Protein AF-A0A815MB95-F1 (afdb_monomer)

Structure (mmCIF, N/CA/C/O backbone):
data_AF-A0A815MB95-F1
#
_entry.id   AF-A0A815MB95-F1
#
loop_
_atom_site.group_PDB
_atom_site.id
_atom_site.type_symbol
_atom_site.label_atom_id
_atom_site.label_alt_id
_atom_site.label_comp_id
_atom_site.label_asym_id
_atom_site.label_entity_id
_atom_site.label_seq_id
_atom_site.pdbx_PDB_ins_code
_atom_site.Cartn_x
_atom_site.Cartn_y
_atom_site.Cartn_z
_atom_site.occupancy
_atom_site.B_iso_or_equiv
_atom_site.auth_seq_id
_atom_site.auth_comp_id
_atom_site.auth_asym_id
_atom_site.auth_atom_id
_atom_site.pdbx_PDB_model_num
ATOM 1 N N . MET A 1 1 ? -7.544 -27.657 -16.785 1.00 48.62 1 MET A N 1
ATOM 2 C CA . MET A 1 1 ? -7.532 -28.308 -18.118 1.00 48.62 1 MET A CA 1
ATOM 3 C C . MET A 1 1 ? -6.416 -29.335 -18.311 1.00 48.62 1 MET A C 1
ATOM 5 O O . MET A 1 1 ? -6.691 -30.385 -18.869 1.00 48.62 1 MET A O 1
ATOM 9 N N . LEU A 1 2 ? -5.173 -29.098 -17.867 1.00 50.50 2 LEU A N 1
ATOM 10 C CA . LEU A 1 2 ? -4.099 -30.101 -18.025 1.00 50.50 2 LEU A CA 1
ATOM 11 C C . LEU A 1 2 ? -4.402 -31.431 -17.305 1.00 50.50 2 LEU A C 1
ATOM 13 O O . LEU A 1 2 ? -4.216 -32.498 -17.877 1.00 50.50 2 LEU A O 1
ATOM 17 N N . GLN A 1 3 ? -4.966 -31.377 -16.095 1.00 46.81 3 GLN A N 1
ATOM 18 C CA . GLN A 1 3 ? -5.336 -32.576 -15.330 1.00 46.81 3 GLN A CA 1
ATOM 19 C C . GLN A 1 3 ? -6.484 -33.380 -15.963 1.00 46.81 3 GLN A C 1
ATOM 21 O O . GLN A 1 3 ? -6.470 -34.603 -15.905 1.00 46.81 3 GLN A O 1
ATOM 26 N N . THR A 1 4 ? -7.445 -32.725 -16.621 1.00 61.62 4 THR A N 1
ATOM 27 C CA . THR A 1 4 ? -8.575 -33.413 -17.266 1.00 61.62 4 THR A CA 1
ATOM 28 C C . THR A 1 4 ? -8.186 -34.086 -18.585 1.00 61.62 4 THR A C 1
ATOM 30 O O . THR A 1 4 ? -8.763 -35.112 -18.924 1.00 61.62 4 THR A O 1
ATOM 33 N N . ARG A 1 5 ? -7.168 -33.576 -19.302 1.00 70.56 5 ARG A N 1
ATOM 34 C CA . ARG A 1 5 ? -6.563 -34.287 -20.450 1.00 70.56 5 ARG A CA 1
ATOM 35 C C . ARG A 1 5 ? -5.798 -35.538 -20.022 1.00 70.56 5 ARG A C 1
ATOM 37 O O . ARG A 1 5 ? -5.833 -36.529 -20.740 1.00 70.56 5 ARG A O 1
ATOM 44 N N . ASN A 1 6 ? -5.131 -35.494 -18.869 1.00 74.62 6 ASN A N 1
ATOM 45 C CA . ASN A 1 6 ? -4.353 -36.626 -18.359 1.00 74.62 6 ASN A CA 1
ATOM 46 C C . ASN A 1 6 ? -5.236 -37.753 -17.795 1.00 74.62 6 ASN A C 1
ATOM 48 O O . ASN A 1 6 ? -4.815 -38.905 -17.794 1.00 74.62 6 ASN A O 1
ATOM 52 N N . PHE A 1 7 ? -6.458 -37.440 -17.349 1.00 77.06 7 PHE A N 1
ATOM 53 C CA . PHE A 1 7 ? -7.388 -38.409 -16.760 1.00 77.06 7 PHE A CA 1
ATOM 54 C C . PHE A 1 7 ? -8.799 -38.275 -17.366 1.00 77.06 7 PHE A C 1
ATOM 56 O O . PHE A 1 7 ? -9.665 -37.628 -16.773 1.00 77.06 7 PHE A O 1
ATOM 63 N N . PRO A 1 8 ? -9.071 -38.922 -18.516 1.00 73.31 8 PRO A N 1
ATOM 64 C CA . PRO A 1 8 ? -10.364 -38.841 -19.211 1.00 73.31 8 PRO A CA 1
ATOM 65 C C . PRO A 1 8 ? -11.563 -39.313 -18.373 1.00 73.31 8 PRO A C 1
ATOM 67 O O . PRO A 1 8 ? -12.680 -38.834 -18.556 1.00 73.31 8 PRO A O 1
ATOM 70 N N . ALA A 1 9 ? -11.329 -40.211 -17.409 1.00 72.38 9 ALA A N 1
ATOM 71 C CA . ALA A 1 9 ? -12.349 -40.692 -16.477 1.00 72.38 9 ALA A CA 1
ATOM 72 C C . ALA A 1 9 ? -12.972 -39.570 -15.624 1.00 72.38 9 ALA A C 1
ATOM 74 O O . ALA A 1 9 ? -14.136 -39.680 -15.252 1.00 72.38 9 ALA A O 1
ATOM 75 N N . LEU A 1 10 ? -12.240 -38.476 -15.357 1.00 69.69 10 LEU A N 1
ATOM 76 C CA . LEU A 1 10 ? -12.772 -37.322 -14.621 1.00 69.69 10 LEU A CA 1
ATOM 77 C C . LEU A 1 10 ? -13.900 -36.615 -15.373 1.00 69.69 10 LEU A C 1
ATOM 79 O O . LEU A 1 10 ? -14.755 -36.041 -14.721 1.00 69.69 10 LEU A O 1
ATOM 83 N N . ILE A 1 11 ? -13.911 -36.633 -16.707 1.00 70.94 11 ILE A N 1
ATOM 84 C CA . ILE A 1 11 ? -14.992 -36.039 -17.510 1.00 70.94 11 ILE A CA 1
ATOM 85 C C . ILE A 1 11 ? -16.057 -37.093 -17.821 1.00 70.94 11 ILE A C 1
ATOM 87 O O . ILE A 1 11 ? -17.243 -36.811 -17.719 1.00 70.94 11 ILE A O 1
ATOM 91 N N . ASN A 1 12 ? -15.644 -38.316 -18.165 1.00 69.56 12 ASN A N 1
ATOM 92 C CA . ASN A 1 12 ? -16.572 -39.348 -18.633 1.00 69.56 12 ASN A CA 1
ATOM 93 C C . ASN A 1 12 ? -17.440 -39.950 -17.515 1.00 69.56 12 ASN A C 1
ATOM 95 O O . ASN A 1 12 ? -18.553 -40.387 -17.792 1.00 69.56 12 ASN A O 1
ATOM 99 N N . ASN A 1 13 ? -16.949 -39.972 -16.270 1.00 66.75 13 ASN A N 1
ATOM 100 C CA . ASN A 1 13 ? -17.655 -40.574 -15.132 1.00 66.75 13 ASN A CA 1
ATOM 101 C C . ASN A 1 13 ? -18.179 -39.534 -14.128 1.00 66.75 13 ASN A C 1
ATOM 103 O O . ASN A 1 13 ? -18.603 -39.912 -13.036 1.00 66.75 13 ASN A O 1
ATOM 107 N N . THR A 1 14 ? -18.135 -38.237 -14.455 1.00 64.31 14 THR A N 1
ATOM 108 C CA . THR A 1 14 ? -18.713 -37.185 -13.606 1.00 64.31 14 THR A CA 1
ATOM 109 C C . THR A 1 14 ? -19.781 -36.412 -14.365 1.00 64.31 14 THR A C 1
ATOM 111 O O . THR A 1 14 ? -19.647 -36.108 -15.548 1.00 64.31 14 THR A O 1
ATOM 114 N N . THR A 1 15 ? -20.877 -36.097 -13.681 1.00 67.12 15 THR A N 1
ATOM 115 C CA . THR A 1 15 ? -21.886 -35.174 -14.198 1.00 67.12 15 THR A CA 1
ATOM 116 C C . THR A 1 15 ? -21.346 -33.755 -14.073 1.00 67.12 15 THR A C 1
ATOM 118 O O . THR A 1 15 ? -21.122 -33.274 -12.962 1.00 67.12 15 THR A O 1
ATOM 121 N N . ILE A 1 16 ? -21.113 -33.096 -15.206 1.00 74.62 16 ILE A N 1
ATOM 122 C CA . ILE A 1 16 ? -20.629 -31.716 -15.238 1.00 74.62 16 ILE A CA 1
ATOM 123 C C . ILE A 1 16 ? -21.819 -30.776 -15.066 1.00 74.62 16 ILE A C 1
ATOM 125 O O . ILE A 1 16 ? -22.715 -30.755 -15.907 1.00 74.62 16 ILE A O 1
ATOM 129 N N . ASP A 1 17 ? -21.785 -29.976 -14.005 1.00 61.81 17 ASP A N 1
ATOM 130 C CA . ASP A 1 17 ? -22.698 -28.856 -13.798 1.00 61.81 17 ASP A CA 1
ATOM 131 C C . ASP A 1 17 ? -21.938 -27.536 -13.982 1.00 61.81 17 ASP A C 1
ATOM 133 O O . ASP A 1 17 ? -20.862 -27.330 -13.408 1.00 61.81 17 ASP A O 1
ATOM 137 N N . TYR A 1 18 ? -22.466 -26.656 -14.831 1.00 69.25 18 TYR A N 1
ATOM 138 C CA . TYR A 1 18 ? -21.830 -25.385 -15.157 1.00 69.25 18 TYR A CA 1
ATOM 139 C C . TYR A 1 18 ? -22.421 -24.263 -14.305 1.00 69.25 18 TYR A C 1
ATOM 141 O O . TYR A 1 18 ? -23.517 -23.767 -14.563 1.00 69.25 18 TYR A O 1
ATOM 149 N N . PHE A 1 19 ? -21.648 -23.803 -13.324 1.00 70.56 19 PHE A N 1
ATOM 150 C CA . PHE A 1 19 ? -22.008 -22.639 -12.521 1.00 70.56 19 PHE A CA 1
ATOM 151 C C . PHE A 1 19 ? -21.709 -21.338 -13.272 1.00 70.56 19 PHE A C 1
ATOM 153 O O . PHE A 1 19 ? -20.568 -20.871 -13.324 1.00 70.56 19 PHE A O 1
ATOM 160 N N . ALA A 1 20 ? -22.755 -20.743 -13.844 1.00 70.25 20 ALA A N 1
ATOM 161 C CA . ALA A 1 20 ? -22.689 -19.425 -14.464 1.00 70.25 20 ALA A CA 1
ATOM 162 C C . ALA A 1 20 ? -22.626 -18.295 -13.415 1.00 70.25 20 ALA A C 1
ATOM 164 O O . ALA A 1 20 ? -22.996 -18.467 -12.250 1.00 70.25 20 ALA A O 1
ATOM 165 N N . ARG A 1 21 ? -22.189 -17.104 -13.850 1.00 78.31 21 ARG A N 1
ATOM 166 C CA . ARG A 1 21 ? -22.333 -15.868 -13.060 1.00 78.31 21 ARG A CA 1
ATOM 167 C C . ARG A 1 21 ? -23.821 -15.640 -12.751 1.00 78.31 21 ARG A C 1
ATOM 169 O O . ARG A 1 21 ? -24.682 -15.998 -13.553 1.00 78.31 21 ARG A O 1
ATOM 176 N N . TRP A 1 22 ? -24.123 -15.049 -11.595 1.00 83.81 22 TRP A N 1
ATOM 177 C CA . TRP A 1 22 ? -25.509 -14.779 -11.216 1.00 83.81 22 TRP A CA 1
ATOM 178 C C . TRP A 1 22 ? -26.171 -13.826 -12.217 1.00 83.81 22 TRP A C 1
ATOM 180 O O . TRP A 1 22 ? -25.618 -12.756 -12.476 1.00 83.81 22 TRP A O 1
ATOM 190 N N . PRO A 1 23 ? -27.338 -14.191 -12.775 1.00 87.12 23 PRO A N 1
ATOM 191 C CA . PRO A 1 23 ? -28.076 -13.300 -13.652 1.00 87.12 23 PRO A CA 1
ATOM 192 C C . PRO A 1 23 ? -28.718 -12.167 -12.844 1.00 87.12 23 PRO A C 1
ATOM 194 O O . PRO A 1 23 ? -28.891 -12.266 -11.625 1.00 87.12 23 PRO A O 1
ATOM 197 N N . GLN A 1 24 ? -29.133 -11.108 -13.536 1.00 88.06 24 GLN A N 1
ATOM 198 C CA . GLN A 1 24 ? -29.744 -9.931 -12.918 1.00 88.06 24 GLN A CA 1
ATOM 199 C C . GLN A 1 24 ? -30.945 -10.290 -12.026 1.00 88.06 24 GLN A C 1
ATOM 201 O O . GLN A 1 24 ? -31.100 -9.737 -10.939 1.00 88.06 24 GLN A O 1
ATOM 206 N N . GLN A 1 25 ? -31.750 -11.280 -12.431 1.00 89.25 25 GLN A N 1
ATOM 207 C CA . GLN A 1 25 ? -32.896 -11.758 -11.649 1.00 89.25 25 GLN A CA 1
ATOM 208 C C . GLN A 1 25 ? -32.473 -12.389 -10.315 1.00 89.25 25 GLN A C 1
ATOM 210 O O . GLN A 1 25 ? -33.142 -12.195 -9.303 1.00 89.25 25 GLN A O 1
ATOM 215 N N . ALA A 1 26 ? -31.355 -13.121 -10.293 1.00 87.75 26 ALA A N 1
ATOM 216 C CA . ALA A 1 26 ? -30.838 -13.717 -9.065 1.00 87.75 26 ALA A CA 1
ATOM 217 C C . ALA A 1 26 ? -30.288 -12.641 -8.118 1.00 87.75 26 ALA A C 1
ATOM 219 O O . ALA A 1 26 ? -30.553 -12.690 -6.919 1.00 87.75 26 ALA A O 1
ATOM 220 N N . LEU A 1 27 ? -29.582 -11.637 -8.655 1.00 91.44 27 LEU A N 1
ATOM 221 C CA . LEU A 1 27 ? -29.111 -10.489 -7.871 1.00 91.44 27 LEU A CA 1
ATOM 222 C C . LEU A 1 27 ? -30.286 -9.717 -7.259 1.00 91.44 27 LEU A C 1
ATOM 224 O O . LEU A 1 27 ? -30.249 -9.395 -6.072 1.00 91.44 27 LEU A O 1
ATOM 228 N N . TYR A 1 28 ? -31.347 -9.496 -8.041 1.00 92.38 28 TYR A N 1
ATOM 229 C CA . TYR A 1 28 ? -32.574 -8.858 -7.570 1.00 92.38 28 TYR A CA 1
ATOM 230 C C . TYR A 1 28 ? -33.219 -9.633 -6.423 1.00 92.38 28 TYR A C 1
ATOM 232 O O . TYR A 1 28 ? -33.456 -9.056 -5.366 1.00 92.38 28 TYR A O 1
ATOM 240 N N . ALA A 1 29 ? -33.439 -10.940 -6.589 1.00 90.44 29 ALA A N 1
ATOM 241 C CA . ALA A 1 29 ? -34.073 -11.771 -5.565 1.00 90.44 29 ALA A CA 1
ATOM 242 C C . ALA A 1 29 ? -33.275 -11.779 -4.250 1.00 90.44 29 ALA A C 1
ATOM 244 O O . ALA A 1 29 ? -33.844 -11.695 -3.161 1.00 90.44 29 ALA A O 1
ATOM 245 N N . VAL A 1 30 ? -31.945 -11.835 -4.347 1.00 90.94 30 VAL A N 1
ATOM 246 C CA . VAL A 1 30 ? -31.055 -11.797 -3.183 1.00 90.94 30 VAL A CA 1
ATOM 247 C C . VAL A 1 30 ? -31.123 -10.436 -2.488 1.00 90.94 30 VAL A C 1
ATOM 249 O O . VAL A 1 30 ? -31.324 -10.381 -1.274 1.00 90.94 30 VAL A O 1
ATOM 252 N N . ALA A 1 31 ? -31.001 -9.333 -3.229 1.00 90.00 31 ALA A N 1
ATOM 253 C CA . ALA A 1 31 ? -31.095 -7.991 -2.657 1.00 90.00 31 ALA A CA 1
ATOM 254 C C . ALA A 1 31 ? -32.476 -7.713 -2.050 1.00 90.00 31 ALA A C 1
ATOM 256 O O . ALA A 1 31 ? -32.568 -7.150 -0.958 1.00 90.00 31 ALA A O 1
ATOM 257 N N . GLU A 1 32 ? -33.548 -8.148 -2.712 1.00 89.12 32 GLU A N 1
ATOM 258 C CA . GLU A 1 32 ? -34.909 -8.024 -2.204 1.00 89.12 32 GLU A CA 1
ATOM 259 C C . GLU A 1 32 ? -35.081 -8.774 -0.883 1.00 89.12 32 GLU A C 1
ATOM 261 O O . GLU A 1 32 ? -35.631 -8.197 0.058 1.00 89.12 32 GLU A O 1
ATOM 266 N N . HIS A 1 33 ? -34.568 -10.004 -0.783 1.00 88.81 33 HIS A N 1
ATOM 267 C CA . HIS A 1 33 ? -34.626 -10.798 0.442 1.00 88.81 33 HIS A CA 1
ATOM 268 C C . HIS A 1 33 ? -33.960 -10.059 1.613 1.00 88.81 33 HIS A C 1
ATOM 270 O O . HIS A 1 33 ? -34.620 -9.763 2.609 1.00 88.81 33 HIS A O 1
ATOM 276 N N . PHE A 1 34 ? -32.704 -9.630 1.457 1.00 85.81 34 PHE A N 1
ATOM 277 C CA . PHE A 1 34 ? -31.967 -8.942 2.526 1.00 85.81 34 PHE A CA 1
ATOM 278 C C . PHE A 1 34 ? -32.515 -7.547 2.873 1.00 85.81 34 PHE A C 1
ATOM 280 O O . PHE A 1 34 ? -32.414 -7.113 4.022 1.00 85.81 34 PHE A O 1
ATOM 287 N N . ILE A 1 35 ? -33.098 -6.828 1.908 1.00 82.94 35 ILE A N 1
ATOM 288 C CA . ILE A 1 35 ? -33.697 -5.504 2.147 1.00 82.94 35 ILE A CA 1
ATOM 289 C C . ILE A 1 35 ? -35.120 -5.628 2.708 1.00 82.94 35 ILE A C 1
ATOM 291 O O . ILE A 1 35 ? -35.559 -4.749 3.447 1.00 82.94 35 ILE A O 1
ATOM 295 N N . SER A 1 36 ? -35.853 -6.705 2.407 1.00 73.31 36 SER A N 1
ATOM 296 C CA . SER A 1 36 ? -37.204 -6.936 2.942 1.00 73.31 36 SER A CA 1
ATOM 297 C C . SER A 1 36 ? -37.226 -7.060 4.467 1.00 73.31 36 SER A C 1
ATOM 299 O O . SER A 1 36 ? -38.126 -6.521 5.111 1.00 73.31 36 SER A O 1
ATOM 301 N N . ASP A 1 37 ? -36.174 -7.635 5.046 1.00 68.56 37 ASP A N 1
ATOM 302 C CA . ASP A 1 37 ? -35.983 -7.721 6.496 1.00 68.56 37 ASP A CA 1
ATOM 303 C C . ASP A 1 37 ? -35.701 -6.353 7.146 1.00 68.56 37 ASP A C 1
ATOM 305 O O . ASP A 1 37 ? -35.785 -6.183 8.369 1.00 68.56 37 ASP A O 1
ATOM 309 N N . PHE A 1 38 ? -35.381 -5.333 6.345 1.00 69.38 38 PHE A N 1
ATOM 310 C CA . PHE A 1 38 ? -34.974 -4.020 6.815 1.00 69.38 38 PHE A CA 1
ATOM 311 C C . PHE A 1 38 ? -36.127 -3.001 6.787 1.00 69.38 38 PHE A C 1
ATOM 313 O O . PHE A 1 38 ? -36.236 -2.165 5.894 1.00 69.38 38 PHE A O 1
ATOM 320 N N . LYS A 1 39 ? -36.943 -2.997 7.853 1.00 66.62 39 LYS A N 1
ATOM 321 C CA . LYS A 1 39 ? -38.112 -2.100 8.072 1.00 66.62 39 LYS A CA 1
ATOM 322 C C . LYS A 1 39 ? -37.832 -0.582 8.051 1.00 66.62 39 LYS A C 1
ATOM 324 O O . LYS A 1 39 ? -38.740 0.216 8.253 1.00 66.62 39 LYS A O 1
ATOM 329 N N . LEU A 1 40 ? -36.577 -0.170 7.896 1.00 64.06 40 LEU A N 1
ATOM 330 C CA . LEU A 1 40 ? -36.112 1.214 8.030 1.00 64.06 40 LEU A CA 1
ATOM 331 C C . LEU A 1 40 ? -36.088 1.991 6.704 1.00 64.06 40 LEU A C 1
ATOM 333 O O . LEU A 1 40 ? -35.956 3.215 6.746 1.00 64.06 40 LEU A O 1
ATOM 337 N N . ILE A 1 41 ? -36.205 1.300 5.566 1.00 68.69 41 ILE A N 1
ATOM 338 C CA . ILE A 1 41 ? -36.323 1.893 4.227 1.00 68.69 41 ILE A CA 1
ATOM 339 C C . ILE A 1 41 ? -37.809 1.985 3.871 1.00 68.69 41 ILE A C 1
ATOM 341 O O . ILE A 1 41 ? -38.535 0.998 3.968 1.00 68.69 41 ILE A O 1
ATOM 345 N N . THR A 1 42 ? -38.270 3.167 3.461 1.00 72.62 42 THR A N 1
ATOM 346 C CA . THR A 1 42 ? -39.629 3.367 2.945 1.00 72.62 42 THR A CA 1
ATOM 347 C C . THR A 1 42 ? -39.821 2.609 1.633 1.00 72.62 42 THR A C 1
ATOM 349 O O . THR A 1 42 ? -38.943 2.613 0.768 1.00 72.62 42 THR A O 1
ATOM 352 N N . ASN A 1 43 ? -40.993 1.989 1.464 1.00 71.44 43 ASN A N 1
ATOM 353 C CA . ASN A 1 43 ? -41.305 1.148 0.301 1.00 71.44 43 ASN A CA 1
ATOM 354 C C . ASN A 1 43 ? -41.134 1.875 -1.047 1.00 71.44 43 ASN A C 1
ATOM 356 O O . ASN A 1 43 ? -40.824 1.228 -2.040 1.00 71.44 43 ASN A O 1
ATOM 360 N N . GLU A 1 44 ? -41.257 3.205 -1.069 1.00 78.75 44 GLU A N 1
ATOM 361 C CA . GLU A 1 44 ? -41.078 4.040 -2.265 1.00 78.75 44 GLU A CA 1
ATOM 362 C C . GLU A 1 44 ? -39.658 3.982 -2.854 1.00 78.75 44 GLU A C 1
ATOM 364 O O . GLU A 1 44 ? -39.499 3.970 -4.070 1.00 78.75 44 GLU A O 1
ATOM 369 N N . PHE A 1 45 ? -38.615 3.901 -2.019 1.00 82.25 45 PHE A N 1
ATOM 370 C CA . PHE A 1 45 ? -37.218 3.922 -2.482 1.00 82.25 45 PHE A CA 1
ATOM 371 C C . PHE A 1 45 ? -36.588 2.532 -2.577 1.00 82.25 45 PHE A C 1
ATOM 373 O O . PHE A 1 45 ? -35.464 2.393 -3.061 1.00 82.25 45 PHE A O 1
ATOM 380 N N . LYS A 1 46 ? -37.297 1.495 -2.121 1.00 82.75 46 LYS A N 1
ATOM 381 C CA . LYS A 1 46 ? -36.773 0.130 -2.024 1.00 82.75 46 LYS A CA 1
ATOM 382 C C . LYS A 1 46 ? -36.327 -0.409 -3.387 1.00 82.75 46 LYS A C 1
ATOM 384 O O . LYS A 1 46 ? -35.212 -0.910 -3.501 1.00 82.75 46 LYS A O 1
ATOM 389 N N . ASN A 1 47 ? -37.157 -0.237 -4.415 1.00 86.00 47 ASN A N 1
ATOM 390 C CA . ASN A 1 47 ? -36.860 -0.715 -5.767 1.00 86.00 47 ASN A CA 1
ATOM 391 C C . ASN A 1 47 ? -35.650 0.006 -6.371 1.00 86.00 47 ASN A C 1
ATOM 393 O O . ASN A 1 47 ? -34.738 -0.652 -6.861 1.00 86.00 47 ASN A O 1
ATOM 397 N N . ASN A 1 48 ? -35.575 1.333 -6.223 1.00 88.56 48 ASN A N 1
ATOM 398 C CA . ASN A 1 48 ? -34.445 2.124 -6.718 1.00 88.56 48 ASN A CA 1
ATOM 399 C C . ASN A 1 48 ? -33.121 1.715 -6.051 1.00 88.56 48 ASN A C 1
ATOM 401 O O . ASN A 1 48 ? -32.075 1.691 -6.695 1.00 88.56 48 ASN A O 1
ATOM 405 N N . ILE A 1 49 ? -33.154 1.380 -4.756 1.00 88.81 49 ILE A N 1
ATOM 406 C CA . ILE A 1 49 ? -31.968 0.911 -4.028 1.00 88.81 49 ILE A CA 1
ATOM 407 C C . ILE A 1 49 ? -31.540 -0.468 -4.535 1.00 88.81 49 ILE A C 1
ATOM 409 O O . ILE A 1 49 ? -30.352 -0.671 -4.779 1.00 88.81 49 ILE A O 1
ATOM 413 N N . ILE A 1 50 ? -32.484 -1.395 -4.722 1.00 90.62 50 ILE A N 1
ATOM 414 C CA . ILE A 1 50 ? -32.197 -2.735 -5.254 1.00 90.62 50 ILE A CA 1
ATOM 415 C C . ILE A 1 50 ? -31.579 -2.631 -6.654 1.00 90.62 50 ILE A C 1
ATOM 417 O O . ILE A 1 50 ? -30.511 -3.194 -6.892 1.00 90.62 50 ILE A O 1
ATOM 421 N N . GLU A 1 51 ? -32.188 -1.856 -7.553 1.00 91.25 51 GLU A N 1
ATOM 422 C CA . GLU A 1 51 ? -31.657 -1.618 -8.901 1.00 91.25 51 GLU A CA 1
ATOM 423 C C . GLU A 1 51 ? -30.248 -1.019 -8.865 1.00 91.25 51 GLU A C 1
ATOM 425 O O . GLU A 1 51 ? -29.358 -1.459 -9.598 1.00 91.25 51 GLU A O 1
ATOM 430 N N . HIS A 1 52 ? -30.004 -0.067 -7.963 1.00 92.31 52 HIS A N 1
ATOM 431 C CA . HIS A 1 52 ? -28.681 0.520 -7.801 1.00 92.31 52 HIS A CA 1
ATOM 432 C C . HIS A 1 52 ? -27.642 -0.506 -7.327 1.00 92.31 52 HIS A C 1
ATOM 434 O O . HIS A 1 52 ? -26.532 -0.544 -7.857 1.00 92.31 52 HIS A O 1
ATOM 440 N N . MET A 1 53 ? -27.988 -1.372 -6.370 1.00 91.75 53 MET A N 1
ATOM 441 C CA . MET A 1 53 ? -27.080 -2.420 -5.892 1.00 91.75 53 MET A CA 1
ATOM 442 C C . MET A 1 53 ? -26.701 -3.398 -7.006 1.00 91.75 53 MET A C 1
ATOM 444 O O . MET A 1 53 ? -25.537 -3.787 -7.111 1.00 91.75 53 MET A O 1
ATOM 448 N N . ILE A 1 54 ? -27.664 -3.774 -7.848 1.00 93.50 54 ILE A N 1
ATOM 449 C CA . ILE A 1 54 ? -27.430 -4.632 -9.015 1.00 93.50 54 ILE A CA 1
ATOM 450 C C . ILE A 1 54 ? -26.469 -3.946 -9.992 1.00 93.50 54 ILE A C 1
ATOM 452 O O . ILE A 1 54 ? -25.444 -4.528 -10.348 1.00 93.50 54 ILE A O 1
ATOM 456 N N . MET A 1 55 ? -26.738 -2.685 -10.344 1.00 93.94 55 MET A N 1
ATOM 457 C CA . MET A 1 55 ? -25.895 -1.905 -11.257 1.00 93.94 55 MET A CA 1
ATOM 458 C C . MET A 1 55 ? -24.445 -1.787 -10.757 1.00 93.94 55 MET A C 1
ATOM 460 O O . MET A 1 55 ? -23.496 -1.908 -11.536 1.00 93.94 55 MET A O 1
ATOM 464 N N . VAL A 1 56 ? -24.239 -1.617 -9.447 1.00 93.75 56 VAL A N 1
ATOM 465 C CA . VAL A 1 56 ? -22.893 -1.581 -8.848 1.00 93.75 56 VAL A CA 1
ATOM 466 C C . VAL A 1 56 ? -22.157 -2.913 -9.036 1.00 93.75 56 VAL A C 1
ATOM 468 O O . VAL A 1 56 ? -20.975 -2.919 -9.379 1.00 93.75 56 VAL A O 1
ATOM 471 N N . HIS A 1 57 ? -22.830 -4.051 -8.856 1.00 93.00 57 HIS A N 1
ATOM 472 C CA . HIS A 1 57 ? -22.191 -5.355 -9.045 1.00 93.00 57 HIS A CA 1
ATOM 473 C C . HIS A 1 57 ? -21.900 -5.659 -10.523 1.00 93.00 57 HIS A C 1
ATOM 475 O O . HIS A 1 57 ? -20.827 -6.163 -10.858 1.00 93.00 57 HIS A O 1
ATOM 481 N N . GLU A 1 58 ? -22.821 -5.319 -11.424 1.00 91.50 58 GLU A N 1
ATOM 482 C CA . GLU A 1 58 ? -22.631 -5.491 -12.869 1.00 91.50 58 GLU A CA 1
ATOM 483 C C . GLU A 1 58 ? -21.507 -4.603 -13.409 1.00 91.50 58 GLU A C 1
ATOM 485 O O . GLU A 1 58 ? -20.644 -5.078 -14.150 1.00 91.50 58 GLU A O 1
ATOM 490 N N . SER A 1 59 ? -21.445 -3.342 -12.977 1.00 94.44 59 SER A N 1
ATOM 491 C CA . SER A 1 59 ? -20.343 -2.448 -13.344 1.00 94.44 59 SER A CA 1
ATOM 492 C C . SER A 1 59 ? -19.000 -2.947 -12.808 1.00 94.44 59 SER A C 1
ATOM 494 O O . SER A 1 59 ? -18.008 -2.911 -13.535 1.00 94.44 59 SER A O 1
ATOM 496 N N . ALA A 1 60 ? -18.948 -3.488 -11.585 1.00 93.06 60 ALA A N 1
ATOM 497 C CA . ALA A 1 60 ? -17.734 -4.103 -11.052 1.00 93.06 60 ALA A CA 1
ATOM 498 C C . ALA A 1 60 ? -17.263 -5.291 -11.910 1.00 93.06 60 ALA A C 1
ATOM 500 O O . ALA A 1 60 ? -16.070 -5.386 -12.201 1.00 93.06 60 ALA A O 1
ATOM 501 N N . ASN A 1 61 ? -18.181 -6.153 -12.363 1.00 88.75 61 ASN A N 1
ATOM 502 C CA . ASN A 1 61 ? -17.862 -7.244 -13.292 1.00 88.75 61 ASN A CA 1
ATOM 503 C C . ASN A 1 61 ? -17.303 -6.714 -14.622 1.00 88.75 61 ASN A C 1
ATOM 505 O O . ASN A 1 61 ? -16.239 -7.155 -15.052 1.00 88.75 61 ASN A O 1
ATOM 509 N N . PHE A 1 62 ? -17.958 -5.715 -15.220 1.00 91.94 62 PHE A N 1
ATOM 510 C CA . PHE A 1 62 ? -17.493 -5.076 -16.455 1.00 91.94 62 PHE A CA 1
ATOM 511 C C . PHE A 1 62 ? -16.077 -4.496 -16.312 1.00 91.94 62 PHE A C 1
ATOM 513 O O . PHE A 1 62 ? -15.218 -4.717 -17.165 1.00 91.94 62 PHE A O 1
ATOM 520 N N . TYR A 1 63 ? -15.798 -3.793 -15.210 1.00 92.88 63 TYR A N 1
ATOM 521 C CA . TYR A 1 63 ? -14.468 -3.236 -14.967 1.00 92.88 63 TYR A CA 1
ATOM 522 C C . TYR A 1 63 ? -13.414 -4.304 -14.656 1.00 92.88 63 TYR A C 1
ATOM 524 O O . TYR A 1 63 ? -12.257 -4.104 -15.018 1.00 92.88 63 TYR A O 1
ATOM 532 N N . CYS A 1 64 ? -13.774 -5.432 -14.035 1.00 89.44 64 CYS A N 1
ATOM 533 C CA . CYS A 1 64 ? -12.852 -6.559 -13.846 1.00 89.44 64 CYS A CA 1
ATOM 534 C C . CYS A 1 64 ? -12.435 -7.178 -15.188 1.00 89.44 64 CYS A C 1
ATOM 536 O O . CYS A 1 64 ? -11.247 -7.449 -15.400 1.00 89.44 64 CYS A O 1
ATOM 538 N N . ASP A 1 65 ? -13.394 -7.350 -16.101 1.00 87.62 65 ASP A N 1
ATOM 539 C CA . ASP A 1 65 ? -13.139 -7.869 -17.446 1.00 87.62 65 ASP A CA 1
ATOM 540 C C . ASP A 1 65 ? -12.254 -6.868 -18.231 1.00 87.62 65 ASP A C 1
ATOM 542 O O . ASP A 1 65 ? -11.169 -7.227 -18.696 1.00 87.62 65 ASP A O 1
ATOM 546 N N . LEU A 1 66 ? -12.604 -5.573 -18.225 1.00 91.19 66 LEU A N 1
ATOM 547 C CA . LEU A 1 66 ? -11.809 -4.502 -18.851 1.00 91.19 66 LEU A CA 1
ATOM 548 C C . LEU A 1 66 ? -10.388 -4.380 -18.265 1.00 91.19 66 LEU A C 1
ATOM 550 O O . LEU A 1 66 ? -9.428 -4.098 -18.985 1.00 91.19 66 LEU A O 1
ATOM 554 N N . TYR A 1 67 ? -10.235 -4.558 -16.950 1.00 88.62 67 TYR A N 1
ATOM 555 C CA . TYR A 1 67 ? -8.939 -4.519 -16.269 1.00 88.62 67 TYR A CA 1
ATOM 556 C C . TYR A 1 67 ? -8.053 -5.692 -16.693 1.00 88.62 67 TYR A C 1
ATOM 558 O O . TYR A 1 67 ? -6.860 -5.507 -16.944 1.00 88.62 67 TYR A O 1
ATOM 566 N N . THR A 1 68 ? -8.645 -6.876 -16.847 1.00 83.62 68 THR A N 1
ATOM 567 C CA . THR A 1 68 ? -7.940 -8.066 -17.329 1.00 83.62 68 THR A CA 1
ATOM 568 C C . THR A 1 68 ? -7.488 -7.888 -18.778 1.00 83.62 68 THR A C 1
ATOM 570 O O . THR A 1 68 ? -6.344 -8.211 -19.100 1.00 83.62 68 THR A O 1
ATOM 573 N N . GLU A 1 69 ? -8.330 -7.307 -19.635 1.00 87.75 69 GLU A N 1
ATOM 574 C CA . GLU A 1 69 ? -7.988 -7.014 -21.033 1.00 87.75 69 GLU A CA 1
ATOM 575 C C . GLU A 1 69 ? -6.877 -5.966 -21.163 1.00 87.75 69 GLU A C 1
ATOM 577 O O . GLU A 1 69 ? -5.923 -6.170 -21.910 1.00 87.75 69 GLU A O 1
ATOM 582 N N . LYS A 1 70 ? -6.977 -4.850 -20.427 1.00 84.19 70 LYS A N 1
ATOM 583 C CA . LYS A 1 70 ? -6.045 -3.716 -20.564 1.00 84.19 70 LYS A CA 1
ATOM 584 C C . LYS A 1 70 ? -4.725 -3.901 -19.824 1.00 84.19 70 LYS A C 1
ATOM 586 O O . LYS A 1 70 ? -3.694 -3.445 -20.305 1.00 84.19 70 LYS A O 1
ATOM 591 N N . MET A 1 71 ? -4.756 -4.501 -18.634 1.00 80.12 71 MET A N 1
ATOM 592 C CA . MET A 1 71 ? -3.592 -4.584 -17.740 1.00 80.12 71 MET A CA 1
ATOM 593 C C . MET A 1 71 ? -3.006 -5.994 -17.655 1.00 80.12 71 MET A C 1
ATOM 595 O O . MET A 1 71 ? -1.987 -6.175 -16.986 1.00 80.12 71 MET A O 1
ATOM 599 N N . HIS A 1 72 ? -3.647 -6.992 -18.279 1.00 78.12 72 HIS A N 1
ATOM 600 C CA . HIS A 1 72 ? -3.276 -8.410 -18.194 1.00 78.12 72 HIS A CA 1
ATOM 601 C C . HIS A 1 72 ? -3.147 -8.923 -16.752 1.00 78.12 72 HIS A C 1
ATOM 603 O O . HIS A 1 72 ? -2.365 -9.825 -16.453 1.00 78.12 72 HIS A O 1
ATOM 609 N N . ARG A 1 73 ? -3.923 -8.334 -15.837 1.00 80.50 73 ARG A N 1
ATOM 610 C CA . ARG A 1 73 ? -4.013 -8.725 -14.430 1.00 80.50 73 ARG A CA 1
ATOM 611 C C . ARG A 1 73 ? -5.445 -9.137 -14.138 1.00 80.50 73 ARG A C 1
ATOM 613 O O . ARG A 1 73 ? -6.360 -8.358 -14.370 1.00 80.50 73 ARG A O 1
ATOM 620 N N . SER A 1 74 ? -5.630 -10.345 -13.623 1.00 81.25 74 SER A N 1
ATOM 621 C CA . SER A 1 74 ? -6.964 -10.877 -13.347 1.00 81.25 74 SER A CA 1
ATOM 622 C C . SER A 1 74 ? -7.518 -10.338 -12.028 1.00 81.25 74 SER A C 1
ATOM 624 O O . SER A 1 74 ? -6.854 -10.419 -10.994 1.00 81.25 74 SER A O 1
ATOM 626 N N . ALA A 1 75 ? -8.750 -9.837 -12.064 1.00 84.12 75 ALA A N 1
ATOM 627 C CA . ALA A 1 75 ? -9.553 -9.485 -10.895 1.00 84.12 75 ALA A CA 1
ATOM 628 C C . ALA A 1 75 ? -10.932 -10.150 -11.012 1.00 84.12 75 ALA A C 1
ATOM 630 O O . ALA A 1 75 ? -11.409 -10.389 -12.120 1.00 84.12 75 ALA A O 1
ATOM 631 N N . TYR A 1 76 ? -11.565 -10.459 -9.879 1.00 82.06 76 TYR A N 1
ATOM 632 C CA . TYR A 1 76 ? -12.832 -11.189 -9.855 1.00 82.06 76 TYR A CA 1
ATOM 633 C C . TYR A 1 76 ? -13.812 -10.536 -8.884 1.00 82.06 76 TYR A C 1
ATOM 635 O O . TYR A 1 76 ? -13.475 -10.318 -7.720 1.00 82.06 76 TYR A O 1
ATOM 643 N N . ALA A 1 77 ? -15.037 -10.285 -9.343 1.00 86.06 77 ALA A N 1
ATOM 644 C CA . ALA A 1 77 ? -16.166 -9.958 -8.483 1.00 86.06 77 ALA A CA 1
ATOM 645 C C . ALA A 1 77 ? -17.025 -11.216 -8.301 1.00 86.06 77 ALA A C 1
ATOM 647 O O . ALA A 1 77 ? -17.474 -11.829 -9.267 1.00 86.06 77 ALA A O 1
ATOM 648 N N . THR A 1 78 ? -17.209 -11.643 -7.052 1.00 86.62 78 THR A N 1
ATOM 649 C CA . THR A 1 78 ? -17.939 -12.877 -6.724 1.00 86.62 78 THR A CA 1
ATOM 650 C C . THR A 1 78 ? -19.270 -12.570 -6.034 1.00 86.62 78 THR A C 1
ATOM 652 O O . THR A 1 78 ? -19.413 -11.502 -5.431 1.00 86.62 78 THR A O 1
ATOM 655 N N . PRO A 1 79 ? -20.233 -13.512 -6.027 1.00 84.50 79 PRO A N 1
ATOM 656 C CA . PRO A 1 79 ? -21.471 -13.364 -5.261 1.00 84.50 79 PRO A CA 1
ATOM 657 C C . PRO A 1 79 ? -21.239 -13.093 -3.770 1.00 84.50 79 PRO A C 1
ATOM 659 O O . PRO A 1 79 ? -21.997 -12.360 -3.144 1.00 84.50 79 PRO A O 1
ATOM 662 N N . LYS A 1 80 ? -20.142 -13.606 -3.199 1.00 85.56 80 LYS A N 1
ATOM 663 C CA . LYS A 1 80 ? -19.757 -13.296 -1.819 1.00 85.56 80 LYS A CA 1
ATOM 664 C C . LYS A 1 80 ? -19.454 -11.806 -1.633 1.00 85.56 80 LYS A C 1
ATOM 666 O O . LYS A 1 80 ? -19.939 -11.215 -0.679 1.00 85.56 80 LYS A O 1
ATOM 671 N N . ASN A 1 81 ? -18.745 -11.180 -2.578 1.00 88.12 81 ASN A N 1
ATOM 672 C CA . ASN A 1 81 ? -18.504 -9.733 -2.541 1.00 88.12 81 ASN A CA 1
ATOM 673 C C . ASN A 1 81 ? -19.816 -8.934 -2.600 1.00 88.12 81 ASN A C 1
ATOM 675 O O . ASN A 1 81 ? -19.910 -7.879 -1.979 1.00 88.12 81 ASN A O 1
ATOM 679 N N . TYR A 1 82 ? -20.822 -9.430 -3.328 1.00 91.56 82 TYR A N 1
ATOM 680 C CA . TYR A 1 82 ? -22.146 -8.808 -3.390 1.00 91.56 82 TYR A CA 1
ATOM 681 C C . TYR A 1 82 ? -22.896 -8.898 -2.054 1.00 91.56 82 TYR A C 1
ATOM 683 O O . TYR A 1 82 ? -23.434 -7.899 -1.579 1.00 91.56 82 TYR A O 1
ATOM 691 N N . LEU A 1 83 ? -22.870 -10.065 -1.404 1.00 90.62 83 LEU A N 1
ATOM 692 C CA . LEU A 1 83 ? -23.455 -10.255 -0.073 1.00 90.62 83 LEU A CA 1
ATOM 693 C C . LEU A 1 83 ? -22.753 -9.394 0.983 1.00 90.62 83 LEU A C 1
ATOM 695 O O . LEU A 1 83 ? -23.417 -8.701 1.753 1.00 90.62 83 LEU A O 1
ATOM 699 N N . ASP A 1 84 ? -21.419 -9.379 0.978 1.00 90.62 84 ASP A N 1
ATOM 700 C CA . ASP A 1 84 ? -20.619 -8.552 1.885 1.00 90.62 84 ASP A CA 1
ATOM 701 C C . ASP A 1 84 ? -20.929 -7.059 1.686 1.00 90.62 84 ASP A C 1
ATOM 703 O O . ASP A 1 84 ? -21.054 -6.314 2.662 1.00 90.62 84 ASP A O 1
ATOM 707 N N . PHE A 1 85 ? -21.123 -6.616 0.439 1.00 92.50 85 PHE A N 1
ATOM 708 C CA . PHE A 1 85 ? -21.545 -5.252 0.120 1.00 92.50 85 PHE A CA 1
ATOM 709 C C . PHE A 1 85 ? -22.916 -4.915 0.724 1.00 92.50 85 PHE A C 1
ATOM 711 O O . PHE A 1 85 ? -23.039 -3.898 1.412 1.00 92.50 85 PHE A O 1
ATOM 718 N N . ILE A 1 86 ? -23.921 -5.778 0.541 1.00 90.81 86 ILE A N 1
ATOM 719 C CA . ILE A 1 86 ? -25.270 -5.582 1.098 1.00 90.81 86 ILE A CA 1
ATOM 720 C C . ILE A 1 86 ? -25.225 -5.553 2.631 1.00 90.81 86 ILE A C 1
ATOM 722 O O . ILE A 1 86 ? -25.781 -4.645 3.255 1.00 90.81 86 ILE A O 1
ATOM 726 N N . HIS A 1 87 ? -24.525 -6.502 3.254 1.00 89.56 87 HIS A N 1
ATOM 727 C CA . HIS A 1 87 ? -24.377 -6.554 4.708 1.00 89.56 87 HIS A CA 1
ATOM 728 C C . HIS A 1 87 ? -23.693 -5.303 5.258 1.00 89.56 87 HIS A C 1
ATOM 730 O O . HIS A 1 87 ? -24.188 -4.700 6.216 1.00 89.56 87 HIS A O 1
ATOM 736 N N . THR A 1 88 ? -22.599 -4.874 4.626 1.00 90.88 88 THR A N 1
ATOM 737 C CA . THR A 1 88 ? -21.861 -3.672 5.032 1.00 90.88 88 THR A CA 1
ATOM 738 C C . THR A 1 88 ? -22.728 -2.426 4.888 1.00 90.88 88 THR A C 1
ATOM 740 O O . THR A 1 88 ? -22.750 -1.589 5.791 1.00 90.88 88 THR A O 1
ATOM 743 N N . PHE A 1 89 ? -23.494 -2.316 3.800 1.00 89.50 89 PHE A N 1
ATOM 744 C CA . PHE A 1 89 ? -24.434 -1.219 3.588 1.00 89.50 89 PHE A CA 1
ATOM 745 C C . PHE A 1 89 ? -25.491 -1.155 4.699 1.00 89.50 89 PHE A C 1
ATOM 747 O O . PHE A 1 89 ? -25.666 -0.104 5.320 1.00 89.50 89 PHE A O 1
ATOM 754 N N . ILE A 1 90 ? -26.148 -2.279 5.006 1.00 87.38 90 ILE A N 1
ATOM 755 C CA . ILE A 1 90 ? -27.177 -2.350 6.055 1.00 87.38 90 ILE A CA 1
ATOM 756 C C . ILE A 1 90 ? -26.582 -1.990 7.421 1.00 87.38 90 ILE A C 1
ATOM 758 O O . ILE A 1 90 ? -27.175 -1.215 8.176 1.00 87.38 90 ILE A O 1
ATOM 762 N N . GLN A 1 91 ? -25.410 -2.536 7.752 1.00 87.88 91 GLN A N 1
ATOM 763 C CA . GLN A 1 91 ? -24.744 -2.270 9.024 1.00 87.88 91 GLN A CA 1
ATOM 764 C C . GLN A 1 91 ? -24.355 -0.794 9.159 1.00 87.88 91 GLN A C 1
ATOM 766 O O . GLN A 1 91 ? -24.651 -0.172 10.182 1.00 87.88 91 GLN A O 1
ATOM 771 N N . LEU A 1 92 ? -23.728 -0.222 8.131 1.00 90.19 92 LEU A N 1
ATOM 772 C CA . LEU A 1 92 ? -23.269 1.163 8.144 1.00 90.19 92 LEU A CA 1
ATOM 773 C C . LEU A 1 92 ? -24.446 2.138 8.183 1.00 90.19 92 LEU A C 1
ATOM 775 O O . LEU A 1 92 ? -24.396 3.124 8.917 1.00 90.19 92 LEU A O 1
ATOM 779 N N . TYR A 1 93 ? -25.528 1.841 7.462 1.00 87.88 93 TYR A N 1
ATOM 780 C CA . TYR A 1 93 ? -26.745 2.643 7.508 1.00 87.88 93 TYR A CA 1
ATOM 781 C C . TYR A 1 93 ? -27.365 2.645 8.912 1.00 87.88 93 TYR A C 1
ATOM 783 O O . TYR A 1 93 ? -27.670 3.718 9.434 1.00 87.88 93 TYR A O 1
ATOM 791 N N . LYS A 1 94 ? -27.505 1.471 9.553 1.00 86.94 94 LYS A N 1
ATOM 792 C CA . LYS A 1 94 ? -27.998 1.364 10.942 1.00 86.94 94 LYS A CA 1
ATOM 793 C C . LYS A 1 94 ? -27.151 2.210 11.890 1.00 86.94 94 LYS A C 1
ATOM 795 O O . LYS A 1 94 ? -27.686 3.067 12.582 1.00 86.94 94 LYS A O 1
ATOM 800 N N . GLN A 1 95 ? -25.830 2.032 11.850 1.00 88.94 95 GLN A N 1
ATOM 801 C CA . GLN A 1 95 ? -24.903 2.779 12.703 1.00 88.94 95 GLN A CA 1
ATOM 802 C C . GLN A 1 95 ? -25.015 4.293 12.491 1.00 88.94 95 GLN A C 1
ATOM 804 O O . GLN A 1 95 ? -25.178 5.042 13.451 1.00 88.94 95 GLN A O 1
ATOM 809 N N . LYS A 1 96 ? -24.981 4.756 11.235 1.00 89.69 96 LYS A N 1
ATOM 810 C CA . LYS A 1 96 ? -25.058 6.189 10.923 1.00 89.69 96 LYS A CA 1
ATOM 811 C C . LYS A 1 96 ? -26.394 6.802 11.310 1.00 89.69 96 LYS A C 1
ATOM 813 O O . LYS A 1 96 ? -26.414 7.927 11.803 1.00 89.69 96 LYS A O 1
ATOM 818 N N . LYS A 1 97 ? -27.494 6.079 11.112 1.00 86.31 97 LYS A N 1
ATOM 819 C CA . LYS A 1 97 ? -28.818 6.544 11.519 1.00 86.31 97 LYS A CA 1
ATOM 820 C C . LYS A 1 97 ? -28.938 6.624 13.036 1.00 86.31 97 LYS A C 1
ATOM 822 O O . LYS A 1 97 ? -29.410 7.642 13.525 1.00 86.31 97 LYS A O 1
ATOM 827 N N . ASP A 1 98 ? -28.468 5.619 13.768 1.00 87.56 98 ASP A N 1
ATOM 828 C CA . ASP A 1 98 ? -28.477 5.632 15.234 1.00 87.56 98 ASP A CA 1
ATOM 829 C C . ASP A 1 98 ? -27.620 6.777 15.793 1.00 87.56 98 ASP A C 1
ATOM 831 O O . ASP A 1 98 ? -28.018 7.444 16.747 1.00 87.56 98 ASP A O 1
ATOM 835 N N . ASP A 1 99 ? -26.460 7.044 15.190 1.00 83.31 99 ASP A N 1
ATOM 836 C CA . ASP A 1 99 ? -25.601 8.165 15.581 1.00 83.31 99 ASP A CA 1
ATOM 837 C C . ASP A 1 99 ? -26.269 9.519 15.310 1.00 83.31 99 ASP A C 1
ATOM 839 O O . ASP A 1 99 ? -26.234 10.402 16.169 1.00 83.31 99 ASP A O 1
ATOM 843 N N . LEU A 1 100 ? -26.912 9.680 14.149 1.00 87.19 100 LEU A N 1
ATOM 844 C CA . LEU A 1 100 ? -27.662 10.893 13.807 1.00 87.19 100 LEU A CA 1
ATOM 845 C C . LEU A 1 100 ? -28.884 11.083 14.706 1.00 87.19 100 LEU A C 1
ATOM 847 O O . LEU A 1 100 ? -29.133 12.198 15.152 1.00 87.19 100 LEU A O 1
ATOM 851 N N . LEU A 1 101 ? -29.616 10.011 15.017 1.00 88.06 101 LEU A N 1
ATOM 852 C CA . LEU A 1 101 ? -30.752 10.057 15.936 1.00 88.06 101 LEU A CA 1
ATOM 853 C C . LEU A 1 101 ? -30.303 10.468 17.335 1.00 88.06 101 LEU A C 1
ATOM 855 O O . LEU A 1 101 ? -30.880 11.388 17.900 1.00 88.06 101 LEU A O 1
ATOM 859 N N . LYS A 1 102 ? -29.215 9.892 17.857 1.00 83.12 102 LYS A N 1
ATOM 860 C CA . LYS A 1 102 ? -28.638 10.317 19.143 1.00 83.12 102 LYS A CA 1
ATOM 861 C C . LYS A 1 102 ? -28.213 11.785 19.127 1.00 83.12 102 LYS A C 1
ATOM 863 O O . LYS A 1 102 ? -28.380 12.478 20.127 1.00 83.12 102 LYS A O 1
ATOM 868 N N . GLN A 1 103 ? -27.643 12.271 18.022 1.00 79.75 103 GLN A N 1
ATOM 869 C CA . GLN A 1 103 ? -27.289 13.688 17.876 1.00 79.75 103 GLN A CA 1
ATOM 870 C C . GLN A 1 103 ? -28.535 14.583 17.841 1.00 79.75 103 GLN A C 1
ATOM 872 O O . GLN A 1 103 ? -28.564 15.603 18.527 1.00 79.75 103 GLN A O 1
ATOM 877 N N . ALA A 1 104 ? -29.572 14.185 17.106 1.00 84.56 104 ALA A N 1
ATOM 878 C CA . ALA A 1 104 ? -30.832 14.912 17.010 1.00 84.56 104 ALA A CA 1
ATOM 879 C C . ALA A 1 104 ? -31.589 14.937 18.347 1.00 84.56 104 ALA A C 1
ATOM 881 O O . ALA A 1 104 ? -32.000 16.004 18.792 1.00 84.56 104 ALA A O 1
ATOM 882 N N . GLU A 1 105 ? -31.718 13.794 19.027 1.00 84.56 105 GLU A N 1
ATOM 883 C CA . GLU A 1 105 ? -32.313 13.689 20.365 1.00 84.56 105 GLU A CA 1
ATOM 884 C C . GLU A 1 105 ? -31.587 14.592 21.352 1.00 84.56 105 GLU A C 1
ATOM 886 O O . GLU A 1 105 ? -32.208 15.331 22.111 1.00 84.56 105 GLU A O 1
ATOM 891 N N . ARG A 1 106 ? -30.257 14.587 21.305 1.00 76.56 106 ARG A N 1
ATOM 892 C CA . ARG A 1 106 ? -29.440 15.431 22.162 1.00 76.56 106 ARG A CA 1
ATOM 893 C C . ARG A 1 106 ? -29.678 16.923 21.927 1.00 76.56 106 ARG A C 1
ATOM 895 O O . ARG A 1 106 ? -29.778 17.669 22.899 1.00 76.56 106 ARG A O 1
ATOM 902 N N . LEU A 1 107 ? -29.745 17.351 20.668 1.00 79.62 107 LEU A N 1
ATOM 903 C CA . LEU A 1 107 ? -30.071 18.735 20.317 1.00 79.62 107 LEU A CA 1
ATOM 904 C C . LEU A 1 107 ? -31.483 19.093 20.782 1.00 79.62 107 LEU A C 1
ATOM 906 O O . LEU A 1 107 ? -31.676 20.147 21.379 1.00 79.62 107 LEU A O 1
ATOM 910 N N . ASN A 1 108 ? -32.446 18.192 20.587 1.00 84.25 108 ASN A N 1
ATOM 911 C CA . ASN A 1 108 ? -33.830 18.399 20.995 1.00 84.25 108 ASN A CA 1
ATOM 912 C C . ASN A 1 108 ? -33.961 18.562 22.518 1.00 84.25 108 ASN A C 1
ATOM 914 O O . ASN A 1 108 ? -34.593 19.501 22.991 1.00 84.25 108 ASN A O 1
ATOM 918 N N . VAL A 1 109 ? -33.284 17.714 23.302 1.00 81.62 109 VAL A N 1
ATOM 919 C CA . VAL A 1 109 ? -33.238 17.862 24.766 1.00 81.62 109 VAL A CA 1
ATOM 920 C C . VAL A 1 109 ? -32.597 19.195 25.162 1.00 81.62 109 VAL A C 1
ATOM 922 O O . VAL A 1 109 ? -33.101 19.863 26.061 1.00 81.62 109 VAL A O 1
ATOM 925 N N . GLY A 1 110 ? -31.522 19.613 24.485 1.00 76.38 110 GLY A N 1
ATOM 926 C CA . GLY A 1 110 ? -30.906 20.925 24.707 1.00 76.38 110 GLY A CA 1
ATOM 927 C C . GLY A 1 110 ? -31.876 22.086 24.461 1.00 76.38 110 GLY A C 1
ATOM 928 O O . GLY A 1 110 ? -31.974 22.980 25.298 1.00 76.38 110 GLY A O 1
ATOM 929 N N . ILE A 1 111 ? -32.637 22.041 23.363 1.00 82.12 111 ILE A N 1
ATOM 930 C CA . ILE A 1 111 ? -33.646 23.056 23.015 1.00 82.12 111 ILE A CA 1
ATOM 931 C C . ILE A 1 111 ? -34.744 23.124 24.079 1.00 82.12 111 ILE A C 1
ATOM 933 O O . ILE A 1 111 ? -35.046 24.211 24.564 1.00 82.12 111 ILE A O 1
ATOM 937 N N . ILE A 1 112 ? -35.286 21.976 24.494 1.00 83.38 112 ILE A N 1
ATOM 938 C CA . ILE A 1 112 ? -36.335 21.909 25.523 1.00 83.38 112 ILE A CA 1
ATOM 939 C C . ILE A 1 112 ? -35.851 22.544 26.833 1.00 83.38 112 ILE A C 1
ATOM 941 O O . ILE A 1 112 ? -36.572 23.322 27.449 1.00 83.38 112 ILE A O 1
ATOM 945 N N . ARG A 1 113 ? -34.607 22.270 27.246 1.00 76.56 113 ARG A N 1
ATOM 946 C CA . ARG A 1 113 ? -34.032 22.852 28.470 1.00 76.56 113 ARG A CA 1
ATOM 947 C C . ARG A 1 113 ? -33.829 24.361 28.386 1.00 76.56 113 ARG A C 1
ATOM 949 O O . ARG A 1 113 ? -34.041 25.054 29.378 1.00 76.56 113 ARG A O 1
ATOM 956 N N . ILE A 1 114 ? -33.417 24.870 27.227 1.00 77.69 114 ILE A N 1
ATOM 957 C CA . ILE A 1 114 ? -33.269 26.315 27.005 1.00 77.69 114 ILE A CA 1
ATOM 958 C C . ILE A 1 114 ? -34.640 27.003 27.066 1.00 77.69 114 ILE A C 1
ATOM 960 O O . ILE A 1 114 ? -34.758 28.076 27.659 1.00 77.69 114 ILE A O 1
ATOM 964 N N . ASP A 1 115 ? -35.675 26.373 26.514 1.00 81.75 115 ASP A N 1
ATOM 965 C CA . ASP A 1 115 ? -37.042 26.896 26.547 1.00 81.75 115 ASP A CA 1
ATOM 966 C C . ASP A 1 115 ? -37.614 26.913 27.979 1.00 81.75 115 ASP A C 1
ATOM 968 O O . ASP A 1 115 ? -38.107 27.940 28.449 1.00 81.75 115 ASP A O 1
ATOM 972 N N . GLU A 1 116 ? -37.426 25.828 28.743 1.00 81.25 116 GLU A N 1
ATOM 973 C CA . GLU A 1 116 ? -37.770 25.768 30.174 1.00 81.25 116 GLU A CA 1
ATOM 974 C C . GLU A 1 116 ? -37.071 26.875 30.987 1.00 81.25 116 GLU A C 1
ATOM 976 O O . GLU A 1 116 ? -37.702 27.533 31.820 1.00 81.25 116 GLU A O 1
ATOM 981 N N . ALA A 1 117 ? -35.778 27.117 30.736 1.00 76.25 117 ALA A N 1
ATOM 982 C CA . ALA A 1 117 ? -35.022 28.180 31.398 1.00 76.25 117 ALA A CA 1
ATOM 983 C C . ALA A 1 117 ? -35.584 29.572 31.073 1.00 76.25 117 ALA A C 1
ATOM 985 O O . ALA A 1 117 ? -35.734 30.402 31.970 1.00 76.25 117 ALA A O 1
ATOM 986 N N . SER A 1 118 ? -35.923 29.814 29.804 1.00 80.88 118 SER A N 1
ATOM 987 C CA . SER A 1 118 ? -36.515 31.072 29.341 1.00 80.88 118 SER A CA 1
ATOM 988 C C . SER A 1 118 ? -37.831 31.373 30.066 1.00 80.88 118 SER A C 1
ATOM 990 O O . SER A 1 118 ? -38.034 32.489 30.553 1.00 80.88 118 SER A O 1
ATOM 992 N N . ILE A 1 119 ? -38.692 30.363 30.231 1.00 84.69 119 ILE A N 1
ATOM 993 C CA . ILE A 1 119 ? -39.960 30.496 30.963 1.00 84.69 119 ILE A CA 1
ATOM 994 C C . ILE A 1 119 ? -39.710 30.838 32.443 1.00 84.69 119 ILE A C 1
ATOM 996 O O . ILE A 1 119 ? -40.347 31.743 32.987 1.00 84.69 119 ILE A O 1
ATOM 1000 N N . LEU A 1 120 ? -38.754 30.169 33.096 1.00 80.62 120 LEU A N 1
ATOM 1001 C CA . LEU A 1 120 ? -38.422 30.419 34.506 1.00 80.62 120 LEU A CA 1
ATOM 1002 C C . LEU A 1 120 ? -37.869 31.830 34.751 1.00 80.62 120 LEU A C 1
ATOM 1004 O O . LEU A 1 120 ? -38.255 32.468 35.733 1.00 80.62 120 LEU A O 1
ATOM 1008 N N . ILE A 1 121 ? -37.011 32.341 33.858 1.00 81.50 121 ILE A N 1
ATOM 1009 C CA . ILE A 1 121 ? -36.493 33.720 33.933 1.00 81.50 121 ILE A CA 1
ATOM 1010 C C . ILE A 1 121 ? -37.655 34.716 33.900 1.00 81.50 121 ILE A C 1
ATOM 1012 O O . ILE A 1 121 ? -37.757 35.577 34.775 1.00 81.50 121 ILE A O 1
ATOM 1016 N N . GLN A 1 122 ? -38.589 34.545 32.959 1.00 82.00 122 GLN A N 1
ATOM 1017 C CA . GLN A 1 122 ? -39.757 35.421 32.842 1.00 82.00 122 GLN A CA 1
ATOM 1018 C C . GLN A 1 122 ? -40.636 35.412 34.104 1.00 82.00 122 GLN A C 1
ATOM 1020 O O . GLN A 1 122 ? -41.229 36.434 34.464 1.00 82.00 122 GLN A O 1
ATOM 1025 N N . GLU A 1 123 ? -40.750 34.276 34.796 1.00 84.25 123 GLU A N 1
ATOM 1026 C CA . GLU A 1 123 ? -41.462 34.201 36.075 1.00 84.25 123 GLU A CA 1
ATOM 1027 C C . GLU A 1 123 ? -40.698 34.858 37.232 1.00 84.25 123 GLU A C 1
ATOM 1029 O O . GLU A 1 123 ? -41.318 35.498 38.092 1.00 84.25 123 GLU A O 1
ATOM 1034 N N . MET A 1 124 ? -39.373 34.707 37.278 1.00 78.81 124 MET A N 1
ATOM 1035 C CA . MET A 1 124 ? -38.529 35.342 38.292 1.00 78.81 124 MET A CA 1
ATOM 1036 C C . MET A 1 124 ? -38.534 36.861 38.155 1.00 78.81 124 MET A C 1
ATOM 1038 O O . MET A 1 124 ? -38.730 37.537 39.166 1.00 78.81 124 MET A O 1
ATOM 1042 N N . ASP A 1 125 ? -38.441 37.397 36.938 1.00 81.06 125 ASP A N 1
ATOM 1043 C CA . ASP A 1 125 ? -38.518 38.842 36.686 1.00 81.06 125 ASP A CA 1
ATOM 1044 C C . ASP A 1 125 ? -39.841 39.425 37.204 1.00 8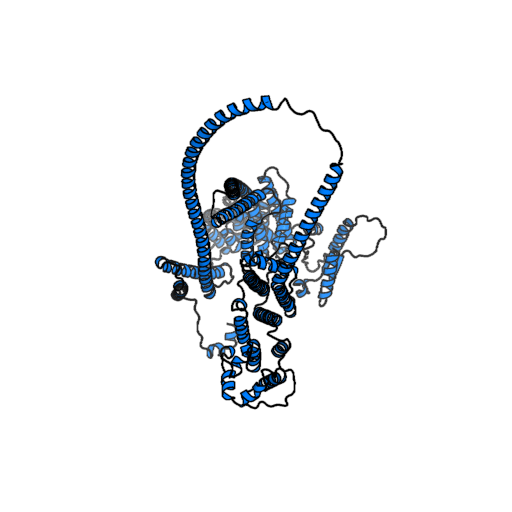1.06 125 ASP A C 1
ATOM 1046 O O . ASP A 1 125 ? -39.855 40.414 37.945 1.00 81.06 125 ASP A O 1
ATOM 1050 N N . LYS A 1 126 ? -40.962 38.732 36.951 1.00 86.50 126 LYS A N 1
ATOM 1051 C CA . LYS A 1 126 ? -42.280 39.108 37.495 1.00 86.50 126 LYS A CA 1
ATOM 1052 C C . LYS A 1 126 ? -42.320 39.097 39.028 1.00 86.50 126 LYS A C 1
ATOM 1054 O O . LYS A 1 126 ? -43.003 39.929 39.632 1.00 86.50 126 LYS A O 1
ATOM 1059 N N . LYS A 1 127 ? -41.646 38.147 39.688 1.00 82.00 127 LYS A N 1
ATOM 1060 C CA . LYS A 1 127 ? -41.571 38.082 41.164 1.00 82.00 127 LYS A CA 1
ATOM 1061 C C . LYS A 1 127 ? -40.668 39.180 41.732 1.00 82.00 127 LYS A C 1
ATOM 1063 O O . LYS A 1 127 ? -41.027 39.789 42.741 1.00 82.00 127 LYS A O 1
ATOM 1068 N N . LEU A 1 128 ? -39.546 39.461 41.076 1.00 80.62 128 LEU A N 1
ATOM 1069 C CA . LEU A 1 128 ? -38.563 40.458 41.495 1.00 80.62 128 LEU A CA 1
ATOM 1070 C C . LEU A 1 128 ? -39.157 41.873 41.426 1.00 80.62 128 LEU A C 1
ATOM 1072 O O . LEU A 1 128 ? -38.995 42.658 42.362 1.00 80.62 128 LEU A O 1
ATOM 1076 N N . GLU A 1 129 ? -39.949 42.175 40.394 1.00 81.44 129 GLU A N 1
ATOM 1077 C CA . GLU A 1 129 ? -40.714 43.426 40.317 1.00 81.44 129 GLU A CA 1
ATOM 1078 C C . GLU A 1 129 ? -41.713 43.595 41.470 1.00 81.44 129 GLU A C 1
ATOM 1080 O O . GLU A 1 129 ? -41.847 44.693 42.017 1.00 81.44 129 GLU A O 1
ATOM 1085 N N . LYS A 1 130 ? -42.405 42.519 41.876 1.00 85.12 130 LYS A N 1
ATOM 1086 C CA . LYS A 1 130 ? -43.321 42.554 43.031 1.00 85.12 130 LYS A CA 1
ATOM 1087 C C . LYS A 1 130 ? -42.569 42.809 44.337 1.00 85.12 130 LYS A C 1
ATOM 1089 O O . LYS A 1 130 ? -42.975 43.673 45.111 1.00 85.12 130 LYS A O 1
ATOM 1094 N N . GLN A 1 131 ? -41.461 42.105 44.563 1.00 79.19 131 GLN A N 1
ATOM 1095 C CA . GLN A 1 131 ? -40.662 42.256 45.782 1.00 79.19 131 GLN A CA 1
ATOM 1096 C C . GLN A 1 131 ? -39.994 43.629 45.881 1.00 79.19 131 GLN A C 1
ATOM 1098 O O . GLN A 1 131 ? -39.999 44.211 46.960 1.00 79.19 131 GLN A O 1
ATOM 1103 N N . ARG A 1 132 ? -39.489 44.197 44.774 1.00 79.56 132 ARG A N 1
ATOM 1104 C CA . ARG A 1 132 ? -38.937 45.566 44.756 1.00 79.56 132 ARG A CA 1
ATOM 1105 C C . ARG A 1 132 ? -39.959 46.605 45.214 1.00 79.56 132 ARG A C 1
ATOM 1107 O O . ARG A 1 132 ? -39.615 47.484 46.000 1.00 79.56 132 ARG A O 1
ATOM 1114 N N . LYS A 1 133 ? -41.215 46.476 44.772 1.00 82.94 133 LYS A N 1
ATOM 1115 C CA . LYS A 1 133 ? -42.313 47.352 45.217 1.00 82.94 133 LYS A CA 1
ATOM 1116 C C . LYS A 1 133 ? -42.571 47.215 46.720 1.00 82.94 133 LYS A C 1
ATOM 1118 O O . LYS A 1 133 ? -42.752 48.219 47.398 1.00 82.94 133 LYS A O 1
ATOM 1123 N N . GLU A 1 134 ? -42.556 45.995 47.252 1.00 80.06 134 GLU A N 1
ATOM 1124 C CA . GLU A 1 134 ? -42.788 45.744 48.680 1.00 80.06 134 GLU A CA 1
ATOM 1125 C C . GLU A 1 134 ? -41.626 46.220 49.572 1.00 80.06 134 GLU A C 1
ATOM 1127 O O . GLU A 1 134 ? -41.853 46.786 50.643 1.00 80.06 134 GLU A O 1
ATOM 1132 N N . LEU A 1 135 ? -40.382 46.031 49.123 1.00 78.44 135 LEU A N 1
ATOM 1133 C CA . LEU A 1 135 ? -39.178 46.480 49.825 1.00 78.44 135 LEU A CA 1
ATOM 1134 C C . LEU A 1 135 ? -39.137 48.004 49.935 1.00 78.44 135 LEU A C 1
ATOM 1136 O O . LEU A 1 135 ? -38.893 48.500 51.027 1.00 78.44 135 LEU A O 1
ATOM 1140 N N . ALA A 1 136 ? -39.469 48.728 48.861 1.00 78.44 136 ALA A N 1
ATOM 1141 C CA . ALA A 1 136 ? -39.544 50.191 48.875 1.00 78.44 136 ALA A CA 1
ATOM 1142 C C . ALA A 1 136 ? -40.538 50.720 49.929 1.00 78.44 136 ALA A C 1
ATOM 1144 O O . ALA A 1 136 ? -40.254 51.687 50.631 1.00 78.44 136 ALA A O 1
ATOM 1145 N N . ILE A 1 137 ? -41.680 50.041 50.095 1.00 82.69 137 ILE A N 1
ATOM 1146 C CA . ILE A 1 137 ? -42.674 50.382 51.125 1.00 82.69 137 ILE A CA 1
ATOM 1147 C C . ILE A 1 137 ? -42.123 50.103 52.534 1.00 82.69 137 ILE A C 1
ATOM 1149 O O . ILE A 1 137 ? -42.398 50.852 53.472 1.00 82.69 137 ILE A O 1
ATOM 1153 N N . LYS A 1 138 ? -41.366 49.015 52.716 1.00 78.81 138 LYS A N 1
ATOM 1154 C CA . LYS A 1 138 ? -40.785 48.633 54.014 1.00 78.81 138 LYS A CA 1
ATOM 1155 C C . LYS A 1 138 ? -39.589 49.501 54.414 1.00 78.81 138 LYS A C 1
ATOM 1157 O O . LYS A 1 138 ? -39.484 49.830 55.591 1.00 78.81 138 LYS A O 1
ATOM 1162 N N . THR A 1 139 ? -38.723 49.892 53.479 1.00 74.19 139 THR A N 1
ATOM 1163 C CA . THR A 1 139 ? -37.594 50.801 53.749 1.00 74.19 139 THR A CA 1
ATOM 1164 C C . THR A 1 139 ? -38.093 52.171 54.174 1.00 74.19 139 THR A C 1
ATOM 1166 O O . THR A 1 139 ? -37.637 52.682 55.189 1.00 74.19 139 THR A O 1
ATOM 1169 N N . GLN A 1 140 ? -39.128 52.688 53.504 1.00 79.19 140 GLN A N 1
ATOM 1170 C CA . GLN A 1 140 ? -39.755 53.956 53.879 1.00 79.19 140 GLN A CA 1
ATOM 1171 C C . GLN A 1 140 ? -40.269 53.935 55.330 1.00 79.19 140 GLN A C 1
ATOM 1173 O O . GLN A 1 140 ? -39.979 54.840 56.101 1.00 79.19 140 GLN A O 1
ATOM 1178 N N . LYS A 1 141 ? -40.923 52.842 55.750 1.00 79.12 141 LYS A N 1
ATOM 1179 C CA . LYS A 1 141 ? -41.366 52.657 57.147 1.00 79.12 141 LYS A CA 1
ATOM 1180 C C . LYS A 1 141 ? -40.217 52.547 58.158 1.00 79.12 141 LYS A C 1
ATOM 1182 O O . LYS A 1 141 ? -40.410 52.842 59.333 1.00 79.12 141 LYS A O 1
ATOM 1187 N N . CYS A 1 142 ? -39.055 52.047 57.743 1.00 69.56 142 CYS A N 1
ATOM 1188 C CA . CYS A 1 142 ? -37.898 51.873 58.622 1.00 69.56 142 CYS A CA 1
ATOM 1189 C C . CYS A 1 142 ? -37.143 53.194 58.829 1.00 69.56 142 CYS A C 1
ATOM 1191 O O . CYS A 1 142 ? -36.675 53.459 59.938 1.00 69.56 142 CYS A O 1
ATOM 1193 N N . ASP A 1 143 ? -37.077 54.029 57.790 1.00 74.56 143 ASP A N 1
ATOM 1194 C CA . ASP A 1 143 ? -36.512 55.380 57.863 1.00 74.56 143 ASP A CA 1
ATOM 1195 C C . ASP A 1 143 ? -37.328 56.267 58.815 1.00 74.56 143 ASP A C 1
ATOM 1197 O O . ASP A 1 143 ? -36.753 56.980 59.644 1.00 74.56 143 ASP A O 1
ATOM 1201 N N . ASP A 1 144 ? -38.659 56.133 58.787 1.00 73.94 144 ASP A N 1
ATOM 1202 C CA . ASP A 1 144 ? -39.556 56.815 59.725 1.00 73.94 144 ASP A CA 1
ATOM 1203 C C . ASP A 1 144 ? -39.219 56.458 61.192 1.00 73.94 144 ASP A C 1
ATOM 1205 O O . ASP A 1 144 ? -39.068 57.346 62.032 1.00 73.94 144 ASP A O 1
ATOM 1209 N N . LEU A 1 145 ? -39.000 55.172 61.502 1.00 75.12 145 LEU A N 1
ATOM 1210 C CA . LEU A 1 145 ? -38.673 54.688 62.857 1.00 75.12 145 LEU A CA 1
ATOM 1211 C C . LEU A 1 145 ? -37.270 55.100 63.343 1.00 75.12 145 LEU A C 1
ATOM 1213 O O . LEU A 1 145 ? -37.066 55.355 64.532 1.00 75.12 145 LEU A O 1
ATOM 1217 N N . LEU A 1 146 ? -36.279 55.171 62.450 1.00 71.31 146 LEU A N 1
ATOM 1218 C CA . LEU A 1 146 ? -34.912 55.584 62.805 1.00 71.31 146 LEU A CA 1
ATOM 1219 C C . LEU A 1 146 ? -34.831 57.064 63.205 1.00 71.31 146 LEU A C 1
ATOM 1221 O O . LEU A 1 146 ? -34.058 57.428 64.103 1.00 71.31 146 LEU A O 1
ATOM 1225 N N . SER A 1 147 ? -35.658 57.908 62.588 1.00 72.94 147 SER A N 1
ATOM 1226 C CA . SER A 1 147 ? -35.780 59.317 62.971 1.00 72.94 147 SER A CA 1
ATOM 1227 C C . SER A 1 147 ? -36.269 59.482 64.422 1.00 72.94 147 SER A C 1
ATOM 1229 O O . SER A 1 147 ? -35.821 60.379 65.133 1.00 72.94 147 SER A O 1
ATOM 1231 N N . GLU A 1 148 ? -37.097 58.555 64.911 1.00 71.56 148 GLU A N 1
ATOM 1232 C CA . GLU A 1 148 ? -37.649 58.578 66.268 1.00 71.56 148 GLU A CA 1
ATOM 1233 C C . GLU A 1 148 ? -36.612 58.161 67.334 1.00 71.56 148 GLU A C 1
ATOM 1235 O O . GLU A 1 148 ? -36.495 58.788 68.390 1.00 71.56 148 GLU A O 1
ATOM 1240 N N . ILE A 1 149 ? -35.790 57.143 67.049 1.00 68.81 149 ILE A N 1
ATOM 1241 C CA . ILE A 1 149 ? -34.800 56.597 68.001 1.00 68.81 149 ILE A CA 1
ATOM 1242 C C . ILE A 1 149 ? -33.620 57.555 68.233 1.00 68.81 149 ILE A C 1
ATOM 1244 O O . ILE A 1 149 ? -33.131 57.676 69.361 1.00 68.81 149 ILE A O 1
ATOM 1248 N N . THR A 1 150 ? -33.172 58.270 67.198 1.00 65.50 150 THR A N 1
ATOM 1249 C CA . THR A 1 150 ? -32.041 59.217 67.302 1.00 65.50 150 THR A CA 1
ATOM 1250 C C . THR A 1 150 ? -32.309 60.358 68.291 1.00 65.50 150 THR A C 1
ATOM 1252 O O . THR A 1 150 ? -31.404 60.771 69.025 1.00 65.50 150 THR A O 1
ATOM 1255 N N . ILE A 1 151 ? -33.567 60.792 68.405 1.00 69.44 151 ILE A N 1
ATOM 1256 C CA . ILE A 1 151 ? -34.014 61.803 69.375 1.00 69.44 151 ILE A CA 1
ATOM 1257 C C . ILE A 1 151 ? -33.888 61.282 70.820 1.00 69.44 151 ILE A C 1
ATOM 1259 O O . ILE A 1 151 ? -33.549 62.039 71.735 1.00 69.44 151 ILE A O 1
ATOM 1263 N N . LEU A 1 152 ? -34.111 59.984 71.047 1.00 64.94 152 LEU A N 1
ATOM 1264 C CA . LEU A 1 152 ? -34.075 59.370 72.380 1.00 64.94 152 LEU A CA 1
ATOM 1265 C C . LEU A 1 152 ? -32.643 59.132 72.886 1.00 64.94 152 LEU A C 1
ATOM 1267 O O . LEU A 1 152 ? -32.365 59.347 74.069 1.00 64.94 152 LEU A O 1
ATOM 1271 N N . THR A 1 153 ? -31.710 58.752 72.008 1.00 58.97 153 THR A N 1
ATOM 1272 C CA . THR A 1 153 ? -30.325 58.415 72.392 1.00 58.97 153 THR A CA 1
ATOM 1273 C C . THR A 1 153 ? -29.485 59.617 72.832 1.00 58.97 153 THR A C 1
ATOM 1275 O O . THR A 1 153 ? -28.634 59.478 73.713 1.00 58.97 153 THR A O 1
ATOM 1278 N N . ALA A 1 154 ? -29.755 60.814 72.300 1.00 58.25 154 ALA A N 1
ATOM 1279 C CA . ALA A 1 154 ? -29.043 62.038 72.681 1.00 58.25 154 ALA A CA 1
ATOM 1280 C C . ALA A 1 154 ? -29.296 62.447 74.148 1.00 58.25 154 ALA A C 1
ATOM 1282 O O . ALA A 1 154 ? -28.422 63.011 74.799 1.00 58.25 154 ALA A O 1
ATOM 1283 N N . LYS A 1 155 ? -30.462 62.097 74.710 1.00 57.06 155 LYS A N 1
ATOM 1284 C CA . LYS A 1 155 ? -30.826 62.384 76.111 1.00 57.06 155 LYS A CA 1
ATOM 1285 C C . LYS A 1 155 ? -30.118 61.495 77.142 1.00 57.06 155 LYS A C 1
ATOM 1287 O O . LYS A 1 155 ? -30.152 61.796 78.335 1.00 57.06 155 LYS A O 1
ATOM 1292 N N . GLN A 1 156 ? -29.526 60.375 76.725 1.00 47.34 156 GLN A N 1
ATOM 1293 C CA . GLN A 1 156 ? -29.054 59.324 77.637 1.00 47.34 156 GLN A CA 1
ATOM 1294 C C . GLN A 1 156 ? -27.536 59.379 77.897 1.00 47.34 156 GLN A C 1
ATOM 1296 O O . GLN A 1 156 ? -27.060 58.836 78.897 1.00 47.34 156 GLN A O 1
ATOM 1301 N N . THR A 1 157 ? -26.777 60.067 77.042 1.00 49.47 157 THR A N 1
ATOM 1302 C CA . THR A 1 157 ? -25.310 60.181 77.103 1.00 49.47 157 THR A CA 1
ATOM 1303 C C . THR A 1 157 ? -24.817 61.199 78.138 1.00 49.47 157 THR A C 1
ATOM 1305 O O . THR A 1 157 ? -23.785 60.959 78.763 1.00 49.47 157 THR A O 1
ATOM 1308 N N . GLU A 1 158 ? -25.581 62.254 78.442 1.00 52.00 158 GLU A N 1
ATOM 1309 C CA . GLU A 1 158 ? -25.219 63.247 79.476 1.00 52.00 158 GLU A CA 1
ATOM 1310 C C . GLU A 1 158 ? -25.190 62.682 80.910 1.00 52.00 158 GLU A C 1
ATOM 1312 O O . GLU A 1 158 ? -24.523 63.232 81.784 1.00 52.00 158 GLU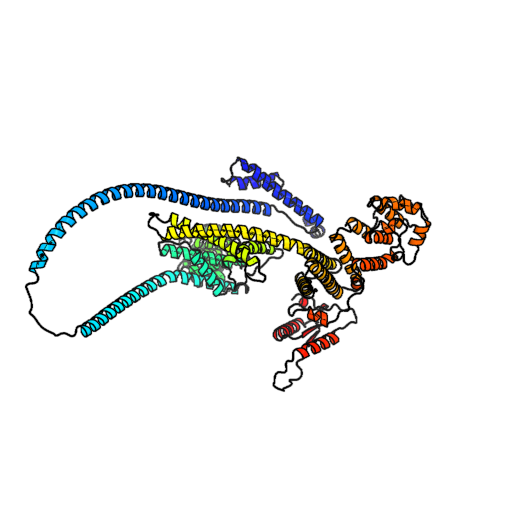 A O 1
ATOM 1317 N N . ARG A 1 159 ? -25.881 61.566 81.181 1.00 49.09 159 ARG A N 1
ATOM 1318 C CA . ARG A 1 159 ? -25.974 60.980 82.534 1.00 49.09 159 ARG A CA 1
ATOM 1319 C C . ARG A 1 159 ? -24.826 60.031 82.890 1.00 49.09 159 ARG A C 1
ATOM 1321 O O . ARG A 1 159 ? -24.606 59.780 84.072 1.00 49.09 159 ARG A O 1
ATOM 1328 N N . LYS A 1 160 ? -24.090 59.508 81.903 1.00 49.00 160 LYS A N 1
ATOM 1329 C CA . LYS A 1 160 ? -23.042 58.485 82.112 1.00 49.00 160 LYS A CA 1
ATOM 1330 C C . LYS A 1 160 ? -21.665 59.051 82.477 1.00 49.00 160 LYS A C 1
ATOM 1332 O O . LYS A 1 160 ? -20.834 58.311 82.986 1.00 49.00 160 LYS A O 1
ATOM 1337 N N . SER A 1 161 ? -21.418 60.345 82.284 1.00 44.22 161 SER A N 1
ATOM 1338 C CA . SER A 1 161 ? -20.102 60.969 82.502 1.00 44.22 161 SER A CA 1
ATOM 1339 C C . SER A 1 161 ? -19.767 61.286 83.971 1.00 44.22 161 SER A C 1
ATOM 1341 O O . SER A 1 161 ? -18.665 61.749 84.251 1.00 44.22 161 SER A O 1
ATOM 1343 N N . ARG A 1 162 ? -20.670 61.021 84.929 1.00 39.28 162 ARG A N 1
ATOM 1344 C CA . ARG A 1 162 ? -20.489 61.368 86.356 1.00 39.28 162 ARG A CA 1
ATOM 1345 C C . ARG A 1 162 ? -20.098 60.224 87.298 1.00 39.28 162 ARG A C 1
ATOM 1347 O O . ARG A 1 162 ? -19.963 60.476 88.491 1.00 39.28 162 ARG A O 1
ATOM 1354 N N . SER A 1 163 ? -19.874 59.000 86.825 1.00 33.25 163 SER A N 1
ATOM 1355 C CA . SER A 1 163 ? -19.535 57.882 87.717 1.00 33.25 163 SER A CA 1
ATOM 1356 C C . SER A 1 163 ? -18.325 57.084 87.239 1.00 33.25 163 SER A C 1
ATOM 1358 O O . SER A 1 163 ? -18.370 56.513 86.154 1.00 33.25 163 SER A O 1
ATOM 1360 N N . LEU A 1 164 ? -17.348 56.956 88.146 1.00 35.31 164 LEU A N 1
ATOM 1361 C CA . LEU A 1 164 ? -16.350 55.879 88.263 1.00 35.31 164 LEU A CA 1
ATOM 1362 C C . LEU A 1 164 ? -14.927 56.175 87.763 1.00 35.31 164 LEU A C 1
ATOM 1364 O O . LEU A 1 164 ? -14.429 55.614 86.795 1.00 35.31 164 LEU A O 1
ATOM 1368 N N . ILE A 1 165 ? -14.224 56.956 88.585 1.00 39.44 165 ILE A N 1
ATOM 1369 C CA . ILE A 1 165 ? -12.910 56.556 89.107 1.00 39.44 165 ILE A CA 1
ATOM 1370 C C . ILE A 1 165 ? -13.177 55.472 90.170 1.00 39.44 165 ILE A C 1
ATOM 1372 O O . ILE A 1 165 ? -13.942 55.767 91.084 1.00 39.44 165 ILE A O 1
ATOM 1376 N N . HIS A 1 166 ? -12.594 54.265 90.041 1.00 36.09 166 HIS A N 1
ATOM 1377 C CA . HIS A 1 166 ? -12.046 53.379 91.106 1.00 36.09 166 HIS A CA 1
ATOM 1378 C C . HIS A 1 166 ? -12.168 51.870 90.770 1.00 36.09 166 HIS A C 1
ATOM 1380 O O . HIS A 1 166 ? -13.251 51.314 90.884 1.00 36.09 166 HIS A O 1
ATOM 1386 N N . PHE A 1 167 ? -11.063 51.221 90.362 1.00 30.34 167 PHE A N 1
ATOM 1387 C CA . PHE A 1 167 ? -10.434 50.028 90.989 1.00 30.34 167 PHE A CA 1
ATOM 1388 C C . PHE A 1 167 ? -9.449 49.312 90.035 1.00 30.34 167 PHE A C 1
ATOM 1390 O O . PHE A 1 167 ? -9.819 48.530 89.171 1.00 30.34 167 PHE A O 1
ATOM 1397 N N . ARG A 1 168 ? -8.172 49.665 90.215 1.00 28.75 168 ARG A N 1
ATOM 1398 C CA . ARG A 1 168 ? -6.976 48.824 90.419 1.00 28.75 168 ARG A CA 1
ATOM 1399 C C . ARG A 1 168 ? -6.909 47.351 89.944 1.00 28.75 168 ARG A C 1
ATOM 1401 O O . ARG A 1 168 ? -7.744 46.533 90.299 1.00 28.75 168 ARG A O 1
ATOM 1408 N N . ASN A 1 169 ? -5.684 47.058 89.479 1.00 37.62 169 ASN A N 1
ATOM 1409 C CA . ASN A 1 169 ? -4.835 45.867 89.687 1.00 37.62 169 ASN A CA 1
ATOM 1410 C C . ASN A 1 169 ? -4.819 44.763 88.615 1.00 37.62 169 ASN A C 1
ATOM 1412 O O . ASN A 1 169 ? -5.639 43.860 88.605 1.00 37.62 169 ASN A O 1
ATOM 1416 N N . ILE A 1 170 ? -3.777 44.809 87.774 1.00 50.28 170 ILE A N 1
ATOM 1417 C CA . ILE A 1 170 ? -2.554 43.983 87.905 1.00 50.28 170 ILE A CA 1
ATOM 1418 C C . ILE A 1 170 ? -2.753 42.661 88.669 1.00 50.28 170 ILE A C 1
ATOM 1420 O O . ILE A 1 170 ? -2.718 42.663 89.899 1.00 50.28 170 ILE A O 1
ATOM 1424 N N . LEU A 1 171 ? -2.902 41.560 87.925 1.00 41.56 171 LEU A N 1
ATOM 1425 C CA . LEU A 1 171 ? -2.027 40.370 87.890 1.00 41.56 171 LEU A CA 1
ATOM 1426 C C . LEU A 1 171 ? -2.761 39.261 87.125 1.00 41.56 171 LEU A C 1
ATOM 1428 O O . LEU A 1 171 ? -3.777 38.783 87.606 1.00 41.56 171 LEU A O 1
ATOM 1432 N N . ASP A 1 172 ? -2.276 38.923 85.929 1.00 49.06 172 ASP A N 1
ATOM 1433 C CA . ASP A 1 172 ? -2.051 37.545 85.463 1.00 49.06 172 ASP A CA 1
ATOM 1434 C C . ASP A 1 172 ? -1.504 37.596 84.025 1.00 49.06 172 ASP A C 1
ATOM 1436 O O . ASP A 1 172 ? -1.988 38.337 83.169 1.00 49.06 172 ASP A O 1
ATOM 1440 N N . ASN A 1 173 ? -0.407 36.878 83.777 1.00 59.59 173 ASN A N 1
ATOM 1441 C CA . ASN A 1 173 ? 0.299 36.865 82.493 1.00 59.59 173 ASN A CA 1
ATOM 1442 C C . ASN A 1 173 ? -0.547 36.169 81.410 1.00 59.59 173 ASN A C 1
ATOM 1444 O O . ASN A 1 173 ? -0.400 34.969 81.171 1.00 59.59 173 ASN A O 1
ATOM 1448 N N . ASN A 1 174 ? -1.399 36.937 80.728 1.00 62.53 174 ASN A N 1
ATOM 1449 C CA . ASN A 1 174 ? -2.269 36.452 79.653 1.00 62.53 174 ASN A CA 1
ATOM 1450 C C . ASN A 1 174 ? -1.500 35.884 78.445 1.00 62.53 174 ASN A C 1
ATOM 1452 O O . ASN A 1 174 ? -1.981 34.948 77.821 1.00 62.53 174 ASN A O 1
ATOM 1456 N N . GLU A 1 175 ? -0.283 36.355 78.154 1.00 56.69 175 GLU A N 1
ATOM 1457 C CA . GLU A 1 175 ? 0.496 35.880 76.992 1.00 56.69 175 GLU A CA 1
ATOM 1458 C C . GLU A 1 175 ? 0.949 34.409 77.110 1.00 56.69 175 GLU A C 1
ATOM 1460 O O . GLU A 1 175 ? 1.032 33.685 76.115 1.00 56.69 175 GLU A O 1
ATOM 1465 N N . LEU A 1 176 ? 1.231 33.921 78.323 1.00 57.50 176 LEU A N 1
ATOM 1466 C CA . LEU A 1 176 ? 1.684 32.537 78.539 1.00 57.50 176 LEU A CA 1
ATOM 1467 C C . LEU A 1 176 ? 0.508 31.547 78.523 1.00 57.50 176 LEU A C 1
ATOM 1469 O O . LEU A 1 176 ? 0.644 30.419 78.052 1.00 57.50 176 LEU A O 1
ATOM 1473 N N . ILE A 1 177 ? -0.664 31.993 78.980 1.00 63.00 177 ILE A N 1
ATOM 1474 C CA . ILE A 1 177 ? -1.919 31.239 78.888 1.00 63.00 177 ILE A CA 1
ATOM 1475 C C . ILE A 1 177 ? -2.387 31.195 77.431 1.00 63.00 177 ILE A C 1
ATOM 1477 O O . ILE A 1 177 ? -2.706 30.121 76.936 1.00 63.00 177 ILE A O 1
ATOM 1481 N N . GLU A 1 178 ? -2.317 32.313 76.709 1.00 67.88 178 GLU A N 1
ATOM 1482 C CA . GLU A 1 178 ? -2.693 32.392 75.296 1.00 67.88 178 GLU A CA 1
ATOM 1483 C C . GLU A 1 178 ? -1.782 31.528 74.408 1.00 67.88 178 GLU A C 1
ATOM 1485 O O . GLU A 1 178 ? -2.257 30.841 73.508 1.00 67.88 178 GLU A O 1
ATOM 1490 N N . THR A 1 179 ? -0.473 31.472 74.672 1.00 68.25 179 THR A N 1
ATOM 1491 C CA . THR A 1 179 ? 0.440 30.580 73.929 1.00 68.25 179 THR A CA 1
ATOM 1492 C C . THR A 1 179 ? 0.231 29.098 74.261 1.00 68.25 179 THR A C 1
ATOM 1494 O O . THR A 1 179 ? 0.294 28.253 73.361 1.00 68.25 179 THR A O 1
ATOM 1497 N N . LEU A 1 180 ? -0.084 28.751 75.512 1.00 66.62 180 LEU A N 1
ATOM 1498 C CA . LEU A 1 180 ? -0.440 27.381 75.903 1.00 66.62 180 LEU A CA 1
ATOM 1499 C C . LEU A 1 180 ? -1.819 26.951 75.369 1.00 66.62 180 LEU A C 1
ATOM 1501 O O . LEU A 1 180 ? -1.981 25.814 74.926 1.00 66.62 180 LEU A O 1
ATOM 1505 N N . GLU A 1 181 ? -2.802 27.847 75.326 1.00 73.00 181 GLU A N 1
ATOM 1506 C CA . GLU A 1 181 ? -4.106 27.590 74.708 1.00 73.00 181 GLU A CA 1
ATOM 1507 C C . GLU A 1 181 ? -4.001 27.499 73.184 1.00 73.00 181 GLU A C 1
ATOM 1509 O O . GLU A 1 181 ? -4.565 26.580 72.590 1.00 73.00 181 GLU A O 1
ATOM 1514 N N . ASN A 1 182 ? -3.199 28.353 72.544 1.00 73.19 182 ASN A N 1
ATOM 1515 C CA . ASN A 1 182 ? -2.926 28.287 71.106 1.00 73.19 182 ASN A CA 1
ATOM 1516 C C . ASN A 1 182 ? -2.152 27.022 70.710 1.00 73.19 182 ASN A C 1
ATOM 1518 O O . ASN A 1 182 ? -2.357 26.473 69.629 1.00 73.19 182 ASN A O 1
ATOM 1522 N N . THR A 1 183 ? -1.260 26.520 71.565 1.00 67.62 183 THR A N 1
ATOM 1523 C CA . THR A 1 183 ? -0.584 25.237 71.311 1.00 67.62 183 THR A CA 1
ATOM 1524 C C . THR A 1 183 ? -1.514 24.056 71.565 1.00 67.62 183 THR A C 1
ATOM 1526 O O . THR A 1 183 ? -1.522 23.121 70.770 1.00 67.62 183 THR A O 1
ATOM 1529 N N . LYS A 1 184 ? -2.368 24.105 72.593 1.00 78.56 184 LYS A N 1
ATOM 1530 C CA . LYS A 1 184 ? -3.368 23.062 72.871 1.00 78.56 184 LYS A CA 1
ATOM 1531 C C . LYS A 1 184 ? -4.444 22.969 71.786 1.00 78.56 184 LYS A C 1
ATOM 1533 O O . LYS A 1 184 ? -4.802 21.861 71.388 1.00 78.56 184 LYS A O 1
ATOM 1538 N N . THR A 1 185 ? -4.928 24.101 71.280 1.00 77.81 185 THR A N 1
ATOM 1539 C CA . THR A 1 185 ? -5.883 24.162 70.160 1.00 77.81 185 THR A CA 1
ATOM 1540 C C . THR A 1 185 ? -5.249 23.621 68.883 1.00 77.81 185 THR A C 1
ATOM 1542 O O . THR A 1 185 ? -5.794 22.679 68.311 1.00 77.81 185 THR A O 1
ATOM 1545 N N . LYS A 1 186 ? -4.033 24.059 68.524 1.00 67.44 186 LYS A N 1
ATOM 1546 C CA . LYS A 1 186 ? -3.282 23.502 67.382 1.00 67.44 186 LYS A CA 1
ATOM 1547 C C . LYS A 1 186 ? -3.016 22.002 67.516 1.00 67.44 186 LYS A C 1
ATOM 1549 O O . LYS A 1 186 ? -3.177 21.264 66.552 1.00 67.44 186 LYS A O 1
ATOM 1554 N N . VAL A 1 187 ? -2.652 21.518 68.705 1.00 70.38 187 VAL A N 1
ATOM 1555 C CA . VAL A 1 187 ? -2.477 20.077 68.957 1.00 70.38 187 VAL A CA 1
ATOM 1556 C C . VAL A 1 187 ? -3.806 19.333 68.796 1.00 70.38 187 VAL A C 1
ATOM 1558 O O . VAL A 1 187 ? -3.828 18.260 68.197 1.00 70.38 187 VAL A O 1
ATOM 1561 N N . SER A 1 188 ? -4.926 19.898 69.255 1.00 74.88 188 SER A N 1
ATOM 1562 C CA . SER A 1 188 ? -6.249 19.286 69.081 1.00 74.88 188 SER A CA 1
ATOM 1563 C C . SER A 1 188 ? -6.706 19.245 67.616 1.00 74.88 188 SER A C 1
ATOM 1565 O O . SER A 1 188 ? -7.234 18.223 67.179 1.00 74.88 188 SER A O 1
ATOM 1567 N N . GLU A 1 189 ? -6.424 20.290 66.834 1.00 79.19 189 GLU A N 1
ATOM 1568 C CA . GLU A 1 189 ? -6.685 20.347 65.390 1.00 79.19 189 GLU A CA 1
ATOM 1569 C C . GLU A 1 189 ? -5.832 19.324 64.630 1.00 79.19 189 GLU A C 1
ATOM 1571 O O . GLU A 1 189 ? -6.346 18.591 63.784 1.00 79.19 189 GLU A O 1
ATOM 1576 N N . VAL A 1 190 ? -4.547 19.197 64.982 1.00 73.31 190 VAL A N 1
ATOM 1577 C CA . VAL A 1 190 ? -3.643 18.190 64.403 1.00 73.31 190 VAL A CA 1
ATOM 1578 C C . VAL A 1 190 ? -4.108 16.772 64.743 1.00 73.31 190 VAL A C 1
ATOM 1580 O O . VAL A 1 190 ? -4.130 15.913 63.864 1.00 73.31 190 VAL A O 1
ATOM 1583 N N . ILE A 1 191 ? -4.546 16.514 65.979 1.00 79.44 191 ILE A N 1
ATOM 1584 C CA . ILE A 1 191 ? -5.093 15.207 66.380 1.00 79.44 191 ILE A CA 1
ATOM 1585 C C . ILE A 1 191 ? -6.396 14.897 65.625 1.00 79.44 191 ILE A C 1
ATOM 1587 O O . ILE A 1 191 ? -6.593 13.767 65.175 1.00 79.44 191 ILE A O 1
ATOM 1591 N N . GLN A 1 192 ? -7.282 15.879 65.437 1.00 82.25 192 GLN A N 1
ATOM 1592 C CA . GLN A 1 192 ? -8.499 15.700 64.636 1.00 82.25 192 GLN A CA 1
ATOM 1593 C C . GLN A 1 192 ? -8.181 15.423 63.160 1.00 82.25 192 GLN A C 1
ATOM 1595 O O . GLN A 1 192 ? -8.777 14.516 62.572 1.00 82.25 192 GLN A O 1
ATOM 1600 N N . ALA A 1 193 ? -7.211 16.134 62.582 1.00 78.56 193 ALA A N 1
ATOM 1601 C CA . ALA A 1 193 ? -6.748 15.912 61.215 1.00 78.56 193 ALA A CA 1
ATOM 1602 C C . ALA A 1 193 ? -6.104 14.524 61.037 1.00 78.56 193 ALA A C 1
ATOM 1604 O O . ALA A 1 193 ? -6.387 13.841 60.052 1.00 78.56 193 ALA A O 1
ATOM 1605 N N . LEU A 1 194 ? -5.306 14.061 62.008 1.00 79.06 194 LEU A N 1
ATOM 1606 C CA . LEU A 1 194 ? -4.727 12.711 62.009 1.00 79.06 194 LEU A CA 1
ATOM 1607 C C . LEU A 1 194 ? -5.810 11.625 62.098 1.00 79.06 194 LEU A C 1
ATOM 1609 O O . LEU A 1 194 ? -5.778 10.671 61.323 1.00 79.06 194 LEU A O 1
ATOM 1613 N N . ASN A 1 195 ? -6.821 11.803 62.956 1.00 83.19 195 ASN A N 1
ATOM 1614 C CA . ASN A 1 195 ? -7.948 10.868 63.075 1.00 83.19 195 ASN A CA 1
ATOM 1615 C C . ASN A 1 195 ? -8.812 10.809 61.800 1.00 83.19 195 ASN A C 1
ATOM 1617 O O . ASN A 1 195 ? -9.269 9.733 61.406 1.00 83.19 195 ASN A O 1
ATOM 1621 N N . LEU A 1 196 ? -9.035 11.945 61.129 1.00 83.94 196 LEU A N 1
ATOM 1622 C CA . LEU A 1 196 ? -9.676 11.990 59.807 1.00 83.94 196 LEU A CA 1
ATOM 1623 C C . LEU A 1 196 ? -8.823 11.276 58.749 1.00 83.94 196 LEU A C 1
ATOM 1625 O O . LEU A 1 196 ? -9.362 10.523 57.933 1.00 83.94 196 LEU A O 1
ATOM 1629 N N . GLY A 1 197 ? -7.500 11.454 58.799 1.00 77.94 197 GLY A N 1
ATOM 1630 C CA . GLY A 1 197 ? -6.543 10.755 57.944 1.00 77.94 197 GLY A CA 1
ATOM 1631 C C . GLY A 1 197 ? -6.590 9.235 58.116 1.00 77.94 197 GLY A C 1
ATOM 1632 O O . GLY A 1 197 ? -6.659 8.511 57.122 1.00 77.94 197 GLY A O 1
ATOM 1633 N N . GLU A 1 198 ? -6.635 8.733 59.354 1.00 81.38 198 GLU A N 1
ATOM 1634 C CA . GLU A 1 198 ? -6.741 7.293 59.625 1.00 81.38 198 GLU A CA 1
ATOM 1635 C C . GLU A 1 198 ? -8.065 6.691 59.146 1.00 81.38 198 GLU A C 1
ATOM 1637 O O . GLU A 1 198 ? -8.056 5.628 58.521 1.00 81.38 198 GLU A O 1
ATOM 1642 N N . ARG A 1 199 ? -9.194 7.376 59.372 1.00 82.81 199 ARG A N 1
ATOM 1643 C CA . ARG A 1 199 ? -10.506 6.940 58.858 1.00 82.81 199 ARG A CA 1
ATOM 1644 C C . ARG A 1 199 ? -10.508 6.881 57.333 1.00 82.81 199 ARG A C 1
ATOM 1646 O O . ARG A 1 199 ? -10.881 5.861 56.762 1.00 82.81 199 ARG A O 1
ATOM 1653 N N . THR A 1 200 ? -9.986 7.922 56.683 1.00 81.12 200 THR A N 1
ATOM 1654 C CA . THR A 1 200 ? -9.861 7.974 55.218 1.00 81.12 200 THR A CA 1
ATOM 1655 C C . THR A 1 200 ? -8.966 6.846 54.698 1.00 81.12 200 THR A C 1
ATOM 1657 O O . THR A 1 200 ? -9.295 6.211 53.698 1.00 81.12 200 THR A O 1
ATOM 1660 N N . ARG A 1 201 ? -7.861 6.531 55.391 1.00 75.38 201 ARG A N 1
ATOM 1661 C CA . ARG A 1 201 ? -6.982 5.402 55.043 1.00 75.38 201 ARG A CA 1
ATOM 1662 C C . ARG A 1 201 ? -7.707 4.060 55.144 1.00 75.38 201 ARG A C 1
ATOM 1664 O O . ARG A 1 201 ? -7.610 3.262 54.215 1.00 75.38 201 ARG A O 1
ATOM 1671 N N . GLN A 1 202 ? -8.439 3.824 56.233 1.00 81.81 202 GLN A N 1
ATOM 1672 C CA . GLN A 1 202 ? -9.223 2.598 56.419 1.00 81.81 202 GLN A CA 1
ATOM 1673 C C . GLN A 1 202 ? -10.324 2.463 55.360 1.00 81.81 202 GLN A C 1
ATOM 1675 O O . GLN A 1 202 ? -10.554 1.369 54.846 1.00 81.81 202 GLN A O 1
ATOM 1680 N N . ASP A 1 203 ? -10.975 3.563 54.985 1.00 78.50 203 ASP A N 1
ATOM 1681 C CA . ASP A 1 203 ? -11.991 3.561 53.932 1.00 78.50 203 ASP A CA 1
ATOM 1682 C C . ASP A 1 203 ? -11.375 3.309 52.544 1.00 78.50 203 ASP A C 1
ATOM 1684 O O . ASP A 1 203 ? -11.938 2.555 51.747 1.00 78.50 203 ASP A O 1
ATOM 1688 N N . ILE A 1 204 ? -10.173 3.833 52.272 1.00 78.06 204 ILE A N 1
ATOM 1689 C CA . ILE A 1 204 ? -9.401 3.510 51.060 1.00 78.06 204 ILE A CA 1
ATOM 1690 C C . ILE A 1 204 ? -8.992 2.030 51.034 1.00 78.06 204 ILE A C 1
ATOM 1692 O O . ILE A 1 204 ? -9.072 1.406 49.975 1.00 78.06 204 ILE A O 1
ATOM 1696 N N . GLU A 1 205 ? -8.562 1.448 52.157 1.00 78.75 205 GLU A N 1
ATOM 1697 C CA . GLU A 1 205 ? -8.224 0.017 52.247 1.00 78.75 205 GLU A CA 1
ATOM 1698 C C . GLU A 1 205 ? -9.448 -0.868 51.985 1.00 78.75 205 GLU A C 1
ATOM 1700 O O . GLU A 1 205 ? -9.388 -1.744 51.119 1.00 78.75 205 GLU A O 1
ATOM 1705 N N . LYS A 1 206 ? -10.593 -0.565 52.611 1.00 80.44 206 LYS A N 1
ATOM 1706 C CA . LYS A 1 206 ? -11.866 -1.258 52.343 1.00 80.44 206 LYS A CA 1
ATOM 1707 C C . LYS A 1 206 ? -12.274 -1.154 50.871 1.00 80.44 206 LYS A C 1
ATOM 1709 O O . LYS A 1 206 ? -12.689 -2.146 50.275 1.00 80.44 206 LYS A O 1
ATOM 1714 N N . LEU A 1 207 ? -12.124 0.023 50.254 1.00 75.50 207 LEU A N 1
ATOM 1715 C CA . LEU A 1 207 ? -12.384 0.201 48.823 1.00 75.50 207 LEU A CA 1
ATOM 1716 C C . LEU A 1 207 ? -11.406 -0.617 47.968 1.00 75.50 207 LEU A C 1
ATOM 1718 O O . LEU A 1 207 ? -11.844 -1.304 47.048 1.00 75.50 207 LEU A O 1
ATOM 1722 N N . ARG A 1 208 ? -10.103 -0.620 48.273 1.00 78.62 208 ARG A N 1
ATOM 1723 C CA . ARG A 1 208 ? -9.097 -1.415 47.541 1.00 78.62 208 ARG A CA 1
ATOM 1724 C C . ARG A 1 208 ? -9.397 -2.911 47.578 1.00 78.62 208 ARG A C 1
ATOM 1726 O O . ARG A 1 208 ? -9.280 -3.570 46.543 1.00 78.62 208 ARG A O 1
ATOM 1733 N N . ASP A 1 209 ? -9.831 -3.428 48.723 1.00 79.69 209 ASP A N 1
ATOM 1734 C CA . ASP A 1 209 ? -10.163 -4.845 48.876 1.00 79.69 209 ASP A CA 1
ATOM 1735 C C . ASP A 1 209 ? -11.311 -5.276 47.951 1.00 79.69 209 ASP A C 1
ATOM 1737 O O . ASP A 1 209 ? -11.252 -6.361 47.367 1.00 79.69 209 ASP A O 1
ATOM 1741 N N . THR A 1 210 ? -12.295 -4.406 47.701 1.00 80.06 210 THR A N 1
ATOM 1742 C CA . THR A 1 210 ? -13.396 -4.712 46.764 1.00 80.06 210 THR A CA 1
ATOM 1743 C C . THR A 1 210 ? -12.945 -4.829 45.301 1.00 80.06 210 THR A C 1
ATOM 1745 O O . THR A 1 210 ? -13.471 -5.656 44.555 1.00 80.06 210 THR A O 1
ATOM 1748 N N . TYR A 1 211 ? -11.922 -4.076 44.878 1.00 82.81 211 TYR A N 1
ATOM 1749 C CA . TYR A 1 211 ? -11.372 -4.154 43.514 1.00 82.81 211 TYR A CA 1
ATOM 1750 C C . TYR A 1 211 ? -10.409 -5.331 43.309 1.00 82.81 211 TYR A C 1
ATOM 1752 O O . TYR A 1 211 ? -10.051 -5.647 42.168 1.00 82.81 211 TYR A O 1
ATOM 1760 N N . ARG A 1 212 ? -10.023 -6.036 44.381 1.00 83.31 212 ARG A N 1
ATOM 1761 C CA . ARG A 1 212 ? -9.104 -7.182 44.316 1.00 83.31 212 ARG A CA 1
ATOM 1762 C C . ARG A 1 212 ? -9.633 -8.304 43.419 1.00 83.31 212 ARG A C 1
ATOM 1764 O O . ARG A 1 212 ? -8.845 -8.959 42.744 1.00 83.31 212 ARG A O 1
ATOM 1771 N N . LEU A 1 213 ? -10.954 -8.477 43.343 1.00 80.75 213 LEU A N 1
ATOM 1772 C CA . LEU A 1 213 ? -11.606 -9.440 42.446 1.00 80.75 213 LEU A CA 1
ATOM 1773 C C . LEU A 1 213 ? -11.352 -9.119 40.963 1.00 80.75 213 LEU A C 1
ATOM 1775 O O . LEU A 1 213 ? -11.024 -10.011 40.182 1.00 80.75 213 LEU A O 1
ATOM 1779 N N . ALA A 1 214 ? -11.435 -7.842 40.577 1.00 83.81 214 ALA A N 1
ATOM 1780 C CA . ALA A 1 214 ? -11.148 -7.405 39.210 1.00 83.81 214 ALA A CA 1
ATOM 1781 C C . ALA A 1 214 ? -9.653 -7.548 38.870 1.00 83.81 214 ALA A C 1
ATOM 1783 O O . ALA A 1 214 ? -9.306 -7.953 37.761 1.00 83.81 214 ALA A O 1
ATOM 1784 N N . ALA A 1 215 ? -8.769 -7.287 39.838 1.00 84.44 215 ALA A N 1
ATOM 1785 C CA . ALA A 1 215 ? -7.330 -7.491 39.680 1.00 84.44 215 ALA A CA 1
ATOM 1786 C C . ALA A 1 215 ? -6.963 -8.981 39.543 1.00 84.44 215 ALA A C 1
ATOM 1788 O O . ALA A 1 215 ? -6.218 -9.346 38.634 1.00 84.44 215 ALA A O 1
ATOM 1789 N N . ARG A 1 216 ? -7.539 -9.853 40.385 1.00 87.25 216 ARG A N 1
ATOM 1790 C CA . ARG A 1 216 ? -7.378 -11.316 40.300 1.00 87.25 216 ARG A CA 1
ATOM 1791 C C . ARG A 1 216 ? -7.827 -11.834 38.935 1.00 87.25 216 ARG A C 1
ATOM 1793 O O . ARG A 1 216 ? -7.099 -12.584 38.292 1.00 87.25 216 ARG A O 1
ATOM 1800 N N . ARG A 1 217 ? -8.967 -11.343 38.439 1.00 88.75 217 ARG A N 1
ATOM 1801 C CA . ARG A 1 217 ? -9.450 -11.637 37.087 1.00 88.75 217 ARG A CA 1
ATOM 1802 C C . ARG A 1 217 ? -8.468 -11.193 36.001 1.00 88.75 217 ARG A C 1
ATOM 1804 O O . ARG A 1 217 ? -8.207 -11.959 35.080 1.00 88.75 217 ARG A O 1
ATOM 1811 N N . GLY A 1 218 ? -7.916 -9.985 36.110 1.00 89.06 218 GLY A N 1
ATOM 1812 C CA . GLY A 1 218 ? -6.885 -9.488 35.197 1.00 89.06 218 GLY A CA 1
ATOM 1813 C C . GLY A 1 218 ? -5.648 -10.389 35.160 1.00 89.06 218 GLY A C 1
ATOM 1814 O O . GLY A 1 218 ? -5.170 -10.716 34.077 1.00 89.06 218 GLY A O 1
ATOM 1815 N N . ALA A 1 219 ? -5.182 -10.859 36.320 1.00 89.81 219 ALA A N 1
ATOM 1816 C CA . ALA A 1 219 ? -4.042 -11.771 36.409 1.00 89.81 219 ALA A CA 1
ATOM 1817 C C . ALA A 1 219 ? -4.301 -13.097 35.673 1.00 89.81 219 ALA A C 1
ATOM 1819 O O . ALA A 1 219 ? -3.477 -13.514 34.860 1.00 89.81 219 ALA A O 1
ATOM 1820 N N . VAL A 1 220 ? -5.469 -13.719 35.887 1.00 90.38 220 VAL A N 1
ATOM 1821 C CA . VAL A 1 220 ? -5.866 -14.961 35.192 1.00 90.38 220 VAL A CA 1
ATOM 1822 C C . VAL A 1 220 ? -5.835 -14.778 33.672 1.00 90.38 220 VAL A C 1
ATOM 1824 O O . VAL A 1 220 ? -5.297 -15.617 32.947 1.00 90.38 220 VAL A O 1
ATOM 1827 N N . LEU A 1 221 ? -6.361 -13.657 33.174 1.00 91.56 221 LEU A N 1
ATOM 1828 C CA . LEU A 1 221 ? -6.414 -13.372 31.739 1.00 91.56 221 LEU A CA 1
ATOM 1829 C C . LEU A 1 221 ? -5.027 -13.117 31.137 1.00 91.56 221 LEU A C 1
ATOM 1831 O O . LEU A 1 221 ? -4.751 -13.592 30.036 1.00 91.56 221 LEU A O 1
ATOM 1835 N N . TYR A 1 222 ? -4.145 -12.423 31.863 1.00 91.94 222 TYR A N 1
ATOM 1836 C CA . TYR A 1 222 ? -2.762 -12.214 31.437 1.00 91.94 222 TYR A CA 1
ATOM 1837 C C . TYR A 1 222 ? -2.011 -13.541 31.297 1.00 91.94 222 TYR A C 1
ATOM 1839 O O . TYR A 1 222 ? -1.447 -13.818 30.241 1.00 91.94 222 TYR A O 1
ATOM 1847 N N . PHE A 1 223 ? -2.053 -14.401 32.320 1.00 90.44 223 PHE A N 1
ATOM 1848 C CA . PHE A 1 223 ? -1.366 -15.693 32.264 1.00 90.44 223 PHE A CA 1
ATOM 1849 C C . PHE A 1 223 ? -1.942 -16.616 31.184 1.00 90.44 223 PHE A C 1
ATOM 1851 O O . PHE A 1 223 ? -1.174 -17.292 30.501 1.00 90.44 223 PHE A O 1
ATOM 1858 N N . SER A 1 224 ? -3.259 -16.585 30.956 1.00 89.44 224 SER A N 1
ATOM 1859 C CA . SER A 1 224 ? -3.900 -17.324 29.854 1.00 89.44 224 SER A CA 1
ATOM 1860 C C . SER A 1 224 ? -3.386 -16.875 28.481 1.00 89.44 224 SER A C 1
ATOM 1862 O O . SER A 1 224 ? -3.176 -17.684 27.584 1.00 89.44 224 SER A O 1
ATOM 1864 N N . LEU A 1 225 ? -3.164 -15.572 28.309 1.00 88.62 225 LEU A N 1
ATOM 1865 C CA . LEU A 1 225 ? -2.666 -14.985 27.068 1.00 88.62 225 LEU A CA 1
ATOM 1866 C C . LEU A 1 225 ? -1.165 -15.266 26.865 1.00 88.62 225 LEU A C 1
ATOM 1868 O O . LEU A 1 225 ? -0.761 -15.620 25.761 1.00 88.62 225 LEU A O 1
ATOM 1872 N N . VAL A 1 226 ? -0.355 -15.229 27.928 1.00 88.50 226 VAL A N 1
ATOM 1873 C CA . VAL A 1 226 ? 1.069 -15.618 27.882 1.00 88.50 226 VAL A CA 1
ATOM 1874 C C . VAL A 1 226 ? 1.244 -17.107 27.570 1.00 88.50 226 VAL A C 1
ATOM 1876 O O . VAL A 1 226 ? 2.158 -17.468 26.829 1.00 88.50 226 VAL A O 1
ATOM 1879 N N . GLN A 1 227 ? 0.360 -17.981 28.063 1.00 88.12 227 GLN A N 1
ATOM 1880 C CA . GLN A 1 227 ? 0.409 -19.423 27.776 1.00 88.12 227 GLN A CA 1
ATOM 1881 C C . GLN A 1 227 ? 0.317 -19.740 26.277 1.00 88.12 227 GLN A C 1
ATOM 1883 O O . GLN A 1 227 ? 0.905 -20.725 25.835 1.00 88.12 227 GLN A O 1
ATOM 1888 N N . MET A 1 228 ? -0.324 -18.889 25.469 1.00 89.06 228 MET A N 1
ATOM 1889 C CA . MET A 1 228 ? -0.397 -19.089 24.017 1.00 89.06 228 MET A CA 1
ATOM 1890 C C . MET A 1 228 ? 0.977 -19.042 23.333 1.00 89.06 228 MET A C 1
ATOM 1892 O O . MET A 1 228 ? 1.149 -19.668 22.286 1.00 89.06 228 MET A O 1
ATOM 1896 N N . SER A 1 229 ? 1.979 -18.398 23.943 1.00 86.00 229 SER A N 1
ATOM 1897 C CA . SER A 1 229 ? 3.362 -18.402 23.439 1.00 86.00 229 SER A CA 1
ATOM 1898 C C . SER A 1 229 ? 3.985 -19.804 23.369 1.00 86.00 229 SER A C 1
ATOM 1900 O O . SER A 1 229 ? 4.893 -20.031 22.571 1.00 86.00 229 SER A O 1
ATOM 1902 N N . THR A 1 230 ? 3.469 -20.764 24.149 1.00 87.12 230 THR A N 1
ATOM 1903 C CA . THR A 1 230 ? 3.903 -22.172 24.099 1.00 87.12 230 THR A CA 1
ATOM 1904 C C . THR A 1 230 ? 3.447 -22.886 22.826 1.00 87.12 230 THR A C 1
ATOM 1906 O O . THR A 1 230 ? 4.110 -23.817 22.378 1.00 87.12 230 THR A O 1
ATOM 1909 N N . ILE A 1 231 ? 2.342 -22.440 22.217 1.00 87.44 231 ILE A N 1
ATOM 1910 C CA . ILE A 1 231 ? 1.806 -23.003 20.969 1.00 87.44 231 ILE A CA 1
ATOM 1911 C C . ILE A 1 231 ? 2.535 -22.410 19.765 1.00 87.44 231 ILE A C 1
ATOM 1913 O O . ILE A 1 231 ? 2.869 -23.116 18.814 1.00 87.44 231 ILE A O 1
ATOM 1917 N N . ASN A 1 232 ? 2.756 -21.096 19.779 1.00 82.62 232 ASN A N 1
ATOM 1918 C CA . ASN A 1 232 ? 3.515 -20.410 18.746 1.00 82.62 232 ASN A CA 1
ATOM 1919 C C . ASN A 1 232 ? 4.306 -19.263 19.374 1.00 82.62 232 ASN A C 1
ATOM 1921 O O . ASN A 1 232 ? 3.731 -18.417 20.059 1.00 82.62 232 ASN A O 1
ATOM 1925 N N . SER A 1 233 ? 5.605 -19.203 19.080 1.00 81.31 233 SER A N 1
ATOM 1926 C CA . SER A 1 233 ? 6.508 -18.170 19.592 1.00 81.31 233 SER A CA 1
ATOM 1927 C C . SER A 1 233 ? 6.078 -16.743 19.230 1.00 81.31 233 SER A C 1
ATOM 1929 O O . SER A 1 233 ? 6.458 -15.812 19.931 1.00 81.31 233 SER A O 1
ATOM 1931 N N . MET A 1 234 ? 5.250 -16.556 18.196 1.00 78.88 234 MET A N 1
ATOM 1932 C CA . MET A 1 234 ? 4.695 -15.251 17.820 1.00 78.88 234 MET A CA 1
ATOM 1933 C C . MET A 1 234 ? 3.648 -14.711 18.807 1.00 78.88 234 MET A C 1
ATOM 1935 O O . MET A 1 234 ? 3.376 -13.515 18.796 1.00 78.88 234 MET A O 1
ATOM 1939 N N . TYR A 1 235 ? 3.066 -15.541 19.680 1.00 85.06 235 TYR A N 1
ATOM 1940 C CA . TYR A 1 235 ? 2.048 -15.113 20.658 1.00 85.06 235 TYR A CA 1
ATOM 1941 C C . TYR A 1 235 ? 2.654 -14.621 21.973 1.00 85.06 235 TYR A C 1
ATOM 1943 O O . TYR A 1 235 ? 2.140 -14.894 23.059 1.00 85.06 235 TYR A O 1
ATOM 1951 N N . GLN A 1 236 ? 3.773 -13.911 21.883 1.00 81.81 236 GLN A N 1
ATOM 1952 C CA . GLN A 1 236 ? 4.409 -13.282 23.030 1.00 81.81 236 GLN A CA 1
ATOM 1953 C C . GLN A 1 236 ? 3.828 -11.890 23.249 1.00 81.81 236 GLN A C 1
ATOM 1955 O O . GLN A 1 236 ? 3.838 -11.043 22.360 1.00 81.81 236 GLN A O 1
ATOM 1960 N N . TYR A 1 237 ? 3.356 -11.644 24.467 1.00 81.38 237 TYR A N 1
ATOM 1961 C CA . TYR A 1 237 ? 2.795 -10.360 24.862 1.00 81.38 237 TYR A CA 1
ATOM 1962 C C . TYR A 1 237 ? 3.528 -9.822 26.082 1.00 81.38 237 TYR A C 1
ATOM 1964 O O . TYR A 1 237 ? 3.809 -10.555 27.030 1.00 81.38 237 TYR A O 1
ATOM 1972 N N . SER A 1 238 ? 3.824 -8.523 26.067 1.00 82.25 238 SER A N 1
ATOM 1973 C CA . SER A 1 238 ? 4.459 -7.854 27.199 1.00 82.25 238 SER A CA 1
ATOM 1974 C C . SER A 1 238 ? 3.426 -7.456 28.251 1.00 82.25 238 SER A C 1
ATOM 1976 O O . SER A 1 238 ? 2.308 -7.050 27.916 1.00 82.25 238 SER A O 1
ATOM 1978 N N . LEU A 1 239 ? 3.822 -7.481 29.526 1.00 83.88 239 LEU A N 1
ATOM 1979 C CA . LEU A 1 239 ? 2.982 -6.990 30.621 1.00 83.88 239 LEU A CA 1
ATOM 1980 C C . LEU A 1 239 ? 2.567 -5.525 30.409 1.00 83.88 239 LEU A C 1
ATOM 1982 O O . LEU A 1 239 ? 1.418 -5.181 30.656 1.00 83.88 239 LEU A O 1
ATOM 1986 N N . ASN A 1 240 ? 3.456 -4.678 29.881 1.00 82.31 240 ASN A N 1
ATOM 1987 C CA . ASN A 1 240 ? 3.127 -3.277 29.596 1.00 82.31 240 ASN A CA 1
ATOM 1988 C C . ASN A 1 240 ? 2.004 -3.140 28.559 1.00 82.31 240 ASN A C 1
ATOM 1990 O O . ASN A 1 240 ? 1.097 -2.335 28.755 1.00 82.31 240 ASN A O 1
ATOM 1994 N N . SER A 1 241 ? 2.027 -3.946 27.490 1.00 77.38 241 SER A N 1
ATOM 1995 C CA . SER A 1 241 ? 0.950 -3.949 26.489 1.00 77.38 241 SER A CA 1
ATOM 1996 C C . SER A 1 241 ? -0.376 -4.452 27.069 1.00 77.38 241 SER A C 1
ATOM 1998 O O . SER A 1 241 ? -1.446 -3.943 26.744 1.00 77.38 241 SER A O 1
ATOM 2000 N N . PHE A 1 242 ? -0.315 -5.412 27.993 1.00 86.00 242 PHE A N 1
ATOM 2001 C CA . PHE A 1 242 ? -1.494 -5.871 28.715 1.00 86.00 242 PHE A CA 1
ATOM 2002 C C . PHE A 1 242 ? -2.058 -4.773 29.626 1.00 86.00 242 PHE A C 1
ATOM 2004 O O . PHE A 1 242 ? -3.266 -4.544 29.634 1.00 86.00 242 PHE A O 1
ATOM 2011 N N . LEU A 1 243 ? -1.199 -4.062 30.362 1.00 85.50 243 LEU A N 1
ATOM 2012 C CA . LEU A 1 243 ? -1.613 -2.989 31.267 1.00 85.50 243 LEU A CA 1
ATOM 2013 C C . LEU A 1 243 ? -2.257 -1.815 30.520 1.00 85.50 243 LEU A C 1
ATOM 2015 O O . LEU A 1 243 ? -3.243 -1.268 31.011 1.00 85.50 243 LEU A O 1
ATOM 2019 N N . SER A 1 244 ? -1.797 -1.471 29.312 1.00 81.38 244 SER A N 1
ATOM 2020 C CA . SER A 1 244 ? -2.455 -0.429 28.509 1.00 81.38 244 SER A CA 1
ATOM 2021 C C . SER A 1 244 ? -3.873 -0.828 28.087 1.00 81.38 244 SER A C 1
ATOM 2023 O O . SER A 1 244 ? -4.798 -0.018 28.179 1.00 81.38 244 SER A O 1
ATOM 2025 N N . VAL A 1 245 ? -4.079 -2.089 27.690 1.00 82.62 245 VAL A N 1
ATOM 2026 C CA . VAL A 1 245 ? -5.417 -2.620 27.366 1.00 82.62 245 VAL A CA 1
ATOM 2027 C C . VAL A 1 245 ? -6.284 -2.728 28.625 1.00 82.62 245 VAL A C 1
ATOM 2029 O O . VAL A 1 245 ? -7.476 -2.413 28.588 1.00 82.62 245 VAL A O 1
ATOM 2032 N N . PHE A 1 246 ? -5.693 -3.106 29.761 1.00 86.44 246 PHE A N 1
ATOM 2033 C CA . PHE A 1 246 ? -6.363 -3.138 31.059 1.00 86.44 246 PHE A CA 1
ATOM 2034 C C . PHE A 1 246 ? -6.883 -1.744 31.435 1.00 86.44 246 PHE A C 1
ATOM 2036 O O . PHE A 1 246 ? -8.075 -1.589 31.704 1.00 86.44 246 PHE A O 1
ATOM 2043 N N . GLU A 1 247 ? -6.043 -0.709 31.370 1.00 85.62 247 GLU A N 1
ATOM 2044 C CA . GLU A 1 247 ? -6.459 0.675 31.625 1.00 85.62 247 GLU A CA 1
ATOM 2045 C C . GLU A 1 247 ? -7.565 1.138 30.674 1.00 85.62 247 GLU A C 1
ATOM 2047 O O . GLU A 1 247 ? -8.543 1.756 31.109 1.00 85.62 247 GLU A O 1
ATOM 2052 N N . TYR A 1 248 ? -7.439 0.824 29.382 1.00 84.00 248 TYR A N 1
ATOM 2053 C CA . TYR A 1 248 ? -8.467 1.133 28.390 1.00 84.00 248 TYR A CA 1
ATOM 2054 C C . TYR A 1 248 ? -9.801 0.452 28.726 1.00 84.00 248 TYR A C 1
ATOM 2056 O O . TYR A 1 248 ? -10.857 1.083 28.653 1.00 84.00 248 TYR A O 1
ATOM 2064 N N . SER A 1 249 ? -9.780 -0.811 29.158 1.00 84.38 249 SER A N 1
ATOM 2065 C CA . SER A 1 249 ? -10.991 -1.552 29.537 1.00 84.38 249 SER A CA 1
ATOM 2066 C C . SER A 1 249 ? -11.687 -0.960 30.771 1.00 84.38 249 SER A C 1
ATOM 2068 O O . SER A 1 249 ? -12.916 -0.870 30.823 1.00 84.38 249 SER A O 1
ATOM 2070 N N . VAL A 1 250 ? -10.913 -0.458 31.739 1.00 84.81 250 VAL A N 1
ATOM 2071 C CA . VAL A 1 250 ? -11.454 0.229 32.920 1.00 84.81 250 VAL A CA 1
ATOM 2072 C C . VAL A 1 250 ? -12.080 1.569 32.525 1.00 84.81 250 VAL A C 1
ATOM 2074 O O . VAL A 1 250 ? -13.183 1.872 32.984 1.00 84.81 250 VAL A O 1
ATOM 2077 N N . LYS A 1 251 ? -11.440 2.333 31.628 1.00 84.38 251 LYS A N 1
ATOM 2078 C CA . LYS A 1 251 ? -11.955 3.618 31.114 1.00 84.38 251 LYS A CA 1
ATOM 2079 C C . LYS A 1 251 ? -13.215 3.458 30.254 1.00 84.38 251 LYS A C 1
ATOM 2081 O O . LYS A 1 251 ? -14.125 4.271 30.360 1.00 84.38 251 LYS A O 1
ATOM 2086 N N . SER A 1 252 ? -13.276 2.417 29.424 1.00 81.75 252 SER A N 1
ATOM 2087 C CA . SER A 1 252 ? -14.385 2.165 28.483 1.00 81.75 252 SER A CA 1
ATOM 2088 C C . SER A 1 252 ? -15.602 1.475 29.112 1.00 81.75 252 SER A C 1
ATOM 2090 O O . SER A 1 252 ? -16.691 1.487 28.540 1.00 81.75 252 SER A O 1
ATOM 2092 N N . SER A 1 253 ? -15.445 0.871 30.289 1.00 84.94 253 SER A N 1
ATOM 2093 C CA . SER A 1 253 ? -16.532 0.175 30.982 1.00 84.94 253 SER A CA 1
ATOM 2094 C C . SER A 1 253 ? -17.620 1.130 31.508 1.00 84.94 253 SER A C 1
ATOM 2096 O O . SER A 1 253 ? -17.333 2.213 32.015 1.00 84.94 253 SER A O 1
ATOM 2098 N N . GLN A 1 254 ? -18.884 0.697 31.467 1.00 79.44 254 GLN A N 1
ATOM 2099 C CA . GLN A 1 254 ? -20.038 1.519 31.865 1.00 79.44 254 GLN A CA 1
ATOM 2100 C C . GLN A 1 254 ? -20.032 1.857 33.363 1.00 79.44 254 GLN A C 1
ATOM 2102 O O . GLN A 1 254 ? -19.907 0.961 34.211 1.00 79.44 254 GLN A O 1
ATOM 2107 N N . THR A 1 255 ? -20.200 3.137 33.696 1.00 77.88 255 THR A N 1
ATOM 2108 C CA . THR A 1 255 ? -20.309 3.621 35.077 1.00 77.88 255 THR A CA 1
ATOM 2109 C C . THR A 1 255 ? -21.668 3.240 35.672 1.00 77.88 255 THR A C 1
ATOM 2111 O O . THR A 1 255 ? -22.699 3.322 35.015 1.00 77.88 255 THR A O 1
ATOM 2114 N N . ASN A 1 256 ? -21.674 2.761 36.918 1.00 76.00 256 ASN A N 1
ATOM 2115 C CA . ASN A 1 256 ? -22.875 2.316 37.628 1.00 76.00 256 ASN A CA 1
ATOM 2116 C C . ASN A 1 256 ? -22.783 2.745 39.095 1.00 76.00 256 ASN A C 1
ATOM 2118 O O . ASN A 1 256 ? -21.724 2.604 39.703 1.00 76.00 256 ASN A O 1
ATOM 2122 N N . PHE A 1 257 ? -23.898 3.212 39.668 1.00 70.44 257 PHE A N 1
ATOM 2123 C CA . PHE A 1 257 ? -23.966 3.696 41.056 1.00 70.44 257 PHE A CA 1
ATOM 2124 C C . PHE A 1 257 ? -23.796 2.584 42.105 1.00 70.44 257 PHE A C 1
ATOM 2126 O O . PHE A 1 257 ? -23.320 2.841 43.206 1.00 70.44 257 PHE A O 1
ATOM 2133 N N . LYS A 1 258 ? -24.164 1.335 41.778 1.00 81.69 258 LYS A N 1
ATOM 2134 C CA . LYS A 1 258 ? -23.941 0.170 42.651 1.00 81.69 258 LYS A CA 1
ATOM 2135 C C . LYS A 1 258 ? -22.566 -0.437 42.371 1.00 81.69 258 LYS A C 1
ATOM 2137 O O . LYS A 1 258 ? -22.335 -0.910 41.256 1.00 81.69 258 LYS A O 1
ATOM 2142 N N . LEU A 1 259 ? -21.703 -0.477 43.390 1.00 78.56 259 LEU A N 1
ATOM 2143 C CA . LEU A 1 259 ? -20.316 -0.953 43.289 1.00 78.56 259 LEU A CA 1
ATOM 2144 C C . LEU A 1 259 ? -20.219 -2.376 42.714 1.00 78.56 259 LEU A C 1
ATOM 2146 O O . LEU A 1 259 ? -19.441 -2.607 41.797 1.00 78.56 259 LEU A O 1
ATOM 2150 N N . GLU A 1 260 ? -21.067 -3.304 43.158 1.00 80.25 260 GLU A N 1
ATOM 2151 C CA . GLU A 1 260 ? -21.091 -4.685 42.646 1.00 80.25 260 GLU A CA 1
ATOM 2152 C C . GLU A 1 260 ? -21.402 -4.751 41.144 1.00 80.25 260 GLU A C 1
ATOM 2154 O O . GLU A 1 260 ? -20.709 -5.420 40.378 1.00 80.25 260 GLU A O 1
ATOM 2159 N N . LYS A 1 261 ? -22.403 -3.988 40.682 1.00 82.12 261 LYS A N 1
ATOM 2160 C CA . LYS A 1 261 ? -22.754 -3.915 39.253 1.00 82.12 261 LYS A CA 1
ATOM 2161 C C . LYS A 1 261 ? -21.665 -3.220 38.434 1.00 82.12 261 LYS A C 1
ATOM 2163 O O . LYS A 1 261 ? -21.454 -3.569 37.272 1.00 82.12 261 LYS A O 1
ATOM 2168 N N . ARG A 1 262 ? -20.965 -2.245 39.023 1.00 85.19 262 ARG A N 1
ATOM 2169 C CA . ARG A 1 262 ? -19.803 -1.592 38.408 1.00 85.19 262 ARG A CA 1
ATOM 2170 C C . ARG A 1 262 ? -18.643 -2.573 38.251 1.00 85.19 262 ARG A C 1
ATOM 2172 O O . ARG A 1 262 ? -18.093 -2.657 37.159 1.00 85.19 262 ARG A O 1
ATOM 2179 N N . LEU A 1 26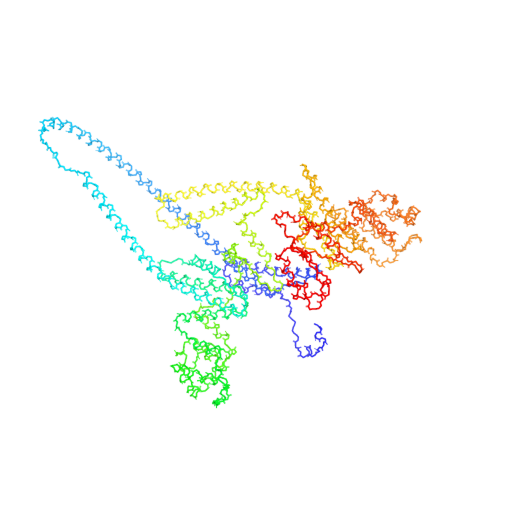3 ? -18.319 -3.342 39.290 1.00 83.81 263 LEU A N 1
ATOM 2180 C CA . LEU A 1 263 ? -17.272 -4.365 39.252 1.00 83.81 263 LEU A CA 1
ATOM 2181 C C . LEU A 1 263 ? -17.588 -5.450 38.219 1.00 83.81 263 LEU A C 1
ATOM 2183 O O . LEU A 1 263 ? -16.722 -5.781 37.412 1.00 83.81 263 LEU A O 1
ATOM 2187 N N . GLN A 1 264 ? -18.834 -5.926 38.160 1.00 85.12 264 GLN A N 1
ATOM 2188 C CA . GLN A 1 264 ? -19.252 -6.892 37.141 1.00 85.12 264 GLN A CA 1
ATOM 2189 C C . GLN A 1 264 ? -19.131 -6.319 35.720 1.00 85.12 264 GLN A C 1
ATOM 2191 O O . GLN A 1 264 ? -18.667 -7.003 34.810 1.00 85.12 264 GLN A O 1
ATOM 2196 N N . SER A 1 265 ? -19.500 -5.048 35.527 1.00 86.75 265 SER A N 1
ATOM 2197 C CA . SER A 1 265 ? -19.335 -4.343 34.249 1.00 86.75 265 SER A CA 1
ATOM 2198 C C . SER A 1 265 ? -17.861 -4.224 33.845 1.00 86.75 265 SER A C 1
ATOM 2200 O O . SER A 1 265 ? -17.516 -4.521 32.699 1.00 86.75 265 SER A O 1
ATOM 2202 N N . ILE A 1 266 ? -16.978 -3.867 34.786 1.00 87.38 266 ILE A N 1
ATOM 2203 C CA . ILE A 1 266 ? -15.526 -3.814 34.563 1.00 87.38 266 ILE A CA 1
ATOM 2204 C C . ILE A 1 266 ? -15.009 -5.199 34.173 1.00 87.38 266 ILE A C 1
ATOM 2206 O O . ILE A 1 266 ? -14.368 -5.326 33.138 1.00 87.38 266 ILE A O 1
ATOM 2210 N N . VAL A 1 267 ? -15.333 -6.240 34.944 1.00 88.00 267 VAL A N 1
ATOM 2211 C CA . VAL A 1 267 ? -14.891 -7.620 34.689 1.00 88.00 267 VAL A CA 1
ATOM 2212 C C . VAL A 1 267 ? -15.361 -8.121 33.324 1.00 88.00 267 VAL A C 1
ATOM 2214 O O . VAL A 1 267 ? -14.562 -8.696 32.582 1.00 88.00 267 VAL A O 1
ATOM 2217 N N . ASN A 1 268 ? -16.621 -7.879 32.958 1.00 88.56 268 ASN A N 1
ATOM 2218 C CA . ASN A 1 268 ? -17.163 -8.293 31.665 1.00 88.56 268 ASN A CA 1
ATOM 2219 C C . ASN A 1 268 ? -16.486 -7.538 30.509 1.00 88.56 268 ASN A C 1
ATOM 2221 O O . ASN A 1 268 ? -16.058 -8.159 29.535 1.00 88.56 268 ASN A O 1
ATOM 2225 N N . THR A 1 269 ? -16.334 -6.214 30.637 1.00 88.81 269 THR A N 1
ATOM 2226 C CA . THR A 1 269 ? -15.675 -5.372 29.622 1.00 88.81 269 THR A CA 1
ATOM 2227 C C . THR A 1 269 ? -14.219 -5.789 29.444 1.00 88.81 269 THR A C 1
ATOM 2229 O O . THR A 1 269 ? -13.766 -6.003 28.326 1.00 88.81 269 THR A O 1
ATOM 2232 N N . LEU A 1 270 ? -13.502 -5.980 30.546 1.00 90.19 270 LEU A N 1
ATOM 2233 C CA . LEU A 1 270 ? -12.104 -6.388 30.574 1.00 90.19 270 LEU A CA 1
ATOM 2234 C C . LEU A 1 270 ? -11.901 -7.773 29.952 1.00 90.19 270 LEU A C 1
ATOM 2236 O O . LEU A 1 270 ? -11.035 -7.940 29.096 1.00 90.19 270 LEU A O 1
ATOM 2240 N N . THR A 1 271 ? -12.746 -8.744 30.307 1.00 90.31 271 THR A N 1
ATOM 2241 C CA . THR A 1 271 ? -12.688 -10.098 29.737 1.00 90.31 271 THR A CA 1
ATOM 2242 C C . THR A 1 271 ? -12.899 -10.070 28.219 1.00 90.31 271 THR A C 1
ATOM 2244 O O . THR A 1 271 ? -12.189 -10.752 27.485 1.00 90.31 271 THR A O 1
ATOM 2247 N N . TYR A 1 272 ? -13.845 -9.262 27.728 1.00 89.44 272 TYR A N 1
ATOM 2248 C CA . TYR A 1 272 ? -14.110 -9.131 26.293 1.00 89.44 272 TYR A CA 1
ATOM 2249 C C . TYR A 1 272 ? -13.007 -8.372 25.538 1.00 89.44 272 TYR A C 1
ATOM 2251 O O . TYR A 1 272 ? -12.602 -8.803 24.461 1.00 89.44 272 TYR A O 1
ATOM 2259 N N . GLN A 1 273 ? -12.478 -7.279 26.096 1.00 87.25 273 GLN A N 1
ATOM 2260 C CA . GLN A 1 273 ? -11.408 -6.499 25.458 1.00 87.25 273 GLN A CA 1
ATOM 2261 C C . GLN A 1 273 ? -10.102 -7.294 25.361 1.00 87.25 273 GLN A C 1
ATOM 2263 O O . GLN A 1 273 ? -9.456 -7.273 24.317 1.00 87.25 273 GLN A O 1
ATOM 2268 N N . ILE A 1 274 ? -9.741 -8.051 26.404 1.00 88.25 274 ILE A N 1
ATOM 2269 C CA . ILE A 1 274 ? -8.553 -8.918 26.372 1.00 88.25 274 ILE A CA 1
ATOM 2270 C C . ILE A 1 274 ? -8.747 -10.075 25.389 1.00 88.25 274 ILE A C 1
ATOM 2272 O O . ILE A 1 274 ? -7.832 -10.381 24.628 1.00 88.25 274 ILE A O 1
ATOM 2276 N N . TYR A 1 275 ? -9.943 -10.671 25.345 1.00 89.31 275 TYR A N 1
ATOM 2277 C CA . TYR A 1 275 ? -10.274 -11.669 24.330 1.00 89.31 275 TYR A CA 1
ATOM 2278 C C . TYR A 1 275 ? -10.097 -11.117 22.907 1.00 89.31 275 TYR A C 1
ATOM 2280 O O . TYR A 1 275 ? -9.442 -11.753 22.080 1.00 89.31 275 TYR A O 1
ATOM 2288 N N . CYS A 1 276 ? -10.614 -9.914 22.630 1.00 85.56 276 CYS A N 1
ATOM 2289 C CA . CYS A 1 276 ? -10.442 -9.265 21.331 1.00 85.56 276 CYS A CA 1
ATOM 2290 C C . CYS A 1 276 ? -8.965 -8.995 21.023 1.00 85.56 276 CYS A C 1
ATOM 2292 O O . CYS A 1 276 ? -8.484 -9.348 19.951 1.00 85.56 276 CYS A O 1
ATOM 2294 N N . TYR A 1 277 ? -8.228 -8.435 21.982 1.00 84.44 277 TYR A N 1
ATOM 2295 C CA . TYR A 1 277 ? -6.806 -8.137 21.832 1.00 84.44 277 TYR A CA 1
ATOM 2296 C C . TYR A 1 277 ? -5.968 -9.391 21.520 1.00 84.44 277 TYR A C 1
ATOM 2298 O O . TYR A 1 277 ? -5.134 -9.371 20.616 1.00 84.44 277 TYR A O 1
ATOM 2306 N N . GLY A 1 278 ? -6.228 -10.505 22.214 1.00 83.44 278 GLY A N 1
ATOM 2307 C CA . GLY A 1 278 ? -5.570 -11.784 21.947 1.00 83.44 278 GLY A CA 1
ATOM 2308 C C . GLY A 1 278 ? -5.950 -12.370 20.584 1.00 83.44 278 GLY A C 1
ATOM 2309 O O . GLY A 1 278 ? -5.083 -12.711 19.785 1.00 83.44 278 GLY A O 1
ATOM 2310 N N . THR A 1 279 ? -7.248 -12.450 20.278 1.00 84.94 279 THR A N 1
ATOM 2311 C CA . THR A 1 279 ? -7.736 -13.109 19.051 1.00 84.94 279 THR A CA 1
ATOM 2312 C C . THR A 1 279 ? -7.394 -12.377 17.758 1.00 84.94 279 THR A C 1
ATOM 2314 O O . THR A 1 279 ? -7.244 -13.044 16.735 1.00 84.94 279 THR A O 1
ATOM 2317 N N . ILE A 1 280 ? -7.223 -11.050 17.781 1.00 79.56 280 ILE A N 1
ATOM 2318 C CA . ILE A 1 280 ? -6.785 -10.276 16.605 1.00 79.56 280 ILE A CA 1
ATOM 2319 C C . ILE A 1 280 ? -5.383 -10.713 16.146 1.00 79.56 280 ILE A C 1
ATOM 2321 O O . ILE A 1 280 ? -5.136 -10.795 14.946 1.00 79.56 280 ILE A O 1
ATOM 2325 N N . GLY A 1 281 ? -4.479 -11.025 17.081 1.00 74.50 281 GLY A N 1
ATOM 2326 C CA . GLY A 1 281 ? -3.105 -11.442 16.773 1.00 74.50 281 GLY A CA 1
ATOM 2327 C C . GLY A 1 281 ? -2.929 -12.940 16.495 1.00 74.50 281 GLY A C 1
ATOM 2328 O O . GLY A 1 281 ? -1.858 -13.365 16.064 1.00 74.50 281 GLY A O 1
ATOM 2329 N N . MET A 1 282 ? -3.953 -13.762 16.745 1.00 84.75 282 MET A N 1
ATOM 2330 C CA . MET A 1 282 ? -3.861 -15.223 16.649 1.00 84.75 282 MET A CA 1
ATOM 2331 C C . MET A 1 282 ? -4.352 -15.764 15.302 1.00 84.75 282 MET A C 1
ATOM 2333 O O . MET A 1 282 ? -5.294 -15.254 14.697 1.00 84.75 282 MET A O 1
ATOM 2337 N N . PHE A 1 283 ? -3.745 -16.867 14.851 1.00 82.31 283 PHE A N 1
ATOM 2338 C CA . PHE A 1 283 ? -4.196 -17.582 13.655 1.00 82.31 283 PHE A CA 1
ATOM 2339 C C . PHE A 1 283 ? -5.571 -18.205 13.890 1.00 82.31 283 PHE A C 1
ATOM 2341 O O . PHE A 1 283 ? -5.847 -18.681 14.989 1.00 82.31 283 PHE A O 1
ATOM 2348 N N . GLU A 1 284 ? -6.385 -18.297 12.834 1.00 82.38 284 GLU A N 1
ATOM 2349 C CA . GLU A 1 284 ? -7.762 -18.814 12.890 1.00 82.38 284 GLU A CA 1
ATOM 2350 C C . GLU A 1 284 ? -7.864 -20.162 13.621 1.00 82.38 284 GLU A C 1
ATOM 2352 O O . GLU A 1 284 ? -8.676 -20.327 14.527 1.00 82.38 284 GLU A O 1
ATOM 2357 N N . LYS A 1 285 ? -6.941 -21.087 13.323 1.00 84.88 285 LYS A N 1
ATOM 2358 C CA . LYS A 1 285 ? -6.857 -22.412 13.958 1.00 84.88 285 LYS A CA 1
ATOM 2359 C C . LYS A 1 285 ? -6.667 -22.391 15.481 1.00 84.88 285 LYS A C 1
ATOM 2361 O O . LYS A 1 285 ? -6.996 -23.367 16.143 1.00 84.88 285 LYS A O 1
ATOM 2366 N N . HIS A 1 286 ? -6.113 -21.317 16.042 1.00 89.00 286 HIS A N 1
ATOM 2367 C CA . HIS A 1 286 ? -5.802 -21.213 17.469 1.00 89.00 286 HIS A CA 1
ATOM 2368 C C . HIS A 1 286 ? -6.829 -20.375 18.245 1.00 89.00 286 HIS A C 1
ATOM 2370 O O . HIS A 1 286 ? -6.806 -20.389 19.475 1.00 89.00 286 HIS A O 1
ATOM 2376 N N . LYS A 1 287 ? -7.748 -19.675 17.564 1.00 88.88 287 LYS A N 1
ATOM 2377 C CA . LYS A 1 287 ? -8.729 -18.792 18.218 1.00 88.88 287 LYS A CA 1
ATOM 2378 C C . LYS A 1 287 ? -9.675 -19.561 19.135 1.00 88.88 287 LYS A C 1
ATOM 2380 O O . LYS A 1 287 ? -9.832 -19.182 20.290 1.00 88.88 287 LYS A O 1
ATOM 2385 N N . LEU A 1 288 ? -10.228 -20.679 18.659 1.00 89.62 288 LEU A N 1
ATOM 2386 C CA . LEU A 1 288 ? -11.107 -21.524 19.473 1.00 89.62 288 LEU A CA 1
ATOM 2387 C C . LEU A 1 288 ? -10.376 -22.117 20.687 1.00 89.62 288 LEU A C 1
ATOM 2389 O O . LEU A 1 288 ? -10.927 -22.166 21.784 1.00 89.62 288 LEU A O 1
ATOM 2393 N N . LEU A 1 289 ? -9.120 -22.529 20.501 1.00 89.88 289 LEU A N 1
ATOM 2394 C CA . LEU A 1 289 ? -8.284 -23.046 21.582 1.00 89.88 289 LEU A CA 1
ATOM 2395 C C . LEU A 1 289 ? -8.043 -21.981 22.659 1.00 89.88 289 LEU A C 1
ATOM 2397 O O . LEU A 1 289 ? -8.126 -22.289 23.844 1.00 89.88 289 LEU A O 1
ATOM 2401 N N . TYR A 1 290 ? -7.808 -20.729 22.262 1.00 91.62 290 TYR A N 1
ATOM 2402 C CA . TYR A 1 290 ? -7.671 -19.614 23.197 1.00 91.62 290 TYR A CA 1
ATOM 2403 C C . TYR A 1 290 ? -8.979 -19.317 23.946 1.00 91.62 290 TYR A C 1
ATOM 2405 O O . TYR A 1 290 ? -8.959 -19.155 25.167 1.00 91.62 290 TYR A O 1
ATOM 2413 N N . SER A 1 291 ? -10.126 -19.317 23.255 1.00 91.62 291 SER A N 1
ATOM 2414 C CA . SER A 1 291 ? -11.445 -19.187 23.895 1.00 91.62 291 SER A CA 1
ATOM 2415 C C . SER A 1 291 ? -11.700 -20.289 24.926 1.00 91.62 291 SER A C 1
ATOM 2417 O O . SER A 1 291 ? -12.197 -20.028 26.025 1.00 91.62 291 SER A O 1
ATOM 2419 N N . PHE A 1 292 ? -11.328 -21.524 24.589 1.00 91.38 292 PHE A N 1
ATOM 2420 C CA . PHE A 1 292 ? -11.446 -22.668 25.486 1.00 91.38 292 PHE A CA 1
ATOM 2421 C C . PHE A 1 292 ? -10.508 -22.546 26.694 1.00 91.38 292 PHE A C 1
ATOM 2423 O O . PHE A 1 292 ? -10.951 -22.715 27.829 1.00 91.38 292 PHE A O 1
ATOM 2430 N N . LEU A 1 293 ? -9.245 -22.166 26.471 1.00 90.62 293 LEU A N 1
ATOM 2431 C CA . LEU A 1 293 ? -8.254 -21.945 27.526 1.00 90.62 293 LEU A CA 1
ATOM 2432 C C . LEU A 1 293 ? -8.706 -20.861 28.509 1.00 90.62 293 LEU A C 1
ATOM 2434 O O . LEU A 1 293 ? -8.654 -21.073 29.719 1.00 90.62 293 LEU A O 1
ATOM 2438 N N . LEU A 1 294 ? -9.200 -19.728 28.000 1.00 91.12 294 LEU A N 1
ATOM 2439 C CA . LEU A 1 294 ? -9.771 -18.662 28.824 1.00 91.12 294 LEU A CA 1
ATOM 2440 C C . LEU A 1 294 ? -10.911 -19.188 29.699 1.00 91.12 294 LEU A C 1
ATOM 2442 O O . LEU A 1 294 ? -10.928 -18.927 30.900 1.00 91.12 294 LEU A O 1
ATOM 2446 N N . THR A 1 295 ? -11.836 -19.952 29.115 1.00 91.44 295 THR A N 1
ATOM 2447 C CA . THR A 1 295 ? -12.990 -20.511 29.834 1.00 91.44 295 THR A CA 1
ATOM 2448 C C . THR A 1 295 ? -12.540 -21.443 30.962 1.00 91.44 295 THR A C 1
ATOM 2450 O O . THR A 1 295 ? -12.980 -21.278 32.100 1.00 91.44 295 THR A O 1
ATOM 2453 N N . ILE A 1 296 ? -11.591 -22.344 30.688 1.00 91.12 296 ILE A N 1
ATOM 2454 C CA . ILE A 1 296 ? -11.023 -23.256 31.693 1.00 91.12 296 ILE A CA 1
ATOM 2455 C C . ILE A 1 296 ? -10.343 -22.485 32.825 1.00 91.12 296 ILE A C 1
ATOM 2457 O O . ILE A 1 296 ? -10.604 -22.754 33.994 1.00 91.12 296 ILE A O 1
ATOM 2461 N N . GLN A 1 297 ? -9.486 -21.515 32.503 1.00 89.88 297 GLN A N 1
ATOM 2462 C CA . GLN A 1 297 ? -8.742 -20.748 33.509 1.00 89.88 297 GLN A CA 1
ATOM 2463 C C . GLN A 1 297 ? -9.681 -19.946 34.423 1.00 89.88 297 GLN A C 1
ATOM 2465 O O . GLN A 1 297 ? -9.444 -19.803 35.622 1.00 89.88 297 GLN A O 1
ATOM 2470 N N . ILE A 1 298 ? -10.801 -19.474 33.873 1.00 90.25 298 ILE A N 1
ATOM 2471 C CA . ILE A 1 298 ? -11.866 -18.810 34.626 1.00 90.25 298 ILE A CA 1
ATOM 2472 C C . ILE A 1 298 ? -12.578 -19.774 35.583 1.00 90.25 298 ILE A C 1
ATOM 2474 O O . ILE A 1 298 ? -12.892 -19.385 36.709 1.00 90.25 298 ILE A O 1
ATOM 2478 N N . GLU A 1 299 ? -12.873 -21.000 35.154 1.00 89.81 299 GLU A N 1
ATOM 2479 C CA . GLU A 1 299 ? -13.536 -21.999 36.001 1.00 89.81 299 GLU A CA 1
ATOM 2480 C C . GLU A 1 299 ? -12.600 -22.612 37.050 1.00 89.81 299 GLU A C 1
ATOM 2482 O O . GLU A 1 299 ? -13.050 -22.905 38.160 1.00 89.81 299 GLU A O 1
ATOM 2487 N N . LEU A 1 300 ? -11.300 -22.718 36.750 1.00 89.75 300 LEU A N 1
ATOM 2488 C CA . LEU A 1 300 ? -10.255 -23.070 37.716 1.00 89.75 300 LEU A CA 1
ATOM 2489 C C . LEU A 1 300 ? -10.154 -22.033 38.839 1.00 89.75 300 LEU A C 1
ATOM 2491 O O . LEU A 1 300 ? -10.093 -22.400 40.011 1.00 89.75 300 LEU A O 1
ATOM 2495 N N . ASP A 1 301 ? -10.195 -20.739 38.507 1.00 86.69 301 ASP A N 1
ATOM 2496 C CA . ASP A 1 301 ? -10.166 -19.665 39.509 1.00 86.69 301 ASP A CA 1
ATOM 2497 C C . ASP A 1 301 ? -11.389 -19.702 40.443 1.00 86.69 301 ASP A C 1
ATOM 2499 O O . ASP A 1 301 ? -11.285 -19.380 41.628 1.00 86.69 301 ASP A O 1
ATOM 2503 N N . LYS A 1 302 ? -12.534 -20.157 39.914 1.00 86.75 302 LYS A N 1
ATOM 2504 C CA . LYS A 1 302 ? -13.777 -20.399 40.663 1.00 86.75 302 LYS A CA 1
ATOM 2505 C C . LYS A 1 302 ? -13.818 -21.751 41.389 1.00 86.75 302 LYS A C 1
ATOM 2507 O O . LYS A 1 302 ? -14.799 -22.005 42.079 1.00 86.75 302 LYS A O 1
ATOM 2512 N N . GLN A 1 303 ? -12.801 -22.603 41.231 1.00 85.69 303 GLN A N 1
ATOM 2513 C CA . GLN A 1 303 ? -12.731 -23.963 41.792 1.00 85.69 303 GLN A CA 1
ATOM 2514 C C . GLN A 1 303 ? -13.872 -24.900 41.342 1.00 85.69 303 GLN A C 1
ATOM 2516 O O . GLN A 1 303 ? -14.204 -25.853 42.041 1.00 85.69 303 GLN A O 1
ATOM 2521 N N . ILE A 1 304 ? -14.472 -24.650 40.171 1.00 86.38 304 ILE A N 1
ATOM 2522 C CA . ILE A 1 304 ? -15.521 -25.517 39.595 1.00 86.38 304 ILE A CA 1
ATOM 2523 C C . ILE A 1 304 ? -14.895 -26.752 38.931 1.00 86.38 304 ILE A C 1
ATOM 2525 O O . ILE A 1 304 ? -15.463 -27.842 38.983 1.00 86.38 304 ILE A O 1
ATOM 2529 N N . ILE A 1 305 ? -13.726 -26.568 38.310 1.00 87.88 305 ILE A N 1
ATOM 2530 C CA . ILE A 1 305 ? -12.936 -27.613 37.651 1.00 87.88 305 ILE A CA 1
ATOM 2531 C C . ILE A 1 305 ? -11.677 -27.883 38.475 1.00 87.88 305 ILE A C 1
ATOM 2533 O O . ILE A 1 305 ? -11.122 -26.975 39.097 1.00 87.88 305 ILE A O 1
ATOM 2537 N N . THR A 1 306 ? -11.188 -29.122 38.442 1.00 87.88 306 THR A N 1
ATOM 2538 C CA . THR A 1 306 ? -9.889 -29.505 39.018 1.00 87.88 306 THR A CA 1
ATOM 2539 C C . THR A 1 306 ? -8.845 -29.796 37.936 1.00 87.88 306 THR A C 1
ATOM 2541 O O . THR A 1 306 ? -9.169 -30.237 36.833 1.00 87.88 306 THR A O 1
ATOM 2544 N N . TYR A 1 307 ? -7.560 -29.609 38.256 1.00 86.94 307 TYR A N 1
ATOM 2545 C CA . TYR A 1 307 ? -6.458 -29.916 37.331 1.00 86.94 307 TYR A CA 1
ATOM 2546 C C . TYR A 1 307 ? -6.464 -31.377 36.853 1.00 86.94 307 TYR A C 1
ATOM 2548 O O . TYR A 1 307 ? -6.158 -31.635 35.692 1.00 86.94 307 TYR A O 1
ATOM 2556 N N . ASN A 1 308 ? -6.889 -32.318 37.701 1.00 85.88 308 ASN A N 1
ATOM 2557 C CA . ASN A 1 308 ? -6.983 -33.738 37.347 1.00 85.88 308 ASN A CA 1
ATOM 2558 C C . ASN A 1 308 ? -8.017 -33.998 36.239 1.00 85.88 308 ASN A C 1
ATOM 2560 O O . ASN A 1 308 ? -7.786 -34.830 35.364 1.00 85.88 308 ASN A O 1
ATOM 2564 N N . GLN A 1 309 ? -9.143 -33.273 36.246 1.00 87.62 309 GLN A N 1
ATOM 2565 C CA . GLN A 1 309 ? -10.162 -33.380 35.195 1.00 87.62 309 GLN A CA 1
ATOM 2566 C C . GLN A 1 309 ? -9.631 -32.861 33.849 1.00 87.62 309 GLN A C 1
ATOM 2568 O O . GLN A 1 309 ? -9.890 -33.460 32.807 1.00 87.62 309 GLN A O 1
ATOM 2573 N N . ILE A 1 310 ? -8.844 -31.780 33.862 1.00 86.56 310 ILE A N 1
ATOM 2574 C CA . ILE A 1 310 ? -8.211 -31.230 32.652 1.00 86.56 310 ILE A CA 1
ATOM 2575 C C . ILE A 1 310 ? -7.139 -32.184 32.119 1.00 86.56 310 ILE A C 1
ATOM 2577 O O . ILE A 1 310 ? -7.071 -32.407 30.910 1.00 86.56 310 ILE A O 1
ATOM 2581 N N . ASP A 1 311 ? -6.327 -32.771 33.004 1.00 85.06 311 ASP A N 1
ATOM 2582 C CA . ASP A 1 311 ? -5.278 -33.711 32.605 1.00 85.06 311 ASP A CA 1
ATOM 2583 C C . ASP A 1 311 ? -5.871 -34.938 31.908 1.00 85.06 311 ASP A C 1
ATOM 2585 O O . ASP A 1 311 ? -5.402 -35.332 30.840 1.00 85.06 311 ASP A O 1
ATOM 2589 N N . PHE A 1 312 ? -6.973 -35.471 32.448 1.00 87.00 312 PHE A N 1
ATOM 2590 C CA . PHE A 1 312 ? -7.735 -36.529 31.791 1.00 87.00 312 PHE A CA 1
ATOM 2591 C C . PHE A 1 312 ? -8.307 -36.083 30.440 1.00 87.00 312 PHE A C 1
ATOM 2593 O O . PHE A 1 312 ? -8.171 -36.804 29.454 1.00 87.00 312 PHE A O 1
ATOM 2600 N N . PHE A 1 313 ? -8.924 -34.901 30.362 1.00 87.62 313 PHE A N 1
ATOM 2601 C CA . PHE A 1 313 ? -9.515 -34.413 29.113 1.00 87.62 313 PHE A CA 1
ATOM 2602 C C . PHE A 1 313 ? -8.479 -34.277 27.982 1.00 87.62 313 PHE A C 1
ATOM 2604 O O . PHE A 1 313 ? -8.780 -34.583 26.825 1.00 87.62 313 PHE A O 1
ATOM 2611 N N . LEU A 1 314 ? -7.258 -33.843 28.314 1.00 83.00 314 LEU A N 1
ATOM 2612 C CA . LEU A 1 314 ? -6.170 -33.661 27.351 1.00 83.00 314 LEU A CA 1
ATOM 2613 C C . LEU A 1 314 ? -5.462 -34.973 26.989 1.00 83.00 314 LEU A C 1
ATOM 2615 O O . LEU A 1 314 ? -5.206 -35.213 25.809 1.00 83.00 314 LEU A O 1
ATOM 2619 N N . LYS A 1 315 ? -5.121 -35.806 27.980 1.00 80.06 315 LYS A N 1
ATOM 2620 C CA . LYS A 1 315 ? -4.275 -36.997 27.780 1.00 80.06 315 LYS A CA 1
ATOM 2621 C C . LYS A 1 315 ? -5.062 -38.290 27.569 1.00 80.06 315 LYS A C 1
ATOM 2623 O O . LYS A 1 315 ? -4.518 -39.226 26.990 1.00 80.06 315 LYS A O 1
ATOM 2628 N N . GLY A 1 316 ? -6.313 -38.357 28.019 1.00 76.19 316 GLY A N 1
ATOM 2629 C CA . GLY A 1 316 ? -7.071 -39.605 28.095 1.00 76.19 316 GLY A CA 1
ATOM 2630 C C . GLY A 1 316 ? -6.435 -40.615 29.057 1.00 76.19 316 GLY A C 1
ATOM 2631 O O . GLY A 1 316 ? -5.671 -40.257 29.956 1.00 76.19 316 GLY A O 1
ATOM 2632 N N . ASN A 1 317 ? -6.749 -41.898 28.874 1.00 70.62 317 ASN A N 1
ATOM 2633 C CA . ASN A 1 317 ? -6.112 -42.983 29.617 1.00 70.62 317 ASN A CA 1
ATOM 2634 C C . ASN A 1 317 ? -4.845 -43.421 28.865 1.00 70.62 317 ASN A C 1
ATOM 2636 O O . ASN A 1 317 ? -4.928 -44.026 27.802 1.00 70.62 317 ASN A O 1
ATOM 2640 N N . LEU A 1 318 ? -3.671 -43.123 29.427 1.00 60.44 318 LEU A N 1
ATOM 2641 C CA . LEU A 1 318 ? -2.362 -43.490 28.863 1.00 60.44 318 LEU A CA 1
ATOM 2642 C C . LEU A 1 318 ? -1.945 -44.943 29.166 1.00 60.44 318 LEU A C 1
ATOM 2644 O O . LEU A 1 318 ? -0.868 -45.376 28.755 1.00 60.44 318 LEU A O 1
ATOM 2648 N N . SER A 1 319 ? -2.760 -45.693 29.911 1.00 59.62 319 SER A N 1
ATOM 2649 C CA . SER A 1 319 ? -2.418 -47.047 30.350 1.00 59.62 319 SER A CA 1
ATOM 2650 C C . SER A 1 319 ? -2.467 -48.026 29.171 1.00 59.62 319 SER A C 1
ATOM 2652 O O . SER A 1 319 ? -3.510 -48.207 28.550 1.00 59.62 319 SER A O 1
ATOM 2654 N N . LEU A 1 320 ? -1.346 -48.698 28.886 1.00 52.38 320 LEU A N 1
ATOM 2655 C CA . LEU A 1 320 ? -1.203 -49.715 27.828 1.00 52.38 320 LEU A CA 1
ATOM 2656 C C . LEU A 1 320 ? -1.878 -51.064 28.163 1.00 52.38 320 LEU A C 1
ATOM 2658 O O . LEU A 1 320 ? -1.750 -52.023 27.396 1.00 52.38 320 LEU A O 1
ATOM 2662 N N . ASP A 1 321 ? -2.587 -51.157 29.290 1.00 51.50 321 ASP A N 1
ATOM 2663 C CA . ASP A 1 321 ? -3.188 -52.395 29.784 1.00 51.50 321 ASP A CA 1
ATOM 2664 C C . ASP A 1 321 ? -4.368 -52.839 28.909 1.00 51.50 321 ASP A C 1
ATOM 2666 O O . ASP A 1 321 ? -5.534 -52.500 29.115 1.00 51.50 321 ASP A O 1
ATOM 2670 N N . LYS A 1 322 ? -4.061 -53.688 27.924 1.00 56.38 322 LYS A N 1
ATOM 2671 C CA . LYS A 1 322 ? -5.045 -54.349 27.059 1.00 56.38 322 LYS A CA 1
ATOM 2672 C C . LYS A 1 322 ? -5.773 -55.537 27.732 1.00 56.38 322 LYS A C 1
ATOM 2674 O O . LYS A 1 322 ? -6.178 -56.477 27.050 1.00 56.38 322 LYS A O 1
ATOM 2679 N N . SER A 1 323 ? -5.947 -55.525 29.054 1.00 54.97 323 SER A N 1
ATOM 2680 C CA . SER A 1 323 ? -6.467 -56.681 29.802 1.00 54.97 323 SER A CA 1
ATOM 2681 C C . SER A 1 323 ? -8.001 -56.787 29.850 1.00 54.97 323 SER A C 1
ATOM 2683 O O . SER A 1 323 ? -8.517 -57.904 29.857 1.00 54.97 323 SER A O 1
ATOM 2685 N N . SER A 1 324 ? -8.755 -55.679 29.829 1.00 61.56 324 SER A N 1
ATOM 2686 C CA . SER A 1 324 ? -10.230 -55.693 29.879 1.00 61.56 324 SER A CA 1
ATOM 2687 C C . SER A 1 324 ? -10.881 -55.440 28.513 1.00 61.56 324 SER A C 1
ATOM 2689 O O . SER A 1 324 ? -10.826 -54.336 27.967 1.00 61.56 324 SER A O 1
ATOM 2691 N N . LYS A 1 325 ? -11.547 -56.467 27.967 1.00 68.00 325 LYS A N 1
ATOM 2692 C CA . LYS A 1 325 ? -12.344 -56.362 26.733 1.00 68.00 325 LYS A CA 1
ATOM 2693 C C . LYS A 1 325 ? -13.631 -55.548 26.966 1.00 68.00 325 LYS A C 1
ATOM 2695 O O . LYS A 1 325 ? -14.211 -55.666 28.045 1.00 68.00 325 LYS A O 1
ATOM 2700 N N . PRO A 1 326 ? -14.091 -54.757 25.976 1.00 71.69 326 PRO A N 1
ATOM 2701 C CA . PRO A 1 326 ? -15.404 -54.117 26.031 1.00 71.69 326 PRO A CA 1
ATOM 2702 C C . PRO A 1 326 ? -16.511 -55.179 26.052 1.00 71.69 326 PRO A C 1
ATOM 2704 O O . PRO A 1 326 ? -16.422 -56.176 25.335 1.00 71.69 326 PRO A O 1
ATOM 2707 N N . LEU A 1 327 ? -17.553 -54.964 26.861 1.00 67.19 327 LEU A N 1
ATOM 2708 C CA . LEU A 1 327 ? -18.699 -55.882 26.962 1.00 67.19 327 LEU A CA 1
ATOM 2709 C C . LEU A 1 327 ? -19.573 -55.905 25.700 1.00 67.19 327 LEU A C 1
ATOM 2711 O O . LEU A 1 327 ? -20.249 -56.899 25.443 1.00 67.19 327 LEU A O 1
ATOM 2715 N N . PHE A 1 328 ? -19.549 -54.836 24.898 1.00 75.44 328 PHE A N 1
ATOM 2716 C CA . PHE A 1 328 ? -20.414 -54.675 23.732 1.00 75.44 328 PHE A CA 1
ATOM 2717 C C . PHE A 1 328 ? -19.616 -54.352 22.464 1.00 75.44 328 PHE A C 1
ATOM 2719 O O . PHE A 1 328 ? -18.708 -53.526 22.486 1.00 75.44 328 PHE A O 1
ATOM 2726 N N . ASN A 1 329 ? -20.009 -54.948 21.332 1.00 73.06 329 ASN A N 1
ATOM 2727 C CA . ASN A 1 329 ? -19.300 -54.828 20.046 1.00 73.06 329 ASN A CA 1
ATOM 2728 C C . ASN A 1 329 ? -19.308 -53.413 19.436 1.00 73.06 329 ASN A C 1
ATOM 2730 O O . ASN A 1 329 ? -18.492 -53.130 18.565 1.00 73.06 329 ASN A O 1
ATOM 2734 N N . TRP A 1 330 ? -20.235 -52.542 19.851 1.00 82.88 330 TRP A N 1
ATOM 2735 C CA . TRP A 1 330 ? -20.329 -51.162 19.357 1.00 82.88 330 TRP A CA 1
ATOM 2736 C C . TRP A 1 330 ? -19.379 -50.196 20.089 1.00 82.88 330 TRP A C 1
ATOM 2738 O O . TRP A 1 330 ? -19.152 -49.088 19.612 1.00 82.88 330 TRP A O 1
ATOM 2748 N N . LEU A 1 331 ? -18.793 -50.612 21.219 1.00 80.75 331 LEU A N 1
ATOM 2749 C CA . LEU A 1 331 ? -17.811 -49.827 21.967 1.00 80.75 331 LEU A CA 1
ATOM 2750 C C . LEU A 1 331 ? -16.396 -50.156 21.494 1.00 80.75 331 LEU A C 1
ATOM 2752 O O . LEU A 1 331 ? -15.992 -51.319 21.432 1.00 80.75 331 LEU A O 1
ATOM 2756 N N . THR A 1 332 ? -15.604 -49.124 21.208 1.00 81.12 332 THR A N 1
ATOM 2757 C CA . THR A 1 332 ? -14.183 -49.319 20.905 1.00 81.12 332 THR A CA 1
ATOM 2758 C C . THR A 1 332 ? -13.406 -49.617 22.183 1.00 81.12 332 THR A C 1
ATOM 2760 O O . THR A 1 332 ? -13.782 -49.196 23.281 1.00 81.12 332 THR A O 1
ATOM 2763 N N . TYR A 1 333 ? -12.270 -50.298 22.041 1.00 78.62 333 TYR A N 1
ATOM 2764 C CA . TYR A 1 333 ? -11.375 -50.574 23.162 1.00 78.62 333 TYR A CA 1
ATOM 2765 C C . TYR A 1 333 ? -10.987 -49.280 23.905 1.00 78.62 333 TYR A C 1
ATOM 2767 O O . TYR A 1 333 ? -11.059 -49.209 25.125 1.00 78.62 333 TYR A O 1
ATOM 2775 N N . GLU A 1 334 ? -10.680 -48.210 23.174 1.00 79.81 334 GLU A N 1
ATOM 2776 C CA . GLU A 1 334 ? -10.319 -46.911 23.752 1.00 79.81 334 GLU A CA 1
ATOM 2777 C C . GLU A 1 334 ? -11.463 -46.281 24.560 1.00 79.81 334 GLU A C 1
ATOM 2779 O O . GLU A 1 334 ? -11.239 -45.820 25.679 1.00 79.81 334 GLU A O 1
ATOM 2784 N N . THR A 1 335 ? -12.697 -46.299 24.038 1.00 82.12 335 THR A N 1
ATOM 2785 C CA . THR A 1 335 ? -13.869 -45.742 24.743 1.00 82.12 335 THR A CA 1
ATOM 2786 C C . THR A 1 335 ? -14.099 -46.442 26.084 1.00 82.12 335 THR A C 1
ATOM 2788 O O . THR A 1 335 ? -14.261 -45.786 27.113 1.00 82.12 335 THR A O 1
ATOM 2791 N N . TRP A 1 336 ? -14.010 -47.776 26.099 1.00 84.75 336 TRP A N 1
ATOM 2792 C CA . TRP A 1 336 ? -14.212 -48.593 27.292 1.00 84.75 336 TRP A CA 1
ATOM 2793 C C . TRP A 1 336 ? -13.164 -48.319 28.374 1.00 84.75 336 TRP A C 1
ATOM 2795 O O . TRP A 1 336 ? -13.489 -48.159 29.552 1.00 84.75 336 TRP A O 1
ATOM 2805 N N . HIS A 1 337 ? -11.899 -48.191 27.972 1.00 82.06 337 HIS A N 1
ATOM 2806 C CA . HIS A 1 337 ? -10.795 -47.885 28.882 1.00 82.06 337 HIS A CA 1
ATOM 2807 C C . HIS A 1 337 ? -10.852 -46.465 29.443 1.00 82.06 337 HIS A C 1
ATOM 2809 O O . HIS A 1 337 ? -10.460 -46.252 30.593 1.00 82.06 337 HIS A O 1
ATOM 2815 N N . HIS A 1 338 ? -11.370 -45.503 28.681 1.00 83.62 338 HIS A N 1
ATOM 2816 C CA . HIS A 1 338 ? -11.632 -44.154 29.179 1.00 83.62 338 HIS A CA 1
ATOM 2817 C C . HIS A 1 338 ? -12.772 -44.125 30.205 1.00 83.62 338 HIS A C 1
ATOM 2819 O O . HIS A 1 338 ? -12.621 -43.506 31.258 1.00 83.62 338 HIS A O 1
ATOM 2825 N N . CYS A 1 339 ? -13.870 -44.847 29.962 1.00 84.62 339 CYS A N 1
ATOM 2826 C CA . CYS A 1 339 ? -14.972 -44.974 30.922 1.00 84.62 339 CYS A CA 1
ATOM 2827 C C . CYS A 1 339 ? -14.538 -45.688 32.215 1.00 84.62 339 CYS A C 1
ATOM 2829 O O . CYS A 1 339 ? -14.874 -45.240 33.314 1.00 84.62 339 CYS A O 1
ATOM 2831 N N . LEU A 1 340 ? -13.725 -46.745 32.103 1.00 81.69 340 LEU A N 1
ATOM 2832 C CA . LEU A 1 340 ? -13.115 -47.423 33.252 1.00 81.69 340 LEU A CA 1
ATOM 2833 C C . LEU A 1 340 ? -12.224 -46.480 34.062 1.00 81.69 340 LEU A C 1
ATOM 2835 O O . LEU A 1 340 ? -12.314 -46.444 35.290 1.00 81.69 340 LEU A O 1
ATOM 2839 N N . TYR A 1 341 ? -11.388 -45.691 33.389 1.00 83.56 341 TYR A N 1
ATOM 2840 C CA . TYR A 1 341 ? -10.530 -44.711 34.046 1.00 83.56 341 TYR A CA 1
ATOM 2841 C C . TYR A 1 341 ? -11.346 -43.637 34.779 1.00 83.56 341 TYR A C 1
ATOM 2843 O O . TYR A 1 341 ? -11.055 -43.349 35.940 1.00 83.56 341 TYR A O 1
ATOM 2851 N N . LEU A 1 342 ? -12.407 -43.111 34.150 1.00 85.06 342 LEU A N 1
ATOM 2852 C CA . LEU A 1 342 ? -13.328 -42.157 34.779 1.00 85.06 342 LEU A CA 1
ATOM 2853 C C . LEU A 1 342 ? -13.954 -42.724 36.057 1.00 85.06 342 LEU A C 1
ATOM 2855 O O . LEU A 1 342 ? -13.941 -42.051 37.085 1.00 85.06 342 LEU A O 1
ATOM 2859 N N . SER A 1 343 ? -14.432 -43.971 36.019 1.00 83.56 343 SER A N 1
ATOM 2860 C CA . SER A 1 343 ? -15.045 -44.619 37.189 1.00 83.56 343 SER A CA 1
ATOM 2861 C C . SER A 1 343 ? -14.073 -44.806 38.363 1.00 83.56 343 SER A C 1
ATOM 2863 O O . SER A 1 343 ? -14.482 -44.719 39.518 1.00 83.56 343 SER A O 1
ATOM 2865 N N . LYS A 1 344 ? -12.779 -45.027 38.078 1.00 82.56 344 LYS A N 1
ATOM 2866 C CA . LYS A 1 344 ? -11.737 -45.259 39.090 1.00 82.56 344 LYS A CA 1
ATOM 2867 C C . LYS A 1 344 ? -11.170 -43.967 39.675 1.00 82.56 344 LYS A C 1
ATOM 2869 O O . LYS A 1 344 ? -10.936 -43.905 40.875 1.00 82.56 344 LYS A O 1
ATOM 2874 N N . GLN A 1 345 ? -10.912 -42.965 38.834 1.00 81.19 345 GLN A N 1
ATOM 2875 C CA . GLN A 1 345 ? -10.263 -41.711 39.244 1.00 81.19 345 GLN A CA 1
ATOM 2876 C C . GLN A 1 345 ? -11.249 -40.665 39.771 1.00 81.19 345 GLN A C 1
ATOM 2878 O O . GLN A 1 345 ? -10.863 -39.809 40.562 1.00 81.19 345 GLN A O 1
ATOM 2883 N N . PHE A 1 346 ? -12.522 -40.744 39.370 1.00 83.88 346 PHE A N 1
ATOM 2884 C CA . PHE A 1 346 ? -13.580 -39.832 39.812 1.00 83.88 346 PHE A CA 1
ATOM 2885 C C . PHE A 1 346 ? -14.781 -40.606 40.391 1.00 83.88 346 PHE A C 1
ATOM 2887 O O . PHE A 1 346 ? -15.897 -40.517 39.862 1.00 83.88 346 PHE A O 1
ATOM 2894 N N . PRO A 1 347 ? -14.581 -41.375 41.481 1.00 74.62 347 PRO A N 1
ATOM 2895 C CA . PRO A 1 347 ? -15.597 -42.284 42.010 1.00 74.62 347 PRO A CA 1
ATOM 2896 C C . PRO A 1 347 ? -16.856 -41.557 42.507 1.00 74.62 347 PRO A C 1
ATOM 2898 O O . PRO A 1 347 ? -17.950 -42.082 42.354 1.00 74.62 347 PRO A O 1
ATOM 2901 N N . GLU A 1 348 ? -16.743 -40.320 43.004 1.00 78.50 348 GLU A N 1
ATOM 2902 C CA . GLU A 1 348 ? -17.879 -39.569 43.570 1.00 78.50 348 GLU A CA 1
ATOM 2903 C C . GLU A 1 348 ? -19.071 -39.409 42.611 1.00 78.50 348 GLU A C 1
ATOM 2905 O O . GLU A 1 348 ? -20.218 -39.401 43.054 1.00 78.50 348 GLU A O 1
ATOM 2910 N N . LYS A 1 349 ? -18.814 -39.286 41.300 1.00 79.75 349 LYS A N 1
ATOM 2911 C CA . LYS A 1 349 ? -19.855 -39.064 40.279 1.00 79.75 349 LYS A CA 1
ATOM 2912 C C . LYS A 1 349 ? -19.897 -40.125 39.178 1.00 79.75 349 LYS A C 1
ATOM 2914 O O . LYS A 1 349 ? -20.946 -40.307 38.566 1.00 79.75 349 LYS A O 1
ATOM 2919 N N . PHE A 1 350 ? -18.791 -40.827 38.913 1.00 83.31 350 PHE A N 1
ATOM 2920 C CA . PHE A 1 350 ? -18.678 -41.774 37.794 1.00 83.31 350 PHE A CA 1
ATOM 2921 C C . PHE A 1 350 ? -18.629 -43.252 38.209 1.00 83.31 350 PHE A C 1
ATOM 2923 O O . PHE A 1 350 ? -18.532 -44.113 37.335 1.00 83.31 350 PHE A O 1
ATOM 2930 N N . GLN A 1 351 ? -18.736 -43.585 39.501 1.00 78.88 351 GLN A N 1
ATOM 2931 C CA . GLN A 1 351 ? -18.688 -44.977 39.976 1.00 78.88 351 GLN A CA 1
ATOM 2932 C C . GLN A 1 351 ? -19.750 -45.876 39.317 1.00 78.88 351 GLN A C 1
ATOM 2934 O O . GLN A 1 351 ? -19.440 -46.993 38.910 1.00 78.88 351 GLN A O 1
ATOM 2939 N N . ASN A 1 352 ? -20.973 -45.369 39.132 1.00 81.75 352 ASN A N 1
ATOM 2940 C CA . ASN A 1 352 ? -22.081 -46.128 38.538 1.00 81.75 352 ASN A CA 1
ATOM 2941 C C . ASN A 1 352 ? -22.124 -46.067 37.001 1.00 81.75 352 ASN A C 1
ATOM 2943 O O . ASN A 1 352 ? -23.055 -46.599 36.402 1.00 81.75 352 ASN A O 1
ATOM 2947 N N . LEU A 1 353 ? -21.152 -45.421 36.343 1.00 83.81 353 LEU A N 1
ATOM 2948 C CA . LEU A 1 353 ? -21.158 -45.247 34.885 1.00 83.81 353 LEU A CA 1
ATOM 2949 C C . LEU A 1 353 ? -21.160 -46.593 34.153 1.00 83.81 353 LEU A C 1
ATOM 2951 O O . LEU A 1 353 ? -21.931 -46.786 33.221 1.00 83.81 353 LEU A O 1
ATOM 2955 N N . ILE A 1 354 ? -20.320 -47.526 34.598 1.00 82.38 354 ILE A N 1
ATOM 2956 C CA . ILE A 1 354 ? -20.171 -48.839 33.959 1.00 82.38 354 ILE A CA 1
ATOM 2957 C C . ILE A 1 354 ? -21.442 -49.667 34.146 1.00 82.38 354 ILE A C 1
ATOM 2959 O O . ILE A 1 354 ? -21.980 -50.177 33.170 1.00 82.38 354 ILE A O 1
ATOM 2963 N N . ILE A 1 355 ? -21.955 -49.714 35.378 1.00 83.00 355 ILE A N 1
ATOM 2964 C CA . ILE A 1 355 ? -23.185 -50.436 35.727 1.00 83.00 355 ILE A CA 1
ATOM 2965 C C . ILE A 1 355 ? -24.362 -49.907 34.895 1.00 83.00 355 ILE A C 1
ATOM 2967 O O . ILE A 1 355 ? -25.127 -50.676 34.329 1.00 83.00 355 ILE A O 1
ATOM 2971 N N . ASN A 1 356 ? -24.468 -48.587 34.729 1.00 84.19 356 ASN A N 1
ATOM 2972 C CA . ASN A 1 356 ? -25.548 -47.984 33.952 1.00 84.19 356 ASN A CA 1
ATOM 2973 C C . ASN A 1 356 ? -25.432 -48.246 32.436 1.00 84.19 356 ASN A C 1
ATOM 2975 O O . ASN A 1 356 ? -26.451 -48.398 31.765 1.00 84.19 356 ASN A O 1
ATOM 2979 N N . ILE A 1 357 ? -24.211 -48.328 31.890 1.00 83.25 357 ILE A N 1
ATOM 2980 C CA . ILE A 1 357 ? -23.987 -48.737 30.491 1.00 83.25 357 ILE A CA 1
ATOM 2981 C C . ILE A 1 357 ? -24.380 -50.211 30.289 1.00 83.25 357 ILE A C 1
ATOM 2983 O O . ILE A 1 357 ? -24.892 -50.564 29.226 1.00 83.25 357 ILE A O 1
ATOM 2987 N N . GLU A 1 358 ? -24.168 -51.061 31.298 1.00 82.19 358 GLU A N 1
ATOM 2988 C CA . GLU A 1 358 ? -24.585 -52.470 31.288 1.00 82.19 358 GLU A CA 1
ATOM 2989 C C . GLU A 1 358 ? -26.109 -52.636 31.392 1.00 82.19 358 GLU A C 1
ATOM 2991 O O . GLU A 1 358 ? -26.674 -53.472 30.687 1.00 82.19 358 GLU A O 1
ATOM 2996 N N . GLU A 1 359 ? -26.782 -51.826 32.214 1.00 83.25 359 GLU A N 1
ATOM 2997 C CA . GLU A 1 359 ? -28.242 -51.860 32.396 1.00 83.25 359 GLU A CA 1
ATOM 2998 C C . GLU A 1 359 ? -29.014 -51.269 31.201 1.00 83.25 359 GLU A C 1
ATOM 3000 O O . GLU A 1 359 ? -30.073 -51.786 30.837 1.00 83.25 359 GLU A O 1
ATOM 3005 N N . HIS A 1 360 ? -28.484 -50.224 30.549 1.00 84.88 360 HIS A N 1
ATOM 3006 C CA . HIS A 1 360 ? -29.163 -49.493 29.464 1.00 84.88 360 HIS A CA 1
ATOM 3007 C C . HIS A 1 360 ? -28.344 -49.387 28.155 1.00 84.88 360 HIS A C 1
ATOM 3009 O O . HIS A 1 360 ? -28.161 -48.290 27.615 1.00 84.88 360 HIS A O 1
ATOM 3015 N N . PRO A 1 361 ? -27.874 -50.501 27.561 1.00 82.88 361 PRO A N 1
ATOM 3016 C CA . PRO A 1 361 ? -26.956 -50.462 26.420 1.00 82.88 361 PRO A CA 1
ATOM 3017 C C . PRO A 1 361 ? -27.574 -49.856 25.150 1.00 82.88 361 PRO A C 1
ATOM 3019 O O . PRO A 1 361 ? -26.861 -49.277 24.332 1.00 82.88 361 PRO A O 1
ATOM 3022 N N . THR A 1 362 ? -28.894 -49.963 24.963 1.00 82.19 362 THR A N 1
ATOM 3023 C CA . THR A 1 362 ? -29.595 -49.415 23.790 1.00 82.19 362 THR A CA 1
ATOM 3024 C C . THR A 1 362 ? -29.691 -47.893 23.817 1.00 82.19 362 THR A C 1
ATOM 3026 O O . THR A 1 362 ? -29.527 -47.267 22.773 1.00 82.19 362 THR A O 1
ATOM 3029 N N . GLU A 1 363 ? -29.914 -47.293 24.989 1.00 85.19 363 GLU A N 1
ATOM 3030 C CA . GLU A 1 363 ? -29.992 -45.833 25.147 1.00 85.19 363 GLU A CA 1
ATOM 3031 C C . GLU A 1 363 ? -28.619 -45.191 24.940 1.00 85.19 363 GLU A C 1
ATOM 3033 O O . GLU A 1 363 ? -28.484 -44.223 24.190 1.00 85.19 363 GLU A O 1
ATOM 3038 N N . TRP A 1 364 ? -27.578 -45.786 25.530 1.00 85.75 364 TRP A N 1
ATOM 3039 C CA . TRP A 1 364 ? -26.197 -45.343 25.345 1.00 85.75 364 TRP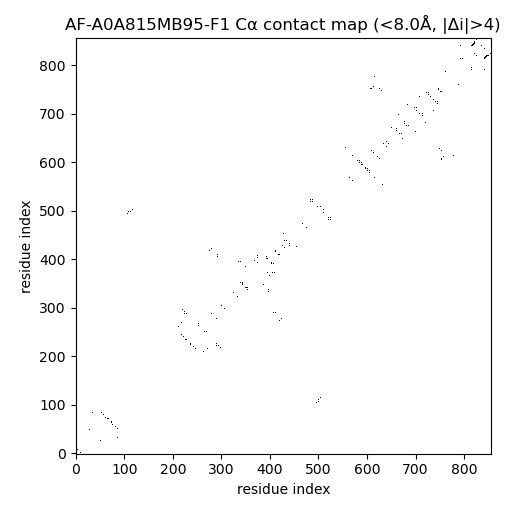 A CA 1
ATOM 3040 C C . TRP A 1 364 ? -25.725 -45.486 23.899 1.00 85.75 364 TRP A C 1
ATOM 3042 O O . TRP A 1 364 ? -25.042 -44.593 23.399 1.00 85.75 364 TRP A O 1
ATOM 3052 N N . LYS A 1 365 ? -26.128 -46.556 23.204 1.00 84.00 365 LYS A N 1
ATOM 3053 C CA . LYS A 1 365 ? -25.830 -46.733 21.779 1.00 84.00 365 LYS A CA 1
ATOM 3054 C C . LYS A 1 365 ? -26.520 -45.670 20.917 1.00 84.00 365 LYS A C 1
ATOM 3056 O O . LYS A 1 365 ? -25.857 -45.041 20.099 1.00 84.00 365 LYS A O 1
ATOM 3061 N N . GLN A 1 366 ? -27.817 -45.427 21.128 1.00 84.19 366 GLN A N 1
ATOM 3062 C CA . GLN A 1 366 ? -28.564 -44.395 20.392 1.00 84.19 366 GLN A CA 1
ATOM 3063 C C . GLN A 1 366 ? -27.990 -42.995 20.617 1.00 84.19 366 GLN A C 1
ATOM 3065 O O . GLN A 1 366 ? -27.908 -42.205 19.680 1.00 84.19 366 GLN A O 1
ATOM 3070 N N . TRP A 1 367 ? -27.570 -42.692 21.845 1.00 86.88 367 TRP A N 1
ATOM 3071 C CA . TRP A 1 367 ? -26.917 -41.428 22.157 1.00 86.88 367 TRP A CA 1
ATOM 3072 C C . TRP A 1 367 ? -25.532 -41.320 21.499 1.00 86.88 367 TRP A C 1
ATOM 3074 O O . TRP A 1 367 ? -25.232 -40.296 20.888 1.00 86.88 367 TRP A O 1
ATOM 3084 N N . ALA A 1 368 ? -24.713 -42.376 21.568 1.00 82.88 368 ALA A N 1
ATOM 3085 C CA . ALA A 1 368 ? -23.353 -42.393 21.027 1.00 82.88 368 ALA A CA 1
ATOM 3086 C C . ALA A 1 368 ? -23.289 -42.329 19.489 1.00 82.88 368 ALA A C 1
ATOM 3088 O O . ALA A 1 368 ? -22.351 -41.749 18.947 1.00 82.88 368 ALA A O 1
ATOM 3089 N N . GLU A 1 369 ? -24.269 -42.911 18.794 1.00 83.19 369 GLU A N 1
ATOM 3090 C CA . GLU A 1 369 ? -24.352 -42.928 17.325 1.00 83.19 369 GLU A CA 1
ATOM 3091 C C . GLU A 1 369 ? -25.029 -41.673 16.740 1.00 83.19 369 GLU A C 1
ATOM 3093 O O . GLU A 1 369 ? -25.093 -41.524 15.522 1.00 83.19 369 GLU A O 1
ATOM 3098 N N . HIS A 1 370 ? -25.533 -40.755 17.573 1.00 84.75 370 HIS A N 1
ATOM 3099 C CA . HIS A 1 370 ? -26.259 -39.582 17.091 1.00 84.75 370 HIS A CA 1
ATOM 3100 C C . HIS A 1 370 ? -25.338 -38.499 16.495 1.00 84.75 370 HIS A C 1
ATOM 3102 O O . HIS A 1 370 ? -24.359 -38.075 17.110 1.00 84.75 370 HIS A O 1
ATOM 3108 N N . ASP A 1 371 ? -25.723 -37.941 15.342 1.00 78.19 371 ASP A N 1
ATOM 3109 C CA . ASP A 1 371 ? -24.929 -36.951 14.589 1.00 78.19 371 ASP A CA 1
ATOM 3110 C C . ASP A 1 371 ? -24.686 -35.6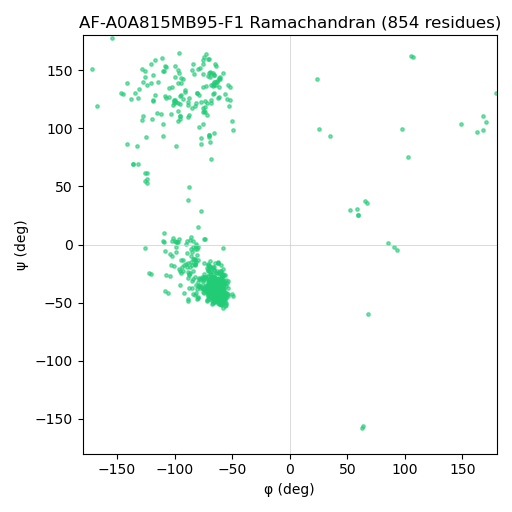19 15.333 1.00 78.19 371 ASP A C 1
ATOM 3112 O O . ASP A 1 371 ? -23.722 -34.903 15.052 1.00 78.19 371 ASP A O 1
ATOM 3116 N N . GLN A 1 372 ? -25.560 -35.272 16.285 1.00 82.44 372 GLN A N 1
ATOM 3117 C CA . GLN A 1 372 ? -25.494 -34.063 17.131 1.00 82.44 372 GLN A CA 1
ATOM 3118 C C . GLN A 1 372 ? -25.512 -34.386 18.630 1.00 82.44 372 GLN A C 1
ATOM 3120 O O . GLN A 1 372 ? -26.350 -33.900 19.394 1.00 82.44 372 GLN A O 1
ATOM 3125 N N . LEU A 1 373 ? -24.604 -35.255 19.043 1.00 81.69 373 LEU A N 1
ATOM 3126 C CA . LEU A 1 373 ? -24.500 -35.783 20.401 1.00 81.69 373 LEU A CA 1
ATOM 3127 C C . LEU A 1 373 ? -24.399 -34.683 21.481 1.00 81.69 373 LEU A C 1
ATOM 3129 O O . LEU A 1 373 ? -24.977 -34.809 22.557 1.00 81.69 373 LEU A O 1
ATOM 3133 N N . GLU A 1 374 ? -23.775 -33.542 21.177 1.00 81.19 374 GLU A N 1
ATOM 3134 C CA . GLU A 1 374 ? -23.687 -32.401 22.096 1.00 81.19 374 GLU A CA 1
ATOM 3135 C C . GLU A 1 374 ? -25.031 -31.707 22.394 1.00 81.19 374 GLU A C 1
ATOM 3137 O O . GLU A 1 374 ? -25.138 -30.990 23.393 1.00 81.19 374 GLU A O 1
ATOM 3142 N N . ASN A 1 375 ? -26.055 -31.887 21.551 1.00 82.94 375 ASN A N 1
ATOM 3143 C CA . ASN A 1 375 ? -27.373 -31.262 21.703 1.00 82.94 375 ASN A CA 1
ATOM 3144 C C . ASN A 1 375 ? -28.384 -32.100 22.479 1.00 82.94 375 ASN A C 1
ATOM 3146 O O . ASN A 1 375 ? -29.356 -31.542 22.990 1.00 82.94 375 ASN A O 1
ATOM 3150 N N . ILE A 1 376 ? -28.124 -33.394 22.620 1.00 82.12 376 ILE A N 1
ATOM 3151 C CA . ILE A 1 376 ? -29.016 -34.338 23.283 1.00 82.12 376 ILE A CA 1
ATOM 3152 C C . ILE A 1 376 ? -28.635 -34.464 24.759 1.00 82.12 376 ILE A C 1
ATOM 3154 O O . ILE A 1 376 ? -27.458 -34.443 25.119 1.00 82.12 376 ILE A O 1
ATOM 3158 N N . ALA A 1 377 ? -29.647 -34.585 25.618 1.00 80.62 377 ALA A N 1
ATOM 3159 C CA . ALA A 1 377 ? -29.454 -34.876 27.033 1.00 80.62 377 ALA A CA 1
ATOM 3160 C C . ALA A 1 377 ? -28.768 -36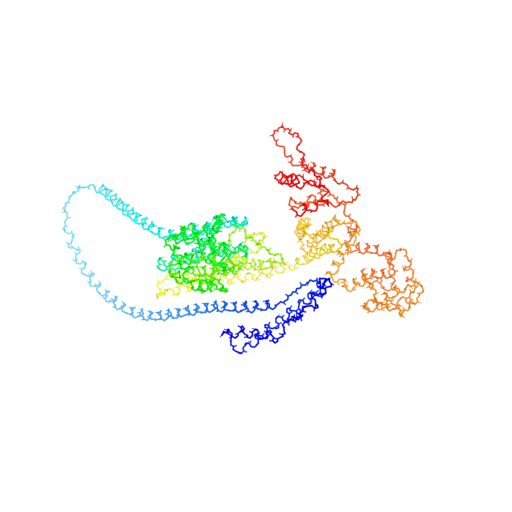.239 27.224 1.00 80.62 377 ALA A C 1
ATOM 3162 O O . ALA A 1 377 ? -29.047 -37.197 26.504 1.00 80.62 377 ALA A O 1
ATOM 3163 N N . LEU A 1 378 ? -27.874 -36.332 28.207 1.00 83.00 378 LEU A N 1
ATOM 3164 C CA . LEU A 1 378 ? -27.238 -37.603 28.558 1.00 83.00 378 LEU A CA 1
ATOM 3165 C C . LEU A 1 378 ? -28.279 -38.618 29.070 1.00 83.00 378 LEU A C 1
ATOM 3167 O O . LEU A 1 378 ? -29.284 -38.211 29.664 1.00 83.00 378 LEU A O 1
ATOM 3171 N N . PRO A 1 379 ? -28.027 -39.932 28.929 1.00 84.75 379 PRO A N 1
ATOM 3172 C CA . PRO A 1 379 ? -28.827 -40.950 29.603 1.00 84.75 379 PRO A CA 1
ATOM 3173 C C . PRO A 1 379 ? -28.928 -40.673 31.113 1.00 84.75 379 PRO A C 1
ATOM 3175 O O . PRO A 1 379 ? -27.951 -40.290 31.772 1.00 84.75 379 PRO A O 1
ATOM 3178 N N . LYS A 1 380 ? -30.133 -40.810 31.678 1.00 78.38 380 LYS A N 1
ATOM 3179 C CA . LYS A 1 380 ? -30.367 -40.568 33.112 1.00 78.38 380 LYS A CA 1
ATOM 3180 C C . LYS A 1 380 ? -29.630 -41.644 33.926 1.00 78.38 380 LYS A C 1
ATOM 3182 O O . LYS A 1 380 ? -29.678 -42.807 33.540 1.00 78.38 380 LYS A O 1
ATOM 3187 N N . PRO A 1 381 ? -28.967 -41.299 35.049 1.00 79.06 381 PRO A N 1
ATOM 3188 C CA . PRO A 1 381 ? -29.063 -40.048 35.817 1.00 79.06 381 PRO A CA 1
ATOM 3189 C C . PRO A 1 381 ? -27.987 -38.980 35.504 1.00 79.06 381 PRO A C 1
ATOM 3191 O O . PRO A 1 381 ? -27.942 -37.939 36.164 1.00 79.06 381 PRO A O 1
ATOM 3194 N N . PHE A 1 382 ? -27.116 -39.194 34.515 1.00 81.44 382 PHE A N 1
ATOM 3195 C CA . PHE A 1 382 ? -25.917 -38.367 34.306 1.00 81.44 382 PHE A CA 1
ATOM 3196 C C . PHE A 1 382 ? -26.195 -36.953 33.787 1.00 81.44 382 PHE A C 1
ATOM 3198 O O . PHE A 1 382 ? -25.383 -36.054 34.001 1.00 81.44 382 PHE A O 1
ATOM 3205 N N . ASP A 1 383 ? -27.350 -36.713 33.165 1.00 79.06 383 ASP A N 1
ATOM 3206 C CA . ASP A 1 383 ? -27.699 -35.371 32.692 1.00 79.06 383 ASP A CA 1
ATOM 3207 C C . ASP A 1 383 ? -27.902 -34.361 33.834 1.00 79.06 383 ASP A C 1
ATOM 3209 O O . ASP A 1 383 ? -27.561 -33.186 33.692 1.00 79.06 383 ASP A O 1
ATOM 3213 N N . THR A 1 384 ? -28.402 -34.810 34.986 1.00 80.19 384 THR A N 1
ATOM 3214 C CA . THR A 1 384 ? -28.624 -33.948 36.160 1.00 80.19 384 THR A CA 1
ATOM 3215 C C . THR A 1 384 ? -27.460 -33.959 37.145 1.00 80.19 384 THR A C 1
ATOM 3217 O O . THR A 1 384 ? -27.302 -33.007 37.902 1.00 80.19 384 THR A O 1
ATOM 3220 N N . LEU A 1 385 ? -26.658 -35.028 37.159 1.00 83.69 385 LEU A N 1
ATOM 3221 C CA . LEU A 1 385 ? -25.559 -35.203 38.116 1.00 83.69 385 LEU A CA 1
ATOM 3222 C C . LEU A 1 385 ? -24.258 -34.502 37.698 1.00 83.69 385 LEU A C 1
ATOM 3224 O O . LEU A 1 385 ? -23.460 -34.133 38.561 1.00 83.69 385 LEU A O 1
ATOM 3228 N N . LEU A 1 386 ? -24.018 -34.353 36.392 1.00 85.25 386 LEU A N 1
ATOM 3229 C CA . LEU A 1 386 ? -22.734 -33.892 35.866 1.00 85.25 386 LEU A CA 1
ATOM 3230 C C . LEU A 1 386 ? -22.717 -32.392 35.562 1.00 85.25 386 LEU A C 1
ATOM 3232 O O . LEU A 1 386 ? -23.644 -31.847 34.955 1.00 85.25 386 LEU A O 1
ATOM 3236 N N . ASN A 1 387 ? -21.602 -31.747 35.906 1.00 86.75 387 ASN A N 1
ATOM 3237 C CA . ASN A 1 387 ? -21.294 -30.373 35.514 1.00 86.75 387 ASN A CA 1
ATOM 3238 C C . ASN A 1 387 ? -20.979 -30.305 34.010 1.00 86.75 387 ASN A C 1
ATOM 3240 O O . ASN A 1 387 ? -20.573 -31.292 33.402 1.00 86.75 387 ASN A O 1
ATOM 3244 N N . ASP A 1 388 ? -21.086 -29.124 33.397 1.00 86.12 388 ASP A N 1
ATOM 3245 C CA . ASP A 1 388 ? -20.918 -28.974 31.943 1.00 86.12 388 ASP A CA 1
ATOM 3246 C C . ASP A 1 388 ? -19.544 -29.448 31.424 1.00 86.12 388 ASP A C 1
ATOM 3248 O O . ASP A 1 388 ? -19.468 -30.051 30.353 1.00 86.12 388 ASP A O 1
ATOM 3252 N N . PHE A 1 389 ? -18.468 -29.261 32.198 1.00 89.19 389 PHE A N 1
ATOM 3253 C CA . PHE A 1 389 ? -17.141 -29.794 31.858 1.00 89.19 389 PHE A CA 1
ATOM 3254 C C . PHE A 1 389 ? -17.064 -31.324 32.000 1.00 89.19 389 PHE A C 1
ATOM 3256 O O . PHE A 1 389 ? -16.423 -32.004 31.204 1.00 89.19 389 PHE A O 1
ATOM 3263 N N . GLU A 1 390 ? -17.765 -31.900 32.975 1.00 88.19 390 GLU A N 1
ATOM 3264 C CA . GLU A 1 390 ? -17.833 -33.353 33.166 1.00 88.19 390 GLU A CA 1
ATOM 3265 C C . GLU A 1 390 ? -18.629 -34.027 32.037 1.00 88.19 390 GLU A C 1
ATOM 3267 O O . GLU A 1 390 ? -18.237 -35.090 31.550 1.00 88.19 390 GLU A O 1
ATOM 3272 N N . LYS A 1 391 ? -19.684 -33.369 31.534 1.00 88.38 391 LYS A N 1
ATOM 3273 C CA . LYS A 1 391 ? -20.384 -33.786 30.308 1.00 88.38 391 LYS A CA 1
ATOM 3274 C C . LYS A 1 391 ? -19.449 -33.764 29.095 1.00 88.38 391 LYS A C 1
ATOM 3276 O O . LYS A 1 391 ? -19.457 -34.698 28.297 1.00 88.38 391 LYS A O 1
ATOM 3281 N N . LEU A 1 392 ? -18.596 -32.742 28.986 1.00 88.94 392 LEU A N 1
ATOM 3282 C CA . LEU A 1 392 ? -17.581 -32.632 27.933 1.00 88.94 392 LEU A CA 1
ATOM 3283 C C . LEU A 1 392 ? -16.568 -33.796 27.985 1.00 88.94 392 LEU A C 1
ATOM 3285 O O . LEU A 1 392 ? -16.206 -34.338 26.939 1.00 88.94 392 LEU A O 1
ATOM 3289 N N . MET A 1 393 ? -16.159 -34.227 29.188 1.00 88.75 393 MET A N 1
ATOM 3290 C CA . MET A 1 393 ? -15.297 -35.405 29.374 1.00 88.75 393 MET A CA 1
ATOM 3291 C C . MET A 1 393 ? -15.961 -36.695 28.874 1.00 88.75 393 MET A C 1
ATOM 3293 O O . MET A 1 393 ? -15.298 -37.500 28.220 1.00 88.75 393 MET A O 1
ATOM 3297 N N . LEU A 1 394 ? -17.263 -36.889 29.114 1.00 87.94 394 LEU A N 1
ATOM 3298 C CA . LEU A 1 394 ? -17.988 -38.044 28.567 1.00 87.94 394 LEU A CA 1
ATOM 3299 C C . LEU A 1 394 ? -18.076 -37.998 27.041 1.00 87.94 394 LEU A C 1
ATOM 3301 O O . LEU A 1 394 ? -17.771 -38.992 26.383 1.00 87.94 394 LEU A O 1
ATOM 3305 N N . ILE A 1 395 ? -18.416 -36.846 26.458 1.00 87.88 395 ILE A N 1
ATOM 3306 C CA . ILE A 1 395 ? -18.479 -36.686 24.996 1.00 87.88 395 ILE A CA 1
ATOM 3307 C C . ILE A 1 395 ? -17.114 -37.000 24.361 1.00 87.88 395 ILE A C 1
ATOM 3309 O O . ILE A 1 395 ? -17.050 -37.681 23.336 1.00 87.88 395 ILE A O 1
ATOM 3313 N N . ARG A 1 396 ? -16.011 -36.590 25.005 1.00 87.06 396 ARG A N 1
ATOM 3314 C CA . ARG A 1 396 ? -14.640 -36.917 24.580 1.00 87.06 396 ARG A CA 1
ATOM 3315 C C . ARG A 1 396 ? -14.369 -38.422 24.525 1.00 87.06 396 ARG A C 1
ATOM 3317 O O . ARG A 1 396 ? -13.615 -38.846 23.643 1.00 87.06 396 ARG A O 1
ATOM 3324 N N . CYS A 1 397 ? -14.944 -39.187 25.456 1.00 85.88 397 CYS A N 1
ATOM 3325 C CA . CYS A 1 397 ? -14.773 -40.637 25.544 1.00 85.88 397 CYS A CA 1
ATOM 3326 C C . CYS A 1 397 ? -15.492 -41.361 24.406 1.00 85.88 397 CYS A C 1
ATOM 3328 O O . CYS A 1 397 ? -14.887 -42.227 23.786 1.00 85.88 397 CYS A O 1
ATOM 3330 N N . PHE A 1 398 ? -16.748 -40.997 24.129 1.00 84.88 398 PHE A N 1
ATOM 3331 C CA . PHE A 1 398 ? -17.593 -41.691 23.149 1.00 84.88 398 PHE A CA 1
ATOM 3332 C C . PHE A 1 398 ? -17.390 -41.208 21.709 1.00 84.88 398 PHE A C 1
ATOM 3334 O O . PHE A 1 398 ? -17.430 -42.014 20.785 1.00 84.88 398 PHE A O 1
ATOM 3341 N N . SER A 1 399 ? -17.167 -39.907 21.498 1.00 83.25 399 SER A N 1
ATOM 3342 C CA . SER A 1 399 ? -17.113 -39.307 20.160 1.00 83.25 399 SER A CA 1
ATOM 3343 C C . SER A 1 399 ? -16.025 -38.231 20.044 1.00 83.25 399 SER A C 1
ATOM 3345 O O . SER A 1 399 ? -16.305 -37.032 20.153 1.00 83.25 399 SER A O 1
ATOM 3347 N N . PRO A 1 400 ? -14.773 -38.622 19.726 1.00 81.44 400 PRO A N 1
ATOM 3348 C CA . PRO A 1 400 ? -13.669 -37.683 19.524 1.00 81.44 400 PRO A CA 1
ATOM 3349 C C . PRO A 1 400 ? -13.949 -36.647 18.429 1.00 81.44 400 PRO A C 1
ATOM 3351 O O . PRO A 1 400 ? -13.591 -35.477 18.539 1.00 81.44 400 PRO A O 1
ATOM 3354 N N . ASN A 1 401 ? -14.642 -37.064 17.371 1.00 82.00 401 ASN A N 1
ATOM 3355 C CA . ASN A 1 401 ? -14.884 -36.232 16.193 1.00 82.00 401 ASN A CA 1
ATOM 3356 C C . ASN A 1 401 ? -15.848 -35.062 16.468 1.00 82.00 401 ASN A C 1
ATOM 3358 O O . ASN A 1 401 ? -15.869 -34.094 15.711 1.00 82.00 401 ASN A O 1
ATOM 3362 N N . ARG A 1 402 ? -16.630 -35.118 17.558 1.00 85.19 402 ARG A N 1
ATOM 3363 C CA . ARG A 1 402 ? -17.603 -34.079 17.939 1.00 85.19 402 ARG A CA 1
ATOM 3364 C C . ARG A 1 402 ? -17.091 -33.105 19.004 1.00 85.19 402 ARG A C 1
ATOM 3366 O O . ARG A 1 402 ? -17.790 -32.148 19.330 1.00 85.19 402 ARG A O 1
ATOM 3373 N N . ILE A 1 403 ? -15.867 -33.284 19.515 1.00 87.38 403 ILE A N 1
ATOM 3374 C CA . ILE A 1 403 ? -15.308 -32.458 20.604 1.00 87.38 403 ILE A CA 1
ATOM 3375 C C . ILE A 1 403 ? -15.354 -30.961 20.273 1.00 87.38 403 ILE A C 1
ATOM 3377 O O . ILE A 1 403 ? -15.702 -30.164 21.134 1.00 87.38 403 ILE A O 1
ATOM 3381 N N . ILE A 1 404 ? -15.025 -30.565 19.040 1.00 87.56 404 ILE A N 1
ATOM 3382 C CA . ILE A 1 404 ? -14.989 -29.148 18.635 1.00 87.56 404 ILE A CA 1
ATOM 3383 C C . ILE A 1 404 ? -16.372 -28.496 18.810 1.00 87.56 404 ILE A C 1
ATOM 3385 O O . ILE A 1 404 ? -16.476 -27.395 19.351 1.00 87.56 404 ILE A O 1
ATOM 3389 N N . PHE A 1 405 ? -17.441 -29.196 18.419 1.00 88.44 405 PHE A N 1
ATOM 3390 C CA . PHE A 1 405 ? -18.819 -28.725 18.581 1.00 88.44 405 PHE A CA 1
ATOM 3391 C C . PHE A 1 405 ? -19.241 -28.695 20.055 1.00 88.44 405 PHE A C 1
ATOM 3393 O O . PHE A 1 405 ? -19.854 -27.724 20.503 1.00 88.44 405 PHE A O 1
ATOM 3400 N N . ALA A 1 406 ? -18.840 -29.702 20.835 1.00 88.31 406 ALA A N 1
ATOM 3401 C CA . ALA A 1 406 ? -19.081 -29.737 22.276 1.00 88.31 406 ALA A CA 1
ATOM 3402 C C . ALA A 1 406 ? -18.364 -28.590 23.016 1.00 88.31 406 ALA A C 1
ATOM 3404 O O . ALA A 1 406 ? -18.966 -27.948 23.876 1.00 88.31 406 ALA A O 1
ATOM 3405 N N . ILE A 1 407 ? -17.119 -28.274 22.639 1.00 90.50 407 ILE A N 1
ATOM 3406 C CA . ILE A 1 407 ? -16.354 -27.133 23.167 1.00 90.50 407 ILE A CA 1
ATOM 3407 C C . ILE A 1 407 ? -17.058 -25.816 22.828 1.00 90.50 407 ILE A C 1
ATOM 3409 O O . ILE A 1 407 ? -17.226 -24.977 23.713 1.00 90.50 407 ILE A O 1
ATOM 3413 N N . ASN A 1 408 ? -17.528 -25.640 21.588 1.00 90.19 408 ASN A N 1
ATOM 3414 C CA . ASN A 1 408 ? -18.300 -24.455 21.202 1.00 90.19 408 ASN A CA 1
ATOM 3415 C C . ASN A 1 408 ? -19.549 -24.290 22.078 1.00 90.19 408 ASN A C 1
ATOM 3417 O O . ASN A 1 408 ? -19.805 -23.208 22.610 1.00 90.19 408 ASN A O 1
ATOM 3421 N N . LYS A 1 409 ? -20.310 -25.364 22.299 1.00 89.25 409 LYS A N 1
ATOM 3422 C CA . LYS A 1 409 ? -21.496 -25.316 23.162 1.00 89.25 409 LYS A CA 1
ATOM 3423 C C . LYS A 1 409 ? -21.143 -24.979 24.615 1.00 89.25 409 LYS A C 1
ATOM 3425 O O . LYS A 1 409 ? -21.812 -24.154 25.237 1.00 89.25 409 LYS A O 1
ATOM 3430 N N . TYR A 1 410 ? -20.075 -25.576 25.136 1.00 90.88 410 TYR A N 1
ATOM 3431 C CA . TYR A 1 410 ? -19.576 -25.332 26.488 1.00 90.88 410 TYR A CA 1
ATOM 3432 C C . TYR A 1 410 ? -19.157 -23.863 26.694 1.00 90.88 410 TYR A C 1
ATOM 3434 O O . TYR A 1 410 ? -19.631 -23.213 27.627 1.00 90.88 410 TYR A O 1
ATOM 3442 N N . ILE A 1 411 ? -18.379 -23.289 25.768 1.00 91.25 411 ILE A N 1
ATOM 3443 C CA . ILE A 1 411 ? -17.988 -21.866 25.802 1.00 91.25 411 ILE A CA 1
ATOM 3444 C C . ILE A 1 411 ? -19.225 -20.961 25.702 1.00 91.25 411 ILE A C 1
ATOM 3446 O O . ILE A 1 411 ? -19.345 -19.990 26.454 1.00 91.25 411 ILE A O 1
ATOM 3450 N N . THR A 1 412 ? -20.173 -21.296 24.820 1.00 90.12 412 THR A N 1
ATOM 3451 C CA . THR A 1 412 ? -21.419 -20.531 24.641 1.00 90.12 412 THR A CA 1
ATOM 3452 C C . THR A 1 412 ? -22.216 -20.443 25.937 1.00 90.12 412 THR A C 1
ATOM 3454 O O . THR A 1 412 ? -22.736 -19.381 26.270 1.00 90.12 412 THR A O 1
ATOM 3457 N N . LYS A 1 413 ? -22.291 -21.539 26.694 1.00 88.19 413 LYS A N 1
ATOM 3458 C CA . LYS A 1 413 ? -23.061 -21.592 27.937 1.00 88.19 413 LYS A CA 1
ATOM 3459 C C . LYS A 1 413 ? -22.406 -20.803 29.079 1.00 88.19 413 LYS A C 1
ATOM 3461 O O . LYS A 1 413 ? -23.121 -20.178 29.856 1.00 88.19 413 LYS A O 1
ATOM 3466 N N . ILE A 1 414 ? -21.073 -20.807 29.175 1.00 88.12 414 ILE A N 1
ATOM 3467 C CA . ILE A 1 414 ? -20.340 -20.171 30.288 1.00 88.12 414 ILE A CA 1
ATOM 3468 C C . ILE A 1 414 ? -20.017 -18.701 30.018 1.00 88.12 414 ILE A C 1
ATOM 3470 O O . ILE A 1 414 ? -20.191 -17.852 30.895 1.00 88.12 414 ILE A O 1
ATOM 3474 N N . MET A 1 415 ? -19.498 -18.395 28.828 1.00 85.94 415 MET A N 1
ATOM 3475 C CA . MET A 1 415 ? -19.023 -17.054 28.470 1.00 85.94 415 MET A CA 1
ATOM 3476 C C . MET A 1 415 ? -19.951 -16.334 27.484 1.00 85.94 415 MET A C 1
ATOM 3478 O O . MET A 1 415 ? -20.002 -15.103 27.489 1.00 85.94 415 MET A O 1
ATOM 3482 N N . GLY A 1 416 ? -20.708 -17.075 26.671 1.00 88.06 416 GLY A N 1
ATOM 3483 C CA . GLY A 1 416 ? -21.605 -16.537 25.644 1.00 88.06 416 GLY A CA 1
ATOM 3484 C C . GLY A 1 416 ? -21.064 -16.692 24.219 1.00 88.06 416 GLY A C 1
ATOM 3485 O O . GLY A 1 416 ? -19.866 -16.863 24.000 1.00 88.06 416 GLY A O 1
ATOM 3486 N N . GLU A 1 417 ? -21.950 -16.568 23.227 1.00 86.81 417 GLU A N 1
ATOM 3487 C CA . GLU A 1 417 ? -21.637 -16.753 21.792 1.00 86.81 417 GLU A CA 1
ATOM 3488 C C . GLU A 1 417 ? -20.541 -15.807 21.264 1.00 86.81 417 GLU A C 1
ATOM 3490 O O . GLU A 1 417 ? -19.805 -16.136 20.333 1.00 86.81 417 GLU A O 1
ATOM 3495 N N . LYS A 1 418 ? -20.376 -14.640 21.902 1.00 87.25 418 LYS A N 1
ATOM 3496 C CA . LYS A 1 418 ? -19.404 -13.599 21.519 1.00 87.25 418 LYS A CA 1
ATOM 3497 C C . LYS A 1 418 ? -17.938 -14.044 21.590 1.00 87.25 418 LYS A C 1
ATOM 3499 O O . LYS A 1 418 ? -17.085 -13.345 21.060 1.00 87.25 418 LYS A O 1
ATOM 3504 N N . TYR A 1 419 ? -17.645 -15.157 22.264 1.00 87.50 419 TYR A N 1
ATOM 3505 C CA . TYR A 1 419 ? -16.287 -15.677 22.451 1.00 87.50 419 TYR A CA 1
ATOM 3506 C C . TYR A 1 419 ? -15.921 -16.796 21.465 1.00 87.50 419 TYR A C 1
ATOM 3508 O O . TYR A 1 419 ? -14.830 -17.357 21.547 1.00 87.50 419 TYR A O 1
ATOM 3516 N N . ILE A 1 420 ? -16.819 -17.142 20.541 1.00 83.75 420 ILE A N 1
ATOM 3517 C CA . ILE A 1 420 ? -16.581 -18.152 19.496 1.00 83.75 420 ILE A CA 1
ATOM 3518 C C . ILE A 1 420 ? -16.426 -17.476 18.142 1.00 83.75 420 ILE A C 1
ATOM 3520 O O . ILE A 1 420 ? -15.565 -17.852 17.351 1.00 83.75 420 ILE A O 1
ATOM 3524 N N . ILE A 1 421 ? -17.246 -16.455 17.893 1.00 81.06 421 ILE A N 1
ATOM 3525 C CA . ILE A 1 421 ? -17.187 -15.672 16.666 1.00 81.06 421 ILE A CA 1
ATOM 3526 C C . ILE A 1 421 ? -15.972 -14.740 16.764 1.00 81.06 421 ILE A C 1
ATOM 3528 O O . ILE A 1 421 ? -15.938 -13.895 17.664 1.00 81.06 421 ILE A O 1
ATOM 3532 N N . PRO A 1 422 ? -14.971 -14.866 15.873 1.00 72.81 422 PRO A N 1
ATOM 3533 C CA . PRO A 1 422 ? -13.805 -14.001 15.914 1.00 72.81 422 PRO A CA 1
ATOM 3534 C C . PRO A 1 422 ? -14.236 -12.542 15.706 1.00 72.81 422 PRO A C 1
ATOM 3536 O O . PRO A 1 422 ? -15.043 -12.260 14.814 1.00 72.81 422 PRO A O 1
ATOM 3539 N N . PRO A 1 423 ? -13.711 -11.596 16.502 1.00 72.75 423 PRO A N 1
ATOM 3540 C CA . PRO A 1 423 ? -14.079 -10.198 16.362 1.00 72.75 423 PRO A CA 1
ATOM 3541 C C . PRO A 1 423 ? -13.623 -9.666 15.003 1.00 72.75 423 PRO A C 1
ATOM 3543 O O . PRO A 1 423 ? -12.503 -9.915 14.552 1.00 72.75 423 PRO A O 1
ATOM 3546 N N . THR A 1 424 ? -14.496 -8.900 14.355 1.00 70.19 424 THR A N 1
ATOM 3547 C CA . THR A 1 424 ? -14.163 -8.167 13.132 1.00 70.19 424 THR A CA 1
ATOM 3548 C C . THR A 1 424 ? -13.064 -7.153 13.430 1.00 70.19 424 THR A C 1
ATOM 3550 O O . THR A 1 424 ? -13.204 -6.335 14.342 1.00 70.19 424 THR A O 1
ATOM 3553 N N . VAL A 1 425 ? -11.976 -7.204 12.664 1.00 69.12 425 VAL A N 1
ATOM 3554 C CA . VAL A 1 425 ? -10.818 -6.326 12.849 1.00 69.12 425 VAL A CA 1
ATOM 3555 C C . VAL A 1 425 ? -11.157 -4.917 12.362 1.00 69.12 425 VAL A C 1
ATOM 3557 O O . VAL A 1 425 ? -11.346 -4.704 11.168 1.00 69.12 425 VAL A O 1
ATOM 3560 N N . TYR A 1 426 ? -11.197 -3.944 13.276 1.00 72.50 426 TYR A N 1
ATOM 3561 C CA . TYR A 1 426 ? -11.301 -2.527 12.929 1.00 72.50 426 TYR A CA 1
ATOM 3562 C C . TYR A 1 426 ? -9.963 -1.827 13.178 1.00 72.50 426 TYR A C 1
ATOM 3564 O O . TYR A 1 426 ? -9.416 -1.855 14.282 1.00 72.50 426 TYR A O 1
ATOM 3572 N N . PHE A 1 427 ? -9.440 -1.146 12.161 1.00 76.19 427 PHE A N 1
ATOM 3573 C CA . PHE A 1 427 ? -8.189 -0.393 12.287 1.00 76.19 427 PHE A CA 1
ATOM 3574 C C . PHE A 1 427 ? -8.285 0.745 13.322 1.00 76.19 427 PHE A C 1
ATOM 3576 O O . PHE A 1 427 ? -7.302 1.053 13.992 1.00 76.19 427 PHE A O 1
ATOM 3583 N N . ASP A 1 428 ? -9.476 1.325 13.513 1.00 73.62 428 ASP A N 1
ATOM 3584 C CA . ASP A 1 428 ? -9.730 2.354 14.528 1.00 73.62 428 ASP A CA 1
ATOM 3585 C C . ASP A 1 428 ? -9.544 1.836 15.961 1.00 73.62 428 ASP A C 1
ATOM 3587 O O . ASP A 1 428 ? -8.904 2.507 16.771 1.00 73.62 428 ASP A O 1
ATOM 3591 N N . SER A 1 429 ? -10.041 0.632 16.271 1.00 69.69 429 SER A N 1
ATOM 3592 C CA . SER A 1 429 ? -9.888 0.044 17.607 1.00 69.69 429 SER A CA 1
ATOM 3593 C C . SER A 1 429 ? -8.446 -0.369 17.883 1.00 69.69 429 SER A C 1
ATOM 3595 O O . SER A 1 429 ? -7.963 -0.173 18.994 1.00 69.69 429 SER A O 1
ATOM 3597 N N . ILE A 1 430 ? -7.733 -0.877 16.869 1.00 73.88 430 ILE A N 1
ATOM 3598 C CA . ILE A 1 430 ? -6.301 -1.190 16.994 1.00 73.88 430 ILE A CA 1
ATOM 3599 C C . ILE A 1 430 ? -5.512 0.086 17.299 1.00 73.88 430 ILE A C 1
ATOM 3601 O O . ILE A 1 430 ? -4.662 0.085 18.185 1.00 73.88 430 ILE A O 1
ATOM 3605 N N . PHE A 1 431 ? -5.822 1.190 16.613 1.00 74.25 431 PHE A N 1
ATOM 3606 C CA . PHE A 1 431 ? -5.167 2.471 16.862 1.00 74.25 431 PHE A CA 1
ATOM 3607 C C . PHE A 1 431 ? -5.416 2.990 18.285 1.00 74.25 431 PHE A C 1
ATOM 3609 O O . PHE A 1 431 ? -4.473 3.425 18.941 1.00 74.25 431 PHE A O 1
ATOM 3616 N N . GLU A 1 432 ? -6.652 2.921 18.788 1.00 70.56 432 GLU A N 1
ATOM 3617 C CA . GLU A 1 432 ? -6.983 3.345 20.159 1.00 70.56 432 GLU A CA 1
ATOM 3618 C C . GLU A 1 432 ? -6.327 2.483 21.244 1.00 70.56 432 GLU A C 1
ATOM 3620 O O . GLU A 1 432 ? -6.006 2.989 22.319 1.00 70.56 432 GLU A O 1
ATOM 3625 N N . GLN A 1 433 ? -6.115 1.198 20.960 1.00 66.50 433 GLN A N 1
ATOM 3626 C CA . GLN A 1 433 ? -5.427 0.263 21.852 1.00 66.50 433 GLN A CA 1
ATOM 3627 C C . GLN A 1 433 ? -3.895 0.358 21.744 1.00 66.50 433 GLN A C 1
ATOM 3629 O O . GLN A 1 433 ? -3.185 -0.098 22.642 1.00 66.50 433 GLN A O 1
ATOM 3634 N N . SER A 1 434 ? -3.380 0.952 20.665 1.00 66.56 434 SER A N 1
ATOM 3635 C CA . SER A 1 434 ? -1.949 1.136 20.425 1.00 66.56 434 SER A CA 1
ATOM 3636 C C . SER A 1 434 ? -1.402 2.402 21.091 1.00 66.56 434 SER A C 1
ATOM 3638 O O . SER A 1 434 ? -2.088 3.414 21.246 1.00 66.56 434 SER A O 1
ATOM 3640 N N . THR A 1 435 ? -0.125 2.372 21.466 1.00 64.12 435 THR A N 1
ATOM 3641 C CA . THR A 1 435 ? 0.593 3.534 22.004 1.00 64.12 435 THR A CA 1
ATOM 3642 C C . THR A 1 435 ? 1.740 3.915 21.072 1.00 64.12 435 THR A C 1
ATOM 3644 O O . THR A 1 435 ? 2.223 3.095 20.301 1.00 64.12 435 THR A O 1
ATOM 3647 N N . ALA A 1 436 ? 2.222 5.160 21.152 1.00 62.62 436 ALA A N 1
ATOM 3648 C CA . ALA A 1 436 ? 3.313 5.641 20.293 1.00 62.62 436 ALA A CA 1
ATOM 3649 C C . ALA A 1 436 ? 4.644 4.882 20.483 1.00 62.62 436 ALA A C 1
ATOM 3651 O O . ALA A 1 436 ? 5.544 5.011 19.660 1.00 62.62 436 ALA A O 1
ATOM 3652 N N . GLN A 1 437 ? 4.773 4.116 21.569 1.00 52.62 437 GLN A N 1
ATOM 3653 C CA . GLN A 1 437 ? 5.963 3.331 21.895 1.00 52.62 437 GLN A CA 1
ATOM 3654 C C . GLN A 1 437 ? 5.875 1.878 21.407 1.00 52.62 437 GLN A C 1
ATOM 3656 O O . GLN A 1 437 ? 6.887 1.182 21.413 1.00 52.62 437 GLN A O 1
ATOM 3661 N N . ILE A 1 438 ? 4.688 1.406 21.007 1.00 57.16 438 ILE A N 1
ATOM 3662 C CA . ILE A 1 438 ? 4.451 0.007 20.640 1.00 57.16 438 ILE A CA 1
ATOM 3663 C C . ILE A 1 438 ? 4.095 -0.051 19.148 1.00 57.16 438 ILE A C 1
ATOM 3665 O O . ILE A 1 438 ? 3.038 0.452 18.761 1.00 57.16 438 ILE A O 1
ATOM 3669 N N . PRO A 1 439 ? 4.943 -0.653 18.293 1.00 60.19 439 PRO A N 1
ATOM 3670 C CA . PRO A 1 439 ? 4.629 -0.795 16.879 1.00 60.19 439 PRO A CA 1
ATOM 3671 C C . PRO A 1 439 ? 3.445 -1.749 16.688 1.00 60.19 439 PRO A C 1
ATOM 3673 O O . PRO A 1 439 ? 3.381 -2.815 17.300 1.00 60.19 439 PRO A O 1
ATOM 3676 N N . VAL A 1 440 ? 2.515 -1.378 15.808 1.00 68.19 440 VAL A N 1
ATOM 3677 C CA . VAL A 1 440 ? 1.441 -2.273 15.363 1.00 68.19 440 VAL A CA 1
ATOM 3678 C C . VAL A 1 440 ? 1.982 -3.122 14.219 1.00 68.19 440 VAL A C 1
ATOM 3680 O O . VAL A 1 440 ? 2.359 -2.589 13.176 1.00 68.19 440 VAL A O 1
ATOM 3683 N N . ILE A 1 441 ? 2.025 -4.438 14.415 1.00 66.75 441 ILE A N 1
ATOM 3684 C CA . ILE A 1 441 ? 2.499 -5.393 13.410 1.00 66.75 441 ILE A CA 1
ATOM 3685 C C . ILE A 1 441 ? 1.287 -6.032 12.733 1.00 66.75 441 ILE A C 1
ATOM 3687 O O . ILE A 1 441 ? 0.442 -6.630 13.397 1.00 66.75 441 ILE A O 1
ATOM 3691 N N . PHE A 1 442 ? 1.217 -5.928 11.405 1.00 68.12 442 PHE A N 1
ATOM 3692 C CA . PHE A 1 442 ? 0.217 -6.623 10.599 1.00 68.12 442 PHE A CA 1
ATOM 3693 C C . PHE A 1 442 ? 0.814 -7.907 10.029 1.00 68.12 442 PHE A C 1
ATOM 3695 O O . PHE A 1 442 ? 1.798 -7.867 9.294 1.00 68.12 442 PHE A O 1
ATOM 3702 N N . ILE A 1 443 ? 0.199 -9.046 10.348 1.00 67.25 443 ILE A N 1
ATOM 3703 C CA . ILE A 1 443 ? 0.530 -10.334 9.735 1.00 67.25 443 ILE A CA 1
ATOM 3704 C C . ILE A 1 443 ? -0.446 -10.538 8.579 1.00 67.25 443 ILE A C 1
ATOM 3706 O O . ILE A 1 443 ? -1.646 -10.713 8.788 1.00 67.25 443 ILE A O 1
ATOM 3710 N N . LEU A 1 444 ? 0.073 -10.469 7.357 1.00 67.25 444 LEU A N 1
ATOM 3711 C CA . LEU A 1 444 ? -0.729 -10.487 6.139 1.00 67.25 444 LEU A CA 1
ATOM 3712 C C . LEU A 1 444 ? -0.680 -11.860 5.483 1.00 67.25 444 LEU A C 1
ATOM 3714 O O . LEU A 1 444 ? 0.384 -12.462 5.347 1.00 67.25 444 LEU A O 1
ATOM 3718 N N . SER A 1 445 ? -1.839 -12.349 5.048 1.00 61.47 445 SER A N 1
ATOM 3719 C CA . SER A 1 445 ? -1.884 -13.450 4.094 1.00 61.47 445 SER A CA 1
ATOM 3720 C C . SER A 1 445 ? -1.383 -12.967 2.726 1.00 61.47 445 SER A C 1
ATOM 3722 O O . SER A 1 445 ? -1.619 -11.805 2.376 1.00 61.47 445 SER A O 1
ATOM 3724 N N . PRO A 1 446 ? -0.743 -13.833 1.921 1.00 48.09 446 PRO A N 1
ATOM 3725 C CA . PRO A 1 446 ? -0.321 -13.478 0.568 1.00 48.09 446 PRO A CA 1
ATOM 3726 C C . PRO A 1 446 ? -1.487 -12.883 -0.235 1.00 48.09 446 PRO A C 1
ATOM 3728 O O . PRO A 1 446 ? -2.540 -13.507 -0.345 1.00 48.09 446 PRO A O 1
ATOM 3731 N N . GLY A 1 447 ? -1.309 -11.672 -0.771 1.00 50.62 447 GLY A N 1
ATOM 3732 C CA . GLY A 1 447 ? -2.330 -10.962 -1.556 1.00 50.62 447 GLY A CA 1
ATOM 3733 C C . GLY A 1 447 ? -3.239 -10.004 -0.773 1.00 50.62 447 GLY A C 1
ATOM 3734 O O . GLY A 1 447 ? -4.012 -9.283 -1.399 1.00 50.62 447 GLY A O 1
ATOM 3735 N N . SER A 1 448 ? -3.131 -9.940 0.557 1.00 65.12 448 SER A N 1
ATOM 3736 C CA . SER A 1 448 ? -3.846 -8.955 1.379 1.00 65.12 448 SER A CA 1
ATOM 3737 C C . SER A 1 448 ? -2.954 -7.743 1.644 1.00 65.12 448 SER A C 1
ATOM 3739 O O . SER A 1 448 ? -2.016 -7.844 2.428 1.00 65.12 448 SER A O 1
ATOM 3741 N N . ASP A 1 449 ? -3.246 -6.602 1.017 1.00 68.56 449 ASP A N 1
ATOM 3742 C CA . ASP A 1 449 ? -2.529 -5.343 1.250 1.00 68.56 449 ASP A CA 1
ATOM 3743 C C . ASP A 1 449 ? -3.424 -4.321 1.984 1.00 68.56 449 ASP A C 1
ATOM 3745 O O . ASP A 1 449 ? -4.308 -3.720 1.366 1.00 68.56 449 ASP A O 1
ATOM 3749 N N . PRO A 1 450 ? -3.224 -4.093 3.297 1.00 72.31 450 PRO A N 1
ATOM 3750 C CA . PRO A 1 450 ? -3.987 -3.117 4.067 1.00 72.31 450 PRO A CA 1
ATOM 3751 C C . PRO A 1 450 ? -3.464 -1.686 3.881 1.00 72.31 450 PRO A C 1
ATOM 3753 O O . PRO A 1 450 ? -3.998 -0.773 4.510 1.00 72.31 450 PRO A O 1
ATOM 3756 N N . THR A 1 451 ? -2.419 -1.461 3.072 1.00 73.50 451 THR A N 1
ATOM 3757 C CA . THR A 1 451 ? -1.723 -0.167 2.983 1.00 73.50 451 THR A CA 1
ATOM 3758 C C . THR A 1 451 ? -2.680 0.967 2.643 1.00 73.50 451 THR A C 1
ATOM 3760 O O . THR A 1 451 ? -2.632 2.002 3.296 1.00 73.50 451 THR A O 1
ATOM 3763 N N . ASN A 1 452 ? -3.619 0.761 1.716 1.00 73.12 452 ASN A N 1
ATOM 3764 C CA . ASN A 1 452 ? -4.617 1.777 1.365 1.00 73.12 452 ASN A CA 1
ATOM 3765 C C . ASN A 1 452 ? -5.561 2.120 2.529 1.00 73.12 452 ASN A C 1
ATOM 3767 O O . ASN A 1 452 ? -5.902 3.286 2.727 1.00 73.12 452 ASN A O 1
ATOM 3771 N N . ASP A 1 453 ? -5.989 1.133 3.314 1.00 71.06 453 ASP A N 1
ATOM 3772 C CA . ASP A 1 453 ? -6.912 1.356 4.431 1.00 71.06 453 ASP A CA 1
ATOM 3773 C C . ASP A 1 453 ? -6.203 1.948 5.647 1.00 71.06 453 ASP A C 1
ATOM 3775 O O . ASP A 1 453 ? -6.748 2.837 6.308 1.00 71.06 453 ASP A O 1
ATOM 3779 N N . ILE A 1 454 ? -4.958 1.532 5.888 1.00 74.81 454 ILE A N 1
ATOM 3780 C CA . ILE A 1 454 ? -4.060 2.143 6.870 1.00 74.81 454 ILE A CA 1
ATOM 3781 C C . ILE A 1 454 ? -3.736 3.571 6.452 1.00 74.81 454 ILE A C 1
ATOM 3783 O O . ILE A 1 454 ? -3.737 4.447 7.305 1.00 74.81 454 ILE A O 1
ATOM 3787 N N . GLN A 1 455 ? -3.517 3.843 5.168 1.00 71.62 455 GLN A N 1
ATOM 3788 C CA . GLN A 1 455 ? -3.267 5.190 4.672 1.00 71.62 455 GLN A CA 1
ATOM 3789 C C . GLN A 1 455 ? -4.510 6.068 4.837 1.00 71.62 455 GLN A C 1
ATOM 3791 O O . GLN A 1 455 ? -4.393 7.169 5.358 1.00 71.62 455 GLN A O 1
ATOM 3796 N N . LYS A 1 456 ? -5.715 5.564 4.544 1.00 74.94 456 LYS A N 1
ATOM 3797 C CA . LYS A 1 456 ? -6.977 6.269 4.840 1.00 74.94 456 LYS A CA 1
ATOM 3798 C C . LYS A 1 456 ? -7.203 6.477 6.338 1.00 74.94 456 LYS A C 1
ATOM 3800 O O . LYS A 1 456 ? -7.774 7.489 6.740 1.00 74.94 456 LYS A O 1
ATOM 3805 N N . LEU A 1 457 ? -6.835 5.515 7.185 1.00 71.81 457 LEU A N 1
ATOM 3806 C CA . LEU A 1 457 ? -6.896 5.657 8.644 1.00 71.81 457 LEU A CA 1
ATOM 3807 C C . LEU A 1 457 ? -5.879 6.697 9.115 1.00 71.81 457 LEU A C 1
ATOM 3809 O O . LEU A 1 457 ? -6.221 7.571 9.902 1.00 71.81 457 LEU A O 1
ATOM 3813 N N . ALA A 1 458 ? -4.652 6.629 8.608 1.00 65.50 458 ALA A N 1
ATOM 3814 C CA . ALA A 1 458 ? -3.585 7.565 8.888 1.00 65.50 458 ALA A CA 1
ATOM 3815 C C . ALA A 1 458 ? -3.979 8.956 8.409 1.00 65.50 458 ALA A C 1
ATOM 3817 O O . ALA A 1 458 ? -3.781 9.897 9.145 1.00 65.50 458 ALA A O 1
ATOM 3818 N N . GLU A 1 459 ? -4.615 9.127 7.257 1.00 69.19 459 GLU A N 1
ATOM 3819 C CA . GLU A 1 459 ? -5.143 10.414 6.805 1.00 69.19 459 GLU A CA 1
ATOM 3820 C C . GLU A 1 459 ? -6.248 10.918 7.743 1.00 69.19 459 GLU A C 1
ATOM 3822 O O . GLU A 1 459 ? -6.158 12.046 8.226 1.00 69.19 459 GLU A O 1
ATOM 3827 N N . ARG A 1 460 ? -7.219 10.067 8.110 1.00 68.69 460 ARG A N 1
ATOM 3828 C CA . ARG A 1 460 ? -8.299 10.404 9.060 1.00 68.69 460 ARG A CA 1
ATOM 3829 C C . ARG A 1 460 ? -7.793 10.749 10.468 1.00 68.69 460 ARG A C 1
ATOM 3831 O O . ARG A 1 460 ? -8.280 11.691 11.083 1.00 68.69 460 ARG A O 1
ATOM 3838 N N . LYS A 1 461 ? -6.818 10.006 11.000 1.00 63.00 461 LYS A N 1
ATOM 3839 C CA . LYS A 1 461 ? -6.263 10.185 12.356 1.00 63.00 461 LYS A CA 1
ATOM 3840 C C . LYS A 1 461 ? -5.097 11.180 12.389 1.00 63.00 461 LYS A C 1
ATOM 3842 O O . LYS A 1 461 ? -4.935 11.868 13.389 1.00 63.00 461 LYS A O 1
ATOM 3847 N N . ASN A 1 462 ? -4.324 11.346 11.315 1.00 51.25 462 ASN A N 1
ATOM 3848 C CA . ASN A 1 462 ? -3.308 12.404 11.188 1.00 51.25 462 ASN A CA 1
ATOM 3849 C C . ASN A 1 462 ? -3.947 13.767 10.943 1.00 51.25 462 ASN A C 1
ATOM 3851 O O . ASN A 1 462 ? -3.387 14.758 11.404 1.00 51.25 462 ASN A O 1
ATOM 3855 N N . GLN A 1 463 ? -5.132 13.848 10.328 1.00 47.75 463 GLN A N 1
ATOM 3856 C CA . GLN A 1 463 ? -5.948 15.066 10.417 1.00 47.75 463 GLN A CA 1
ATOM 3857 C C . GLN A 1 463 ? -6.173 15.475 11.887 1.00 47.75 463 GLN A C 1
ATOM 3859 O O . GLN A 1 463 ? -6.173 16.660 12.189 1.00 47.75 463 GLN A O 1
ATOM 3864 N N . ILE A 1 464 ? -6.235 14.512 12.817 1.00 41.78 464 ILE A N 1
ATOM 3865 C CA . ILE A 1 464 ? -6.396 14.743 14.262 1.00 41.78 464 ILE A CA 1
ATOM 3866 C C . ILE A 1 464 ? -5.040 14.943 14.994 1.00 41.78 464 ILE A C 1
ATOM 3868 O O . ILE A 1 464 ? -5.002 15.605 16.032 1.00 41.78 464 ILE A O 1
ATOM 3872 N N . ARG A 1 465 ? -3.911 14.408 14.485 1.00 35.25 465 ARG A N 1
ATOM 3873 C CA . ARG A 1 465 ? -2.623 14.322 15.223 1.00 35.25 465 ARG A CA 1
ATOM 3874 C C . ARG A 1 465 ? -1.355 14.913 14.593 1.00 35.25 465 ARG A C 1
ATOM 3876 O O . ARG A 1 465 ? -0.340 14.891 15.285 1.00 35.25 465 ARG A O 1
ATOM 3883 N N . LYS A 1 466 ? -1.334 15.454 13.369 1.00 31.56 466 LYS A N 1
ATOM 3884 C CA . LYS A 1 466 ? -0.080 16.017 12.808 1.00 31.56 466 LYS A CA 1
ATOM 3885 C C . LYS A 1 466 ? 0.559 17.047 13.765 1.00 31.56 466 LYS A C 1
ATOM 3887 O O . LYS A 1 466 ? -0.144 17.997 14.103 1.00 31.56 466 LYS A O 1
ATOM 3892 N N . ILE A 1 467 ? 1.801 16.775 14.227 1.00 33.12 467 ILE A N 1
ATOM 3893 C CA . ILE A 1 467 ? 3.107 17.529 14.228 1.00 33.12 467 ILE A CA 1
ATOM 3894 C C . ILE A 1 467 ? 4.201 16.534 14.747 1.00 33.12 467 ILE A C 1
ATOM 3896 O O . ILE A 1 467 ? 3.797 15.725 15.586 1.00 33.12 467 ILE A O 1
ATOM 3900 N N . PRO A 1 468 ? 5.529 16.547 14.411 1.00 38.78 468 PRO A N 1
ATOM 3901 C CA . PRO A 1 468 ? 6.349 17.439 13.557 1.00 38.78 468 PRO A CA 1
ATOM 3902 C C . PRO A 1 468 ? 7.158 16.738 12.442 1.00 38.78 468 PRO A C 1
ATOM 3904 O O . PRO A 1 468 ? 7.703 15.658 12.635 1.00 38.78 468 PRO A O 1
ATOM 3907 N N . THR A 1 469 ? 7.375 17.428 11.322 1.00 27.58 469 THR A N 1
ATOM 3908 C CA . THR A 1 469 ? 8.717 17.646 10.733 1.00 27.58 469 THR A CA 1
ATOM 3909 C C . THR A 1 469 ? 8.613 18.724 9.646 1.00 27.58 469 THR A C 1
ATOM 3911 O O . THR A 1 469 ? 7.822 18.617 8.718 1.00 27.58 469 THR A O 1
ATOM 3914 N N . GLU A 1 470 ? 9.353 19.810 9.880 1.00 34.72 470 GLU A N 1
ATOM 3915 C CA . GLU A 1 470 ? 9.836 20.851 8.959 1.00 34.72 470 GLU A CA 1
ATOM 3916 C C . GLU A 1 470 ? 8.954 21.275 7.767 1.00 34.72 470 GLU A C 1
ATOM 3918 O O . GLU A 1 470 ? 9.081 20.785 6.649 1.00 34.72 470 GLU A O 1
ATOM 3923 N N . ASN A 1 471 ? 8.142 22.319 7.962 1.00 34.41 471 ASN A N 1
ATOM 3924 C CA . ASN A 1 471 ? 8.549 23.699 7.639 1.00 34.41 471 ASN A CA 1
ATOM 3925 C C . ASN A 1 471 ? 7.346 24.652 7.733 1.00 34.41 471 ASN A C 1
ATOM 3927 O O . ASN A 1 471 ? 6.488 24.689 6.856 1.00 34.41 471 ASN A O 1
ATOM 3931 N N . GLY A 1 472 ? 7.319 25.443 8.811 1.00 39.22 472 GLY A N 1
ATOM 3932 C CA . GLY A 1 472 ? 6.667 26.756 8.912 1.00 39.22 472 GLY A CA 1
ATOM 3933 C C . GLY A 1 472 ? 5.137 26.832 8.854 1.00 39.22 472 GLY A C 1
ATOM 3934 O O . GLY A 1 472 ? 4.529 27.324 9.798 1.00 39.22 472 GLY A O 1
ATOM 3935 N N . LEU A 1 473 ? 4.507 26.379 7.768 1.00 41.69 473 LEU A N 1
ATOM 3936 C CA . LEU A 1 473 ? 3.155 26.818 7.394 1.00 41.69 473 LEU A CA 1
ATOM 3937 C C . LEU A 1 473 ? 2.032 25.815 7.708 1.00 41.69 473 LEU A C 1
ATOM 3939 O O . LEU A 1 473 ? 0.878 26.209 7.819 1.00 41.69 473 LEU A O 1
ATOM 3943 N N . THR A 1 474 ? 2.333 24.535 7.941 1.00 46.38 474 THR A N 1
ATOM 3944 C CA . THR A 1 474 ? 1.308 23.528 8.302 1.00 46.38 474 THR A CA 1
ATOM 3945 C C . THR A 1 474 ? 0.882 23.562 9.774 1.00 46.38 474 THR A C 1
ATOM 3947 O O . THR A 1 474 ? -0.122 22.951 10.143 1.00 46.38 474 THR A O 1
ATOM 3950 N N . ASN A 1 475 ? 1.632 24.270 10.625 1.00 46.59 475 ASN A N 1
ATOM 3951 C CA . ASN A 1 475 ? 1.316 24.419 12.048 1.00 46.59 475 ASN A CA 1
ATOM 3952 C C . ASN A 1 475 ? 0.048 25.254 12.268 1.00 46.59 475 ASN A C 1
ATOM 3954 O O . ASN A 1 475 ? -0.647 25.047 13.260 1.00 46.59 475 ASN A O 1
ATOM 3958 N N . GLU A 1 476 ? -0.261 26.182 11.360 1.00 48.41 476 GLU A N 1
ATOM 3959 C CA . GLU A 1 476 ? -1.477 26.992 11.442 1.00 48.41 476 GLU A CA 1
ATOM 3960 C C . GLU A 1 476 ? -2.716 26.155 11.127 1.00 48.41 476 GLU A C 1
ATOM 3962 O O . GLU A 1 476 ? -3.627 26.107 11.948 1.00 48.41 476 GLU A O 1
ATOM 3967 N N . GLU A 1 477 ? -2.707 25.374 10.041 1.00 46.03 477 GLU A N 1
ATOM 3968 C CA . GLU A 1 477 ? -3.794 24.438 9.716 1.00 46.03 477 GLU A CA 1
ATOM 3969 C C . GLU A 1 477 ? -4.030 23.419 10.849 1.00 46.03 477 GLU A C 1
ATOM 3971 O O . GLU A 1 477 ? -5.165 23.154 11.242 1.00 46.03 477 GLU A O 1
ATOM 3976 N N . GLN A 1 478 ? -2.970 22.893 11.466 1.00 47.09 478 GLN A N 1
ATOM 3977 C CA . GLN A 1 478 ? -3.087 21.953 12.593 1.00 47.09 478 GLN A CA 1
ATOM 3978 C C . GLN A 1 478 ? -3.579 22.615 13.881 1.00 47.09 478 GLN A C 1
ATOM 3980 O O . GLN A 1 478 ? -4.322 21.990 14.643 1.00 47.09 478 GLN A O 1
ATOM 3985 N N . LYS A 1 479 ? -3.216 23.881 14.119 1.00 54.09 479 LYS A N 1
ATOM 3986 C CA . LYS A 1 479 ? -3.823 24.695 15.178 1.00 54.09 479 LYS A CA 1
ATOM 3987 C C . LYS A 1 479 ? -5.316 24.889 14.913 1.00 54.09 479 LYS A C 1
ATOM 3989 O O . LYS A 1 479 ? -6.084 24.703 15.849 1.00 54.09 479 LYS A O 1
ATOM 3994 N N . THR A 1 480 ? -5.726 25.152 13.667 1.00 50.88 480 THR A N 1
ATOM 3995 C CA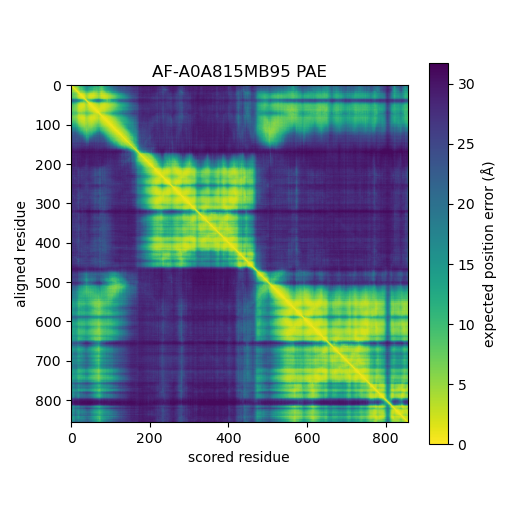 . THR A 1 480 ? -7.147 25.337 13.308 1.00 50.88 480 THR A CA 1
ATOM 3996 C C . THR A 1 480 ? -7.983 24.065 13.497 1.00 50.88 480 THR A C 1
ATOM 3998 O O . THR A 1 480 ? -9.080 24.115 14.047 1.00 50.88 480 THR A O 1
ATOM 4001 N N . ILE A 1 481 ? -7.456 22.887 13.140 1.00 53.31 481 ILE A N 1
ATOM 4002 C CA . ILE A 1 481 ? -8.161 21.608 13.346 1.00 53.31 481 ILE A CA 1
ATOM 4003 C C . ILE A 1 481 ? -8.247 21.257 14.840 1.00 53.31 481 ILE A C 1
ATOM 4005 O O . ILE A 1 481 ? -9.268 20.748 15.307 1.00 53.31 481 ILE A O 1
ATOM 4009 N N . ARG A 1 482 ? -7.206 21.569 15.624 1.00 54.00 482 ARG A N 1
ATOM 4010 C CA . ARG A 1 482 ? -7.237 21.391 17.084 1.00 54.00 482 ARG A CA 1
ATOM 4011 C C . ARG A 1 482 ? -8.219 22.345 17.762 1.00 54.00 482 ARG A C 1
ATOM 4013 O O . ARG A 1 482 ? -8.926 21.900 18.662 1.00 54.00 482 ARG A O 1
ATOM 4020 N N . THR A 1 483 ? -8.309 23.608 17.339 1.00 55.88 483 THR A N 1
ATOM 4021 C CA . THR A 1 483 ? -9.320 24.541 17.867 1.00 55.88 483 THR A CA 1
ATOM 4022 C C . THR A 1 483 ? -10.737 24.108 17.491 1.00 55.88 483 THR A C 1
ATOM 4024 O O . THR A 1 483 ? -11.611 24.132 18.354 1.00 55.88 483 THR A O 1
ATOM 4027 N N . LEU A 1 484 ? -10.958 23.591 16.276 1.00 52.66 484 LEU A N 1
ATOM 4028 C CA . LEU A 1 484 ? -12.235 22.992 15.850 1.00 52.66 484 LEU A CA 1
ATOM 4029 C C . LEU A 1 484 ? -12.653 21.795 16.724 1.00 52.66 484 LEU A C 1
ATOM 4031 O O . LEU A 1 484 ? -13.786 21.740 17.205 1.00 52.66 484 LEU A O 1
ATOM 4035 N N . ALA A 1 485 ? -11.736 20.856 16.978 1.00 53.72 485 ALA A N 1
ATOM 4036 C CA . ALA A 1 485 ? -12.002 19.681 17.813 1.00 53.72 485 ALA A CA 1
ATOM 4037 C C . ALA A 1 485 ? -12.244 20.049 19.289 1.00 53.72 485 ALA A C 1
ATOM 4039 O O . ALA A 1 485 ? -13.099 19.459 19.953 1.00 53.72 485 ALA A O 1
ATOM 4040 N N . MET A 1 486 ? -11.522 21.052 19.798 1.00 54.19 486 MET A N 1
ATOM 4041 C CA . MET A 1 486 ? -11.744 21.611 21.134 1.00 54.19 486 MET A CA 1
ATOM 4042 C C . MET A 1 486 ? -13.109 22.308 21.233 1.00 54.19 486 MET A C 1
ATOM 4044 O O . MET A 1 486 ? -13.800 22.126 22.233 1.00 54.19 486 MET A O 1
ATOM 4048 N N . GLY A 1 487 ? -13.527 23.038 20.193 1.00 53.41 487 GLY A N 1
ATOM 4049 C CA . GLY A 1 487 ? -14.848 23.671 20.111 1.00 53.41 487 GLY A CA 1
ATOM 4050 C C . GLY A 1 487 ? -15.990 22.653 20.174 1.00 53.41 487 GLY A C 1
ATOM 4051 O O . GLY A 1 487 ? -16.861 22.762 21.034 1.00 53.41 487 GLY A O 1
ATOM 4052 N N . GLN A 1 488 ? -15.931 21.595 19.358 1.00 53.75 488 GLN A N 1
ATOM 4053 C CA . GLN A 1 488 ? -16.937 20.517 19.358 1.00 53.75 488 GLN A CA 1
ATOM 4054 C C . GLN A 1 488 ? -16.974 19.728 20.680 1.00 53.75 488 GLN A C 1
ATOM 4056 O O . GLN A 1 488 ? -18.040 19.322 21.153 1.00 53.75 488 GLN A O 1
ATOM 4061 N N . GLY A 1 489 ? -15.812 19.504 21.304 1.00 56.34 489 GLY A N 1
ATOM 4062 C CA . GLY A 1 489 ? -15.713 18.849 22.611 1.00 56.34 489 GLY A CA 1
ATOM 4063 C C . GLY A 1 489 ? -16.343 19.671 23.739 1.00 56.34 489 GLY A C 1
ATOM 4064 O O . GLY A 1 489 ? -16.979 19.107 24.629 1.00 56.34 489 GLY A O 1
ATOM 4065 N N . GLN A 1 490 ? -16.218 20.997 23.682 1.00 55.62 490 GLN A N 1
ATOM 4066 C CA . GLN A 1 490 ? -16.788 21.897 24.684 1.00 55.62 490 GLN A CA 1
ATOM 4067 C C . GLN A 1 490 ? -18.271 22.185 24.475 1.00 55.62 490 GLN A C 1
ATOM 4069 O O . GLN A 1 490 ? -19.002 22.220 25.458 1.00 55.62 490 GLN A O 1
ATOM 4074 N N . GLU A 1 491 ? -18.748 22.268 23.235 1.00 55.00 491 GLU A N 1
ATOM 4075 C CA . GLU A 1 491 ? -20.186 22.273 22.937 1.00 55.00 491 GLU A CA 1
ATOM 4076 C C . GLU A 1 491 ? -20.854 21.003 23.488 1.00 55.00 491 GLU A C 1
ATOM 4078 O O . GLU A 1 491 ? -21.920 21.035 24.107 1.00 55.00 491 GLU A O 1
ATOM 4083 N N . LYS A 1 492 ? -20.164 19.860 23.370 1.00 58.81 492 LYS A N 1
ATOM 4084 C CA . LYS A 1 492 ? -20.593 18.605 23.984 1.00 58.81 492 LYS A CA 1
ATOM 4085 C C . LYS A 1 492 ? -20.567 18.657 25.521 1.00 58.81 492 LYS A C 1
ATOM 4087 O O . LYS A 1 492 ? -21.424 18.034 26.136 1.00 58.81 492 LYS A O 1
ATOM 4092 N N . LEU A 1 493 ? -19.663 19.387 26.153 1.00 59.25 493 LEU A N 1
ATOM 4093 C CA . LEU A 1 493 ? -19.681 19.556 27.609 1.00 59.25 493 LEU A CA 1
ATOM 4094 C C . LEU A 1 493 ? -20.802 20.508 28.056 1.00 59.25 493 LEU A C 1
ATOM 4096 O O . LEU A 1 493 ? -21.533 20.166 28.980 1.00 59.25 493 LEU A O 1
ATOM 4100 N N . ALA A 1 494 ? -21.011 21.618 27.343 1.00 59.16 494 ALA A N 1
ATOM 4101 C CA . ALA A 1 494 ? -22.061 22.602 27.618 1.00 59.16 494 ALA A CA 1
ATOM 4102 C C . ALA A 1 494 ? -23.475 22.018 27.446 1.00 59.16 494 ALA A C 1
ATOM 4104 O O . ALA A 1 494 ? -24.354 22.217 28.278 1.00 59.16 494 ALA A O 1
ATOM 4105 N N . LEU A 1 495 ? -23.700 21.206 26.410 1.00 59.12 495 LEU A N 1
ATOM 4106 C CA . LEU A 1 495 ? -24.975 20.502 26.250 1.00 59.12 495 LEU A CA 1
ATOM 4107 C C . LEU A 1 495 ? -25.167 19.403 27.304 1.00 59.12 495 LEU A C 1
ATOM 4109 O O . LEU A 1 495 ? -26.295 19.117 27.681 1.00 59.12 495 LEU A O 1
ATOM 4113 N N . GLN A 1 496 ? -24.097 18.758 27.786 1.00 60.09 496 GLN A N 1
ATOM 4114 C CA . GLN A 1 496 ? -24.207 17.764 28.865 1.00 60.09 496 GLN A CA 1
ATOM 4115 C C . GLN A 1 496 ? -24.492 18.398 30.229 1.00 60.09 496 GLN A C 1
ATOM 4117 O O . GLN A 1 496 ? -25.281 17.832 30.985 1.00 60.09 496 GLN A O 1
ATOM 4122 N N . SER A 1 497 ? -23.908 19.559 30.535 1.00 58.25 497 SER A N 1
ATOM 4123 C CA . SER A 1 497 ? -24.232 20.301 31.756 1.00 58.25 497 SER A CA 1
ATOM 4124 C C . SER A 1 497 ? -25.687 20.781 31.736 1.00 58.25 497 SER A C 1
ATOM 4126 O O . SER A 1 497 ? -26.394 20.582 32.719 1.00 58.25 497 SER A O 1
ATOM 4128 N N . LEU A 1 498 ? -26.196 21.264 30.598 1.00 59.44 498 LEU A N 1
ATOM 4129 C CA . LEU A 1 498 ? -27.615 21.631 30.437 1.00 59.44 498 LEU A CA 1
ATOM 4130 C C . LEU A 1 498 ? -28.592 20.458 30.667 1.00 59.44 498 LEU A C 1
ATOM 4132 O O . LEU A 1 498 ? -29.703 20.665 31.148 1.00 59.44 498 LEU A O 1
ATOM 4136 N N . ILE A 1 499 ? -28.194 19.218 30.359 1.00 59.22 499 ILE A N 1
ATOM 4137 C CA . ILE A 1 499 ? -29.037 18.022 30.547 1.00 59.22 499 ILE A CA 1
ATOM 4138 C C . ILE A 1 499 ? -29.124 17.604 32.027 1.00 59.22 499 ILE A C 1
ATOM 4140 O O . ILE A 1 499 ? -30.125 17.008 32.436 1.00 59.22 499 ILE A O 1
ATOM 4144 N N . HIS A 1 500 ? -28.095 17.889 32.833 1.00 57.44 500 HIS A N 1
ATOM 4145 C CA . HIS A 1 500 ? -27.960 17.318 34.176 1.00 57.44 500 HIS A CA 1
ATOM 4146 C C . HIS A 1 500 ? -28.657 18.124 35.286 1.00 57.44 500 HIS A C 1
ATOM 4148 O O . HIS A 1 500 ? -29.004 17.541 36.316 1.00 57.44 500 HIS A O 1
ATOM 4154 N N . PHE A 1 501 ? -28.899 19.426 35.101 1.00 56.72 501 PHE A N 1
ATOM 4155 C CA . PHE A 1 501 ? -29.263 20.314 36.212 1.00 56.72 501 PHE A CA 1
ATOM 4156 C C . PHE A 1 501 ? -30.685 20.883 36.122 1.00 56.72 501 PHE A C 1
ATOM 4158 O O . PHE A 1 501 ? -31.167 21.258 35.060 1.00 56.72 501 PHE A O 1
ATOM 4165 N N . ARG A 1 502 ? -31.364 20.937 37.280 1.00 54.72 502 ARG A N 1
ATOM 4166 C CA . ARG A 1 502 ? -32.767 21.369 37.428 1.00 54.72 502 ARG A CA 1
ATOM 4167 C C . ARG A 1 502 ? -32.922 22.875 37.685 1.00 54.72 502 ARG A C 1
ATOM 4169 O O . ARG A 1 502 ? -34.025 23.380 37.535 1.00 54.72 502 ARG A O 1
ATOM 4176 N N . ASN A 1 503 ? -31.851 23.572 38.083 1.00 61.06 503 ASN A N 1
ATOM 4177 C CA . ASN A 1 503 ? -31.856 25.017 38.324 1.00 61.06 503 ASN A CA 1
ATOM 4178 C C . ASN A 1 503 ? -30.710 25.667 37.538 1.00 61.06 503 ASN A C 1
ATOM 4180 O O . ASN A 1 503 ? -29.541 25.461 37.853 1.00 61.06 503 ASN A O 1
ATOM 4184 N N . ILE A 1 504 ? -31.060 26.372 36.464 1.00 63.56 504 ILE A N 1
ATOM 4185 C CA . ILE A 1 504 ? -30.129 26.801 35.405 1.00 63.56 504 ILE A CA 1
ATOM 4186 C C . ILE A 1 504 ? -29.500 28.174 35.721 1.00 63.56 504 ILE A C 1
ATOM 4188 O O . ILE A 1 504 ? -28.442 28.500 35.195 1.00 63.56 504 ILE A O 1
ATOM 4192 N N . LEU A 1 505 ? -30.122 28.955 36.611 1.00 62.75 505 LEU A N 1
ATOM 4193 C CA . LEU A 1 505 ? -29.802 30.372 36.838 1.00 62.75 505 LEU A CA 1
ATOM 4194 C C . LEU A 1 505 ? -28.787 30.641 37.954 1.00 62.75 505 LEU A C 1
ATOM 4196 O O . LEU A 1 505 ? -28.126 31.671 37.922 1.00 62.75 505 LEU A O 1
ATOM 4200 N N . ASP A 1 506 ? -28.620 29.718 38.901 1.00 63.94 506 ASP A N 1
ATOM 4201 C CA . ASP A 1 506 ? -27.750 29.930 40.071 1.00 63.94 506 ASP A CA 1
ATOM 4202 C C . ASP A 1 506 ? -26.294 29.495 39.832 1.00 63.94 506 ASP A C 1
ATOM 4204 O O . ASP A 1 506 ? -25.477 29.507 40.754 1.00 63.94 506 ASP A O 1
ATOM 4208 N N . ASN A 1 507 ? -25.959 29.053 38.615 1.00 65.69 507 ASN A N 1
ATOM 4209 C CA . ASN A 1 507 ? -24.699 28.369 38.356 1.00 65.69 507 ASN A CA 1
ATOM 4210 C C . ASN A 1 507 ? -23.733 29.211 37.512 1.00 65.69 507 ASN A C 1
ATOM 4212 O O . ASN A 1 507 ? -23.744 29.164 36.280 1.00 65.69 507 ASN A O 1
ATOM 4216 N N . ASN A 1 508 ? -22.857 29.945 38.199 1.00 71.25 508 ASN A N 1
ATOM 4217 C CA . ASN A 1 508 ? -21.828 30.790 37.584 1.00 71.25 508 ASN A CA 1
ATOM 4218 C C . ASN A 1 508 ? -20.872 29.998 36.670 1.00 71.25 508 ASN A C 1
ATOM 4220 O O . ASN A 1 508 ? -20.418 30.533 35.662 1.00 71.25 508 ASN A O 1
ATOM 4224 N N . GLU A 1 509 ? -20.640 28.709 36.949 1.00 69.12 509 GLU A N 1
ATOM 4225 C CA . GLU A 1 509 ? -19.827 27.832 36.092 1.00 69.12 509 GLU A CA 1
ATOM 4226 C C . GLU A 1 509 ? -20.470 27.617 34.709 1.00 69.12 509 GLU A C 1
ATOM 4228 O O . GLU A 1 509 ? -19.781 27.553 33.690 1.00 69.12 509 GLU A O 1
ATOM 4233 N N . LEU A 1 510 ? -21.805 27.536 34.631 1.00 69.31 510 LEU A N 1
ATOM 4234 C CA . LEU A 1 510 ? -22.504 27.368 33.355 1.00 69.31 510 LEU A CA 1
ATOM 4235 C C . LEU A 1 510 ? -22.376 28.630 32.488 1.00 69.31 510 LEU A C 1
ATOM 4237 O O . LEU A 1 510 ? -22.140 28.530 31.287 1.00 69.31 510 LEU A O 1
ATOM 4241 N N . ILE A 1 511 ? -22.483 29.810 33.097 1.00 72.50 511 ILE A N 1
ATOM 4242 C CA . ILE A 1 511 ? -22.344 31.096 32.401 1.00 72.50 511 ILE A CA 1
ATOM 4243 C C . ILE A 1 511 ? -20.918 31.249 31.863 1.00 72.50 511 ILE A C 1
ATOM 4245 O O . ILE A 1 511 ? -20.735 31.532 30.679 1.00 72.50 511 ILE A O 1
ATOM 4249 N N . GLU A 1 512 ? -19.915 30.957 32.693 1.00 77.38 512 GLU A N 1
ATOM 4250 C CA . GLU A 1 512 ? -18.509 30.997 32.290 1.00 77.38 512 GLU A CA 1
ATOM 4251 C C . GLU A 1 512 ? -18.214 29.990 31.164 1.00 77.38 512 GLU A C 1
ATOM 4253 O O . GLU A 1 512 ? -17.530 30.309 30.188 1.00 77.38 512 GLU A O 1
ATOM 4258 N N . THR A 1 513 ? -18.763 28.771 31.239 1.00 73.38 513 THR A N 1
ATOM 4259 C CA . THR A 1 513 ? -18.602 27.786 30.155 1.00 73.38 513 THR A CA 1
ATOM 4260 C C . THR A 1 513 ? -19.282 28.228 28.858 1.00 73.38 513 THR A C 1
ATOM 4262 O O . THR A 1 513 ? -18.698 28.038 27.791 1.00 73.38 513 THR A O 1
ATOM 4265 N N . LEU A 1 514 ? -20.455 28.867 28.912 1.00 72.00 514 LEU A N 1
ATOM 4266 C CA . LEU A 1 514 ? -21.150 29.380 27.726 1.00 72.00 514 LEU A CA 1
ATOM 4267 C C . LEU A 1 514 ? -20.411 30.561 27.081 1.00 72.00 514 LEU A C 1
ATOM 4269 O O . LEU A 1 514 ? -20.226 30.570 25.861 1.00 72.00 514 LEU A O 1
ATOM 4273 N N . GLU A 1 515 ? -19.911 31.515 27.865 1.00 76.50 515 GLU A N 1
ATOM 4274 C CA . GLU A 1 515 ? -19.084 32.610 27.340 1.00 76.50 515 GLU A CA 1
ATOM 4275 C C . GLU A 1 515 ? -17.799 32.084 26.694 1.00 76.50 515 GLU A C 1
ATOM 4277 O O . GLU A 1 515 ? -17.480 32.456 25.561 1.00 76.50 515 GLU A O 1
ATOM 4282 N N . ASN A 1 516 ? -17.133 31.128 27.346 1.00 76.44 516 ASN A N 1
ATOM 4283 C CA . ASN A 1 516 ? -15.960 30.447 26.798 1.00 76.44 516 ASN A CA 1
ATOM 4284 C C . ASN A 1 516 ? -16.268 29.664 25.511 1.00 76.44 516 ASN A C 1
ATOM 4286 O O . ASN A 1 516 ? -15.419 29.577 24.623 1.00 76.44 516 ASN A O 1
ATOM 4290 N N . THR A 1 517 ? -17.467 29.086 25.372 1.00 72.06 517 THR A N 1
ATOM 4291 C CA . THR A 1 517 ? -17.861 28.424 24.115 1.00 72.06 517 THR A CA 1
ATOM 4292 C C . THR A 1 517 ? -18.089 29.437 22.995 1.00 72.06 517 THR A C 1
ATOM 4294 O O . THR A 1 517 ? -17.639 29.212 21.872 1.00 72.06 517 THR A O 1
ATOM 4297 N N . LYS A 1 518 ? -18.706 30.588 23.287 1.00 78.50 518 LYS A N 1
ATOM 4298 C CA . LYS A 1 518 ? -18.973 31.643 22.299 1.00 78.50 518 LYS A CA 1
ATOM 4299 C C . LYS A 1 518 ? -17.686 32.270 21.762 1.00 78.50 518 LYS A C 1
ATOM 4301 O O . LYS A 1 518 ? -17.553 32.441 20.548 1.00 78.50 518 LYS A O 1
ATOM 4306 N N . THR A 1 519 ? -16.736 32.591 22.641 1.00 78.19 519 THR A N 1
ATOM 4307 C CA . THR A 1 519 ? -15.434 33.147 22.235 1.00 78.19 519 THR A CA 1
ATOM 4308 C C . THR A 1 519 ? -14.684 32.162 21.345 1.00 78.19 519 THR A C 1
ATOM 4310 O O . THR A 1 519 ? -14.270 32.524 20.243 1.00 78.19 519 THR A O 1
ATOM 4313 N N . LYS A 1 520 ? -14.640 30.882 21.722 1.00 70.00 520 LYS A N 1
ATOM 4314 C CA . LYS A 1 520 ? -13.991 29.838 20.916 1.00 70.00 520 LYS A CA 1
ATOM 4315 C C . LYS A 1 520 ? -14.657 29.593 19.570 1.00 70.00 520 LYS A C 1
ATOM 4317 O O . LYS A 1 520 ? -13.949 29.376 18.593 1.00 70.00 520 LYS A O 1
ATOM 4322 N N . VAL A 1 521 ? -15.986 29.663 19.469 1.00 70.38 521 VAL A N 1
ATOM 4323 C CA . VAL A 1 521 ? -16.674 29.584 18.165 1.00 70.38 521 VAL A CA 1
ATOM 4324 C C . VAL A 1 521 ? -16.227 30.731 17.252 1.00 70.38 521 VAL A C 1
ATOM 4326 O O . VAL A 1 521 ? -15.960 30.506 16.072 1.00 70.38 521 VAL A O 1
ATOM 4329 N N . SER A 1 522 ? -16.067 31.945 17.787 1.00 76.81 522 SER A N 1
ATOM 4330 C CA . SER A 1 522 ? -15.566 33.081 17.001 1.00 76.81 522 SER A CA 1
ATOM 4331 C C . SER A 1 522 ? -14.101 32.912 16.570 1.00 76.81 522 SER A C 1
ATOM 4333 O O . SER A 1 522 ? -13.774 33.170 15.410 1.00 76.81 522 SER A O 1
ATOM 4335 N N . GLU A 1 523 ? -13.240 32.387 17.449 1.00 75.50 523 GLU A N 1
ATOM 4336 C CA . GLU A 1 523 ? -11.847 32.044 17.126 1.00 75.50 523 GLU A CA 1
ATOM 4337 C C . GLU A 1 523 ? -11.772 30.963 16.044 1.00 75.50 523 GLU A C 1
ATOM 4339 O O . GLU A 1 523 ? -10.958 31.050 15.127 1.00 75.50 523 GLU A O 1
ATOM 4344 N N . VAL A 1 524 ? -12.653 29.961 16.112 1.00 70.88 524 VAL A N 1
ATOM 4345 C CA . VAL A 1 524 ? -12.765 28.895 15.114 1.00 70.88 524 VAL A CA 1
ATOM 4346 C C . VAL A 1 524 ? -13.156 29.456 13.747 1.00 70.88 524 VAL A C 1
ATOM 4348 O O . VAL A 1 524 ? -12.539 29.090 12.750 1.00 70.88 524 VAL A O 1
ATOM 4351 N N . ILE A 1 525 ? -14.127 30.370 13.679 1.00 75.25 525 ILE A N 1
ATOM 4352 C CA . ILE A 1 525 ? -14.532 31.009 12.415 1.00 75.25 525 ILE A CA 1
ATOM 4353 C C . ILE A 1 525 ? -13.374 31.825 11.822 1.00 75.25 525 ILE A C 1
ATOM 4355 O O . ILE A 1 525 ? -13.103 31.747 10.623 1.00 75.25 525 ILE A O 1
ATOM 4359 N N . GLN A 1 526 ? -12.650 32.583 12.650 1.00 77.38 526 GLN A N 1
ATOM 4360 C CA . GLN A 1 526 ? -11.476 33.334 12.194 1.00 77.38 526 GLN A CA 1
ATOM 4361 C C . GLN A 1 526 ? -10.356 32.407 11.708 1.00 77.38 526 GLN A C 1
ATOM 4363 O O . GLN A 1 526 ? -9.760 32.654 10.659 1.00 77.38 526 GLN A O 1
ATOM 4368 N N . ALA A 1 527 ? -10.109 31.316 12.432 1.00 72.69 527 ALA A N 1
ATOM 4369 C CA . ALA A 1 527 ? -9.139 30.296 12.065 1.00 72.69 527 ALA A CA 1
ATOM 4370 C C . ALA A 1 527 ? -9.508 29.608 10.738 1.00 72.69 527 ALA A C 1
ATOM 4372 O O . ALA A 1 527 ? -8.635 29.429 9.892 1.00 72.69 527 ALA A O 1
ATOM 4373 N N . LEU A 1 528 ? -10.788 29.291 10.510 1.00 71.19 528 LEU A N 1
ATOM 4374 C CA . LEU A 1 528 ? -11.274 28.736 9.241 1.00 71.19 528 LEU A CA 1
ATOM 4375 C C . LEU A 1 528 ? -10.994 29.684 8.066 1.00 71.19 528 LEU A C 1
ATOM 4377 O O . LEU A 1 528 ? -10.419 29.262 7.065 1.00 71.19 528 LEU A O 1
ATOM 4381 N N . ASN A 1 529 ? -11.305 30.975 8.217 1.00 78.44 529 ASN A N 1
ATOM 4382 C CA . ASN A 1 529 ? -11.068 31.979 7.174 1.00 78.44 529 ASN A CA 1
ATOM 4383 C C . ASN A 1 529 ? -9.572 32.180 6.867 1.00 78.44 529 ASN A C 1
ATOM 4385 O O . ASN A 1 529 ? -9.189 32.362 5.709 1.00 78.44 529 ASN A O 1
ATOM 4389 N N . LEU A 1 530 ? -8.711 32.153 7.891 1.00 78.69 530 LEU A N 1
ATOM 4390 C CA . LEU A 1 530 ? -7.255 32.182 7.708 1.00 78.69 530 LEU A CA 1
ATOM 4391 C C . LEU A 1 530 ? -6.765 30.911 7.005 1.00 78.69 530 LEU A C 1
ATOM 4393 O O . LEU A 1 530 ? -5.995 31.005 6.051 1.00 78.69 530 LEU A O 1
ATOM 4397 N N . GLY A 1 531 ? -7.271 29.743 7.409 1.00 69.19 531 GLY A N 1
ATOM 4398 C CA . GLY A 1 531 ? -6.963 28.457 6.786 1.00 69.19 531 GLY A CA 1
ATOM 4399 C C . GLY A 1 531 ? -7.322 28.416 5.300 1.00 69.19 531 GLY A C 1
ATOM 4400 O O . GLY A 1 531 ? -6.532 27.926 4.497 1.00 69.19 531 GLY A O 1
ATOM 4401 N N . GLU A 1 532 ? -8.458 28.991 4.897 1.00 76.75 532 GLU A N 1
ATOM 4402 C CA . GLU A 1 532 ? -8.831 29.090 3.480 1.00 76.75 532 GLU A CA 1
ATOM 4403 C C . GLU A 1 532 ? -7.853 29.940 2.662 1.00 76.75 532 GLU A C 1
ATOM 4405 O O . GLU A 1 532 ? -7.480 29.541 1.556 1.00 76.75 532 GLU A O 1
ATOM 4410 N N . ARG A 1 533 ? -7.402 31.081 3.201 1.00 80.19 533 ARG A N 1
ATOM 4411 C CA . ARG A 1 533 ? -6.410 31.945 2.536 1.00 80.19 533 ARG A CA 1
ATOM 4412 C C . ARG A 1 533 ? -5.062 31.242 2.411 1.00 80.19 533 ARG A C 1
ATOM 4414 O O . ARG A 1 533 ? -4.514 31.166 1.314 1.00 80.19 533 ARG A O 1
ATOM 4421 N N . THR A 1 534 ? -4.575 30.652 3.501 1.00 76.25 534 THR A N 1
ATOM 4422 C CA . THR A 1 534 ? -3.320 29.891 3.507 1.00 76.25 534 THR A CA 1
ATOM 4423 C C . THR A 1 534 ? -3.387 28.710 2.538 1.00 76.25 534 THR A C 1
ATOM 4425 O O . THR A 1 534 ? -2.440 28.485 1.786 1.00 76.25 534 THR A O 1
ATOM 4428 N N . ARG A 1 535 ? -4.527 28.006 2.461 1.00 71.12 535 ARG A N 1
ATOM 4429 C CA . ARG A 1 535 ? -4.752 26.927 1.486 1.00 71.12 535 ARG A CA 1
ATOM 4430 C C . ARG A 1 535 ? -4.612 27.426 0.051 1.00 71.12 535 ARG A C 1
ATOM 4432 O O . ARG A 1 535 ? -3.937 26.772 -0.740 1.00 71.12 535 ARG A O 1
ATOM 4439 N N . GLN A 1 536 ? -5.215 28.569 -0.281 1.00 81.06 536 GLN A N 1
ATOM 4440 C CA . GLN A 1 536 ? -5.102 29.162 -1.619 1.00 81.06 536 GLN A CA 1
ATOM 4441 C C . GLN A 1 536 ? -3.655 29.540 -1.955 1.00 81.06 536 GLN A C 1
ATOM 4443 O O . GLN A 1 536 ? -3.200 29.297 -3.072 1.00 81.06 536 GLN A O 1
ATOM 4448 N N . ASP A 1 537 ? -2.906 30.097 -1.005 1.00 80.94 537 ASP A N 1
ATOM 4449 C CA . ASP A 1 537 ? -1.506 30.463 -1.236 1.00 80.94 537 ASP A CA 1
ATOM 4450 C C . ASP A 1 537 ? -0.594 29.231 -1.353 1.00 80.94 537 ASP A C 1
ATOM 4452 O O . ASP A 1 537 ? 0.294 29.195 -2.210 1.00 80.94 537 ASP A O 1
ATOM 4456 N N . ILE A 1 538 ? -0.862 28.171 -0.585 1.00 75.62 538 ILE A N 1
ATOM 4457 C CA . ILE A 1 538 ? -0.202 26.867 -0.738 1.00 75.62 538 ILE A CA 1
ATOM 4458 C C . ILE A 1 538 ? -0.521 26.252 -2.101 1.00 75.62 538 ILE A C 1
ATOM 4460 O O . ILE A 1 538 ? 0.361 25.659 -2.720 1.00 75.62 538 ILE A O 1
ATOM 4464 N N . GLU A 1 539 ? -1.756 26.369 -2.578 1.00 79.06 539 GLU A N 1
ATOM 4465 C CA . GLU A 1 539 ? -2.165 25.847 -3.881 1.00 79.06 539 GLU A CA 1
ATOM 4466 C C . GLU A 1 539 ? -1.416 26.562 -5.014 1.00 79.06 539 GLU A C 1
ATOM 4468 O O . GLU A 1 539 ? -0.777 25.893 -5.829 1.00 79.06 539 GLU A O 1
ATOM 4473 N N . LYS A 1 540 ? -1.324 27.900 -4.961 1.00 84.50 540 LYS A N 1
ATOM 4474 C CA . LYS A 1 540 ? -0.486 28.690 -5.885 1.00 84.50 540 LYS A CA 1
ATOM 4475 C C . LYS A 1 540 ? 0.983 28.264 -5.837 1.00 84.50 540 LYS A C 1
ATOM 4477 O O . LYS A 1 540 ? 1.605 28.065 -6.880 1.00 84.50 540 LYS A O 1
ATOM 4482 N N . LEU A 1 541 ? 1.557 28.091 -4.641 1.00 79.38 541 LEU A N 1
ATOM 4483 C CA . LEU A 1 541 ? 2.939 27.623 -4.496 1.00 79.38 541 LEU A CA 1
ATOM 4484 C C . LEU A 1 541 ? 3.107 26.213 -5.074 1.00 79.38 541 LEU A C 1
ATOM 4486 O O . LEU A 1 541 ? 4.031 25.972 -5.848 1.00 79.38 541 LEU A O 1
ATOM 4490 N N . ARG A 1 542 ? 2.199 25.282 -4.777 1.00 79.69 542 ARG A N 1
ATOM 4491 C CA . ARG A 1 542 ? 2.232 23.915 -5.316 1.00 79.69 542 ARG A CA 1
ATOM 4492 C C . ARG A 1 542 ? 2.178 23.891 -6.835 1.00 79.69 542 ARG A C 1
ATOM 4494 O O . ARG A 1 542 ? 2.912 23.108 -7.435 1.00 79.69 542 ARG A O 1
ATOM 4501 N N . ASP A 1 543 ? 1.369 24.748 -7.445 1.00 82.25 543 ASP A N 1
ATOM 4502 C CA . ASP A 1 543 ? 1.256 24.846 -8.899 1.00 82.25 543 ASP A CA 1
ATOM 4503 C C . ASP A 1 543 ? 2.586 25.231 -9.547 1.00 82.25 543 ASP A C 1
ATOM 4505 O O . ASP A 1 543 ? 2.978 24.620 -10.543 1.00 82.25 543 ASP A O 1
ATOM 4509 N N . THR A 1 544 ? 3.352 26.138 -8.928 1.00 83.88 544 THR A N 1
ATOM 4510 C CA . THR A 1 544 ? 4.691 26.494 -9.433 1.00 83.88 544 THR A CA 1
ATOM 4511 C C . THR A 1 544 ? 5.674 25.317 -9.393 1.00 83.88 544 THR A C 1
ATOM 4513 O O . THR A 1 544 ? 6.424 25.100 -10.345 1.00 83.88 544 THR A O 1
ATOM 4516 N N . TYR A 1 545 ? 5.647 24.494 -8.338 1.00 85.38 545 TYR A N 1
ATOM 4517 C CA . TYR A 1 545 ? 6.518 23.316 -8.212 1.00 85.38 545 TYR A CA 1
ATOM 4518 C C . TYR A 1 545 ? 6.006 22.087 -8.977 1.00 85.38 545 TYR A C 1
ATOM 4520 O O . TYR A 1 545 ? 6.772 21.145 -9.204 1.00 85.38 545 TYR A O 1
ATOM 4528 N N . ARG A 1 546 ? 4.740 22.079 -9.410 1.00 84.56 546 ARG A N 1
ATOM 4529 C CA . ARG A 1 546 ? 4.109 20.934 -10.082 1.00 84.56 546 ARG A CA 1
ATOM 4530 C C . ARG A 1 546 ? 4.843 20.536 -11.356 1.00 84.56 546 ARG A C 1
ATOM 4532 O O . ARG A 1 546 ? 4.970 19.346 -11.616 1.00 84.56 546 ARG A O 1
ATOM 4539 N N . LEU A 1 547 ? 5.388 21.496 -12.102 1.00 81.38 547 LEU A N 1
ATOM 4540 C CA . LEU A 1 547 ? 6.183 21.222 -13.304 1.00 81.38 547 LEU A CA 1
ATOM 4541 C C . LEU A 1 547 ? 7.466 20.438 -12.980 1.00 81.38 547 LEU A C 1
ATOM 4543 O O . LEU A 1 547 ? 7.778 19.451 -13.645 1.00 81.38 547 LEU A O 1
ATOM 4547 N N . ALA A 1 548 ? 8.179 20.822 -11.916 1.00 84.81 548 ALA A N 1
ATOM 4548 C CA . ALA A 1 548 ? 9.378 20.112 -11.470 1.00 84.81 548 ALA A CA 1
ATOM 4549 C C . ALA A 1 548 ? 9.044 18.723 -10.894 1.00 84.81 548 ALA A C 1
ATOM 4551 O O . ALA A 1 548 ? 9.761 17.755 -11.150 1.00 84.81 548 ALA A O 1
ATOM 4552 N N . ALA A 1 549 ? 7.929 18.600 -10.167 1.00 86.50 549 ALA A N 1
ATOM 4553 C CA . ALA A 1 549 ? 7.455 17.321 -9.639 1.00 86.50 549 ALA A CA 1
ATOM 4554 C C . ALA A 1 549 ? 7.010 16.360 -10.756 1.00 86.50 549 ALA A C 1
ATOM 4556 O O . ALA A 1 549 ? 7.400 15.192 -10.757 1.00 86.50 549 ALA A O 1
ATOM 4557 N N . ARG A 1 550 ? 6.255 16.862 -11.743 1.00 87.00 550 ARG A N 1
ATOM 4558 C CA . ARG A 1 550 ? 5.837 16.115 -12.938 1.00 87.00 550 ARG A CA 1
ATOM 4559 C C . ARG A 1 550 ? 7.051 15.592 -13.696 1.00 87.00 550 ARG A C 1
ATOM 4561 O O . ARG A 1 550 ? 7.110 14.410 -14.020 1.00 87.00 550 ARG A O 1
ATOM 4568 N N . ARG A 1 551 ? 8.073 16.434 -13.861 1.00 88.19 551 ARG A N 1
ATOM 4569 C CA . ARG A 1 551 ? 9.353 16.032 -14.442 1.00 88.19 551 ARG A CA 1
ATOM 4570 C C . ARG A 1 551 ? 10.029 14.903 -13.661 1.00 88.19 551 ARG A C 1
ATOM 4572 O O . ARG A 1 551 ? 10.467 13.936 -14.273 1.00 88.19 551 ARG A O 1
ATOM 4579 N N . GLY A 1 552 ? 10.089 14.997 -12.333 1.00 89.75 552 GLY A N 1
ATOM 4580 C CA . GLY A 1 552 ? 10.614 13.923 -11.484 1.00 89.75 552 GLY A CA 1
ATOM 4581 C C . GLY A 1 552 ? 9.855 12.603 -11.660 1.00 89.75 552 GLY A C 1
ATOM 4582 O O . GLY A 1 552 ? 10.481 11.553 -11.790 1.00 89.75 552 GLY A O 1
ATOM 4583 N N . ALA A 1 553 ? 8.523 12.655 -11.749 1.00 89.81 553 ALA A N 1
ATOM 4584 C CA . ALA A 1 553 ? 7.694 11.473 -11.986 1.00 89.81 553 ALA A CA 1
ATOM 4585 C C . ALA A 1 553 ? 7.992 10.818 -13.345 1.00 89.81 553 ALA A C 1
ATOM 4587 O O . ALA A 1 553 ? 8.186 9.605 -13.407 1.00 89.81 553 ALA A O 1
ATOM 4588 N N . VAL A 1 554 ? 8.099 11.612 -14.417 1.00 90.31 554 VAL A N 1
ATOM 4589 C CA . VAL A 1 554 ? 8.459 11.119 -15.759 1.00 90.31 554 VAL A CA 1
ATOM 4590 C C . VAL A 1 554 ? 9.811 10.399 -15.734 1.00 90.31 554 VAL A C 1
ATOM 4592 O O . VAL A 1 554 ? 9.932 9.292 -16.258 1.00 90.31 554 VAL A O 1
ATOM 4595 N N . LEU A 1 555 ? 10.813 10.981 -15.066 1.00 91.81 555 LEU A N 1
ATOM 4596 C CA . LEU A 1 555 ? 12.138 10.372 -14.939 1.00 91.81 555 LEU A CA 1
ATOM 4597 C C . LEU A 1 555 ? 12.086 9.050 -14.159 1.00 91.81 555 LEU A C 1
ATOM 4599 O O . LEU A 1 555 ? 12.660 8.058 -14.606 1.00 91.81 555 LEU A O 1
ATOM 4603 N N . TYR A 1 556 ? 11.353 8.997 -13.044 1.00 92.81 556 TYR A N 1
ATOM 4604 C CA . TYR A 1 556 ? 11.184 7.761 -12.277 1.00 92.81 556 TYR A CA 1
ATOM 4605 C C . TYR A 1 556 ? 10.537 6.650 -13.112 1.00 92.81 556 TYR A C 1
ATOM 4607 O O . TYR A 1 556 ? 11.079 5.548 -13.197 1.00 92.81 556 TYR A O 1
ATOM 4615 N N . PHE A 1 557 ? 9.415 6.936 -13.779 1.00 90.31 557 PHE A N 1
ATOM 4616 C CA . PHE A 1 557 ? 8.721 5.928 -14.580 1.00 90.31 557 PHE A CA 1
ATOM 4617 C C . PHE A 1 557 ? 9.541 5.473 -15.789 1.00 90.31 557 PHE A C 1
ATOM 4619 O O . PHE A 1 557 ? 9.521 4.284 -16.101 1.00 90.31 557 PHE A O 1
ATOM 4626 N N . SER A 1 558 ? 10.314 6.362 -16.420 1.00 90.44 558 SER A N 1
ATOM 4627 C CA . SER A 1 558 ? 11.232 5.972 -17.502 1.00 90.44 558 SER A CA 1
ATOM 4628 C C . SER A 1 558 ? 12.310 4.987 -17.029 1.00 90.44 558 SER A C 1
ATOM 4630 O O . SER A 1 558 ? 12.653 4.043 -17.736 1.00 90.44 558 SER A O 1
ATOM 4632 N N . LEU A 1 559 ? 12.792 5.151 -15.796 1.00 89.75 559 LEU A N 1
ATOM 4633 C CA . LEU A 1 559 ? 13.796 4.288 -15.186 1.00 89.75 559 LEU A CA 1
ATOM 4634 C C . LEU A 1 559 ? 13.189 2.948 -14.732 1.00 89.75 559 LEU A C 1
ATOM 4636 O O . LEU A 1 559 ? 13.794 1.902 -14.952 1.00 89.75 559 LEU A O 1
ATOM 4640 N N . VAL A 1 560 ? 11.958 2.941 -14.207 1.00 90.31 560 VAL A N 1
ATOM 4641 C CA . VAL A 1 560 ? 11.221 1.703 -13.882 1.00 90.31 560 VAL A CA 1
ATOM 4642 C C . VAL A 1 560 ? 10.867 0.902 -15.138 1.00 90.31 560 VAL A C 1
ATOM 4644 O O . VAL A 1 560 ? 10.936 -0.327 -15.115 1.00 90.31 560 VAL A O 1
ATOM 4647 N N . GLN A 1 561 ? 10.535 1.561 -16.252 1.00 88.75 561 GLN A N 1
ATOM 4648 C CA . GLN A 1 561 ? 10.230 0.889 -17.523 1.00 88.75 561 GLN A CA 1
ATOM 4649 C C . GLN A 1 561 ? 11.395 0.032 -18.033 1.00 88.75 561 GLN A C 1
ATOM 4651 O O . GLN A 1 561 ? 11.150 -1.003 -18.652 1.00 88.75 561 GLN A O 1
ATOM 4656 N N . MET A 1 562 ? 12.645 0.374 -17.707 1.00 90.69 562 MET A N 1
ATOM 4657 C CA . MET A 1 562 ? 13.809 -0.434 -18.087 1.00 90.69 562 MET A CA 1
ATOM 4658 C C . MET A 1 562 ? 13.777 -1.851 -17.491 1.00 90.69 562 MET A C 1
ATOM 4660 O O . MET A 1 562 ? 14.326 -2.770 -18.099 1.00 90.69 562 MET A O 1
ATOM 4664 N N . SER A 1 563 ? 13.068 -2.068 -16.375 1.00 89.38 563 SER A N 1
ATOM 4665 C CA . SER A 1 563 ? 12.871 -3.407 -15.792 1.00 89.38 563 SER A CA 1
ATOM 4666 C C . SER A 1 563 ? 12.128 -4.376 -16.723 1.00 89.38 563 SER A C 1
ATOM 4668 O O . SER A 1 563 ? 12.312 -5.588 -16.622 1.00 89.38 563 SER A O 1
ATOM 4670 N N . THR A 1 564 ? 11.330 -3.855 -17.665 1.00 88.62 564 THR A N 1
ATOM 4671 C CA . THR A 1 564 ? 10.638 -4.671 -18.678 1.00 88.62 564 THR A CA 1
ATOM 4672 C C . THR A 1 564 ? 11.598 -5.248 -19.718 1.00 88.62 564 THR A C 1
ATOM 4674 O O . THR A 1 564 ? 11.331 -6.310 -20.271 1.00 88.62 564 THR A O 1
ATOM 4677 N N . ILE A 1 565 ? 12.733 -4.579 -19.958 1.00 89.69 565 ILE A N 1
ATOM 4678 C CA . ILE A 1 565 ? 13.777 -5.038 -20.884 1.00 89.69 565 ILE A CA 1
ATOM 4679 C C . ILE A 1 565 ? 14.644 -6.098 -20.206 1.00 89.69 565 ILE A C 1
ATOM 4681 O O . ILE A 1 565 ? 14.979 -7.118 -20.806 1.00 89.69 565 ILE A O 1
ATOM 4685 N N . ASN A 1 566 ? 15.045 -5.849 -18.959 1.00 87.50 566 ASN A N 1
ATOM 4686 C CA . ASN A 1 566 ? 15.801 -6.806 -18.168 1.00 87.50 566 ASN A CA 1
ATOM 4687 C C . ASN A 1 566 ? 15.416 -6.683 -16.693 1.00 87.50 566 ASN A C 1
ATOM 4689 O O . ASN A 1 566 ? 15.468 -5.593 -16.122 1.00 87.50 566 ASN A O 1
ATOM 4693 N N . SER A 1 567 ? 15.109 -7.819 -16.065 1.00 85.38 567 SER A N 1
ATOM 4694 C CA . SER A 1 567 ? 14.733 -7.900 -14.654 1.00 85.38 567 SER A CA 1
ATOM 4695 C C . SER A 1 567 ? 15.804 -7.373 -13.693 1.00 85.38 567 SER A C 1
ATOM 4697 O O . SER A 1 567 ? 15.473 -7.065 -12.555 1.00 85.38 567 SER A O 1
ATOM 4699 N N . MET A 1 568 ? 17.064 -7.237 -14.123 1.00 85.31 568 MET A N 1
ATOM 4700 C CA . MET A 1 568 ? 18.136 -6.637 -13.316 1.00 85.31 568 MET A CA 1
ATOM 4701 C C . MET A 1 568 ? 17.981 -5.119 -13.121 1.00 85.31 568 MET A C 1
ATOM 4703 O O . MET A 1 568 ? 18.549 -4.570 -12.182 1.00 85.31 568 MET A O 1
ATOM 4707 N N . TYR A 1 569 ? 17.218 -4.421 -13.971 1.00 89.44 569 TYR A N 1
ATOM 4708 C CA . TYR A 1 569 ? 17.030 -2.963 -13.893 1.00 89.44 569 TYR A CA 1
ATOM 4709 C C . TYR A 1 569 ? 15.874 -2.571 -12.976 1.00 89.44 569 TYR A C 1
ATOM 4711 O O . TYR A 1 569 ? 14.987 -1.800 -13.347 1.00 89.44 569 TYR A O 1
ATOM 4719 N N . GLN A 1 570 ? 15.864 -3.133 -11.773 1.00 86.69 570 GLN A N 1
ATOM 4720 C CA . GLN A 1 570 ? 14.868 -2.825 -10.760 1.00 86.69 570 GLN A CA 1
ATOM 4721 C C . GLN A 1 570 ? 15.378 -1.737 -9.827 1.00 86.69 570 GLN A C 1
ATOM 4723 O O . GLN A 1 570 ? 16.452 -1.841 -9.240 1.00 86.69 570 GLN A O 1
ATOM 4728 N N . TYR A 1 571 ? 14.563 -0.703 -9.657 1.00 85.88 571 TYR A N 1
ATOM 4729 C CA . TYR A 1 571 ? 14.882 0.418 -8.791 1.00 85.88 571 TYR A CA 1
ATOM 4730 C C . TYR A 1 571 ? 13.712 0.721 -7.868 1.00 85.88 571 TYR A C 1
ATOM 4732 O O . TYR A 1 571 ? 12.559 0.813 -8.294 1.00 85.88 571 TYR A O 1
ATOM 4740 N N . SER A 1 572 ? 14.022 0.910 -6.588 1.00 86.62 572 SER A N 1
ATOM 4741 C CA . SER A 1 572 ? 13.027 1.304 -5.598 1.00 86.62 572 SER A CA 1
ATOM 4742 C C . SER A 1 572 ? 12.739 2.805 -5.675 1.00 86.62 572 SER A C 1
ATOM 4744 O O . SER A 1 572 ? 13.617 3.613 -5.995 1.00 86.62 572 SER A O 1
ATOM 4746 N N . LEU A 1 573 ? 11.515 3.199 -5.311 1.00 86.50 573 LEU A N 1
ATOM 4747 C CA . LEU A 1 573 ? 11.174 4.614 -5.158 1.00 86.50 573 LEU A CA 1
ATOM 4748 C C . LEU A 1 573 ? 12.042 5.286 -4.081 1.00 86.50 573 LEU A C 1
ATOM 4750 O O . LEU A 1 573 ? 12.431 6.435 -4.241 1.00 86.50 573 LEU A O 1
ATOM 4754 N N . ASN A 1 574 ? 12.404 4.570 -3.013 1.00 85.88 574 ASN A N 1
ATOM 4755 C CA . ASN A 1 574 ? 13.234 5.118 -1.939 1.00 85.88 574 ASN A CA 1
ATOM 4756 C C . ASN A 1 574 ? 14.653 5.471 -2.424 1.00 85.88 574 ASN A C 1
ATOM 4758 O O . ASN A 1 574 ? 15.182 6.538 -2.108 1.00 85.88 574 ASN A O 1
ATOM 4762 N N . SER A 1 575 ? 15.249 4.606 -3.250 1.00 83.19 575 SER A N 1
ATOM 4763 C CA . SER A 1 575 ? 16.535 4.874 -3.900 1.00 83.19 575 SER A CA 1
ATOM 4764 C C . SER A 1 575 ? 16.438 6.103 -4.806 1.00 83.19 575 SER A C 1
ATOM 4766 O O . SER A 1 575 ? 17.272 7.001 -4.713 1.00 83.19 575 SER A O 1
ATOM 4768 N N . PHE A 1 576 ? 15.369 6.206 -5.601 1.00 88.19 576 PHE A N 1
ATOM 4769 C CA . PHE A 1 576 ? 15.105 7.387 -6.423 1.00 88.19 576 PHE A CA 1
ATOM 4770 C C . PHE A 1 576 ? 14.972 8.670 -5.585 1.00 88.19 576 PHE A C 1
ATOM 4772 O O . PHE A 1 576 ? 15.585 9.683 -5.915 1.00 88.19 576 PHE A O 1
ATOM 4779 N N . LEU A 1 577 ? 14.224 8.629 -4.478 1.00 88.50 577 LEU A N 1
ATOM 4780 C CA . LEU A 1 577 ? 14.034 9.782 -3.595 1.00 88.50 577 LEU A CA 1
ATOM 4781 C C . LEU A 1 577 ? 15.347 10.246 -2.958 1.00 88.50 577 LEU A C 1
ATOM 4783 O O . LEU A 1 577 ? 15.567 11.448 -2.841 1.00 88.50 577 LEU A O 1
ATOM 4787 N N . SER A 1 578 ? 16.258 9.327 -2.627 1.00 84.75 578 SER A N 1
ATOM 4788 C CA . SER A 1 578 ? 17.583 9.706 -2.117 1.00 84.75 578 SER A CA 1
ATOM 4789 C C . SER A 1 578 ? 18.404 10.508 -3.138 1.00 84.75 578 SER A C 1
ATOM 4791 O O . SER A 1 578 ? 19.016 11.517 -2.783 1.00 84.75 578 SER A O 1
ATOM 4793 N N . VAL A 1 579 ? 18.344 10.128 -4.419 1.00 85.75 579 VAL A N 1
ATOM 4794 C CA . VAL A 1 579 ? 18.992 10.862 -5.519 1.00 85.75 579 VAL A CA 1
ATOM 4795 C C . VAL A 1 579 ? 18.266 12.182 -5.785 1.00 85.75 579 VAL A C 1
ATOM 4797 O O . VAL A 1 579 ? 18.906 13.206 -6.028 1.00 85.75 579 VAL A O 1
ATOM 4800 N N . PHE A 1 580 ? 16.935 12.193 -5.681 1.00 88.56 580 PHE A N 1
ATOM 4801 C CA . PHE A 1 580 ? 16.128 13.404 -5.807 1.00 88.56 580 PHE A CA 1
ATOM 4802 C C . PHE A 1 580 ? 16.511 14.440 -4.741 1.00 88.56 580 PHE A C 1
ATOM 4804 O O . PHE A 1 580 ? 16.841 15.576 -5.082 1.00 88.56 580 PHE A O 1
ATOM 4811 N N . GLU A 1 581 ? 16.558 14.052 -3.467 1.00 87.88 581 GLU A N 1
ATOM 4812 C CA . GLU A 1 581 ? 16.986 14.929 -2.371 1.00 87.88 581 GLU A CA 1
ATOM 4813 C C . GLU A 1 581 ? 18.404 15.462 -2.585 1.00 87.88 581 GLU A C 1
ATOM 4815 O O . GLU A 1 581 ? 18.655 16.659 -2.413 1.00 87.88 581 GLU A O 1
ATOM 4820 N N . TYR A 1 582 ? 19.325 14.589 -2.999 1.00 85.75 582 TYR A N 1
ATOM 4821 C CA . TYR A 1 582 ? 20.692 14.983 -3.322 1.00 85.75 582 TYR A CA 1
ATOM 4822 C C . TYR A 1 582 ? 20.736 16.005 -4.468 1.00 85.75 582 TYR A C 1
ATOM 4824 O O . TYR A 1 582 ? 21.451 17.006 -4.381 1.00 85.75 582 TYR A O 1
ATOM 4832 N N . SER A 1 583 ? 19.934 15.818 -5.519 1.00 86.94 583 SER A N 1
ATOM 4833 C CA . SER A 1 583 ? 19.869 16.739 -6.662 1.00 86.94 583 SER A CA 1
ATOM 4834 C C . SER A 1 583 ? 19.321 18.120 -6.282 1.00 86.94 583 SER A C 1
ATOM 4836 O O . SER A 1 583 ? 19.817 19.139 -6.758 1.00 86.94 583 SER A O 1
ATOM 4838 N N . VAL A 1 584 ? 18.349 18.178 -5.364 1.00 87.06 584 VAL A N 1
ATOM 4839 C CA . VAL A 1 584 ? 17.792 19.443 -4.869 1.00 87.06 584 VAL A CA 1
ATOM 4840 C C . VAL A 1 584 ? 18.830 20.182 -4.026 1.00 87.06 584 VAL A C 1
ATOM 4842 O O . VAL A 1 584 ? 18.999 21.390 -4.199 1.00 87.06 584 VAL A O 1
ATOM 4845 N N . LYS A 1 585 ? 19.569 19.467 -3.166 1.00 86.44 585 LYS A N 1
ATOM 4846 C CA . LYS A 1 585 ? 20.639 20.043 -2.332 1.00 86.44 585 LYS A CA 1
ATOM 4847 C C . LYS A 1 585 ? 21.841 20.523 -3.151 1.00 86.44 585 LYS A C 1
ATOM 4849 O O . LYS A 1 585 ? 22.401 21.564 -2.834 1.00 86.44 585 LYS A O 1
ATOM 4854 N N . SER A 1 586 ? 22.218 19.785 -4.194 1.00 83.94 586 SER A N 1
ATOM 4855 C CA . SER A 1 586 ? 23.357 20.112 -5.070 1.00 83.94 586 SER A CA 1
ATOM 4856 C C . SER A 1 586 ? 23.029 21.130 -6.170 1.00 83.94 586 SER A C 1
ATOM 4858 O O . SER A 1 586 ? 23.937 21.663 -6.807 1.00 83.94 586 SER A O 1
ATOM 4860 N N . SER A 1 587 ? 21.747 21.419 -6.414 1.00 87.19 587 SER A N 1
ATOM 4861 C CA . SER A 1 587 ? 21.329 22.406 -7.414 1.00 87.19 587 SER A CA 1
ATOM 4862 C C . SER A 1 587 ? 21.757 23.835 -7.051 1.00 87.19 587 SER A C 1
ATOM 4864 O O . SER A 1 587 ? 21.760 24.237 -5.887 1.00 87.19 587 SER A O 1
ATOM 4866 N N . GLN A 1 588 ? 22.084 24.640 -8.067 1.00 82.81 588 GLN A N 1
ATOM 4867 C CA . GLN A 1 588 ? 22.470 26.037 -7.859 1.00 82.81 588 GLN A CA 1
ATOM 4868 C C . GLN A 1 588 ? 21.287 26.860 -7.335 1.00 82.81 588 GLN A C 1
ATOM 4870 O O . GLN A 1 588 ? 20.198 26.862 -7.923 1.00 82.81 588 GLN A O 1
ATOM 4875 N N . THR A 1 589 ? 21.513 27.599 -6.251 1.00 81.81 589 THR A N 1
ATOM 4876 C CA . THR A 1 589 ? 20.506 28.472 -5.649 1.00 81.81 589 THR A CA 1
ATOM 4877 C C . THR A 1 589 ? 20.350 29.757 -6.458 1.00 81.81 589 THR A C 1
ATOM 4879 O O . THR A 1 589 ? 21.307 30.508 -6.613 1.00 81.81 589 THR A O 1
ATOM 4882 N N . ASN A 1 590 ? 19.133 30.042 -6.928 1.00 83.19 590 ASN A N 1
ATOM 4883 C CA . ASN A 1 590 ? 18.798 31.277 -7.643 1.00 83.19 590 ASN A CA 1
ATOM 4884 C C . ASN A 1 590 ? 17.720 32.074 -6.893 1.00 83.19 590 ASN A C 1
ATOM 4886 O O . ASN A 1 590 ? 16.810 31.478 -6.317 1.00 83.19 590 ASN A O 1
ATOM 4890 N N . PHE A 1 591 ? 17.799 33.411 -6.954 1.00 77.75 591 PHE A N 1
ATOM 4891 C CA . PHE A 1 591 ? 16.811 34.326 -6.355 1.00 77.75 591 PHE A CA 1
ATOM 4892 C C . PHE A 1 591 ? 15.453 34.278 -7.076 1.00 77.75 591 PHE A C 1
ATOM 4894 O O . PHE A 1 591 ? 14.404 34.350 -6.447 1.00 77.75 591 PHE A O 1
ATOM 4901 N N . LYS A 1 592 ? 15.458 34.109 -8.407 1.00 86.38 592 LYS A N 1
ATOM 4902 C CA . LYS A 1 592 ? 14.232 33.906 -9.193 1.00 86.38 592 LYS A CA 1
ATOM 4903 C C . LYS A 1 592 ? 13.795 32.444 -9.116 1.00 86.38 592 LYS A C 1
ATOM 4905 O O . LYS A 1 592 ? 14.549 31.564 -9.543 1.00 86.38 592 LYS A O 1
ATOM 4910 N N . LEU A 1 593 ? 12.569 32.209 -8.644 1.00 82.44 593 LEU A N 1
ATOM 4911 C CA . LEU A 1 593 ? 11.999 30.870 -8.460 1.00 82.44 593 LEU A CA 1
ATOM 4912 C C . LEU A 1 593 ? 12.030 30.044 -9.753 1.00 82.44 593 LEU A C 1
ATOM 4914 O O . LEU A 1 593 ? 12.504 28.915 -9.741 1.00 82.44 593 LEU A O 1
ATOM 4918 N N . GLU A 1 594 ? 11.633 30.621 -10.886 1.00 84.75 594 GLU A N 1
ATOM 4919 C CA . GLU A 1 594 ? 11.624 29.929 -12.186 1.00 84.75 594 GLU A CA 1
ATOM 4920 C C . GLU A 1 594 ? 13.015 29.434 -12.608 1.00 84.75 594 GLU A C 1
ATOM 4922 O O . GLU A 1 594 ? 13.185 28.275 -12.987 1.00 84.75 594 GLU A O 1
ATOM 4927 N N . LYS A 1 595 ? 14.044 30.281 -12.472 1.00 86.31 595 LYS A N 1
ATOM 4928 C CA . LYS A 1 595 ? 15.434 29.901 -12.778 1.00 86.31 595 LYS A CA 1
ATOM 4929 C C . LYS A 1 595 ? 15.962 28.852 -11.803 1.00 86.31 595 LYS A C 1
ATOM 4931 O O . LYS A 1 595 ? 16.755 27.992 -12.184 1.00 86.31 595 LYS A O 1
ATOM 4936 N N . ARG A 1 596 ? 15.534 28.904 -10.538 1.00 87.31 596 ARG A N 1
ATOM 4937 C CA . ARG A 1 596 ? 15.845 27.865 -9.550 1.00 87.31 596 ARG A CA 1
ATOM 4938 C C . ARG A 1 596 ? 15.204 26.532 -9.944 1.00 87.31 596 ARG A C 1
ATOM 4940 O O . ARG A 1 596 ? 15.889 25.518 -9.914 1.00 87.31 596 ARG A O 1
ATOM 4947 N N . LEU A 1 597 ? 13.936 26.533 -10.352 1.00 87.12 597 LEU A N 1
ATOM 4948 C CA . LEU A 1 597 ? 13.221 25.329 -10.787 1.00 87.12 597 LEU A CA 1
ATOM 4949 C C . LEU A 1 597 ? 13.875 24.696 -12.018 1.00 87.12 597 LEU A C 1
ATOM 4951 O O . LEU A 1 597 ? 14.085 23.488 -12.033 1.00 87.12 597 LEU A O 1
ATOM 4955 N N . GLN A 1 598 ? 14.266 25.499 -13.009 1.00 88.25 598 GLN A N 1
ATOM 4956 C CA . GLN A 1 598 ? 15.003 25.009 -14.180 1.00 88.25 598 GLN A CA 1
ATOM 4957 C C . GLN A 1 598 ? 16.361 24.406 -13.797 1.00 88.25 598 GLN A C 1
ATOM 4959 O O . GLN A 1 598 ? 16.708 23.331 -14.277 1.00 88.25 598 GLN A O 1
ATOM 4964 N N . SER A 1 599 ? 17.103 25.053 -12.891 1.00 89.38 599 SER A N 1
ATOM 4965 C CA . SER A 1 599 ? 18.358 24.518 -12.344 1.00 89.38 599 SER A CA 1
ATOM 4966 C C . SER A 1 599 ? 18.140 23.164 -11.658 1.00 89.38 599 SER A C 1
ATOM 4968 O O . SER A 1 599 ? 18.817 22.194 -11.992 1.00 89.38 599 SER A O 1
ATOM 4970 N N . ILE A 1 600 ? 17.132 23.062 -10.782 1.00 89.38 600 ILE A N 1
ATOM 4971 C CA . ILE A 1 600 ? 16.763 21.806 -10.110 1.00 89.38 600 ILE A CA 1
ATOM 4972 C C . ILE A 1 600 ? 16.420 20.728 -11.136 1.00 89.38 600 ILE A C 1
ATOM 4974 O O . ILE A 1 600 ? 16.953 19.629 -11.052 1.00 89.38 600 ILE A O 1
ATOM 4978 N N . VAL A 1 601 ? 15.569 21.029 -12.119 1.00 90.56 601 VAL A N 1
ATOM 4979 C CA . VAL A 1 601 ? 15.160 20.072 -13.157 1.00 90.56 601 VAL A CA 1
ATOM 4980 C C . VAL A 1 601 ? 16.355 19.581 -13.975 1.00 90.56 601 VAL A C 1
ATOM 4982 O O . VAL A 1 601 ? 16.452 18.382 -14.247 1.00 90.56 601 VAL A O 1
ATOM 4985 N N . ASN A 1 602 ? 17.271 20.473 -14.347 1.00 90.81 602 ASN A N 1
ATOM 4986 C CA . ASN A 1 602 ? 18.454 20.119 -15.129 1.00 90.81 602 ASN A CA 1
ATOM 4987 C C . ASN A 1 602 ? 19.417 19.244 -14.317 1.00 90.81 602 ASN A C 1
ATOM 4989 O O . ASN A 1 602 ? 19.844 18.196 -14.803 1.00 90.81 602 ASN A O 1
ATOM 4993 N N . THR A 1 603 ? 19.701 19.626 -13.067 1.00 91.25 603 THR A N 1
ATOM 4994 C CA . THR A 1 603 ? 20.532 18.829 -12.154 1.00 91.25 603 THR A CA 1
ATOM 4995 C C . THR A 1 603 ? 19.894 17.470 -11.885 1.00 91.25 603 THR A C 1
ATOM 4997 O O . THR A 1 603 ? 20.564 16.450 -12.004 1.00 91.25 603 THR A O 1
ATOM 5000 N N . LEU A 1 604 ? 18.593 17.431 -11.598 1.00 91.94 604 LEU A N 1
ATOM 5001 C CA . LEU A 1 604 ? 17.835 16.205 -11.355 1.00 91.94 604 LEU A CA 1
ATOM 5002 C C . LEU A 1 604 ? 17.876 15.260 -12.566 1.00 91.94 604 LEU A C 1
ATOM 5004 O O . LEU A 1 604 ? 18.176 14.079 -12.409 1.00 91.94 604 LEU A O 1
ATOM 5008 N N . THR A 1 605 ? 17.621 15.781 -13.771 1.00 92.88 605 THR A N 1
ATOM 5009 C CA . THR A 1 605 ? 17.638 14.992 -15.016 1.00 92.88 605 THR A CA 1
ATOM 5010 C C . THR A 1 605 ? 19.010 14.352 -15.238 1.00 92.88 605 THR A C 1
ATOM 5012 O O . THR A 1 605 ? 19.088 13.161 -15.534 1.00 92.88 605 THR A O 1
ATOM 5015 N N . TYR A 1 606 ? 20.091 15.110 -15.035 1.00 91.19 606 TYR A N 1
ATOM 5016 C CA . TYR A 1 606 ? 21.449 14.596 -15.197 1.00 91.19 606 TYR A CA 1
ATOM 5017 C C . TYR A 1 606 ? 21.825 13.574 -14.116 1.00 91.19 606 TYR A C 1
ATOM 5019 O O . TYR A 1 606 ? 22.355 12.515 -14.437 1.00 91.19 606 TYR A O 1
ATOM 5027 N N . GLN A 1 607 ? 21.500 13.837 -12.847 1.00 89.31 607 GLN A N 1
ATOM 5028 C CA . GLN A 1 607 ? 21.805 12.911 -11.749 1.00 89.31 607 GLN A CA 1
ATOM 5029 C C . GLN A 1 607 ? 21.067 11.574 -11.901 1.00 89.31 607 GLN A C 1
ATOM 5031 O O . GLN A 1 607 ? 21.667 10.522 -11.699 1.00 89.31 607 GLN A O 1
ATOM 5036 N N . ILE A 1 608 ? 19.799 11.588 -12.327 1.00 90.88 608 ILE A N 1
ATOM 5037 C CA . ILE A 1 608 ? 19.040 10.354 -12.587 1.00 90.88 608 ILE A CA 1
ATOM 5038 C C . ILE A 1 608 ? 19.570 9.617 -13.818 1.00 90.88 608 ILE A C 1
ATOM 5040 O O . ILE A 1 608 ? 19.637 8.387 -13.812 1.00 90.88 608 ILE A O 1
ATOM 5044 N N . TYR A 1 609 ? 19.970 10.342 -14.863 1.00 91.62 609 TYR A N 1
ATOM 5045 C CA . TYR A 1 609 ? 20.625 9.733 -16.016 1.00 91.62 609 TYR A CA 1
ATOM 5046 C C . TYR A 1 609 ? 21.916 9.010 -15.604 1.00 91.62 609 TYR A C 1
ATOM 5048 O O . TYR A 1 609 ? 22.082 7.831 -15.922 1.00 91.62 609 TYR A O 1
ATOM 5056 N N . CYS A 1 610 ? 22.786 9.664 -14.830 1.00 88.38 610 CYS A N 1
ATOM 5057 C CA . CYS A 1 610 ? 24.008 9.048 -14.312 1.00 88.38 610 CYS A CA 1
ATOM 5058 C C . CYS A 1 610 ? 23.701 7.834 -13.430 1.00 88.38 610 CYS A C 1
ATOM 5060 O O . CYS A 1 610 ? 24.246 6.757 -13.647 1.00 88.38 610 CYS A O 1
ATOM 5062 N N . TYR A 1 611 ? 22.773 7.981 -12.486 1.00 88.06 611 TYR A N 1
ATOM 5063 C CA . TYR A 1 611 ? 22.380 6.907 -11.578 1.00 88.06 611 TYR A CA 1
ATOM 5064 C C . TYR A 1 611 ? 21.829 5.674 -12.316 1.00 88.06 611 TYR A C 1
ATOM 5066 O O . TYR A 1 611 ? 22.190 4.543 -11.994 1.00 88.06 611 TYR A O 1
ATOM 5074 N N . GLY A 1 612 ? 21.000 5.882 -13.345 1.00 88.56 612 GLY A N 1
ATOM 5075 C CA . GLY A 1 612 ? 20.490 4.804 -14.193 1.00 88.56 612 GLY A CA 1
ATOM 5076 C C . GLY A 1 612 ? 21.591 4.154 -15.035 1.00 88.56 612 GLY A C 1
ATOM 5077 O O . GLY A 1 612 ? 21.768 2.939 -14.998 1.00 88.56 612 GLY A O 1
ATOM 5078 N N . THR A 1 613 ? 22.378 4.954 -15.759 1.00 88.50 613 THR A N 1
ATOM 5079 C CA . THR A 1 613 ? 23.402 4.439 -16.689 1.00 88.50 613 THR A CA 1
ATOM 5080 C C . THR A 1 613 ? 24.547 3.690 -16.013 1.00 88.50 613 THR A C 1
ATOM 5082 O O . THR A 1 613 ? 25.088 2.777 -16.634 1.00 88.50 613 THR A O 1
ATOM 5085 N N . ILE A 1 614 ? 24.885 4.004 -14.756 1.00 85.94 614 ILE A N 1
ATOM 5086 C CA . ILE A 1 614 ? 25.899 3.263 -13.982 1.00 85.94 614 ILE A CA 1
ATOM 5087 C C . ILE A 1 614 ? 25.493 1.792 -13.785 1.00 85.94 614 ILE A C 1
ATOM 5089 O O . ILE A 1 614 ? 26.350 0.914 -13.836 1.00 85.94 614 ILE A O 1
ATOM 5093 N N . GLY A 1 615 ? 24.199 1.506 -13.594 1.00 83.31 615 GLY A N 1
ATOM 5094 C CA . GLY A 1 615 ? 23.689 0.143 -13.388 1.00 83.31 615 GLY A CA 1
ATOM 5095 C C . GLY A 1 615 ? 23.316 -0.611 -14.672 1.00 83.31 615 GLY A C 1
ATOM 5096 O O . GLY A 1 615 ? 22.981 -1.794 -14.614 1.00 83.31 615 GLY A O 1
ATOM 5097 N N . MET A 1 616 ? 23.341 0.049 -15.833 1.00 89.12 616 MET A N 1
ATOM 5098 C CA . MET A 1 616 ? 22.876 -0.518 -17.104 1.00 89.12 616 MET A CA 1
ATOM 5099 C C . MET A 1 616 ? 24.015 -1.088 -17.957 1.00 89.12 616 MET A C 1
ATOM 5101 O O . MET A 1 616 ? 25.137 -0.587 -17.966 1.00 89.12 616 MET A O 1
ATOM 5105 N N . PHE A 1 617 ? 23.701 -2.118 -18.752 1.00 88.06 617 PHE A N 1
ATOM 5106 C CA . PHE A 1 617 ? 24.642 -2.677 -19.727 1.00 88.06 617 PHE A CA 1
ATOM 5107 C C . PHE A 1 617 ? 24.861 -1.691 -20.873 1.00 88.06 617 PHE A C 1
ATOM 5109 O O . PHE A 1 617 ? 23.917 -1.022 -21.292 1.00 88.06 617 PHE A O 1
ATOM 5116 N N . GLU A 1 618 ? 26.069 -1.675 -21.442 1.00 86.94 618 GLU A N 1
ATOM 5117 C CA . GLU A 1 618 ? 26.469 -0.742 -22.507 1.00 86.94 618 GLU A CA 1
ATOM 5118 C C . GLU A 1 618 ? 25.467 -0.703 -23.672 1.00 86.94 618 GLU A C 1
ATOM 5120 O O . GLU A 1 618 ? 25.033 0.365 -24.097 1.00 86.94 618 GLU A O 1
ATOM 5125 N N . LYS A 1 619 ? 24.982 -1.880 -24.093 1.00 89.25 619 LYS A N 1
ATOM 5126 C CA . LYS A 1 619 ? 23.978 -2.031 -25.160 1.00 89.25 619 LYS A CA 1
ATOM 5127 C C . LYS A 1 619 ? 22.655 -1.292 -24.918 1.00 89.25 619 LYS A C 1
ATOM 5129 O O . LYS A 1 619 ? 21.951 -0.991 -25.874 1.00 89.25 619 LYS A O 1
ATOM 5134 N N . HIS A 1 620 ? 22.284 -1.039 -23.663 1.00 91.44 620 HIS A N 1
ATOM 5135 C CA . HIS A 1 620 ? 21.001 -0.430 -23.306 1.00 91.44 620 HIS A CA 1
ATOM 5136 C C . HIS A 1 620 ? 21.125 1.047 -22.913 1.00 91.44 620 HIS A C 1
ATOM 5138 O O . HIS A 1 620 ? 20.099 1.708 -22.767 1.00 91.44 620 HIS A O 1
ATOM 5144 N N . LYS A 1 621 ? 22.343 1.589 -22.762 1.00 91.06 621 LYS A N 1
ATOM 5145 C CA . LYS A 1 621 ? 22.543 2.980 -22.322 1.00 91.06 621 LYS A CA 1
ATOM 5146 C C . LYS A 1 621 ? 21.965 3.977 -23.322 1.00 91.06 621 LYS A C 1
ATOM 5148 O O . LYS A 1 621 ? 21.181 4.834 -22.932 1.00 91.06 621 LYS A O 1
ATOM 5153 N N . LEU A 1 622 ? 22.255 3.797 -24.614 1.00 91.81 622 LEU A N 1
ATOM 5154 C CA . LEU A 1 622 ? 21.695 4.652 -25.664 1.00 91.81 622 LEU A CA 1
ATOM 5155 C C . LEU A 1 622 ? 20.164 4.544 -25.750 1.00 91.81 622 LEU A C 1
ATOM 5157 O O . LEU A 1 622 ? 19.477 5.549 -25.923 1.00 91.81 622 LEU A O 1
ATOM 5161 N N . LEU A 1 623 ? 19.624 3.333 -25.587 1.00 91.94 623 LEU A N 1
ATOM 5162 C CA . LEU A 1 623 ? 18.179 3.108 -25.557 1.00 91.94 623 LEU A CA 1
ATOM 5163 C C . LEU A 1 623 ? 17.521 3.864 -24.395 1.00 91.94 623 LEU A C 1
ATOM 5165 O O . LEU A 1 623 ? 16.472 4.472 -24.584 1.00 91.94 623 LEU A O 1
ATOM 5169 N N . TYR A 1 624 ? 18.148 3.868 -23.218 1.00 93.00 624 TYR A N 1
ATOM 5170 C CA . TYR A 1 624 ? 17.665 4.625 -22.067 1.00 93.00 624 TYR A CA 1
ATOM 5171 C C . TYR A 1 624 ? 17.724 6.140 -22.307 1.00 93.00 624 TYR A C 1
ATOM 5173 O O . TYR A 1 624 ? 16.745 6.830 -22.029 1.00 93.00 624 TYR A O 1
ATOM 5181 N N . SER A 1 625 ? 18.809 6.660 -22.891 1.00 93.38 625 SER A N 1
ATOM 5182 C CA . SER A 1 625 ? 18.902 8.075 -23.287 1.00 93.38 625 SER A CA 1
ATOM 5183 C C . SER A 1 625 ? 17.808 8.472 -24.279 1.00 93.38 625 SER A C 1
ATOM 5185 O O . SER A 1 625 ? 17.193 9.535 -24.152 1.00 93.38 625 SER A O 1
ATOM 5187 N N . PHE A 1 626 ? 17.519 7.602 -25.249 1.00 93.12 626 PHE A N 1
ATOM 5188 C CA . PHE A 1 626 ? 16.443 7.815 -26.210 1.00 93.12 626 PHE A CA 1
ATOM 5189 C C . PHE A 1 626 ? 15.060 7.769 -25.545 1.00 93.12 626 PHE A C 1
ATOM 5191 O O . PHE A 1 626 ? 14.251 8.670 -25.762 1.00 93.12 626 PHE A O 1
ATOM 5198 N N . LEU A 1 627 ? 14.809 6.781 -24.678 1.00 92.50 627 LEU A N 1
ATOM 5199 C CA . LEU A 1 627 ? 13.562 6.654 -23.920 1.00 92.50 627 LEU A CA 1
ATOM 5200 C C . LEU A 1 627 ? 13.323 7.876 -23.028 1.00 92.50 627 LEU A C 1
ATOM 5202 O O . LEU A 1 627 ? 12.226 8.429 -23.038 1.00 92.50 627 LEU A O 1
ATOM 5206 N N . LEU A 1 628 ? 14.347 8.331 -22.302 1.00 92.75 628 LEU A N 1
ATOM 5207 C CA . LEU A 1 628 ? 14.295 9.562 -21.515 1.00 92.75 628 LEU A CA 1
ATOM 5208 C C . LEU A 1 628 ? 13.896 10.751 -22.390 1.00 92.75 628 LEU A C 1
ATOM 5210 O O . LEU A 1 628 ? 12.959 11.467 -22.044 1.00 92.75 628 LEU A O 1
ATOM 5214 N N . THR A 1 629 ? 14.556 10.933 -23.538 1.00 93.50 629 THR A N 1
ATOM 5215 C CA . THR A 1 629 ? 14.268 12.036 -24.469 1.00 93.50 629 THR A CA 1
ATOM 5216 C C . THR A 1 629 ? 12.815 11.999 -24.949 1.00 93.50 629 THR A C 1
ATOM 5218 O O . THR A 1 629 ? 12.115 13.007 -24.858 1.00 93.50 629 THR A O 1
ATOM 5221 N N . ILE A 1 630 ? 12.322 10.829 -25.367 1.00 93.44 630 ILE A N 1
ATOM 5222 C CA . ILE A 1 630 ? 10.931 10.650 -25.808 1.00 93.44 630 ILE A CA 1
ATOM 5223 C C . ILE A 1 630 ? 9.947 10.964 -24.682 1.00 93.44 630 ILE A C 1
ATOM 5225 O O . ILE A 1 630 ? 8.994 11.710 -24.893 1.00 93.44 630 ILE A O 1
ATOM 5229 N N . GLN A 1 631 ? 10.161 10.420 -23.483 1.00 91.62 631 GLN A N 1
ATOM 5230 C CA . GLN A 1 631 ? 9.262 10.639 -22.345 1.00 91.62 631 GLN A CA 1
ATOM 5231 C C . GLN A 1 631 ? 9.191 12.127 -21.967 1.00 91.62 631 GLN A C 1
ATOM 5233 O O . GLN A 1 631 ? 8.133 12.646 -21.614 1.00 91.62 631 GLN A O 1
ATOM 5238 N N . ILE A 1 632 ? 10.308 12.839 -22.108 1.00 92.38 632 ILE A N 1
ATOM 5239 C CA . ILE A 1 632 ? 10.401 14.285 -21.912 1.00 92.38 632 ILE A CA 1
ATOM 5240 C C . ILE A 1 632 ? 9.615 15.063 -22.979 1.00 92.38 632 ILE A C 1
ATOM 5242 O O . ILE A 1 632 ? 8.956 16.049 -22.644 1.00 92.38 632 ILE A O 1
ATOM 5246 N N . GLU A 1 633 ? 9.697 14.672 -24.250 1.00 92.00 633 GLU A N 1
ATOM 5247 C CA . GLU A 1 633 ? 8.981 15.346 -25.341 1.00 92.00 633 GLU A CA 1
ATOM 5248 C C . GLU A 1 633 ? 7.483 15.023 -25.364 1.00 92.00 633 GLU A C 1
ATOM 5250 O O . GLU A 1 633 ? 6.680 15.907 -25.672 1.00 92.00 633 GLU A O 1
ATOM 5255 N N . LEU A 1 634 ? 7.097 13.808 -24.959 1.00 91.31 634 LEU A N 1
ATOM 5256 C CA . LEU A 1 634 ? 5.705 13.426 -24.704 1.00 91.31 634 LEU A CA 1
ATOM 5257 C C . LEU A 1 634 ? 5.089 14.281 -23.595 1.00 91.31 634 LEU A C 1
ATOM 5259 O O . LEU A 1 634 ? 3.968 14.766 -23.735 1.00 91.31 634 LEU A O 1
ATOM 5263 N N . ASP A 1 635 ? 5.836 14.521 -22.514 1.00 89.19 635 ASP A N 1
ATOM 5264 C CA . ASP A 1 635 ? 5.375 15.363 -21.408 1.00 89.19 635 ASP A CA 1
ATOM 5265 C C . ASP A 1 635 ? 5.084 16.806 -21.853 1.00 89.19 635 ASP A C 1
ATOM 5267 O O . ASP A 1 635 ? 4.116 17.421 -21.398 1.00 89.19 635 ASP A O 1
ATOM 5271 N N . LYS A 1 636 ? 5.895 17.309 -22.793 1.00 89.19 636 LYS A N 1
ATOM 5272 C CA . LYS A 1 636 ? 5.739 18.617 -23.445 1.00 89.19 636 LYS A CA 1
ATOM 5273 C C . LYS A 1 636 ? 4.703 18.632 -24.576 1.00 89.19 636 LYS A C 1
ATOM 5275 O O . LYS A 1 636 ? 4.473 19.700 -25.133 1.00 89.19 636 LYS A O 1
ATOM 5280 N N . GLN A 1 637 ? 4.111 17.487 -24.923 1.00 88.25 637 GLN A N 1
ATOM 5281 C CA . GLN A 1 637 ? 3.166 17.322 -26.038 1.00 88.25 637 GLN A CA 1
ATOM 5282 C C . GLN A 1 637 ? 3.741 17.698 -27.419 1.00 88.25 637 GLN A C 1
ATOM 5284 O O . GLN A 1 637 ? 2.995 18.049 -28.328 1.00 88.25 637 GLN A O 1
ATOM 5289 N N . ILE A 1 638 ? 5.067 17.617 -27.594 1.00 89.12 638 ILE A N 1
ATOM 5290 C CA . ILE A 1 638 ? 5.727 17.854 -28.895 1.00 89.12 638 ILE A CA 1
ATOM 5291 C C . ILE A 1 638 ? 5.558 16.633 -29.809 1.00 89.12 638 ILE A C 1
ATOM 5293 O O . ILE A 1 638 ? 5.407 16.774 -31.022 1.00 89.12 638 ILE A O 1
ATOM 5297 N N . ILE A 1 639 ? 5.586 15.441 -29.208 1.00 90.88 639 ILE A N 1
ATOM 5298 C CA . ILE A 1 639 ? 5.402 14.149 -29.870 1.00 90.88 639 ILE A CA 1
ATOM 5299 C C . ILE A 1 639 ? 4.061 13.554 -29.438 1.00 90.88 639 ILE A C 1
ATOM 5301 O O . ILE A 1 639 ? 3.615 13.752 -28.306 1.00 90.88 639 ILE A O 1
ATOM 5305 N N . THR A 1 640 ? 3.439 12.774 -30.321 1.00 89.50 640 THR A N 1
ATOM 5306 C CA . THR A 1 640 ? 2.253 11.965 -30.004 1.00 89.50 640 THR A CA 1
ATOM 5307 C C . THR A 1 640 ? 2.575 10.470 -29.948 1.00 89.50 640 THR A C 1
ATOM 5309 O O . THR A 1 640 ? 3.482 9.981 -30.622 1.00 89.50 640 THR A O 1
ATOM 5312 N N . TYR A 1 641 ? 1.789 9.703 -29.184 1.00 89.19 641 TYR A N 1
ATOM 5313 C CA . TYR A 1 641 ? 1.945 8.244 -29.109 1.00 89.19 641 TYR A CA 1
ATOM 5314 C C . TYR A 1 641 ? 1.843 7.561 -30.481 1.00 89.19 641 TYR A C 1
ATOM 5316 O O . TYR A 1 641 ? 2.574 6.610 -30.735 1.00 89.19 641 TYR A O 1
ATOM 5324 N N . ASN A 1 642 ? 1.015 8.084 -31.391 1.00 87.81 642 ASN A N 1
ATOM 5325 C CA . ASN A 1 642 ? 0.866 7.547 -32.747 1.00 87.81 642 ASN A CA 1
ATOM 5326 C C . ASN A 1 642 ? 2.151 7.689 -33.578 1.00 87.81 642 ASN A C 1
ATOM 5328 O O . ASN A 1 642 ? 2.488 6.791 -34.346 1.00 87.81 642 ASN A O 1
ATOM 5332 N N . GLN A 1 643 ? 2.890 8.794 -33.416 1.00 89.38 643 GLN A N 1
ATOM 5333 C CA . GLN A 1 643 ? 4.179 8.987 -34.090 1.00 89.38 643 GLN A CA 1
ATOM 5334 C C . GLN A 1 643 ? 5.228 7.991 -33.577 1.00 89.38 643 GLN A C 1
ATOM 5336 O O . GLN A 1 643 ? 6.001 7.450 -34.364 1.00 89.38 643 GLN A O 1
ATOM 5341 N N . ILE A 1 644 ? 5.233 7.702 -32.272 1.00 89.81 644 ILE A N 1
ATOM 5342 C CA . ILE A 1 644 ? 6.133 6.701 -31.678 1.00 89.81 644 ILE A CA 1
ATOM 5343 C C . ILE A 1 644 ? 5.758 5.295 -32.147 1.00 89.81 644 ILE A C 1
ATOM 5345 O O . ILE A 1 644 ? 6.642 4.518 -32.505 1.00 89.81 644 ILE A O 1
ATOM 5349 N N . ASP A 1 645 ? 4.464 4.970 -32.177 1.00 88.69 645 ASP A N 1
ATOM 5350 C CA . ASP A 1 645 ? 3.985 3.666 -32.639 1.00 88.69 645 ASP A CA 1
ATOM 5351 C C . ASP A 1 645 ? 4.397 3.413 -34.093 1.00 88.69 645 ASP A C 1
ATOM 5353 O O . ASP A 1 645 ? 4.947 2.356 -34.405 1.00 88.69 645 ASP A O 1
ATOM 5357 N N . PHE A 1 646 ? 4.252 4.426 -34.955 1.00 89.12 646 PHE A N 1
ATOM 5358 C CA . PHE A 1 646 ? 4.755 4.372 -36.324 1.00 89.12 646 PHE A CA 1
ATOM 5359 C C . PHE A 1 646 ? 6.281 4.233 -36.384 1.00 89.12 646 PHE A C 1
ATOM 5361 O O . PHE A 1 646 ? 6.785 3.395 -37.127 1.00 89.12 646 PHE A O 1
ATOM 5368 N N . PHE A 1 647 ? 7.034 5.012 -35.603 1.00 90.25 647 PHE A N 1
ATOM 5369 C CA . PHE A 1 647 ? 8.498 4.940 -35.601 1.00 90.25 647 PHE A CA 1
ATOM 5370 C C . PHE A 1 647 ? 9.018 3.542 -35.225 1.00 90.25 647 PHE A C 1
ATOM 5372 O O . PHE A 1 647 ? 9.999 3.065 -35.803 1.00 90.25 647 PHE A O 1
ATOM 5379 N N . LEU A 1 648 ? 8.348 2.874 -34.280 1.00 86.69 648 LEU A N 1
ATOM 5380 C CA . LEU A 1 648 ? 8.719 1.541 -33.806 1.00 86.69 648 LEU A CA 1
ATOM 5381 C C . LEU A 1 648 ? 8.242 0.421 -34.740 1.00 86.69 648 LEU A C 1
ATOM 5383 O O . LEU A 1 648 ? 9.020 -0.482 -35.047 1.00 86.69 648 LEU A O 1
ATOM 5387 N N . LYS A 1 649 ? 6.977 0.454 -35.172 1.00 84.31 649 LYS A N 1
ATOM 5388 C CA . LYS A 1 649 ? 6.337 -0.654 -35.905 1.00 84.31 649 LYS A CA 1
ATOM 5389 C C . LYS A 1 649 ? 6.365 -0.492 -37.424 1.00 84.31 649 LYS A C 1
ATOM 5391 O O . LYS A 1 649 ? 6.242 -1.487 -38.132 1.00 84.31 649 LYS A O 1
ATOM 5396 N N . GLY A 1 650 ? 6.536 0.728 -37.929 1.00 81.25 650 GLY A N 1
ATOM 5397 C CA . GLY A 1 650 ? 6.385 1.043 -39.347 1.00 81.25 650 GLY A CA 1
ATOM 5398 C C . GLY A 1 650 ? 4.954 0.820 -39.843 1.00 81.25 650 GLY A C 1
ATOM 5399 O O . GLY A 1 650 ? 3.989 0.847 -39.077 1.00 81.25 650 GLY A O 1
ATOM 5400 N N . ASN A 1 651 ? 4.810 0.599 -41.149 1.00 78.19 651 ASN A N 1
ATOM 5401 C CA . ASN A 1 651 ? 3.527 0.259 -41.753 1.00 78.19 651 ASN A CA 1
ATOM 5402 C C . ASN A 1 651 ? 3.332 -1.263 -41.688 1.00 78.19 651 ASN A C 1
ATOM 5404 O O . ASN A 1 651 ? 4.019 -2.010 -42.377 1.00 78.19 651 ASN A O 1
ATOM 5408 N N . LEU A 1 652 ? 2.372 -1.714 -40.879 1.00 68.56 652 LEU A N 1
ATOM 5409 C CA . LEU A 1 652 ? 2.016 -3.132 -40.732 1.00 68.56 652 LEU A CA 1
ATOM 5410 C C . LEU A 1 652 ? 1.033 -3.632 -41.808 1.00 68.56 652 LEU A C 1
ATOM 5412 O O . LEU A 1 652 ? 0.654 -4.803 -41.802 1.00 68.56 652 LEU A O 1
ATOM 5416 N N . SER A 1 653 ? 0.586 -2.759 -42.715 1.00 66.31 653 SER A N 1
ATOM 5417 C CA . SER A 1 653 ? -0.373 -3.115 -43.764 1.00 66.31 653 SER A CA 1
ATOM 5418 C C . SER A 1 653 ? 0.277 -4.066 -44.773 1.00 66.31 653 SER A C 1
ATOM 5420 O O . SER A 1 653 ? 1.260 -3.712 -45.416 1.00 66.31 653 SER A O 1
ATOM 5422 N N . LEU A 1 654 ? -0.305 -5.255 -44.961 1.00 58.28 654 LEU A N 1
ATOM 5423 C CA . LEU A 1 654 ? 0.150 -6.270 -45.929 1.00 58.28 654 LEU A CA 1
ATOM 5424 C C . LEU A 1 654 ? -0.191 -5.927 -47.398 1.00 58.28 654 LEU A C 1
ATOM 5426 O O . LEU A 1 654 ? 0.053 -6.734 -48.297 1.00 58.28 654 LEU A O 1
ATOM 5430 N N . ASP A 1 655 ? -0.760 -4.745 -47.650 1.00 59.19 655 ASP A N 1
ATOM 5431 C CA . ASP A 1 655 ? -1.202 -4.293 -48.969 1.00 59.19 655 ASP A CA 1
ATOM 5432 C C . ASP A 1 655 ? -0.013 -3.994 -49.893 1.00 59.19 655 ASP A C 1
ATOM 5434 O O . ASP A 1 655 ? 0.499 -2.880 -49.937 1.00 59.19 655 ASP A O 1
ATOM 5438 N N . LYS A 1 656 ? 0.388 -4.977 -50.707 1.00 58.53 656 LYS A N 1
ATOM 5439 C CA . LYS A 1 656 ? 1.390 -4.829 -51.788 1.00 58.53 656 LYS A CA 1
ATOM 5440 C C . LYS A 1 656 ? 0.826 -4.189 -53.070 1.00 58.53 656 LYS A C 1
ATOM 5442 O O . LYS A 1 656 ? 1.420 -4.314 -54.139 1.00 58.53 656 LYS A O 1
ATOM 5447 N N . SER A 1 657 ? -0.353 -3.572 -53.007 1.00 57.16 657 SER A N 1
ATOM 5448 C CA . SER A 1 657 ? -1.121 -3.145 -54.187 1.00 57.16 657 SER A CA 1
ATOM 5449 C C . SER A 1 657 ? -0.542 -1.911 -54.893 1.00 57.16 657 SER A C 1
ATOM 5451 O O . SER A 1 657 ? -0.687 -1.783 -56.108 1.00 57.16 657 SER A O 1
ATOM 5453 N N . SER A 1 658 ? 0.162 -1.032 -54.171 1.00 63.16 658 SER A N 1
ATOM 5454 C CA . SER A 1 658 ? 0.809 0.161 -54.735 1.00 63.16 658 SER A CA 1
ATOM 5455 C C . SER A 1 658 ? 2.288 -0.090 -55.028 1.00 63.16 658 SER A C 1
ATOM 5457 O O . SER A 1 658 ? 3.086 -0.236 -54.107 1.00 63.16 658 SER A O 1
ATOM 5459 N N . LYS A 1 659 ? 2.678 -0.047 -56.306 1.00 69.38 659 LYS A N 1
ATOM 5460 C CA . LYS A 1 659 ? 4.092 -0.090 -56.712 1.00 69.38 659 LYS A CA 1
ATOM 5461 C C . LYS A 1 659 ? 4.788 1.257 -56.445 1.00 69.38 659 LYS 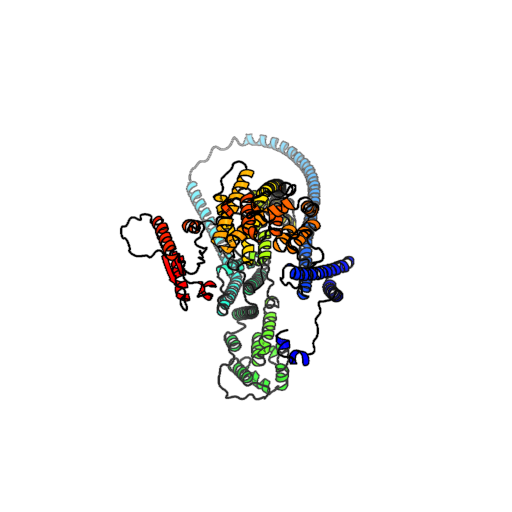A C 1
ATOM 5463 O O . LYS A 1 659 ? 4.126 2.287 -56.569 1.00 69.38 659 LYS A O 1
ATOM 5468 N N . PRO A 1 660 ? 6.090 1.266 -56.101 1.00 72.62 660 PRO A N 1
ATOM 5469 C CA . PRO A 1 660 ? 6.873 2.498 -56.043 1.00 72.62 660 PRO A CA 1
ATOM 5470 C C . PRO A 1 660 ? 6.964 3.136 -57.436 1.00 72.62 660 PRO A C 1
ATOM 5472 O O . PRO A 1 660 ? 7.137 2.422 -58.426 1.00 72.62 660 PRO A O 1
ATOM 5475 N N . LEU A 1 661 ? 6.872 4.469 -57.522 1.00 68.38 661 LEU A N 1
ATOM 5476 C CA . LEU A 1 661 ? 6.993 5.189 -58.803 1.00 68.38 661 LEU A CA 1
ATOM 5477 C C . LEU A 1 661 ? 8.408 5.138 -59.394 1.00 68.38 661 LEU A C 1
ATOM 5479 O O . LEU A 1 661 ? 8.568 5.237 -60.608 1.00 68.38 661 LEU A O 1
ATOM 5483 N N . PHE A 1 662 ? 9.431 4.960 -58.554 1.00 74.50 662 PHE A N 1
ATOM 5484 C CA . PHE A 1 662 ? 10.835 5.010 -58.958 1.00 74.50 662 PHE A CA 1
ATOM 5485 C C . PHE A 1 662 ? 11.590 3.741 -58.555 1.00 74.50 662 PHE A C 1
ATOM 5487 O O . PHE A 1 662 ? 11.369 3.189 -57.481 1.00 74.50 662 PHE A O 1
ATOM 5494 N N . SER A 1 663 ? 12.533 3.304 -59.395 1.00 72.81 663 SER A N 1
ATOM 5495 C CA . SER A 1 663 ? 13.276 2.045 -59.217 1.00 72.81 663 SER A CA 1
ATOM 5496 C C . SER A 1 663 ? 14.287 2.047 -58.064 1.00 72.81 663 SER A C 1
ATOM 5498 O O . SER A 1 663 ? 14.732 0.979 -57.658 1.00 72.81 663 SER A O 1
ATOM 5500 N N . TRP A 1 664 ? 14.668 3.221 -57.551 1.00 83.06 664 TRP A N 1
ATOM 5501 C CA . TRP A 1 664 ? 15.580 3.358 -56.407 1.00 83.06 664 TRP A CA 1
ATOM 5502 C C . TRP A 1 664 ? 14.859 3.247 -55.051 1.00 83.06 664 TRP A C 1
ATOM 5504 O O . TRP A 1 664 ? 15.507 3.078 -54.022 1.00 83.06 664 TRP A O 1
ATOM 5514 N N . LEU A 1 665 ? 13.522 3.306 -55.038 1.00 81.56 665 LEU A N 1
ATOM 5515 C CA . LEU A 1 665 ? 12.712 3.132 -53.835 1.00 81.56 665 LEU A CA 1
ATOM 5516 C C . LEU A 1 665 ? 12.339 1.663 -53.650 1.00 81.56 665 LEU A C 1
ATOM 5518 O O . LEU A 1 665 ? 11.850 1.000 -54.566 1.00 81.56 665 LEU A O 1
ATOM 5522 N N . THR A 1 666 ? 12.507 1.163 -52.430 1.00 82.56 666 THR A N 1
ATOM 5523 C CA . THR A 1 666 ? 11.993 -0.159 -52.063 1.00 82.56 666 THR A CA 1
ATOM 5524 C C . THR A 1 666 ? 10.474 -0.113 -51.872 1.00 82.56 666 THR A C 1
ATOM 5526 O O . THR A 1 666 ? 9.891 0.938 -51.597 1.00 82.56 666 THR A O 1
ATOM 5529 N N . TYR A 1 667 ? 9.812 -1.268 -51.966 1.00 79.50 667 TYR A N 1
ATOM 5530 C CA . TYR A 1 667 ? 8.386 -1.362 -51.638 1.00 79.50 667 TYR A CA 1
ATOM 5531 C C . TYR A 1 667 ? 8.111 -0.919 -50.192 1.00 79.50 667 TYR A C 1
ATOM 5533 O O . TYR A 1 667 ? 7.160 -0.186 -49.944 1.00 79.50 667 TYR A O 1
ATOM 5541 N N . GLU A 1 668 ? 8.968 -1.298 -49.241 1.00 80.38 668 GLU A N 1
ATOM 5542 C CA . GLU A 1 668 ? 8.806 -0.949 -47.825 1.00 80.38 668 GLU A CA 1
ATOM 5543 C C . GLU A 1 668 ? 8.892 0.562 -47.588 1.00 80.38 668 GLU A C 1
ATOM 5545 O O . GLU A 1 668 ? 8.011 1.138 -46.949 1.00 80.38 668 GLU A O 1
ATOM 5550 N N . THR A 1 669 ? 9.911 1.225 -48.143 1.00 83.06 669 THR A N 1
ATOM 5551 C CA . THR A 1 669 ? 10.073 2.684 -48.032 1.00 83.06 669 THR A CA 1
ATOM 5552 C C . THR A 1 669 ? 8.868 3.416 -48.625 1.00 83.06 669 THR A C 1
ATOM 5554 O O . THR A 1 669 ? 8.333 4.330 -48.000 1.00 83.06 669 THR A O 1
ATOM 5557 N N . TRP A 1 670 ? 8.377 2.964 -49.783 1.00 85.19 670 TRP A N 1
ATOM 5558 C CA . TRP A 1 670 ? 7.197 3.538 -50.430 1.00 85.19 670 TRP A CA 1
ATOM 5559 C C . TRP A 1 670 ? 5.933 3.406 -49.575 1.00 85.19 670 TRP A C 1
ATOM 5561 O O . TRP A 1 670 ? 5.226 4.387 -49.341 1.00 85.19 670 TRP A O 1
ATOM 5571 N N . HIS A 1 671 ? 5.671 2.217 -49.031 1.00 83.31 671 HIS A N 1
ATOM 5572 C CA . HIS A 1 671 ? 4.518 1.984 -48.163 1.00 83.31 671 HIS A CA 1
ATOM 5573 C C . HIS A 1 671 ? 4.597 2.755 -46.840 1.00 83.31 671 HIS A C 1
ATOM 5575 O O . HIS A 1 671 ? 3.552 3.145 -46.313 1.00 83.31 671 HIS A O 1
ATOM 5581 N N . HIS A 1 672 ? 5.796 3.010 -46.313 1.00 85.12 672 HIS A N 1
ATOM 5582 C CA . HIS A 1 672 ? 5.986 3.886 -45.157 1.00 85.12 672 HIS A CA 1
ATOM 5583 C C . HIS A 1 672 ? 5.649 5.347 -45.477 1.00 85.12 672 HIS A C 1
ATOM 5585 O O . HIS A 1 672 ? 4.911 5.975 -44.718 1.00 85.12 672 HIS A O 1
ATOM 5591 N N . CYS A 1 673 ? 6.102 5.872 -46.618 1.00 85.56 673 CYS A N 1
ATOM 5592 C CA . CYS A 1 673 ? 5.761 7.227 -47.066 1.00 85.56 673 CYS A CA 1
ATOM 5593 C C . CYS A 1 673 ? 4.256 7.384 -47.339 1.00 85.56 673 CYS A C 1
ATOM 5595 O O . CYS A 1 673 ? 3.651 8.374 -46.923 1.00 85.56 673 CYS A O 1
ATOM 5597 N N . LEU A 1 674 ? 3.624 6.382 -47.963 1.00 83.50 674 LEU A N 1
ATOM 5598 C CA . LEU A 1 674 ? 2.170 6.348 -48.152 1.00 83.50 674 LEU A CA 1
ATOM 5599 C C . LEU A 1 674 ? 1.429 6.360 -46.811 1.00 83.50 674 LEU A C 1
ATOM 5601 O O . LEU A 1 674 ? 0.468 7.109 -46.643 1.00 83.50 674 LEU A O 1
ATOM 5605 N N . TYR A 1 675 ? 1.873 5.552 -45.849 1.00 84.44 675 TYR A N 1
ATOM 5606 C CA . TYR A 1 675 ? 1.273 5.515 -44.518 1.00 84.44 675 TYR A CA 1
ATOM 5607 C C . TYR A 1 675 ? 1.406 6.861 -43.800 1.00 84.44 675 TYR A C 1
ATOM 5609 O O . TYR A 1 675 ? 0.414 7.362 -43.273 1.00 84.44 675 TYR A O 1
ATOM 5617 N N . LEU A 1 676 ? 2.590 7.485 -43.853 1.00 85.69 676 LEU A N 1
ATOM 5618 C CA . LEU A 1 676 ? 2.825 8.822 -43.301 1.00 85.69 676 LEU A CA 1
ATOM 5619 C C . LEU A 1 676 ? 1.875 9.861 -43.901 1.00 85.69 676 LEU A C 1
ATOM 5621 O O . LEU A 1 676 ? 1.260 10.618 -43.154 1.00 85.69 676 LEU A O 1
ATOM 5625 N N . SER A 1 677 ? 1.698 9.854 -45.225 1.00 85.00 677 SER A N 1
ATOM 5626 C CA . SER A 1 677 ? 0.801 10.799 -45.904 1.00 85.00 677 SER A CA 1
ATOM 5627 C C . SER A 1 677 ? -0.671 10.641 -45.496 1.00 85.00 677 SER A C 1
ATOM 5629 O O . SER A 1 677 ? -1.389 11.632 -45.394 1.00 85.00 677 SER A O 1
ATOM 5631 N N . LYS A 1 678 ? -1.117 9.403 -45.230 1.00 84.44 678 LYS A N 1
ATOM 5632 C CA . LYS A 1 678 ? -2.507 9.091 -44.865 1.00 84.44 678 LYS A CA 1
ATOM 5633 C C . LYS A 1 678 ? -2.801 9.348 -43.388 1.00 84.44 678 LYS A C 1
ATOM 5635 O O . LYS A 1 678 ? -3.873 9.845 -43.067 1.00 84.44 678 LYS A O 1
ATOM 5640 N N . GLN A 1 679 ? -1.879 8.975 -42.500 1.00 82.69 679 GLN A N 1
ATOM 5641 C CA . GLN A 1 679 ? -2.080 9.043 -41.046 1.00 82.69 679 GLN A CA 1
ATOM 5642 C C . GLN A 1 679 ? -1.707 10.400 -40.447 1.00 82.69 679 GLN A C 1
ATOM 5644 O O . GLN A 1 679 ? -2.267 10.789 -39.426 1.00 82.69 679 GLN A O 1
ATOM 5649 N N . PHE A 1 680 ? -0.794 11.137 -41.085 1.00 84.31 680 PHE A N 1
ATOM 5650 C CA . PHE A 1 680 ? -0.359 12.463 -40.642 1.00 84.31 680 PHE A CA 1
ATOM 5651 C C . PHE A 1 680 ? -0.545 13.510 -41.758 1.00 84.31 680 PHE A C 1
ATOM 5653 O O . PHE A 1 680 ? 0.433 14.113 -42.218 1.00 84.31 680 PHE A O 1
ATOM 5660 N N . PRO A 1 681 ? -1.793 13.745 -42.211 1.00 75.75 681 PRO A N 1
ATOM 5661 C CA . PRO A 1 681 ? -2.066 14.587 -43.374 1.00 75.75 681 PRO A CA 1
ATOM 5662 C C . PRO A 1 681 ? -1.635 16.047 -43.173 1.00 75.75 681 PRO A C 1
ATOM 5664 O O . PRO A 1 681 ? -1.160 16.668 -44.115 1.00 75.75 681 PRO A O 1
ATOM 5667 N N . GLU A 1 682 ? -1.689 16.579 -41.948 1.00 79.69 682 GLU A N 1
ATOM 5668 C CA . GLU A 1 682 ? -1.377 17.992 -41.664 1.00 79.69 682 GLU A CA 1
ATOM 5669 C C . GLU A 1 682 ? 0.010 18.441 -42.152 1.00 79.69 682 GLU A C 1
ATOM 5671 O O . GLU A 1 682 ? 0.170 19.579 -42.589 1.00 79.69 682 GLU A O 1
ATOM 5676 N N . LYS A 1 683 ? 1.013 17.555 -42.086 1.00 81.31 683 LYS A N 1
ATOM 5677 C CA . LYS A 1 683 ? 2.404 17.869 -42.460 1.00 81.31 683 LYS A CA 1
ATOM 5678 C C . LYS A 1 683 ? 2.960 16.999 -43.586 1.00 81.31 683 LYS A C 1
ATOM 5680 O O . LYS A 1 683 ? 3.869 17.436 -44.286 1.00 81.31 683 LYS A O 1
ATOM 5685 N N . PHE A 1 684 ? 2.438 15.784 -43.779 1.00 83.94 684 PHE A N 1
ATOM 5686 C CA . PHE A 1 684 ? 2.981 14.809 -44.735 1.00 83.94 684 PHE A CA 1
ATOM 5687 C C . PHE A 1 684 ? 2.093 14.564 -45.964 1.00 83.94 684 PHE A C 1
ATOM 5689 O O . PHE A 1 684 ? 2.461 13.749 -46.809 1.00 83.94 684 PHE A O 1
ATOM 5696 N N . GLN A 1 685 ? 0.964 15.266 -46.124 1.00 81.69 685 GLN A N 1
ATOM 5697 C CA . GLN A 1 685 ? 0.076 15.088 -47.285 1.00 81.69 685 GLN A CA 1
ATOM 5698 C C . GLN A 1 685 ? 0.804 15.293 -48.624 1.00 81.69 685 GLN A C 1
ATOM 5700 O O . GLN A 1 685 ? 0.650 14.488 -49.539 1.00 81.69 685 GLN A O 1
ATOM 5705 N N . ASN A 1 686 ? 1.659 16.315 -48.716 1.00 82.62 686 ASN A N 1
ATOM 5706 C CA . ASN A 1 686 ? 2.400 16.637 -49.941 1.00 82.62 686 ASN A CA 1
ATOM 5707 C C . ASN A 1 686 ? 3.719 15.859 -50.088 1.00 82.62 686 ASN A C 1
ATOM 5709 O O . ASN A 1 686 ? 4.485 16.138 -51.007 1.00 82.62 686 ASN A O 1
ATOM 5713 N N . LEU A 1 687 ? 4.015 14.899 -49.202 1.00 84.94 687 LEU A N 1
ATOM 5714 C CA . LEU A 1 687 ? 5.268 14.136 -49.249 1.00 84.94 687 LEU A CA 1
ATOM 5715 C C . LEU A 1 687 ? 5.403 13.364 -50.563 1.00 84.94 687 LEU A C 1
ATOM 5717 O O . LEU A 1 687 ? 6.448 13.413 -51.199 1.00 84.94 687 LEU A O 1
ATOM 5721 N N . ILE A 1 688 ? 4.332 12.689 -50.981 1.00 83.75 688 ILE A N 1
ATOM 5722 C CA . ILE A 1 688 ? 4.318 11.884 -52.207 1.00 83.75 688 ILE A CA 1
ATOM 5723 C C . ILE A 1 688 ? 4.501 12.777 -53.435 1.00 83.75 688 ILE A C 1
ATOM 5725 O O . ILE A 1 688 ? 5.396 12.531 -54.235 1.00 83.75 688 ILE A O 1
ATOM 5729 N N . LEU A 1 689 ? 3.714 13.854 -53.525 1.00 83.56 689 LEU A N 1
ATOM 5730 C CA . LEU A 1 689 ? 3.780 14.816 -54.628 1.00 83.56 689 LEU A CA 1
ATOM 5731 C C . LEU A 1 689 ? 5.171 15.452 -54.739 1.00 83.56 689 LEU A C 1
ATOM 5733 O O . LEU A 1 689 ? 5.714 15.577 -55.827 1.00 83.56 689 LEU A O 1
ATOM 5737 N N . ASN A 1 690 ? 5.805 15.790 -53.615 1.00 84.56 690 ASN A N 1
ATOM 5738 C CA . ASN A 1 690 ? 7.137 16.390 -53.635 1.00 84.56 690 ASN A CA 1
ATOM 5739 C C . ASN A 1 690 ? 8.243 15.396 -54.040 1.00 84.56 690 ASN A C 1
ATOM 5741 O O . ASN A 1 690 ? 9.219 15.800 -54.672 1.00 84.56 690 ASN A O 1
ATOM 5745 N N . ILE A 1 691 ? 8.094 14.108 -53.707 1.00 84.62 691 ILE A N 1
ATOM 5746 C CA . ILE A 1 691 ? 8.991 13.046 -54.193 1.00 84.62 691 ILE A CA 1
ATOM 5747 C C . ILE A 1 691 ? 8.824 12.860 -55.710 1.00 84.62 691 ILE A C 1
ATOM 5749 O O . ILE A 1 691 ? 9.808 12.594 -56.401 1.00 84.62 691 ILE A O 1
ATOM 5753 N N . GLU A 1 692 ? 7.605 13.022 -56.231 1.00 83.88 692 GLU A N 1
ATOM 5754 C CA . GLU A 1 692 ? 7.318 12.987 -57.670 1.00 83.88 692 GLU A CA 1
ATOM 5755 C C . GLU A 1 692 ? 7.879 14.210 -58.413 1.00 83.88 692 GLU A C 1
ATOM 5757 O O . GLU A 1 692 ? 8.442 14.054 -59.496 1.00 83.88 692 GLU A O 1
ATOM 5762 N N . GLU A 1 693 ? 7.777 15.405 -57.825 1.00 84.56 693 GLU A N 1
ATOM 5763 C CA . GLU A 1 693 ? 8.278 16.659 -58.406 1.00 84.56 693 GLU A CA 1
ATOM 5764 C C . GLU A 1 693 ? 9.813 16.765 -58.375 1.00 84.56 693 GLU A C 1
ATOM 5766 O O . GLU A 1 693 ? 10.410 17.228 -59.347 1.00 84.56 693 GLU A O 1
ATOM 5771 N N . ASN A 1 694 ? 10.467 16.312 -57.294 1.00 86.19 694 ASN A N 1
ATOM 5772 C CA . ASN A 1 694 ? 11.918 16.463 -57.084 1.00 86.19 694 ASN A CA 1
ATOM 5773 C C . ASN A 1 694 ? 12.656 15.124 -56.849 1.00 86.19 694 ASN A C 1
ATOM 5775 O O . ASN A 1 694 ? 13.370 14.969 -55.852 1.00 86.19 694 ASN A O 1
ATOM 5779 N N . PRO A 1 695 ? 12.566 14.134 -57.757 1.00 84.00 695 PRO A N 1
ATOM 5780 C CA . PRO A 1 695 ? 13.095 12.790 -57.514 1.00 84.00 695 PRO A CA 1
ATOM 5781 C C . PRO A 1 695 ? 14.626 12.742 -57.394 1.00 84.00 695 PRO A C 1
ATOM 5783 O O . PRO A 1 695 ? 15.162 11.871 -56.712 1.00 84.00 695 PRO A O 1
ATOM 5786 N N . ILE A 1 696 ? 15.342 13.665 -58.046 1.00 85.12 696 ILE A N 1
ATOM 5787 C CA . ILE A 1 696 ? 16.814 13.705 -58.043 1.00 85.12 696 ILE A CA 1
ATOM 5788 C C . ILE A 1 696 ? 17.343 14.140 -56.671 1.00 85.12 696 ILE A C 1
ATOM 5790 O O . ILE A 1 696 ? 18.262 13.509 -56.156 1.00 85.12 696 ILE A O 1
ATOM 5794 N N . GLU A 1 697 ? 16.748 15.170 -56.062 1.00 86.81 697 GLU A N 1
ATOM 5795 C CA . GLU A 1 697 ? 17.156 15.666 -54.740 1.00 86.81 697 GLU A CA 1
ATOM 5796 C C . GLU A 1 697 ? 16.891 14.622 -53.649 1.00 86.81 697 GLU A C 1
ATOM 5798 O O . GLU A 1 697 ? 17.763 14.340 -52.827 1.00 86.81 697 GLU A O 1
ATOM 5803 N N . TRP A 1 698 ? 15.717 13.981 -53.684 1.00 86.69 698 TRP A N 1
ATOM 5804 C CA . TRP A 1 698 ? 15.369 12.904 -52.755 1.00 86.69 698 TRP A CA 1
ATOM 5805 C C . TRP A 1 698 ? 16.272 11.683 -52.905 1.00 86.69 698 TRP A C 1
ATOM 5807 O O . TRP A 1 698 ? 16.662 11.090 -51.898 1.00 86.69 698 TRP A O 1
ATOM 5817 N N . LYS A 1 699 ? 16.649 11.331 -54.139 1.00 85.88 699 LYS A N 1
ATOM 5818 C CA . LYS A 1 699 ? 17.598 10.247 -54.399 1.00 85.88 699 LYS A CA 1
ATOM 5819 C C . LYS A 1 699 ? 18.991 10.582 -53.863 1.00 85.88 699 LYS A C 1
ATOM 5821 O O . LYS A 1 699 ? 19.568 9.770 -53.149 1.00 85.88 699 LYS A O 1
ATOM 5826 N N . GLN A 1 700 ? 19.505 11.781 -54.151 1.00 87.06 700 GLN A N 1
ATOM 5827 C CA . GLN A 1 700 ? 20.807 12.236 -53.645 1.00 87.06 700 GLN A CA 1
ATOM 5828 C C . GLN A 1 700 ? 20.853 12.259 -52.117 1.00 87.06 700 GLN A C 1
ATOM 5830 O O . GLN A 1 700 ? 21.860 11.875 -51.530 1.00 87.06 700 GLN A O 1
ATOM 5835 N N . TRP A 1 701 ? 19.764 12.678 -51.470 1.00 88.50 701 TRP A N 1
ATOM 5836 C CA . TRP A 1 701 ? 19.667 12.670 -50.015 1.00 88.50 701 TRP A CA 1
ATOM 5837 C C . TRP A 1 701 ? 19.598 11.245 -49.443 1.00 88.50 701 TRP A C 1
ATOM 5839 O O . TRP A 1 701 ? 20.318 10.938 -48.495 1.00 88.50 701 TRP A O 1
ATOM 5849 N N . ALA A 1 702 ? 18.777 10.363 -50.024 1.00 83.88 702 ALA A N 1
ATOM 5850 C CA . ALA A 1 702 ? 18.583 8.998 -49.528 1.00 83.88 702 ALA A CA 1
ATOM 5851 C C . ALA A 1 702 ? 19.805 8.084 -49.739 1.00 83.88 702 ALA A C 1
ATOM 5853 O O . ALA A 1 702 ? 20.056 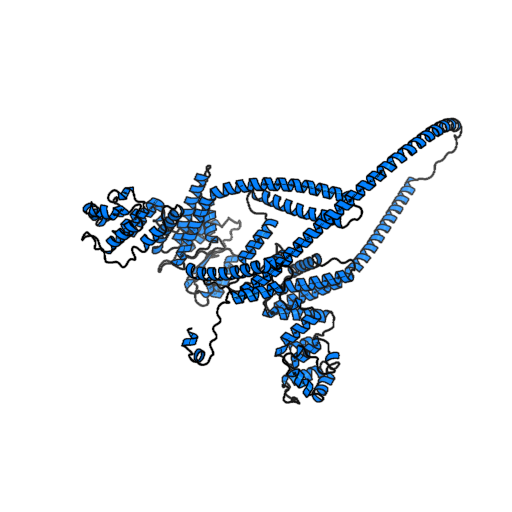7.206 -48.913 1.00 83.88 702 ALA A O 1
ATOM 5854 N N . GLU A 1 703 ? 20.555 8.285 -50.828 1.00 85.81 703 GLU A N 1
ATOM 5855 C CA . GLU A 1 703 ? 21.784 7.540 -51.146 1.00 85.81 703 GLU A CA 1
ATOM 5856 C C . GLU A 1 703 ? 23.035 8.122 -50.465 1.00 85.81 703 GLU A C 1
ATOM 5858 O O . GLU A 1 703 ? 24.106 7.526 -50.551 1.00 85.81 703 GLU A O 1
ATOM 5863 N N . HIS A 1 704 ? 22.930 9.268 -49.783 1.00 87.44 704 HIS A N 1
ATOM 5864 C CA . HIS A 1 704 ? 24.063 9.863 -49.078 1.00 87.44 704 HIS A CA 1
ATOM 5865 C C . HIS A 1 704 ? 24.523 8.985 -47.899 1.00 87.44 704 HIS A C 1
ATOM 5867 O O . HIS A 1 704 ? 23.707 8.403 -47.188 1.00 87.44 704 HIS A O 1
ATOM 5873 N N . ASP A 1 705 ? 25.830 8.956 -47.617 1.00 84.56 705 ASP A N 1
ATOM 5874 C CA . ASP A 1 705 ? 26.401 8.135 -46.533 1.00 84.56 705 ASP A CA 1
ATOM 5875 C C . ASP A 1 705 ? 25.972 8.594 -45.123 1.00 84.56 705 ASP A C 1
ATOM 5877 O O . ASP A 1 705 ? 25.966 7.816 -44.164 1.00 84.56 705 ASP A O 1
ATOM 5881 N N . GLN A 1 706 ? 25.629 9.879 -44.985 1.00 87.62 706 GLN A N 1
ATOM 5882 C CA . GLN A 1 706 ? 25.219 10.527 -43.730 1.00 87.62 706 GLN A CA 1
ATOM 5883 C C . GLN A 1 706 ? 23.992 11.436 -43.935 1.00 87.62 706 GLN A C 1
ATOM 5885 O O . GLN A 1 706 ? 24.123 12.667 -43.893 1.00 87.62 706 GLN A O 1
ATOM 5890 N N . PRO A 1 707 ? 22.804 10.876 -44.210 1.00 85.88 707 PRO A N 1
ATOM 5891 C CA . PRO A 1 707 ? 21.588 11.652 -44.466 1.00 85.88 707 PRO A CA 1
ATOM 5892 C C . PRO A 1 707 ? 21.151 12.469 -43.244 1.00 85.88 707 PRO A C 1
ATOM 5894 O O . PRO A 1 707 ? 20.534 13.520 -43.389 1.00 85.88 707 PRO A O 1
ATOM 5897 N N . GLU A 1 708 ? 21.526 12.051 -42.031 1.00 86.00 708 GLU A N 1
ATOM 5898 C CA . GLU A 1 708 ? 21.235 12.775 -40.793 1.00 86.00 708 GLU A CA 1
ATOM 5899 C C . GLU A 1 708 ? 21.941 14.135 -40.698 1.00 86.00 708 GLU A C 1
ATOM 5901 O O . GLU A 1 708 ? 21.508 14.994 -39.927 1.00 86.00 708 GLU A O 1
ATOM 5906 N N . ASN A 1 709 ? 23.029 14.342 -41.449 1.00 86.50 709 ASN A N 1
ATOM 5907 C CA . ASN A 1 709 ? 23.826 15.571 -41.436 1.00 86.50 709 ASN A CA 1
ATOM 5908 C C . ASN A 1 709 ? 23.435 16.587 -42.502 1.00 86.50 709 ASN A C 1
ATOM 5910 O O . ASN A 1 709 ? 23.720 17.772 -42.327 1.00 86.50 709 ASN A O 1
ATOM 5914 N N . ILE A 1 710 ? 22.733 16.144 -43.539 1.00 85.75 710 ILE A N 1
ATOM 5915 C CA . ILE A 1 710 ? 22.261 16.993 -44.626 1.00 85.75 710 ILE A CA 1
ATOM 5916 C C . ILE A 1 710 ? 20.829 17.445 -44.332 1.00 85.75 710 ILE A C 1
ATOM 5918 O O . ILE A 1 710 ? 20.026 16.699 -43.772 1.00 85.75 710 ILE A O 1
ATOM 5922 N N . ALA A 1 711 ? 20.515 18.688 -44.695 1.00 82.94 711 ALA A N 1
ATOM 5923 C CA . ALA A 1 711 ? 19.155 19.205 -44.635 1.00 82.94 711 ALA A CA 1
ATOM 5924 C C . ALA A 1 711 ? 18.221 18.397 -45.552 1.00 82.94 711 ALA A C 1
ATOM 5926 O O . ALA A 1 711 ? 18.611 17.972 -46.639 1.00 82.94 711 ALA A O 1
ATOM 5927 N N . LEU A 1 712 ? 16.977 18.196 -45.120 1.00 85.50 712 LEU A N 1
ATOM 5928 C CA . LEU A 1 712 ? 15.973 17.530 -45.951 1.00 85.50 712 LEU A CA 1
ATOM 5929 C C . LEU A 1 712 ? 15.651 18.368 -47.205 1.00 85.50 712 LEU A C 1
ATOM 5931 O O . LEU A 1 712 ? 15.771 19.598 -47.168 1.00 85.50 712 LEU A O 1
ATOM 5935 N N . PRO A 1 713 ? 15.171 17.742 -48.295 1.00 86.56 713 PRO A N 1
ATOM 5936 C CA . PRO A 1 713 ? 14.634 18.477 -49.435 1.00 86.56 713 PRO A CA 1
ATOM 5937 C C . PRO A 1 713 ? 13.542 19.469 -49.004 1.00 86.56 713 PRO A C 1
ATOM 5939 O O . PRO A 1 713 ? 12.696 19.180 -48.145 1.00 86.56 713 PRO A O 1
ATOM 5942 N N . LYS A 1 714 ? 13.569 20.681 -49.569 1.00 81.00 714 LYS A N 1
ATOM 5943 C CA . LYS A 1 714 ? 12.584 21.725 -49.242 1.00 81.00 714 LYS A CA 1
ATOM 5944 C C . LYS A 1 714 ? 11.208 21.298 -49.783 1.00 81.00 714 LYS A C 1
ATOM 5946 O O . LYS A 1 714 ? 11.138 20.815 -50.909 1.00 81.00 714 LYS A O 1
ATOM 5951 N N . PRO A 1 715 ? 10.106 21.480 -49.028 1.00 82.12 715 PRO A N 1
ATOM 5952 C CA . PRO A 1 715 ? 9.950 22.319 -47.829 1.00 82.12 715 PRO A CA 1
ATOM 5953 C C . PRO A 1 715 ? 10.092 21.594 -46.469 1.00 82.12 715 PRO A C 1
ATOM 5955 O O . PRO A 1 715 ? 9.946 22.227 -45.420 1.00 82.12 715 PRO A O 1
ATOM 5958 N N . PHE A 1 716 ? 10.381 20.290 -46.446 1.00 82.56 716 PHE A N 1
ATOM 5959 C CA . PHE A 1 716 ? 10.294 19.463 -45.232 1.00 82.56 716 PHE A CA 1
ATOM 5960 C C . PHE A 1 716 ? 11.345 19.778 -44.166 1.00 82.56 716 PHE A C 1
ATOM 5962 O O . PHE A 1 716 ? 11.111 19.532 -42.985 1.00 82.56 716 PHE A O 1
ATOM 5969 N N . ASP A 1 717 ? 12.475 20.377 -44.539 1.00 81.31 717 ASP A N 1
ATOM 5970 C CA . ASP A 1 717 ? 13.480 20.784 -43.555 1.00 81.31 717 ASP A CA 1
ATOM 5971 C C . ASP A 1 717 ? 12.984 21.880 -42.595 1.00 81.31 717 ASP A C 1
ATOM 5973 O O . ASP A 1 717 ? 13.406 21.930 -41.442 1.00 81.31 717 ASP A O 1
ATOM 5977 N N . ILE A 1 718 ? 12.058 22.734 -43.036 1.00 83.12 718 ILE A N 1
ATOM 5978 C CA . ILE A 1 718 ? 11.523 23.831 -42.212 1.00 83.12 718 ILE A CA 1
ATOM 5979 C C . ILE A 1 718 ? 10.215 23.413 -41.533 1.00 83.12 718 ILE A C 1
ATOM 5981 O O . ILE A 1 718 ? 9.949 23.814 -40.404 1.00 83.12 718 ILE A O 1
ATOM 5985 N N . LEU A 1 719 ? 9.399 22.604 -42.214 1.00 84.75 719 LEU A N 1
ATOM 5986 C CA . LEU A 1 719 ? 8.066 22.219 -41.741 1.00 84.75 719 LEU A CA 1
ATOM 5987 C C . LEU A 1 719 ? 8.081 21.151 -40.638 1.00 84.75 719 LEU A C 1
ATOM 5989 O O . LEU A 1 719 ? 7.153 21.102 -39.829 1.00 84.75 719 LEU A O 1
ATOM 5993 N N . LEU A 1 720 ? 9.088 20.274 -40.627 1.00 85.56 720 LEU A N 1
ATOM 5994 C CA . LEU A 1 720 ? 9.108 19.103 -39.751 1.00 85.56 720 LEU A CA 1
ATOM 5995 C C . LEU A 1 720 ? 9.857 19.350 -38.439 1.00 85.56 720 LEU A C 1
ATOM 5997 O O . LEU A 1 720 ? 10.959 19.905 -38.418 1.00 85.56 720 LEU A O 1
ATOM 6001 N N . ASN A 1 721 ? 9.289 18.830 -37.351 1.00 87.06 721 ASN A N 1
ATOM 6002 C CA . ASN A 1 721 ? 9.941 18.752 -36.045 1.00 87.06 721 ASN A CA 1
ATOM 6003 C C . ASN A 1 721 ? 11.085 17.725 -36.071 1.00 87.06 721 ASN A C 1
ATOM 6005 O O . ASN A 1 721 ? 11.090 16.800 -36.880 1.00 87.06 721 ASN A O 1
ATOM 6009 N N . ASP A 1 722 ? 12.032 17.817 -35.137 1.00 88.31 722 ASP A N 1
ATOM 6010 C CA . ASP A 1 722 ? 13.213 16.939 -35.128 1.00 88.31 722 ASP A CA 1
ATOM 6011 C C . ASP A 1 722 ? 12.873 15.439 -35.056 1.00 88.31 722 ASP A C 1
ATOM 6013 O O . ASP A 1 722 ? 13.524 14.628 -35.714 1.00 88.31 722 ASP A O 1
ATOM 6017 N N . PHE A 1 723 ? 11.809 15.066 -34.336 1.00 90.94 723 PHE A N 1
ATOM 6018 C CA . PHE A 1 723 ? 11.316 13.685 -34.306 1.00 90.94 723 PHE A CA 1
ATOM 6019 C C . PHE A 1 723 ? 10.654 13.263 -35.628 1.00 90.94 723 PHE A C 1
ATOM 6021 O O . PHE A 1 723 ? 10.797 12.129 -36.075 1.00 90.94 723 PHE A O 1
ATOM 6028 N N . GLU A 1 724 ? 9.966 14.180 -36.304 1.00 89.38 724 GLU A N 1
ATOM 6029 C CA . GLU A 1 724 ? 9.356 13.931 -37.615 1.00 89.38 724 GLU A CA 1
ATOM 6030 C C . GLU A 1 724 ? 10.425 13.741 -38.701 1.00 89.38 724 GLU A C 1
ATOM 6032 O O . GLU A 1 724 ? 10.306 12.846 -39.540 1.00 89.38 724 GLU A O 1
ATOM 6037 N N . LYS A 1 725 ? 11.526 14.502 -38.632 1.00 89.56 725 LYS A N 1
ATOM 6038 C CA . LYS A 1 725 ? 12.718 14.272 -39.463 1.00 89.56 725 LYS A CA 1
ATOM 6039 C C . LYS A 1 725 ? 13.330 12.895 -39.193 1.00 89.56 725 LYS A C 1
ATOM 6041 O O . LYS A 1 725 ? 13.704 12.191 -40.130 1.00 89.56 725 LYS A O 1
ATOM 6046 N N . LEU A 1 726 ? 13.375 12.477 -37.926 1.00 90.38 726 LEU A N 1
ATOM 6047 C CA . LEU A 1 726 ? 13.844 11.147 -37.532 1.00 90.38 726 LEU A CA 1
ATOM 6048 C C . LEU A 1 726 ? 12.954 10.025 -38.106 1.00 90.38 726 LEU A C 1
ATOM 6050 O O . LEU A 1 726 ? 13.481 9.004 -38.553 1.00 90.38 726 LEU A O 1
ATOM 6054 N N . MET A 1 727 ? 11.631 10.223 -38.174 1.00 89.56 727 MET A N 1
ATOM 6055 C CA . MET A 1 727 ? 10.711 9.285 -38.837 1.00 89.56 727 MET A CA 1
ATOM 6056 C C . MET A 1 727 ? 11.011 9.139 -40.334 1.00 89.56 727 MET A C 1
ATOM 6058 O O . MET A 1 727 ? 11.006 8.018 -40.842 1.00 89.56 727 MET A O 1
ATOM 6062 N N . LEU A 1 728 ? 11.327 10.230 -41.042 1.00 88.56 728 LEU A N 1
ATOM 6063 C CA . LEU A 1 728 ? 11.729 10.148 -42.453 1.00 88.56 728 LEU A CA 1
ATOM 6064 C C . LEU A 1 728 ? 13.052 9.397 -42.625 1.00 88.56 728 LEU A C 1
ATOM 6066 O O . LEU A 1 728 ? 13.138 8.506 -43.468 1.00 88.56 728 LEU A O 1
ATOM 6070 N N . ILE A 1 729 ? 14.055 9.669 -41.789 1.00 89.12 729 ILE A N 1
ATOM 6071 C CA . ILE A 1 729 ? 15.331 8.934 -41.833 1.00 89.12 729 ILE A CA 1
ATOM 6072 C C . ILE A 1 729 ? 15.105 7.435 -41.576 1.00 89.12 729 ILE A C 1
ATOM 6074 O O . ILE A 1 729 ? 15.692 6.602 -42.263 1.00 89.12 729 ILE A O 1
ATOM 6078 N N . ARG A 1 730 ? 14.199 7.064 -40.658 1.00 89.81 730 ARG A N 1
ATOM 6079 C CA . ARG A 1 730 ? 13.795 5.662 -40.439 1.00 89.81 730 ARG A CA 1
ATOM 6080 C C . ARG A 1 730 ? 13.183 5.020 -41.686 1.00 89.81 730 ARG A C 1
ATOM 6082 O O . ARG A 1 730 ? 13.378 3.817 -41.880 1.00 89.81 730 ARG A O 1
ATOM 6089 N N . CYS A 1 731 ? 12.431 5.787 -42.478 1.00 87.50 731 CYS A N 1
ATOM 6090 C CA . CYS A 1 731 ? 11.783 5.300 -43.693 1.00 87.50 731 CYS A CA 1
ATOM 6091 C C . CYS A 1 731 ? 12.796 5.052 -44.809 1.00 87.50 731 CYS A C 1
ATOM 6093 O O . CYS A 1 731 ? 12.761 3.980 -45.397 1.00 87.50 731 CYS A O 1
ATOM 6095 N N . PHE A 1 732 ? 13.687 6.010 -45.083 1.00 86.00 732 PHE A N 1
ATOM 6096 C CA . PHE A 1 732 ? 14.618 5.948 -46.217 1.00 86.00 732 PHE A CA 1
ATOM 6097 C C . PHE A 1 732 ? 15.928 5.214 -45.904 1.00 86.00 732 PHE A C 1
ATOM 6099 O O . PHE A 1 732 ? 16.433 4.478 -46.747 1.00 86.00 732 PHE A O 1
ATOM 6106 N N . SER A 1 733 ? 16.464 5.368 -44.691 1.00 85.00 733 SER A N 1
ATOM 6107 C CA . SER A 1 733 ? 17.811 4.904 -44.331 1.00 85.00 733 SER A CA 1
ATOM 6108 C C . SER A 1 733 ? 17.822 4.213 -42.955 1.00 85.00 733 SER A C 1
ATOM 6110 O O . SER A 1 733 ? 18.421 4.720 -42.000 1.00 85.00 733 SER A O 1
ATOM 6112 N N . PRO A 1 734 ? 17.212 3.015 -42.819 1.00 84.69 734 PRO A N 1
ATOM 6113 C CA . PRO A 1 734 ? 17.126 2.300 -41.540 1.00 84.69 734 PRO A CA 1
ATOM 6114 C C . PRO A 1 734 ? 18.498 1.999 -40.915 1.00 84.69 734 PRO A C 1
ATOM 6116 O O . PRO A 1 734 ? 18.643 2.024 -39.694 1.00 84.69 734 PRO A O 1
ATOM 6119 N N . ASN A 1 735 ? 19.527 1.794 -41.740 1.00 86.50 735 ASN A N 1
ATOM 6120 C CA . ASN A 1 735 ? 20.886 1.476 -41.293 1.00 86.50 735 ASN A CA 1
ATOM 6121 C C . ASN A 1 735 ? 21.583 2.640 -40.559 1.00 86.50 735 ASN A C 1
ATOM 6123 O O . ASN A 1 735 ? 22.537 2.415 -39.816 1.00 86.50 735 ASN A O 1
ATOM 6127 N N . ARG A 1 736 ? 21.120 3.885 -40.740 1.00 88.94 736 ARG A N 1
ATOM 6128 C CA . ARG A 1 736 ? 21.702 5.091 -40.119 1.00 88.94 736 ARG A CA 1
ATOM 6129 C C . ARG A 1 736 ? 20.945 5.561 -38.877 1.00 88.94 736 ARG A C 1
ATOM 6131 O O . ARG A 1 736 ? 21.317 6.563 -38.268 1.00 88.94 736 ARG A O 1
ATOM 6138 N N . ILE A 1 737 ? 19.918 4.827 -38.448 1.00 90.12 737 ILE A N 1
ATOM 6139 C CA . ILE A 1 737 ? 19.008 5.280 -37.392 1.00 90.12 737 ILE A CA 1
ATOM 6140 C C . ILE A 1 737 ? 19.700 5.540 -36.051 1.00 90.12 737 ILE A C 1
ATOM 6142 O O . ILE A 1 737 ? 19.352 6.490 -35.363 1.00 90.12 737 ILE A O 1
ATOM 6146 N N . ILE A 1 738 ? 20.713 4.746 -35.692 1.00 90.38 738 ILE A N 1
ATOM 6147 C CA . ILE A 1 738 ? 21.450 4.901 -34.429 1.00 90.38 738 ILE A CA 1
ATOM 6148 C C . ILE A 1 738 ? 22.175 6.256 -34.399 1.00 90.38 738 ILE A C 1
ATOM 6150 O O . ILE A 1 738 ? 22.134 6.965 -33.395 1.00 90.38 738 ILE A O 1
ATOM 6154 N N . PHE A 1 739 ? 22.783 6.656 -35.519 1.00 90.75 739 PHE A N 1
ATOM 6155 C CA . PHE A 1 739 ? 23.452 7.953 -35.654 1.00 90.75 739 PHE A CA 1
ATOM 6156 C C . PHE A 1 739 ? 22.449 9.109 -35.660 1.00 90.75 739 PHE A C 1
ATOM 6158 O O . PHE A 1 739 ? 22.684 10.134 -35.019 1.00 90.75 739 PHE A O 1
ATOM 6165 N N . ALA A 1 740 ? 21.299 8.921 -36.310 1.00 91.19 740 ALA A N 1
ATOM 6166 C CA . ALA A 1 740 ? 20.216 9.897 -36.295 1.00 91.19 740 ALA A CA 1
ATOM 6167 C C . ALA A 1 740 ? 19.626 10.085 -34.883 1.00 91.19 740 ALA A C 1
ATOM 6169 O O . ALA A 1 740 ? 19.393 11.219 -34.467 1.00 91.19 740 ALA A O 1
ATOM 6170 N N . ILE A 1 741 ? 19.466 9.002 -34.110 1.00 93.00 741 ILE A N 1
ATOM 6171 C CA . ILE A 1 741 ? 19.053 9.040 -32.698 1.00 93.00 741 ILE A CA 1
ATOM 6172 C C . ILE A 1 741 ? 20.089 9.789 -31.855 1.00 93.00 741 ILE A C 1
ATOM 6174 O O . ILE A 1 741 ? 19.709 10.661 -31.077 1.00 93.00 741 ILE A O 1
ATOM 6178 N N . ASN A 1 742 ? 21.386 9.516 -32.036 1.00 92.44 742 ASN A N 1
ATOM 6179 C CA . ASN A 1 742 ? 22.447 10.259 -31.349 1.00 92.44 742 ASN A CA 1
ATOM 6180 C C . ASN A 1 742 ? 22.336 11.761 -31.633 1.00 92.44 742 ASN A C 1
ATOM 6182 O O . ASN A 1 742 ? 22.296 12.570 -30.711 1.00 92.44 742 ASN A O 1
ATOM 6186 N N . LYS A 1 743 ? 22.198 12.149 -32.903 1.00 91.56 743 LYS A N 1
ATOM 6187 C CA . LYS A 1 743 ? 22.041 13.558 -33.277 1.00 91.56 743 LYS A CA 1
ATOM 6188 C C . LYS A 1 743 ? 20.786 14.191 -32.664 1.00 91.56 743 LYS A C 1
ATOM 6190 O O . LYS A 1 743 ? 20.841 15.323 -32.182 1.00 91.56 743 LYS A O 1
ATOM 6195 N N . TYR A 1 744 ? 19.678 13.457 -32.656 1.00 92.75 744 TYR A N 1
ATOM 6196 C CA . TYR A 1 744 ? 18.413 13.883 -32.064 1.00 92.75 744 TYR A CA 1
ATOM 6197 C C . TYR A 1 744 ? 18.539 14.118 -30.545 1.00 92.75 744 TYR A C 1
ATOM 6199 O O . TYR A 1 744 ? 18.180 15.192 -30.057 1.00 92.75 744 TYR A O 1
ATOM 6207 N N . ILE A 1 745 ? 19.153 13.187 -29.805 1.00 94.00 745 ILE A N 1
ATOM 6208 C CA . ILE A 1 745 ? 19.408 13.331 -28.359 1.00 94.00 745 ILE A CA 1
ATOM 6209 C C . ILE A 1 745 ? 20.347 14.515 -28.088 1.00 94.00 745 ILE A C 1
ATOM 6211 O O . ILE A 1 745 ? 20.062 15.331 -27.206 1.00 94.00 745 ILE A O 1
ATOM 6215 N N . THR A 1 746 ? 21.428 14.660 -28.866 1.00 93.06 746 THR A N 1
ATOM 6216 C CA . THR A 1 746 ? 22.364 15.793 -28.748 1.00 93.06 746 THR A CA 1
ATOM 6217 C C . THR A 1 746 ? 21.647 17.128 -28.890 1.00 93.06 746 THR A C 1
ATOM 6219 O O . THR A 1 746 ? 21.923 18.052 -28.129 1.00 93.06 746 THR A O 1
ATOM 6222 N N . LYS A 1 747 ? 20.712 17.241 -29.837 1.00 91.00 747 LYS A N 1
ATOM 6223 C CA . LYS A 1 747 ? 19.995 18.493 -30.082 1.00 91.00 747 LYS A CA 1
ATOM 6224 C C . LYS A 1 747 ? 19.019 18.849 -28.953 1.00 91.00 747 LYS A C 1
ATOM 6226 O O . LYS A 1 747 ? 18.906 20.023 -28.613 1.00 91.00 747 LYS A O 1
ATOM 6231 N N . ILE A 1 748 ? 18.332 17.863 -28.365 1.00 91.19 748 ILE A N 1
ATOM 6232 C CA . ILE A 1 748 ? 17.278 18.105 -27.359 1.00 91.19 748 ILE A CA 1
ATOM 6233 C C . ILE A 1 748 ? 17.824 18.170 -25.933 1.00 91.19 748 ILE A C 1
ATOM 6235 O O . ILE A 1 748 ? 17.466 19.069 -25.170 1.00 91.19 748 ILE A O 1
ATOM 6239 N N . MET A 1 749 ? 18.646 17.193 -25.545 1.00 89.00 749 MET A N 1
ATOM 6240 C CA . MET A 1 749 ? 19.159 17.060 -24.177 1.00 89.00 749 MET A CA 1
ATOM 6241 C C . MET A 1 749 ? 20.622 17.501 -24.050 1.00 89.00 749 MET A C 1
ATOM 6243 O O . MET A 1 749 ? 21.028 17.952 -22.977 1.00 89.00 749 MET A O 1
ATOM 6247 N N . GLY A 1 750 ? 21.404 17.409 -25.128 1.00 91.06 750 GLY A N 1
ATOM 6248 C CA . GLY A 1 750 ? 22.833 17.736 -25.157 1.00 91.06 750 GLY A CA 1
ATOM 6249 C C . GLY A 1 750 ? 23.737 16.503 -25.242 1.00 91.06 750 GLY A C 1
ATOM 6250 O O . GLY A 1 750 ? 23.346 15.393 -24.884 1.00 91.06 750 GLY A O 1
ATOM 6251 N N . GLU A 1 751 ? 24.988 16.707 -25.661 1.00 89.38 751 GLU A N 1
ATOM 6252 C CA . GLU A 1 751 ? 25.981 15.633 -25.880 1.00 89.38 751 GLU A CA 1
ATOM 6253 C C . GLU A 1 751 ? 26.284 14.796 -24.623 1.00 89.38 751 GLU A C 1
ATOM 6255 O O . GLU A 1 751 ? 26.635 13.618 -24.707 1.00 89.38 751 GLU A O 1
ATOM 6260 N N . LYS A 1 752 ? 26.080 15.380 -23.435 1.00 89.44 752 LYS A N 1
ATOM 6261 C CA . LYS A 1 752 ? 26.328 14.744 -22.128 1.00 89.44 752 LYS A CA 1
ATOM 6262 C C . LYS A 1 752 ? 25.471 13.499 -21.863 1.00 89.44 752 LYS A C 1
ATOM 6264 O O . LYS A 1 752 ? 25.783 12.747 -20.948 1.00 89.44 752 LYS A O 1
ATOM 6269 N N . TYR A 1 753 ? 24.397 13.296 -22.624 1.00 89.56 753 TYR A N 1
ATOM 6270 C CA . TYR A 1 753 ? 23.467 12.172 -22.459 1.00 89.56 753 TYR A CA 1
ATOM 6271 C C . TYR A 1 753 ? 23.730 11.008 -23.421 1.00 89.56 753 TYR A C 1
ATOM 6273 O O . TYR A 1 753 ? 22.994 10.026 -23.416 1.00 89.56 753 TYR A O 1
ATOM 6281 N N . ILE A 1 754 ? 24.763 11.111 -24.257 1.00 87.44 754 ILE A N 1
ATOM 6282 C CA . ILE A 1 754 ? 25.180 10.039 -25.173 1.00 87.44 754 ILE A CA 1
ATOM 6283 C C . ILE A 1 754 ? 26.445 9.382 -24.653 1.00 87.44 754 ILE A C 1
ATOM 6285 O O . ILE A 1 754 ? 26.566 8.161 -24.670 1.00 87.44 754 ILE A O 1
ATOM 6289 N N . ILE A 1 755 ? 27.376 10.202 -24.168 1.00 84.50 755 ILE A N 1
ATOM 6290 C CA . ILE A 1 755 ? 28.606 9.716 -23.561 1.00 84.50 755 ILE A CA 1
ATOM 6291 C C . ILE A 1 755 ? 28.238 9.177 -22.173 1.00 84.50 755 ILE A C 1
ATOM 6293 O O . ILE A 1 755 ? 27.777 9.948 -21.323 1.00 84.50 755 ILE A O 1
ATOM 6297 N N . PRO A 1 756 ? 28.378 7.864 -21.925 1.00 77.06 756 PRO A N 1
ATOM 6298 C CA . PRO A 1 756 ? 28.068 7.312 -20.620 1.00 77.06 756 PRO A CA 1
ATOM 6299 C C . PRO A 1 756 ? 29.066 7.858 -19.589 1.00 77.06 756 PRO A C 1
ATOM 6301 O O . PRO A 1 756 ? 30.266 7.925 -19.874 1.00 77.06 756 PRO A O 1
ATOM 6304 N N . PRO A 1 757 ? 28.605 8.249 -18.389 1.00 78.62 757 PRO A N 1
ATOM 6305 C CA . PRO A 1 757 ? 29.503 8.732 -17.354 1.00 78.62 757 PRO A CA 1
ATOM 6306 C C . PRO A 1 757 ? 30.438 7.608 -16.903 1.00 78.62 757 PRO A C 1
ATOM 6308 O O . PRO A 1 757 ? 30.025 6.456 -16.739 1.00 78.62 757 PRO A O 1
ATOM 6311 N N . THR A 1 758 ? 31.705 7.946 -16.674 1.00 75.31 758 THR A N 1
ATOM 6312 C CA . THR A 1 758 ? 32.666 7.038 -16.050 1.00 75.31 758 THR A CA 1
ATOM 6313 C C . THR A 1 758 ? 32.279 6.811 -14.590 1.00 75.31 758 THR A C 1
ATOM 6315 O O . THR A 1 758 ? 32.117 7.752 -13.812 1.00 75.31 758 THR A O 1
ATOM 6318 N N . ALA A 1 759 ? 32.105 5.545 -14.209 1.00 69.38 759 ALA A N 1
ATOM 6319 C CA . ALA A 1 759 ? 31.754 5.174 -12.845 1.00 69.38 759 ALA A CA 1
ATOM 6320 C C . ALA A 1 759 ? 32.983 5.308 -11.932 1.00 69.38 759 ALA A C 1
ATOM 6322 O O . ALA A 1 759 ? 33.876 4.462 -11.950 1.00 69.38 759 ALA A O 1
ATOM 6323 N N . TYR A 1 760 ? 33.032 6.366 -11.120 1.00 78.62 760 TYR A N 1
ATOM 6324 C CA . TYR A 1 760 ? 34.046 6.512 -10.074 1.00 78.62 760 TYR A CA 1
ATOM 6325 C C . TYR A 1 760 ? 33.519 5.943 -8.758 1.00 78.62 760 TYR A C 1
ATOM 6327 O O . TYR A 1 760 ? 32.486 6.396 -8.258 1.00 78.62 760 TYR A O 1
ATOM 6335 N N . PHE A 1 761 ? 34.251 5.005 -8.152 1.00 83.31 761 PHE A N 1
ATOM 6336 C CA . PHE A 1 761 ? 33.853 4.398 -6.876 1.00 83.31 761 PHE A CA 1
ATOM 6337 C C . PHE A 1 761 ? 33.652 5.425 -5.747 1.00 83.31 761 PHE A C 1
ATOM 6339 O O . PHE A 1 761 ? 32.781 5.242 -4.902 1.00 83.31 761 PHE A O 1
ATOM 6346 N N . ASP A 1 762 ? 34.397 6.535 -5.769 1.00 82.31 762 ASP A N 1
ATOM 6347 C CA . ASP A 1 762 ? 34.237 7.642 -4.820 1.00 82.31 762 ASP A CA 1
ATOM 6348 C C . ASP A 1 762 ? 32.833 8.277 -4.891 1.00 82.31 762 ASP A C 1
ATOM 6350 O O . ASP A 1 762 ? 32.205 8.499 -3.858 1.00 82.31 762 ASP A O 1
ATOM 6354 N N . SER A 1 763 ? 32.299 8.482 -6.100 1.00 78.38 763 SER A N 1
ATOM 6355 C CA . SER A 1 763 ? 30.956 9.050 -6.300 1.00 78.38 763 SER A CA 1
ATOM 6356 C C . SER A 1 763 ? 29.836 8.093 -5.881 1.00 78.38 763 SER A C 1
ATOM 6358 O O . SER A 1 763 ? 28.842 8.516 -5.294 1.00 78.38 763 SER A O 1
ATOM 6360 N N . ILE A 1 764 ? 30.021 6.788 -6.114 1.00 82.25 764 ILE A N 1
ATOM 6361 C CA . ILE A 1 764 ? 29.074 5.748 -5.689 1.00 82.25 764 ILE A CA 1
ATOM 6362 C C . ILE A 1 764 ? 29.032 5.678 -4.159 1.00 82.25 764 ILE A C 1
ATOM 6364 O O . ILE A 1 764 ? 27.955 5.572 -3.575 1.00 82.25 764 ILE A O 1
ATOM 6368 N N . PHE A 1 765 ? 30.190 5.790 -3.501 1.00 81.81 765 PHE A N 1
ATOM 6369 C CA . PHE A 1 765 ? 30.272 5.796 -2.043 1.00 81.81 765 PHE A CA 1
ATOM 6370 C C . PHE A 1 765 ? 29.533 6.990 -1.423 1.00 81.81 765 PHE A C 1
ATOM 6372 O O . PHE A 1 765 ? 28.770 6.797 -0.480 1.00 81.81 765 PHE A O 1
ATOM 6379 N N . GLU A 1 766 ? 29.690 8.199 -1.970 1.00 78.38 766 GLU A N 1
ATOM 6380 C CA . GLU A 1 766 ? 28.986 9.399 -1.483 1.00 78.38 766 GLU A CA 1
ATOM 6381 C C . GLU A 1 766 ? 27.459 9.307 -1.614 1.00 78.38 766 GLU A C 1
ATOM 6383 O O . GLU A 1 766 ? 26.729 9.884 -0.808 1.00 78.38 766 GLU A O 1
ATOM 6388 N N . GLN A 1 767 ? 26.972 8.567 -2.612 1.00 73.19 767 GLN A N 1
ATOM 6389 C CA . GLN A 1 767 ? 25.543 8.320 -2.825 1.00 73.19 767 GLN A CA 1
ATOM 6390 C C . GLN A 1 767 ? 25.011 7.137 -2.001 1.00 73.19 767 GLN A C 1
ATOM 6392 O O . GLN A 1 767 ? 23.798 7.007 -1.815 1.00 73.19 767 GLN A O 1
ATOM 6397 N N . SER A 1 768 ? 25.896 6.269 -1.508 1.00 78.75 768 SER A N 1
ATOM 6398 C CA . SER A 1 768 ? 25.530 5.090 -0.726 1.00 78.75 768 SER A CA 1
ATOM 6399 C C . SER A 1 768 ? 25.190 5.444 0.726 1.00 78.75 768 SER A C 1
ATOM 6401 O O . SER A 1 768 ? 25.684 6.415 1.299 1.00 78.75 768 SER A O 1
ATOM 6403 N N . LYS A 1 769 ? 24.329 4.634 1.347 1.00 78.75 769 LYS A N 1
ATOM 6404 C CA . LYS A 1 769 ? 23.985 4.731 2.774 1.00 78.75 769 LYS A CA 1
ATOM 6405 C C . LYS A 1 769 ? 24.333 3.417 3.462 1.00 78.75 769 LYS A C 1
ATOM 6407 O O . LYS A 1 769 ? 24.305 2.368 2.832 1.00 78.75 769 LYS A O 1
ATOM 6412 N N . CYS A 1 770 ? 24.575 3.446 4.772 1.00 79.44 770 CYS A N 1
ATOM 6413 C CA . CYS A 1 770 ? 24.934 2.250 5.549 1.00 79.44 770 CYS A CA 1
ATOM 6414 C C . CYS A 1 770 ? 23.881 1.126 5.522 1.00 79.44 770 CYS A C 1
ATOM 6416 O O . CYS A 1 770 ? 24.219 -0.029 5.746 1.00 79.44 770 CYS A O 1
ATOM 6418 N N . HIS A 1 771 ? 22.619 1.454 5.238 1.00 80.50 771 HIS A N 1
ATOM 6419 C CA . HIS A 1 771 ? 21.512 0.501 5.138 1.00 80.50 771 HIS A CA 1
ATOM 6420 C C . HIS A 1 771 ? 21.145 0.146 3.680 1.00 80.50 771 HIS A C 1
ATOM 6422 O O . HIS A 1 771 ? 20.125 -0.501 3.455 1.00 80.50 771 HIS A O 1
ATOM 6428 N N . ILE A 1 772 ? 21.911 0.614 2.684 1.00 79.69 772 ILE A N 1
ATOM 6429 C CA . ILE A 1 772 ? 21.708 0.302 1.260 1.00 79.69 772 ILE A CA 1
ATOM 6430 C C . ILE A 1 772 ? 22.976 -0.395 0.748 1.00 79.69 772 ILE A C 1
ATOM 6432 O O . ILE A 1 772 ? 24.001 0.273 0.596 1.00 79.69 772 ILE A O 1
ATOM 6436 N N . PRO A 1 773 ? 22.943 -1.712 0.478 1.00 85.56 773 PRO A N 1
ATOM 6437 C CA . PRO A 1 773 ? 24.100 -2.409 -0.070 1.00 85.56 773 PRO A CA 1
ATOM 6438 C C . PRO A 1 773 ? 24.388 -1.949 -1.505 1.00 85.56 773 PRO A C 1
ATOM 6440 O O . PRO A 1 773 ? 23.477 -1.623 -2.267 1.00 85.56 773 PRO A O 1
ATOM 6443 N N . VAL A 1 774 ? 25.667 -1.948 -1.885 1.00 86.81 774 VAL A N 1
ATOM 6444 C CA . VAL A 1 774 ? 26.111 -1.647 -3.254 1.00 86.81 774 VAL A CA 1
ATOM 6445 C C . VAL A 1 774 ? 26.369 -2.961 -3.983 1.00 86.81 774 VAL A C 1
ATOM 6447 O O . VAL A 1 774 ? 27.173 -3.775 -3.533 1.00 86.81 774 VAL A O 1
ATOM 6450 N N . ILE A 1 775 ? 25.686 -3.166 -5.109 1.00 86.88 775 ILE A N 1
ATOM 6451 C CA . ILE A 1 775 ? 25.794 -4.382 -5.921 1.00 86.88 775 ILE A CA 1
ATOM 6452 C C . ILE A 1 775 ? 26.612 -4.070 -7.172 1.00 86.88 775 ILE A C 1
ATOM 6454 O O . ILE A 1 775 ? 26.281 -3.154 -7.923 1.00 86.88 775 ILE A O 1
ATOM 6458 N N . PHE A 1 776 ? 27.658 -4.860 -7.414 1.00 86.38 776 PHE A N 1
ATOM 6459 C CA . PHE A 1 776 ? 28.476 -4.767 -8.620 1.00 86.38 776 PHE A CA 1
ATOM 6460 C C . PHE A 1 776 ? 28.082 -5.862 -9.611 1.00 86.38 776 PHE A C 1
ATOM 6462 O O . PHE A 1 776 ? 28.193 -7.051 -9.315 1.00 86.38 776 PHE A O 1
ATOM 6469 N N . ILE A 1 777 ? 27.637 -5.455 -10.801 1.00 85.56 777 ILE A N 1
ATOM 6470 C CA . ILE A 1 777 ? 27.362 -6.363 -11.918 1.00 85.56 777 ILE A CA 1
ATOM 6471 C C . ILE A 1 777 ? 28.610 -6.393 -12.793 1.00 85.56 777 ILE A C 1
ATOM 6473 O O . ILE A 1 777 ? 28.961 -5.397 -13.424 1.00 85.56 777 ILE A O 1
ATOM 6477 N N . LEU A 1 778 ? 29.297 -7.531 -12.795 1.00 86.06 778 LEU A N 1
ATOM 6478 C CA . LEU A 1 778 ? 30.590 -7.683 -13.453 1.00 86.06 778 LEU A CA 1
ATOM 6479 C C . LEU A 1 778 ? 30.438 -8.355 -14.813 1.00 86.06 778 LEU A C 1
ATOM 6481 O O . LEU A 1 778 ? 29.617 -9.256 -14.990 1.00 86.06 778 LEU A O 1
ATOM 6485 N N . SER A 1 779 ? 31.258 -7.921 -15.767 1.00 84.38 779 SER A N 1
ATOM 6486 C CA . SER A 1 779 ? 31.449 -8.655 -17.017 1.00 84.38 779 SER A CA 1
ATOM 6487 C C . SER A 1 779 ? 32.502 -9.751 -16.808 1.00 84.38 779 SER A C 1
ATOM 6489 O O . SER A 1 779 ? 33.351 -9.629 -15.919 1.00 84.38 779 SER A O 1
ATOM 6491 N N . PRO A 1 780 ? 32.490 -10.831 -17.606 1.00 84.06 780 PRO A N 1
ATOM 6492 C CA . PRO A 1 780 ? 33.528 -11.854 -17.526 1.00 84.06 780 PRO A CA 1
ATOM 6493 C C . PRO A 1 780 ? 34.920 -11.223 -17.680 1.00 84.06 780 PRO A C 1
ATOM 6495 O O . PRO A 1 780 ? 35.172 -10.514 -18.651 1.00 84.06 780 PRO A O 1
ATOM 6498 N N . GLY A 1 781 ? 35.812 -11.460 -16.715 1.00 81.62 781 GLY A N 1
ATOM 6499 C CA . GLY A 1 781 ? 37.182 -10.932 -16.725 1.00 81.62 781 GLY A CA 1
ATOM 6500 C C . GLY A 1 781 ? 37.390 -9.565 -16.056 1.00 81.62 781 GLY A C 1
ATOM 6501 O O . GLY A 1 781 ? 38.532 -9.123 -15.978 1.00 81.62 781 GLY A O 1
ATOM 6502 N N . SER A 1 782 ? 36.345 -8.905 -15.537 1.00 84.19 782 SER A N 1
ATOM 6503 C CA . SER A 1 782 ? 36.486 -7.687 -14.718 1.00 84.19 782 SER A CA 1
ATOM 6504 C C . SER A 1 782 ? 36.370 -7.997 -13.222 1.00 84.19 782 SER A C 1
ATOM 6506 O O . SER A 1 782 ? 35.337 -8.521 -12.805 1.00 84.19 782 SER A O 1
ATOM 6508 N N . ASP A 1 783 ? 37.373 -7.629 -12.417 1.00 83.81 783 ASP A N 1
ATOM 6509 C CA . ASP A 1 783 ? 37.348 -7.757 -10.951 1.00 83.81 783 ASP A CA 1
ATOM 6510 C C . ASP A 1 783 ? 37.687 -6.413 -10.263 1.00 83.81 783 ASP A C 1
ATOM 6512 O O . ASP A 1 783 ? 38.836 -5.971 -10.323 1.00 83.81 783 ASP A O 1
ATOM 6516 N N . PRO A 1 784 ? 36.720 -5.745 -9.600 1.00 85.50 784 PRO A N 1
ATOM 6517 C CA . PRO A 1 784 ? 36.937 -4.469 -8.917 1.00 85.50 784 PRO A CA 1
ATOM 6518 C C . PRO A 1 784 ? 37.497 -4.621 -7.493 1.00 85.50 784 PRO A C 1
ATOM 6520 O O . PRO A 1 784 ? 37.638 -3.621 -6.786 1.00 85.50 784 PRO A O 1
ATOM 6523 N N . THR A 1 785 ? 37.787 -5.843 -7.029 1.00 85.88 785 THR A N 1
ATOM 6524 C CA . THR A 1 785 ? 38.155 -6.114 -5.629 1.00 85.88 785 THR A CA 1
ATOM 6525 C C . THR A 1 785 ? 39.320 -5.242 -5.149 1.00 85.88 785 THR A C 1
ATOM 6527 O O . THR A 1 785 ? 39.233 -4.643 -4.077 1.00 85.88 785 THR A O 1
ATOM 6530 N N . ASN A 1 786 ? 40.371 -5.094 -5.959 1.00 85.62 786 ASN A N 1
ATOM 6531 C CA . ASN A 1 786 ? 41.551 -4.298 -5.600 1.00 85.62 786 ASN A CA 1
ATOM 6532 C C . ASN A 1 786 ? 41.244 -2.796 -5.483 1.00 85.62 786 ASN A C 1
ATOM 6534 O O . ASN A 1 786 ? 41.778 -2.115 -4.606 1.00 85.62 786 ASN A O 1
ATOM 6538 N N . ASP A 1 787 ? 40.373 -2.267 -6.341 1.00 85.44 787 ASP A N 1
ATOM 6539 C CA . ASP A 1 787 ? 40.011 -0.848 -6.325 1.00 85.44 787 ASP A CA 1
ATOM 6540 C C . ASP A 1 787 ? 39.099 -0.517 -5.140 1.00 85.44 787 ASP A C 1
ATOM 6542 O O . ASP A 1 787 ? 39.251 0.532 -4.509 1.00 85.44 787 ASP A O 1
ATOM 6546 N N . ILE A 1 788 ? 38.208 -1.445 -4.773 1.00 87.56 788 ILE A N 1
ATOM 6547 C CA . ILE A 1 788 ? 37.361 -1.339 -3.577 1.00 87.56 788 ILE A CA 1
ATOM 6548 C C . ILE A 1 788 ? 38.214 -1.400 -2.306 1.00 87.56 788 ILE A C 1
ATOM 6550 O O . ILE A 1 788 ? 37.988 -0.617 -1.383 1.00 87.56 788 ILE A O 1
ATOM 6554 N N . GLN A 1 789 ? 39.222 -2.276 -2.256 1.00 84.25 789 GLN A N 1
ATOM 6555 C CA . GLN A 1 789 ? 40.162 -2.334 -1.131 1.00 84.25 789 GLN A CA 1
ATOM 6556 C C . GLN A 1 789 ? 40.917 -1.008 -0.968 1.00 84.25 789 GLN A C 1
ATOM 6558 O O . GLN A 1 789 ? 40.894 -0.424 0.116 1.00 84.25 789 GLN A O 1
ATOM 6563 N N . LYS A 1 790 ? 41.468 -0.458 -2.058 1.00 85.88 790 LYS A N 1
ATOM 6564 C CA . LYS A 1 790 ? 42.123 0.864 -2.048 1.00 85.88 790 LYS A CA 1
ATOM 6565 C C . LYS A 1 790 ? 41.169 1.988 -1.640 1.00 85.88 790 LYS A C 1
ATOM 6567 O O . LYS A 1 790 ? 41.573 2.932 -0.962 1.00 85.88 790 LYS A O 1
ATOM 6572 N N . LEU A 1 791 ? 39.903 1.940 -2.059 1.00 85.62 791 LEU A N 1
ATOM 6573 C CA . LEU A 1 791 ? 38.890 2.916 -1.645 1.00 85.62 791 LEU A CA 1
ATOM 6574 C C . LEU A 1 791 ? 38.626 2.838 -0.137 1.00 85.62 791 LEU A C 1
ATOM 6576 O O . LEU A 1 791 ? 38.630 3.873 0.533 1.00 85.62 791 LEU A O 1
ATOM 6580 N N . ALA A 1 792 ? 38.427 1.627 0.386 1.00 83.12 792 ALA A N 1
ATOM 6581 C CA . ALA A 1 792 ? 38.185 1.394 1.804 1.00 83.12 792 ALA A CA 1
ATOM 6582 C C . ALA A 1 792 ? 39.370 1.886 2.646 1.00 83.12 792 ALA A C 1
ATOM 6584 O O . ALA A 1 792 ? 39.171 2.612 3.618 1.00 83.12 792 ALA A O 1
ATOM 6585 N N . GLU A 1 793 ? 40.604 1.586 2.237 1.00 81.81 793 GLU A N 1
ATOM 6586 C CA . GLU A 1 793 ? 41.819 2.077 2.895 1.00 81.81 793 GLU A CA 1
ATOM 6587 C C . GLU A 1 793 ? 41.889 3.610 2.907 1.00 81.81 793 GLU A C 1
ATOM 6589 O O . GLU A 1 793 ? 42.065 4.204 3.973 1.00 81.81 793 GLU A O 1
ATOM 6594 N N . ARG A 1 794 ? 41.664 4.266 1.757 1.00 82.56 794 ARG A N 1
ATOM 6595 C CA . ARG A 1 794 ? 41.670 5.738 1.646 1.00 82.56 794 ARG A CA 1
ATOM 6596 C C . ARG A 1 794 ? 40.609 6.395 2.532 1.00 82.56 794 ARG A C 1
ATOM 6598 O O . ARG A 1 794 ? 40.913 7.340 3.257 1.00 82.56 794 ARG A O 1
ATOM 6605 N N . LYS A 1 795 ? 39.364 5.909 2.506 1.00 79.69 795 LYS A N 1
ATOM 6606 C CA . LYS A 1 795 ? 38.262 6.495 3.294 1.00 79.69 795 LYS A CA 1
ATOM 6607 C C . LYS A 1 795 ? 38.386 6.185 4.792 1.00 79.69 795 LYS A C 1
ATOM 6609 O O . LYS A 1 795 ? 37.982 7.009 5.610 1.00 79.69 795 LYS A O 1
ATOM 6614 N N . ASN A 1 796 ? 38.988 5.056 5.170 1.00 69.69 796 ASN A N 1
ATOM 6615 C CA . ASN A 1 796 ? 39.217 4.705 6.576 1.00 69.69 796 ASN A CA 1
ATOM 6616 C C . ASN A 1 796 ? 40.416 5.442 7.195 1.00 69.69 796 ASN A C 1
ATOM 6618 O O . ASN A 1 796 ? 40.381 5.732 8.390 1.00 69.69 796 ASN A O 1
ATOM 6622 N N . GLN A 1 797 ? 41.433 5.822 6.412 1.00 60.47 797 GLN A N 1
ATOM 6623 C CA . GLN A 1 797 ? 42.507 6.712 6.886 1.00 60.47 797 GLN A CA 1
ATOM 6624 C C . GLN A 1 797 ? 41.959 8.068 7.365 1.00 60.47 797 GLN A C 1
ATOM 6626 O O . GLN A 1 797 ? 42.428 8.592 8.369 1.00 60.47 797 GLN A O 1
ATOM 6631 N N . ILE A 1 798 ? 40.902 8.578 6.726 1.00 52.62 798 ILE A N 1
ATOM 6632 C CA . ILE A 1 798 ? 40.226 9.837 7.091 1.00 52.62 798 ILE A CA 1
ATOM 6633 C C . ILE A 1 798 ? 39.439 9.712 8.416 1.00 52.62 798 ILE A C 1
ATOM 6635 O O . ILE A 1 798 ? 39.217 10.708 9.098 1.00 52.62 798 ILE A O 1
ATOM 6639 N N . ARG A 1 799 ? 39.045 8.494 8.825 1.00 48.25 799 ARG A N 1
ATOM 6640 C CA . ARG A 1 799 ? 38.353 8.230 10.104 1.00 48.25 799 ARG A CA 1
ATOM 6641 C C . ARG A 1 799 ? 39.289 8.104 11.310 1.00 48.25 799 ARG A C 1
ATOM 6643 O O . ARG A 1 799 ? 38.800 8.130 12.437 1.00 48.25 799 ARG A O 1
ATOM 6650 N N . LYS A 1 800 ? 40.607 7.975 11.112 1.00 46.78 800 LYS A N 1
ATOM 6651 C CA . LYS A 1 800 ? 41.575 7.988 12.217 1.00 46.78 800 LYS A CA 1
ATOM 6652 C C . LYS A 1 800 ? 41.792 9.430 12.685 1.00 46.78 800 LYS A C 1
ATOM 6654 O O . LYS A 1 800 ? 42.720 10.099 12.245 1.00 46.78 800 LYS A O 1
ATOM 6659 N N . THR A 1 801 ? 40.951 9.915 13.594 1.00 34.91 801 THR A N 1
ATOM 6660 C CA . THR A 1 801 ? 41.362 11.009 14.486 1.00 34.91 801 THR A CA 1
ATOM 6661 C C . THR A 1 801 ? 42.558 10.535 15.318 1.00 34.91 801 THR A C 1
ATOM 6663 O O . THR A 1 801 ? 42.565 9.368 15.722 1.00 34.91 801 THR A O 1
ATOM 6666 N N . PRO A 1 802 ? 43.556 11.387 15.601 1.00 40.53 802 PRO A N 1
ATOM 6667 C CA . PRO A 1 802 ? 44.660 11.016 16.468 1.00 40.53 802 PRO A CA 1
ATOM 6668 C C . PRO A 1 802 ? 44.121 10.908 17.896 1.00 40.53 802 PRO A C 1
ATOM 6670 O O . PRO A 1 802 ? 44.000 11.901 18.603 1.00 40.53 802 PRO A O 1
ATOM 6673 N N . THR A 1 803 ? 43.736 9.710 18.321 1.00 38.47 803 THR A N 1
ATOM 6674 C CA . THR A 1 803 ? 43.618 9.425 19.748 1.00 38.47 803 THR A CA 1
ATOM 6675 C C . THR A 1 803 ? 45.025 9.310 20.308 1.00 38.47 803 THR A C 1
ATOM 6677 O O . THR A 1 803 ? 45.807 8.461 19.876 1.00 38.47 803 THR A O 1
ATOM 6680 N N . GLU A 1 804 ? 45.332 10.200 21.246 1.00 42.34 804 GLU A N 1
ATOM 6681 C CA . GLU A 1 804 ? 46.458 10.128 22.168 1.00 42.34 804 GLU A CA 1
ATOM 6682 C C . GLU A 1 804 ? 46.469 8.744 22.817 1.00 42.34 804 GLU A C 1
ATOM 6684 O O . GLU A 1 804 ? 45.637 8.455 23.668 1.00 42.34 804 GLU A O 1
ATOM 6689 N N . ASN A 1 805 ? 47.303 7.848 22.298 1.00 36.50 805 ASN A N 1
ATOM 6690 C CA . ASN A 1 805 ? 47.948 6.719 22.970 1.00 36.50 805 ASN A CA 1
ATOM 6691 C C . ASN A 1 805 ? 48.554 5.851 21.867 1.00 36.50 805 ASN A C 1
ATOM 6693 O O . ASN A 1 805 ? 47.873 5.077 21.196 1.00 36.50 805 ASN A O 1
ATOM 6697 N N . GLY A 1 806 ? 49.855 6.046 21.653 1.00 41.50 806 GLY A N 1
ATOM 6698 C CA . GLY A 1 806 ? 50.668 5.352 20.661 1.00 41.50 806 GLY A CA 1
ATOM 6699 C C . GLY A 1 806 ? 50.862 3.873 20.981 1.00 41.50 806 GLY A C 1
ATOM 6700 O O . GLY A 1 806 ? 51.954 3.456 21.347 1.00 41.50 806 GLY A O 1
ATOM 6701 N N . LEU A 1 807 ? 49.813 3.080 20.792 1.00 36.16 807 LEU A N 1
ATOM 6702 C CA . LEU A 1 807 ? 49.891 1.632 20.640 1.00 36.16 807 LEU A CA 1
ATOM 6703 C C . LEU A 1 807 ? 49.191 1.288 19.329 1.00 36.16 807 LEU A C 1
ATOM 6705 O O . LEU A 1 807 ? 47.969 1.161 19.246 1.00 36.16 807 LEU A O 1
ATOM 6709 N N . ALA A 1 808 ? 49.994 1.223 18.270 1.00 37.69 808 ALA A N 1
ATOM 6710 C CA . ALA A 1 808 ? 49.570 0.707 16.985 1.00 37.69 808 ALA A CA 1
ATOM 6711 C C . ALA A 1 808 ? 49.271 -0.788 17.147 1.00 37.69 808 ALA A C 1
ATOM 6713 O O . ALA A 1 808 ? 50.175 -1.614 17.106 1.00 37.69 808 ALA A O 1
ATOM 6714 N N . ASN A 1 809 ? 48.001 -1.132 17.351 1.00 36.28 809 ASN A N 1
ATOM 6715 C CA . ASN A 1 809 ? 47.563 -2.506 17.161 1.00 36.28 809 ASN A CA 1
ATOM 6716 C C . ASN A 1 809 ? 47.550 -2.785 15.655 1.00 36.28 809 ASN A C 1
ATOM 6718 O O . ASN A 1 809 ? 46.768 -2.204 14.895 1.00 36.28 809 ASN A O 1
ATOM 6722 N N . GLU A 1 810 ? 48.473 -3.643 15.245 1.00 40.91 810 GLU A N 1
ATOM 6723 C CA . GLU A 1 810 ? 48.603 -4.193 13.905 1.00 40.91 810 GLU A CA 1
ATOM 6724 C C . GLU A 1 810 ? 47.333 -4.987 13.503 1.00 40.91 810 GLU A C 1
ATOM 6726 O O . GLU A 1 810 ? 46.679 -5.633 14.319 1.00 40.91 810 GLU A O 1
ATOM 6731 N N . GLU A 1 811 ? 46.977 -4.902 12.215 1.00 44.25 811 GLU A N 1
ATOM 6732 C CA . GLU A 1 811 ? 46.110 -5.834 11.466 1.00 44.25 811 GLU A CA 1
ATOM 6733 C C . GLU A 1 811 ? 44.604 -5.983 11.782 1.00 44.25 811 GLU A C 1
ATOM 6735 O O . GLU A 1 811 ? 44.015 -7.037 11.529 1.00 44.25 811 GLU A O 1
ATOM 6740 N N . GLN A 1 812 ? 43.872 -4.932 12.161 1.00 46.12 812 GLN A N 1
ATOM 6741 C CA . GLN A 1 812 ? 42.424 -4.962 11.880 1.00 46.12 812 GLN A CA 1
ATOM 6742 C C . GLN A 1 812 ? 42.175 -4.659 10.397 1.00 46.12 812 GLN A C 1
ATOM 6744 O O . GLN A 1 812 ? 42.046 -3.501 9.999 1.00 46.12 812 GLN A O 1
ATOM 6749 N N . LYS A 1 813 ? 42.116 -5.714 9.564 1.00 53.53 813 LYS A N 1
ATOM 6750 C CA . LYS A 1 813 ? 41.640 -5.633 8.171 1.00 53.53 813 LYS A CA 1
ATOM 6751 C C . LYS A 1 813 ? 40.295 -4.904 8.150 1.00 53.53 813 LYS A C 1
ATOM 6753 O O . LYS A 1 813 ? 39.274 -5.437 8.577 1.00 53.53 813 LYS A O 1
ATOM 6758 N N . THR A 1 814 ? 40.319 -3.659 7.678 1.00 64.19 814 THR A N 1
ATOM 6759 C CA . THR A 1 814 ? 39.159 -2.753 7.687 1.00 64.19 814 THR A CA 1
ATOM 6760 C C . THR A 1 814 ? 38.059 -3.174 6.706 1.00 64.19 814 THR A C 1
ATOM 6762 O O . THR A 1 814 ? 36.902 -2.772 6.855 1.00 64.19 814 THR A O 1
ATOM 6765 N N . ILE A 1 815 ? 38.426 -4.024 5.743 1.00 78.50 815 ILE A N 1
ATOM 6766 C CA . ILE A 1 815 ? 37.541 -4.714 4.813 1.00 78.50 815 ILE A CA 1
ATOM 6767 C C . ILE A 1 815 ? 37.642 -6.227 5.023 1.00 78.50 815 ILE A C 1
ATOM 6769 O O . ILE A 1 815 ? 38.735 -6.797 5.027 1.00 78.50 815 ILE A O 1
ATOM 6773 N N . ARG A 1 816 ? 36.497 -6.886 5.196 1.00 82.44 816 ARG A N 1
ATOM 6774 C CA . ARG A 1 816 ? 36.391 -8.348 5.219 1.00 82.44 816 ARG A CA 1
ATOM 6775 C C . ARG A 1 816 ? 35.886 -8.824 3.866 1.00 82.44 816 ARG A C 1
ATOM 6777 O O . ARG A 1 816 ? 34.836 -8.376 3.415 1.00 82.44 816 ARG A O 1
ATOM 6784 N N . THR A 1 817 ? 36.632 -9.714 3.221 1.00 84.44 817 THR A N 1
ATOM 6785 C CA . THR A 1 817 ? 36.247 -10.328 1.949 1.00 84.44 817 THR A CA 1
ATOM 6786 C C . THR A 1 817 ? 35.789 -11.761 2.192 1.00 84.44 817 THR A C 1
ATOM 6788 O O . THR A 1 817 ? 36.430 -12.502 2.938 1.00 84.44 817 THR A O 1
ATOM 6791 N N . LEU A 1 818 ? 34.672 -12.154 1.583 1.00 87.81 818 LEU A N 1
ATOM 6792 C CA . LEU A 1 818 ? 34.141 -13.513 1.660 1.00 87.81 818 LEU A CA 1
ATOM 6793 C C . LEU A 1 818 ? 33.645 -13.959 0.285 1.00 87.81 818 LEU A C 1
ATOM 6795 O O . LEU A 1 818 ? 32.807 -13.294 -0.317 1.00 87.81 818 LEU A O 1
ATOM 6799 N N . ALA A 1 819 ? 34.142 -15.095 -0.202 1.00 87.62 819 ALA A N 1
ATOM 6800 C CA . ALA A 1 819 ? 33.652 -15.712 -1.429 1.00 87.62 819 ALA A CA 1
ATOM 6801 C C . ALA A 1 819 ? 32.485 -16.657 -1.122 1.00 87.62 819 ALA A C 1
ATOM 6803 O O . ALA A 1 819 ? 32.622 -17.593 -0.334 1.00 87.62 819 ALA A O 1
ATOM 6804 N N . MET A 1 820 ? 31.338 -16.412 -1.753 1.00 86.25 820 MET A N 1
ATOM 6805 C CA . MET A 1 820 ? 30.131 -17.210 -1.573 1.00 86.25 820 MET A CA 1
ATOM 6806 C C . MET A 1 820 ? 30.225 -18.506 -2.388 1.00 86.25 820 MET A C 1
ATOM 6808 O O . MET A 1 820 ? 30.504 -18.492 -3.587 1.00 86.25 820 MET A O 1
ATOM 6812 N N . GLY A 1 821 ? 29.975 -19.629 -1.719 1.00 81.06 821 GLY A N 1
ATOM 6813 C CA . GLY A 1 821 ? 29.929 -20.975 -2.289 1.00 81.06 821 GLY A CA 1
ATOM 6814 C C . GLY A 1 821 ? 29.029 -21.882 -1.447 1.00 81.06 821 GLY A C 1
ATOM 6815 O O . GLY A 1 821 ? 28.500 -21.453 -0.419 1.00 81.06 821 GLY A O 1
ATOM 6816 N N . GLN A 1 822 ? 28.842 -23.137 -1.867 1.00 78.19 822 GLN A N 1
ATOM 6817 C CA . GLN A 1 822 ? 28.021 -24.094 -1.115 1.00 78.19 822 GLN A CA 1
ATOM 6818 C C . GLN A 1 822 ? 28.530 -24.239 0.333 1.00 78.19 822 GLN A C 1
ATOM 6820 O O . GLN A 1 822 ? 29.721 -24.442 0.562 1.00 78.19 822 GLN A O 1
ATOM 6825 N N . GLY A 1 823 ? 27.625 -24.116 1.311 1.00 80.44 823 GLY A N 1
ATOM 6826 C CA . GLY A 1 823 ? 27.931 -24.266 2.740 1.00 80.44 823 GLY A CA 1
ATOM 6827 C C . GLY A 1 823 ? 28.450 -23.014 3.464 1.00 80.44 823 GLY A C 1
ATOM 6828 O O . GLY A 1 823 ? 28.715 -23.092 4.662 1.00 80.44 823 GLY A O 1
ATOM 6829 N N . GLN A 1 824 ? 28.568 -21.860 2.793 1.00 83.88 824 GLN A N 1
ATOM 6830 C CA . GLN A 1 824 ? 29.082 -20.611 3.395 1.00 83.88 824 GLN A CA 1
ATOM 6831 C C . GLN A 1 824 ? 28.005 -19.713 4.044 1.00 83.88 824 GLN A C 1
ATOM 6833 O O . GLN A 1 824 ? 28.336 -18.667 4.595 1.00 83.88 824 GLN A O 1
ATOM 6838 N N . GLU A 1 825 ? 26.730 -20.114 4.030 1.00 84.19 825 GLU A N 1
ATOM 6839 C CA . GLU A 1 825 ? 25.577 -19.312 4.495 1.00 84.19 825 GLU A CA 1
ATOM 6840 C C . GLU A 1 825 ? 25.725 -18.847 5.952 1.00 84.19 825 GLU A C 1
ATOM 6842 O O . GLU A 1 825 ? 25.683 -17.655 6.258 1.00 84.19 825 GLU A O 1
ATOM 6847 N N . LYS A 1 826 ? 25.992 -19.791 6.864 1.00 86.06 826 LYS A N 1
ATOM 6848 C CA . LYS A 1 826 ? 26.124 -19.505 8.302 1.00 86.06 826 LYS A CA 1
ATOM 6849 C C . LYS A 1 826 ? 27.298 -18.577 8.604 1.00 86.06 826 LYS A C 1
ATOM 6851 O O . LYS A 1 826 ? 27.194 -17.715 9.474 1.00 86.06 826 LYS A O 1
ATOM 6856 N N . LEU A 1 827 ? 28.412 -18.756 7.895 1.00 86.69 827 LEU A N 1
ATOM 6857 C CA . LEU A 1 827 ? 29.607 -17.938 8.075 1.00 86.69 827 LEU A CA 1
ATOM 6858 C C . LEU A 1 827 ? 29.382 -16.521 7.533 1.00 86.69 827 LEU A C 1
ATOM 6860 O O . LEU A 1 827 ? 29.756 -15.552 8.191 1.00 86.69 827 LEU A O 1
ATOM 6864 N N . ALA A 1 828 ? 28.700 -16.386 6.393 1.00 86.75 828 ALA A N 1
ATOM 6865 C CA . ALA A 1 828 ? 28.323 -15.093 5.837 1.00 86.75 828 ALA A CA 1
ATOM 6866 C C . ALA A 1 828 ? 27.420 -14.293 6.794 1.00 86.75 828 ALA A C 1
ATOM 6868 O O . ALA A 1 828 ? 27.708 -13.123 7.048 1.00 86.75 828 ALA A O 1
ATOM 6869 N N . LEU A 1 829 ? 26.412 -14.929 7.410 1.00 87.69 829 LEU A N 1
ATOM 6870 C CA . LEU A 1 829 ? 25.551 -14.295 8.423 1.00 87.69 829 LEU A CA 1
ATOM 6871 C C . LEU A 1 829 ? 26.342 -13.824 9.652 1.00 87.69 829 LEU A C 1
ATOM 6873 O O . LEU A 1 829 ? 26.177 -12.693 10.109 1.00 87.69 829 LEU A O 1
ATOM 6877 N N . GLN A 1 830 ? 27.248 -14.656 10.174 1.00 87.75 830 GLN A N 1
ATOM 6878 C CA . GLN A 1 830 ? 28.095 -14.283 11.315 1.00 87.75 830 GLN A CA 1
ATOM 6879 C C . GLN A 1 830 ? 28.995 -13.081 10.999 1.00 87.75 830 GLN A C 1
ATOM 6881 O O . GLN A 1 830 ? 29.121 -12.152 11.807 1.00 87.75 830 GLN A O 1
ATOM 6886 N N . VAL A 1 831 ? 29.615 -13.076 9.816 1.00 86.06 831 VAL A N 1
ATOM 6887 C CA . VAL A 1 831 ? 30.478 -11.975 9.372 1.00 86.06 831 VAL A CA 1
ATOM 6888 C C . VAL A 1 831 ? 29.660 -10.705 9.133 1.00 86.06 831 VAL A C 1
ATOM 6890 O O . VAL A 1 831 ? 30.122 -9.626 9.503 1.00 86.06 831 VAL A O 1
ATOM 6893 N N . LEU A 1 832 ? 28.444 -10.823 8.598 1.00 88.75 832 LEU A N 1
ATOM 6894 C CA . LEU A 1 832 ? 27.527 -9.706 8.387 1.00 88.75 832 LEU A CA 1
ATOM 6895 C C . LEU A 1 832 ? 27.082 -9.067 9.706 1.00 88.75 832 LEU A C 1
ATOM 6897 O O . LEU A 1 832 ? 27.216 -7.854 9.853 1.00 88.75 832 LEU A O 1
ATOM 6901 N N . HIS A 1 833 ? 26.664 -9.856 10.700 1.00 87.88 833 HIS A N 1
ATOM 6902 C CA . HIS A 1 833 ? 26.354 -9.334 12.038 1.00 87.88 833 HIS A CA 1
ATOM 6903 C C . HIS A 1 833 ? 27.565 -8.645 12.673 1.00 87.88 833 HIS A C 1
ATOM 6905 O O . HIS A 1 833 ? 27.449 -7.556 13.237 1.00 87.88 833 HIS A O 1
ATOM 6911 N N . THR A 1 834 ? 28.754 -9.235 12.528 1.00 85.38 834 THR A N 1
ATOM 6912 C CA . THR A 1 834 ? 29.988 -8.619 13.031 1.00 85.38 834 THR A CA 1
ATOM 6913 C C . THR A 1 834 ? 30.267 -7.282 12.335 1.00 85.38 834 THR A C 1
ATOM 6915 O O . THR A 1 834 ? 30.609 -6.305 13.001 1.00 85.38 834 THR A O 1
ATOM 6918 N N . ALA A 1 835 ? 30.083 -7.210 11.013 1.00 84.50 835 ALA A N 1
ATOM 6919 C CA . ALA A 1 835 ? 30.285 -5.990 10.236 1.00 84.50 835 ALA A CA 1
ATOM 6920 C C . ALA A 1 835 ? 29.259 -4.901 10.580 1.00 84.50 835 ALA A C 1
ATOM 6922 O O . ALA A 1 835 ? 29.630 -3.734 10.694 1.00 84.50 835 ALA A O 1
ATOM 6923 N N . GLN A 1 836 ? 28.000 -5.276 10.829 1.00 84.06 836 GLN A N 1
ATOM 6924 C CA . GLN A 1 836 ? 26.949 -4.361 11.282 1.00 84.06 836 GLN A CA 1
ATOM 6925 C C . GLN A 1 836 ? 27.268 -3.754 12.652 1.00 84.06 836 GLN A C 1
ATOM 6927 O O . GLN A 1 836 ? 27.138 -2.544 12.825 1.00 84.06 836 GLN A O 1
ATOM 6932 N N . HIS A 1 837 ? 27.727 -4.566 13.610 1.00 83.50 837 HIS A N 1
ATOM 6933 C CA . HIS A 1 837 ? 28.094 -4.079 14.944 1.00 83.50 837 HIS A CA 1
ATOM 6934 C C . HIS A 1 837 ? 29.356 -3.208 14.937 1.00 83.50 837 HIS A C 1
ATOM 6936 O O . HIS A 1 837 ? 29.424 -2.227 15.673 1.00 83.50 837 HIS A O 1
ATOM 6942 N N . GLN A 1 838 ? 30.357 -3.556 14.123 1.00 81.31 838 GLN A N 1
ATOM 6943 C CA . GLN A 1 838 ? 31.642 -2.845 14.076 1.00 81.31 838 GLN A CA 1
ATOM 6944 C C . GLN A 1 838 ? 31.656 -1.661 13.096 1.00 81.31 838 GLN A C 1
ATOM 6946 O O . GLN A 1 838 ? 32.562 -0.832 13.157 1.00 81.31 838 GLN A O 1
ATOM 6951 N N . GLY A 1 839 ? 30.691 -1.580 12.177 1.00 80.62 839 GLY A N 1
ATOM 6952 C CA . GLY A 1 839 ? 30.670 -0.578 11.110 1.00 80.62 839 GLY A CA 1
ATOM 6953 C C . GLY A 1 839 ? 31.827 -0.730 10.113 1.00 80.62 839 GLY A C 1
ATOM 6954 O O . GLY A 1 839 ? 32.391 0.278 9.678 1.00 80.62 839 GLY A O 1
ATOM 6955 N N . THR A 1 840 ? 32.207 -1.971 9.787 1.00 82.50 840 THR A N 1
ATOM 6956 C CA . THR A 1 840 ? 33.310 -2.301 8.864 1.00 82.50 840 THR A CA 1
ATOM 6957 C C . THR A 1 840 ? 32.820 -2.577 7.442 1.00 82.50 840 THR A C 1
ATOM 6959 O O . THR A 1 840 ? 31.630 -2.778 7.200 1.00 82.50 840 THR A O 1
ATOM 6962 N N . TRP A 1 841 ? 33.742 -2.568 6.475 1.00 86.94 841 TRP A N 1
ATOM 6963 C CA . TRP A 1 841 ? 33.419 -2.868 5.080 1.00 86.94 841 TRP A CA 1
ATOM 6964 C C . TRP A 1 841 ? 33.343 -4.386 4.882 1.00 86.94 841 TRP A C 1
ATOM 6966 O O . TRP A 1 841 ? 34.266 -5.109 5.259 1.00 86.94 841 TRP A O 1
ATOM 6976 N N . LEU A 1 842 ? 32.268 -4.873 4.262 1.00 89.38 842 LEU A N 1
ATOM 6977 C CA . LEU A 1 842 ? 32.089 -6.282 3.909 1.00 89.38 842 LEU A CA 1
ATOM 6978 C C . LEU A 1 842 ? 31.949 -6.414 2.391 1.00 89.38 842 LEU A C 1
ATOM 6980 O O . LEU A 1 842 ? 31.061 -5.808 1.798 1.00 89.38 842 LEU A O 1
ATOM 6984 N N . LEU A 1 843 ? 32.816 -7.216 1.775 1.00 90.44 843 LEU A N 1
ATOM 6985 C CA . LEU A 1 843 ? 32.763 -7.552 0.355 1.00 90.44 843 LEU A CA 1
ATOM 6986 C C . LEU A 1 843 ? 32.397 -9.028 0.196 1.00 90.44 843 LEU A C 1
ATOM 6988 O O . LEU A 1 843 ? 33.193 -9.909 0.525 1.00 90.44 843 LEU A O 1
ATOM 6992 N N . LEU A 1 844 ? 31.203 -9.280 -0.337 1.00 90.00 844 LEU A N 1
ATOM 6993 C CA . LEU A 1 844 ? 30.744 -10.614 -0.712 1.00 90.00 844 LEU A CA 1
ATOM 6994 C C . LEU A 1 844 ? 31.019 -10.839 -2.205 1.00 90.00 844 LEU A C 1
ATOM 6996 O O . LEU A 1 844 ? 30.545 -10.081 -3.050 1.00 90.00 844 LEU A O 1
ATOM 7000 N N . GLN A 1 845 ? 31.801 -11.864 -2.530 1.00 88.88 845 GLN A N 1
ATOM 7001 C CA . GLN A 1 845 ? 32.125 -12.255 -3.904 1.00 88.88 845 GLN A CA 1
ATOM 7002 C C . GLN A 1 845 ? 31.255 -13.438 -4.337 1.00 88.88 845 GLN A C 1
ATOM 7004 O O . GLN A 1 845 ? 30.844 -14.251 -3.515 1.00 88.88 845 GLN A O 1
ATOM 7009 N N . ASN A 1 846 ? 31.010 -13.573 -5.642 1.00 87.56 846 ASN A N 1
ATOM 7010 C CA . ASN A 1 846 ? 30.292 -14.709 -6.238 1.00 87.56 846 ASN A CA 1
ATOM 7011 C C . ASN A 1 846 ? 28.863 -14.944 -5.709 1.00 87.56 846 ASN A C 1
ATOM 7013 O O . ASN A 1 846 ? 28.367 -16.067 -5.728 1.00 87.56 846 ASN A O 1
ATOM 7017 N N . CYS A 1 847 ? 28.157 -13.887 -5.296 1.00 86.81 847 CYS A N 1
ATOM 7018 C CA . CYS A 1 847 ? 26.800 -13.998 -4.743 1.00 86.81 847 CYS A CA 1
ATOM 7019 C C . CYS A 1 847 ? 25.792 -14.690 -5.683 1.00 86.81 847 CYS A C 1
ATOM 7021 O O . CYS A 1 847 ? 24.842 -15.308 -5.218 1.00 86.81 847 CYS A O 1
ATOM 7023 N N . HIS A 1 848 ? 26.015 -14.638 -7.001 1.00 84.94 848 HIS A N 1
ATOM 7024 C CA . HIS A 1 848 ? 25.170 -15.300 -8.000 1.00 84.94 848 HIS A CA 1
ATOM 7025 C C . HIS A 1 848 ? 25.177 -16.839 -7.905 1.00 84.94 848 HIS A C 1
ATOM 7027 O O . HIS A 1 848 ? 24.291 -17.478 -8.467 1.00 84.94 848 HIS A O 1
ATOM 7033 N N . LEU A 1 849 ? 26.144 -17.441 -7.200 1.00 86.00 849 LEU A N 1
ATOM 7034 C CA . LEU A 1 849 ? 26.224 -18.892 -6.992 1.00 86.00 849 LEU A CA 1
ATOM 7035 C C . LEU A 1 849 ? 25.326 -19.394 -5.851 1.00 86.00 849 LEU A C 1
ATOM 7037 O O . LEU A 1 849 ? 25.070 -20.595 -5.770 1.00 86.00 849 LEU A O 1
ATOM 7041 N N . LEU A 1 850 ? 24.853 -18.506 -4.970 1.00 84.50 850 LEU A N 1
ATOM 7042 C CA . LEU A 1 850 ? 24.115 -18.871 -3.760 1.00 84.50 850 LEU A CA 1
ATOM 7043 C C . LEU A 1 850 ? 22.839 -18.030 -3.618 1.00 84.50 850 LEU A C 1
ATOM 7045 O O . LEU A 1 850 ? 22.715 -17.179 -2.742 1.00 84.50 850 LEU A O 1
ATOM 7049 N N . LEU A 1 851 ? 21.876 -18.289 -4.505 1.00 82.12 851 LEU A N 1
ATOM 7050 C CA . LEU A 1 851 ? 20.585 -17.592 -4.540 1.00 82.12 851 LEU A CA 1
ATOM 7051 C C . LEU A 1 851 ? 19.764 -17.683 -3.236 1.00 82.12 851 LEU A C 1
ATOM 7053 O O . LEU A 1 851 ? 19.156 -16.673 -2.890 1.00 82.12 851 LEU A O 1
ATOM 7057 N N . PRO A 1 852 ? 19.729 -18.815 -2.495 1.00 80.69 852 PRO A N 1
ATOM 7058 C CA . PRO A 1 852 ? 18.963 -18.896 -1.249 1.00 80.69 852 PRO A CA 1
ATOM 7059 C C . PRO A 1 852 ? 19.401 -17.861 -0.209 1.00 80.69 852 PRO A C 1
ATOM 7061 O O . PRO A 1 852 ? 18.552 -17.195 0.367 1.00 80.69 852 PRO A O 1
ATOM 7064 N N . PHE A 1 853 ? 20.712 -17.654 -0.057 1.00 83.56 853 PHE A N 1
ATOM 7065 C CA . PHE A 1 853 ? 21.275 -16.661 0.859 1.00 83.56 853 PHE A CA 1
ATOM 7066 C C . PHE A 1 853 ? 20.932 -15.217 0.474 1.00 83.56 853 PHE A C 1
ATOM 7068 O O . PHE A 1 853 ? 20.818 -14.373 1.344 1.00 83.56 853 PHE A O 1
ATOM 7075 N N . LEU A 1 854 ? 20.771 -14.909 -0.819 1.00 81.06 854 LEU A N 1
ATOM 7076 C CA . LEU A 1 854 ? 20.379 -13.562 -1.255 1.00 81.06 854 LEU A CA 1
ATOM 7077 C C . LEU A 1 854 ? 18.915 -13.222 -0.937 1.00 81.06 854 LEU A C 1
ATOM 7079 O O . LEU A 1 854 ? 18.556 -12.046 -0.962 1.00 81.06 854 LEU A O 1
ATOM 7083 N N . ASN A 1 855 ? 18.075 -14.235 -0.706 1.00 76.56 855 ASN A N 1
ATOM 7084 C CA . ASN A 1 855 ? 16.687 -14.038 -0.291 1.00 76.56 855 ASN A CA 1
ATOM 7085 C C . ASN A 1 855 ? 16.543 -13.840 1.227 1.00 76.56 855 ASN A C 1
ATOM 7087 O O . ASN A 1 855 ? 15.520 -13.301 1.651 1.00 76.56 855 ASN A O 1
ATOM 7091 N N . GLU A 1 856 ? 17.511 -14.319 2.013 1.00 70.62 856 GLU A N 1
ATOM 7092 C CA . GLU A 1 856 ? 17.610 -14.104 3.465 1.00 70.62 856 GLU A CA 1
ATOM 7093 C C . GLU A 1 856 ? 18.188 -12.719 3.780 1.00 70.62 856 GLU A C 1
ATOM 7095 O O . GLU A 1 856 ? 17.692 -12.100 4.752 1.00 70.62 856 GLU A O 1
#

pLDDT: mean 78.74, std 13.15, range [27.58, 94.44]

Foldseek 3Di:
DVVCVVPVCVVVVDDDDDDDADDLVRLLVVLCVLCVVPPPDDPVCSVVVSVVLSVVLVVVQVVQVVCCVPVVDHDDDHVVNSVVVSVCVSVVVVVVVVVVVVVVVLVVLLVVLVVVQVVVVVVVVVVVVVVVVVVVVVVVVVVVVVVVVVVVVVVPVVVPPPDDDDDDDDDDDVVVVVVVVVVVVVVVVVVVVVVVVVVVVVVVVVVVVLCVVVVVLLVLLVVLQCVCCVVPVQSHDDPVLSVLLLVVLLVPFDDDPDSVVSSVSSSLSSLLSSLQVSLVSDDPVCLLVSLLSSLVSVVVVVVVDDPVLVCCLVPPDPDPPPPDDDPDPLADSQLVSSLVVCCVVVVVQSVCVVVVCVVCVPQVSVLLPDPCNLVDADDPPDSVRDDLSRVLSNCCSRPVPCSSVSSCVSSCVRSRNSSVDRDDDDPVVVVSSDDPVDDDDDDDDPPDDCPVVVVVVCVVCCLVPDDDDDDDQVVLSNVLSPLVVVLVVLVVVLSVVSSPDDNQPPDPPSVVSVVVSVVSVVVSVVSVVVVVVSVVVVVVVCVLCVVLVVLLVLLVVLQCVVCVVPVQSDDDVVLSVLLLVVLLVPFDDDPDSNVSSVSSSLSSLLSSLQVSLVSDDPVCLLVSLLSSLVSVCVVVVVDDPVLVCCLVPPDPDPPLPDDDPDPLDDSRLVSSLVCCCVVVVVQSVCVNVVCVVCVPQVSCLLPDPCNLPDQDPPPDSPRDDLSRVLSNCCSRPVPCSSVSSQVSSCVRSRNSSVPRDDDDPVVVVVSDDLPHDDDDDDDPPDDCVVVVLVVQVVVVVVVDDDDPDPDPDPDPSLEDEDEDDPPCLVVVVVVVVVCVVVVGHYHYHPVVRPVVSVVD

Secondary structure (DSSP, 8-state):
-HHHHH-THHHHTS-----PPPPHHHHHHHHHHHHHT-TTS-HHHHHHHHHHHHHHHHHHHHHHHHHHHHHS------HHHHHHHHHHHHHHHHHHHHHHHHHHHHHHHHHHHHHHHHHHHHHHHHHHHHHHHHHHHHHHHHHHHHHHHHHHHHTTSTTGGG-----------HHHHHHHHHHHHHHHHHHHHHHHHHHHHHHHHHHHHHHHHHHHHHHHHHHHHHHGGGT-TT----HHHHHHHHHHHHHHSPP-SSHHHHHHHHHHHHHHHHHHHHHHHS-HHHHHHHHHHHHHHHHHHTTSS-HHHHHHHHH------TT---SSTTS-HHHHHHHHHHHHH-HHHHTTHHHHHHH-HHHHHHHHT-TTGGGSPPSTTHHHHS-HHHHHHHHHHH-GGGHHHHHHHHHHHHT-GGGTSPPP--HHHHHHH--TTSPPPP-PPTT---HHHHHHHHHHHHHHH---SS-SSHHHHHHHHHHHHHHHHHHHHHHHHHHH-S--SS-HHHHHHHHHHHHHHHHHHHHHHHHHHHHHHHHHHHHHHHHHHHHHHHHHHHHHHGGGT-TT----HHHHHHHHHHHHHHSPP-SSHHHHHHHHHHHHHHHHHHHHHHHS-HHHHHHHHHHHHHHHHHHTTSS-HHHHHHHHH------TTS--SSTTS-HHHHHHHHHHHHH-HHHHTTHHHHHHH-HHHHHHHHTSS-TTTSPPSTTHHHHS-HHHHHHHHHHH-GGGHHHHHHHHHHHHT-GGGTSPPP--HHHHHHH--TTS-----PPTT---HHHHHHHHHHHHHTT----S---------SEEEEE--TT-HHHHHHHHHHHHHHT-EEEEE-GGG-HHHHH-

Mean predicted aligned error: 19.91 Å

Solvent-accessible surface area (backbone atoms only — not comparable to full-atom values): 50674 Å² total; per-residue (Å²): 111,74,67,53,70,77,36,58,61,67,61,76,75,44,87,86,78,85,86,71,81,82,50,73,68,56,48,47,54,51,44,48,54,66,50,67,76,42,84,86,60,59,78,85,53,48,62,62,52,45,54,49,55,46,51,53,55,52,50,48,42,53,50,26,52,52,40,27,71,75,69,74,45,88,56,83,77,50,72,65,59,54,52,52,49,53,52,50,49,56,52,51,50,52,52,52,50,53,53,50,48,54,52,50,52,52,51,50,54,45,52,53,47,52,51,56,48,54,54,52,50,58,53,47,53,60,49,51,57,54,50,53,58,53,48,56,58,51,51,55,58,48,55,59,53,52,62,56,51,59,67,58,56,66,71,58,60,78,70,61,80,81,71,81,90,87,83,87,76,93,85,76,75,59,69,64,52,51,52,52,49,54,47,49,49,52,50,50,51,51,52,50,51,50,54,51,48,52,52,52,48,53,53,49,50,57,53,51,59,68,49,45,61,53,52,53,51,51,50,54,53,51,54,52,51,46,55,44,27,78,83,39,76,83,40,67,72,55,69,69,62,51,50,52,46,49,54,49,22,61,69,71,27,65,88,53,95,49,64,70,62,24,51,51,35,30,45,53,38,37,55,51,50,51,49,46,61,54,48,73,79,45,58,76,88,48,39,61,56,50,41,50,48,47,52,50,55,54,34,43,76,69,63,77,51,56,71,68,60,53,49,40,66,74,65,55,68,81,74,84,76,84,78,76,78,56,96,46,94,90,54,50,67,67,35,44,50,34,53,52,46,44,25,69,79,42,46,94,81,28,52,60,51,64,60,48,46,70,75,39,50,68,61,55,46,56,49,62,72,40,96,59,48,76,78,53,81,54,70,84,69,52,53,80,72,48,53,76,69,56,50,50,46,51,44,47,42,70,36,65,89,48,40,70,60,39,49,51,52,52,45,32,74,75,79,30,64,78,62,70,56,80,74,83,88,51,72,68,60,52,54,73,65,47,51,101,88,50,84,86,82,84,88,67,58,94,90,60,76,60,63,68,59,50,48,54,46,46,51,64,50,38,69,74,57,69,81,91,82,91,72,90,66,63,61,57,53,43,49,37,48,50,47,45,54,51,43,57,54,47,52,54,48,54,49,49,54,58,70,72,57,94,68,79,84,85,40,68,68,59,54,53,50,51,53,55,47,54,53,44,51,53,52,38,54,54,36,51,57,51,42,53,53,53,50,53,53,50,49,56,54,48,58,68,48,42,61,51,51,51,50,51,50,53,54,52,52,53,54,48,54,46,26,78,80,38,78,85,43,69,73,56,69,68,62,52,48,54,53,49,53,49,22,57,71,70,27,65,89,51,93,52,65,69,63,22,48,52,35,29,47,53,40,36,54,51,52,50,48,49,60,51,48,69,77,46,57,78,90,48,40,59,55,48,41,50,48,50,52,49,55,54,34,44,75,69,62,77,50,54,73,67,58,52,51,38,65,75,64,52,64,81,72,84,74,79,82,72,77,52,95,47,92,89,51,48,65,67,38,41,49,35,54,52,46,41,24,69,76,40,46,95,83,29,50,60,52,62,59,49,47,69,74,39,48,66,59,54,46,57,45,55,70,39,97,56,48,79,79,50,80,54,66,84,69,52,54,78,75,45,53,76,68,55,50,48,46,50,42,48,45,67,36,60,90,50,38,68,62,40,49,50,53,51,44,34,73,76,78,29,63,76,62,71,55,78,74,82,84,50,69,69,62,53,54,76,74,50,49,101,92,50,87,87,84,85,87,70,58,94,93,59,79,64,64,69,60,52,50,54,49,51,53,58,59,50,59,72,68,61,67,87,68,94,65,98,68,86,75,79,83,77,69,64,60,47,78,46,75,49,50,94,88,38,60,70,58,52,53,54,50,46,55,49,28,67,75,70,71,46,48,75,45,77,37,57,56,88,74,40,60,74,64,74,75,106

Organism: NCBI:txid433720

Nearest PDB structures (foldseek):
  8j07-assembly1_k8  TM=5.143E-01  e=4.355E-24  Homo sapiens
  8glv-assembly1_Co  TM=5.141E-01  e=2.956E-19  Chlamydomonas reinhardtii
  8j07-assembly1_r0  TM=5.208E-01  e=6.648E-17  Homo sapiens
  8glv-assembly1_JG  TM=5.126E-01  e=2.358E-15  Chlamydomonas reinhardtii
  8glv-assembly1_Lo  TM=5.076E-01  e=6.458E-15  Chlamydomonas reinhardtii

Radius of gyration: 44.83 Å; Cα contacts (8 Å, |Δi|>4): 503; chains: 1; bounding box: 94×120×150 Å

InterPro domains:
  IPR004273 Dynein heavy chain, D6 P-loop domain [PF03028] (770-855)
  IPR024317 Dynein heavy chain, AAA module D4 [PF12780] (4-92)
  IPR026983 Dynein heavy chain [PTHR22878] (503-855)
  IPR027417 P-loop containing nucleoside triphosphate hydrolase [G3DSA:3.40.50.300] (425-503)
  IPR027417 P-loop containing nucleoside triphosphate hydrolase [G3DSA:3.40.50.300] (760-856)

Sequence (856 aa):
MLQTRNFPALINNTTIDYFARWPQQALYAVAEHFISDFKLITNEFKNNIIEHMIMVHESANFYCDLYTEKMHRSAYATPKNYLDFIHTFIQLYKQKKDDLLKQAERLNVGIIRIDEASILIQEMDKKLEKQRKELAIKTQKCDDLLSEITILTAKQTERKSRSLIHFRNILDNNELIETLENTKTKVSEVIQALNLGERTRQDIEKLRDTYRLAARRGAVLYFSLVQMSTINSMYQYSLNSFLSVFEYSVKSSQTNFKLEKRLQSIVNTLTYQIYCYGTIGMFEKHKLLYSFLLTIQIELDKQIITYNQIDFFLKGNLSLDKSSKPLFNWLTYETWHHCLYLSKQFPEKFQNLIINIEEHPTEWKQWAEHDQLENIALPKPFDTLLNDFEKLMLIRCFSPNRIIFAINKYITKIMGEKYIIPPTVYFDSIFEQSTAQIPVIFILSPGSDPTNDIQKLAERKNQIRKIPTENGLTNEEQKTIRTLAMGQGQEKLALQSLIHFRNILDNNELIETLENTKTKVSEVIQALNLGERTRQDIEKLRDTYRLAARRGAVLYFSLVQMSTINSMYQYSLNSFLSVFEYSVKSSQTNFKLEKRLQSIVNTLTYQIYCYGTIGMFEKHKLLYSFLLTIQIELDKQIITYNQIDFFLKGNLSLDKSSKPLFSWLTYETWHHCLYLSKQFPEKFQNLILNIEENPIEWKQWAEHDQPENIALPKPFDILLNDFEKLMLIRCFSPNRIIFAINKYITKIMGEKYIIPPTAYFDSIFEQSKCHIPVIFILSPGSDPTNDIQKLAERKNQIRKTPTENGLANEEQKTIRTLAMGQGQEKLALQVLHTAQHQGTWLLLQNCHLLLPFLNE